Protein AF-A0A6J8B6A9-F1 (afdb_monomer)

Solvent-accessible surface area (backbone atoms only — not comparable to full-atom values): 68370 Å² total; per-residue (Å²): 141,80,87,92,72,67,64,64,60,50,50,50,49,52,51,46,37,67,59,45,39,47,75,68,52,19,54,46,41,24,51,50,38,55,48,47,27,69,68,53,53,49,98,57,29,42,40,43,63,38,56,50,40,31,66,17,39,60,49,96,89,58,36,43,33,35,36,38,31,38,62,52,49,38,49,34,76,51,79,88,72,67,66,96,84,62,98,42,50,49,27,36,47,40,68,75,96,47,59,92,97,52,69,45,43,32,60,51,86,81,62,85,86,61,48,84,64,53,63,72,27,44,44,79,55,96,91,40,48,26,58,35,46,64,48,27,39,63,72,23,54,69,91,78,44,45,78,52,92,69,32,35,21,43,86,83,63,52,38,37,40,32,21,22,35,48,34,86,58,71,55,76,92,52,48,65,60,78,69,56,65,63,84,75,42,73,53,66,74,63,65,51,74,71,43,50,74,75,68,45,49,64,44,75,52,22,40,51,78,76,82,95,74,98,72,91,77,92,76,91,77,66,66,69,58,56,55,52,51,52,60,58,52,71,74,64,77,53,69,70,62,49,55,53,49,51,51,53,51,52,59,51,51,57,62,62,60,74,55,82,89,83,70,96,47,73,66,58,56,53,51,52,52,50,50,56,50,52,39,65,54,43,39,78,77,37,63,58,60,32,48,48,50,47,28,32,49,30,46,77,70,68,41,34,68,63,20,43,54,50,40,53,54,47,52,70,70,63,44,86,92,26,61,41,75,56,75,77,90,58,63,71,63,54,51,62,52,61,68,38,87,60,44,62,55,46,58,73,69,43,79,51,47,72,44,62,58,44,70,41,49,76,79,54,70,62,55,57,76,88,54,50,71,57,47,81,77,40,74,66,85,63,34,38,72,41,54,50,70,58,47,43,29,50,50,41,22,51,34,24,54,78,68,66,36,66,68,58,23,54,47,28,47,49,53,39,49,50,52,60,70,70,50,74,56,92,69,91,50,71,63,62,56,48,51,49,50,47,52,49,45,53,74,68,41,69,55,78,85,61,79,83,76,71,69,87,78,76,71,68,60,93,54,58,47,51,41,61,40,68,72,32,46,52,51,50,46,52,50,46,69,75,55,70,48,31,33,41,33,27,33,57,42,62,60,96,57,76,76,47,64,39,67,35,35,46,43,78,37,45,34,36,39,29,19,55,62,98,76,34,29,59,69,58,60,33,42,64,84,59,44,35,67,34,11,73,45,50,57,33,78,44,42,46,72,69,42,72,36,41,33,44,63,46,58,93,60,84,44,36,34,71,40,63,69,46,39,48,42,52,36,47,23,54,46,53,49,54,48,64,63,28,72,49,93,77,38,66,82,72,43,63,55,52,34,40,27,33,43,29,54,43,80,66,87,46,69,67,58,44,50,37,17,29,65,56,55,50,62,59,75,49,41,28,32,40,37,23,32,56,46,74,41,82,92,74,80,43,75,40,64,42,53,55,76,66,61,42,56,47,57,56,66,79,35,44,53,46,47,52,51,25,50,56,49,56,31,41,39,58,57,67,65,38,56,78,63,43,74,79,72,83,73,86,78,80,31,77,70,58,41,58,66,50,79,52,68,68,85,46,64,37,85,64,69,85,74,43,68,72,50,61,72,39,39,64,58,48,52,42,35,70,77,34,49,59,59,39,55,44,51,52,56,50,47,60,60,45,51,36,50,49,46,42,49,50,53,38,50,50,39,48,74,76,38,43,70,59,55,39,37,35,47,74,51,66,40,54,50,38,70,56,28,53,70,56,38,69,78,57,15,17,74,34,12,32,54,92,56,64,5,50,67,46,46,51,52,51,39,52,53,50,50,52,52,62,56,62,66,59,79,50,61,44,64,40,44,43,64,13,50,82,86,62,89,55,81,56,84,43,76,75,49,58,32,67,68,57,43,22,60,50,19,74,34,80,68,54,88,80,43,61,26,53,49,25,54,44,49,47,43,50,11,31,42,40,21,74,73,28,68,67,46,56,54,50,38,52,50,52,51,51,52,50,52,52,50,56,49,46,57,36,65,74,61,79,37,70,68,53,39,54,51,51,62,68,43,48,65,56,51,52,54,51,50,54,50,48,50,52,48,29,49,53,49,32,64,26,40,39,52,52,53,47,51,24,49,51,42,18,51,48,50,50,50,46,65,74,34,62,86,51,58,73,67,22,51,55,53,42,53,53,51,43,52,48,52,49,51,52,50,52,49,41,52,52,51,50,48,38,44,40,32,53,29,43,34,50,51,51,44,28,53,49,34,29,50,50,15,40,67,76,37,45,79,81,31,46,66,58,51,52,48,54,51,48,51,51,49,48,53,54,46,44,52,48,48,53,45,48,52,50,43,52,49,46,55,48,52,48,52,44,36,50,52,46,57,76,66,52,77,53,82,91,57,84,54,60,48,80,53,97,90,41,78,23,31,39,41,64,58,52,52,51,47,33,62,74,75,59,35,68,68,57,56,51,48,52,43,49,51,51,49,52,51,52,51,50,52,50,48,52,52,50,53,49,56,65,70,41,68,80,59,74,81,52,57,58,68,57,54,50,51,50,50,52,50,62,67,40,47,65,58,52,51,54,62,66,70,56,80,55,61,68,62,52,50,53,54,50,52,53,54,52,45,50,53,52,50,51,53,49,52,52,54,50,52,54,48,56,54,49,60,57,44,55,68,58,48,72,76,54,72,86,68,66,91,77,74,92,81,80,89,79,82,87,86,88,86,91,85,77,80,80,59,65,72,58,51,57,59,55,50,56,57,49,50,54,54,51,54,53,53,65,72,75,106

Foldseek 3Di:
DDDDDPVVVVVVVVVCCVFQNDPLQLVLQLLVQVVVQVVPDDPFWGKHWDFCRNSSGDHVVTATEIETAGPQEEEDQDPVPDDPPDNHFYWYWAPPPDDVPDIWTFGPDDDPPVPPPLVQQWDQDPNTTTGHLVSQQVQADDPQWPDDDQWTAHPVRRYTYFYWYDYQAADPVCVVVLVPPDPCPPPVVCSPDPVCRVPGDTDRSDDHHDDDDDDDDDDDDDPVSVVVSLVSVLVPPDPVVLVVLVVVLVVLVVVLQPDDPDDDDPVNVVSVVVNLVSLVSNCSRAVQQSLLLNLLVCVVVLVLVVSLVSLVVNVVVVDLQAEAEDDDPPVPVVVVCVVPPCNVVVPVVRNHDYHYWHKQAPVNRSDDPLLVVQQVLDPDPRIRTARRNLSSLLSQLVSCVSVVVPVSNVVSLVSLVCCLVVCSYPDPDVSRNVSSVVSSVSSVPLADQDDWDDDPPDPPPPQKAKAWDPVLLVVVLVCCVVQVAQKEKAFEDEPPADAAERLFALRLRIKMKHFDDPSHVPVVLLPDPCLCLLLVNLVVSRYDDHRYIYMYIHHDDHQYRSPNVNPQNVQVNVQVSVVVSQPPPPRCVPGPKMKMKGKTFADDPDPVLLVCLQEFNRLAFRMGIFIWIWDQDPVPRDIDITGDSDTNGHDSCLRNVLLVVLLLVLLCVLLVLLVVVPPCPPDCDVPPPPVLVVVPPPPWWDQAQPDDPVCVVCVVLVVCCVVPVQVSQLVSLCVVLVVLVVLLVVVLVSCLVPPLVSLLSCLSSLGQDESNVCSNPQPSQCSRHPVVQSGPVSLVVLLVVLSNVLSPPDSDQQVLLQLLDDPDPDPCLALQRDDPCVLCVLLVNPPLVVDTGSVNLSSSLSSLQSNVVRVVSVVVRVVSLVVVLVVLVVVLVPPPDPVSVVVSVVCVVVSVVVSVVRVVVSCVCSVRSVNSVLSSNLSSVLVVLCVVLVVPPPVSVVVSVVVSVVNNVSSVSNSSVSSSSSSVSSSSNVSSVVSNVVSCVVCVLVRVLVVLLVVLLVVLLVVLSVCLVVVSRVLLVLLQVLLVVCVVVCVQVPDNQWDQRPNGTIGTPVLSVLLCVPPPPPVVSVVVSVVVSVVLNVQSVVVVVVCVVPVVCSPPDSVVVNVVSVVSSCVVVVVVVVVCPPPPVVVVVSSVVSSVSSVVVSVVVVVVVVVVVVVVVVVVVVPVPPPPPPDDDDDDDDDDPDPPVPVVVVVVVVVVVVVVVVVVVVD

Secondary structure (DSSP, 8-state):
----SHHHHHHHHHHHHHHH--HHHHHHHHHHHHHHHHH---SSEEEEEEHHHHTT---TT--EEEEEEEEEEEEESSGGG--TT-SSEEEEEE-TT--TT--EEEE----GGGHHHHTTTEEEETTEEEE-HHHHHHHHS-TTSEEETTEEE-TTS-EEEEEEEEESS--HHHHHHHT--BTTBS-HHHHSTTSTTTS--EE-------------------HHHHHHHHHHHHTT--HHHHHHHHHHHHHHHHHHHTS---S--HHHHHHHHHHHHHHHHHTTT-TTHHHHHHHHHHHHTT-HHHHHHHHHHHHHH--GGGEEEPP-S-HHHHHHHHSSTTHHHHHHHS-PEEE--EEEESS-TTS-GGGGGGGGG--STTEEEE-HHHHHHHHHHHHHHHTT-HHHHHHHHHHHHHHHHTT-S---SHHHHHHHHHHHHHHH-SSPPPPS---TTT-S-TT-EEEE-HHHHHHHHHHHHHH--SEEEEEEEEESSPEEE-TTBS-TTEEEEE--STT--HHHHTS-TTHHHHTTTGGGTTEEEEEEEEEEEESS--EEETBHHHHHHHHHHHHHHHHHTT-STT-TTTS-SPEEEEEEEPP---HHHHHHHHHS--SS-SEEEEEEEEEEETTTTEEEEEE-SS-EE--THHHHHHHHHHHHHHHHHHHHHHGGG------TTSHHHHHHHHHT-SS-EESS-S--HHHHHHHHHHHHHHH-HHHHHHHHHHHHHHHHHHHHHHHHHHHHHHSHHHHHHHHHTT---GGGGGGG-HHHHHHHS-GGGT-HHHHHHHHHHHHHHHHHS-S-HHHHHHHHS--------SGGG--HHHHHHHTT-TTGGG--HHHHHHHHHHHHHHHHH-HHHHHHHHHHHHHHHHHHHHHHHHT--HHHHHHHHHHHHHHHHHHHHHHHHHHHHHH-HHHHHHHHHHHHHHHHHHHHHGGGHHHHHHHHHHHHHHHHHHHHHHHHHHHHHHHHHHHHHHHHHHHHHHHHHH-HHHHHHHHHHHHHHHHHHHHHHHHHHHHHHHHHHHHHHHHHHHHHTTSSTTS--EEEETTEEEEEHHHHHHHHHHHS-HHHHHHHHHHHHHHHHHHHHHHHHHHHH-GGGTTS-HHHHHHHHHHHHHHHHHHHHHH-TTHHHHHHHHHHHHHHHHHHHHHHHHHHHHHHHHHHHHHTTTTTS-TT--S-----------SSSHHHHHHHHHHHHHHHHHHHHH-

Radius of gyration: 51.84 Å; Cα contacts (8 Å, |Δi|>4): 1405; chains: 1; bounding box: 106×112×168 Å

Organism: Mytilus coruscus (NCBI:txid42192)

Structure (mmCIF, N/CA/C/O backbone):
data_AF-A0A6J8B6A9-F1
#
_entry.id   AF-A0A6J8B6A9-F1
#
loop_
_atom_site.group_PDB
_atom_site.id
_atom_site.type_symbol
_atom_site.label_atom_id
_atom_site.label_alt_id
_atom_site.label_comp_id
_atom_site.label_asym_id
_atom_site.label_entity_id
_atom_site.label_seq_id
_atom_site.pdbx_PDB_ins_code
_atom_site.Cartn_x
_atom_site.Cartn_y
_atom_site.Cartn_z
_atom_site.occupancy
_atom_site.B_iso_or_equiv
_atom_site.auth_seq_id
_atom_site.auth_comp_id
_atom_site.auth_asym_id
_atom_site.auth_atom_id
_atom_site.pdbx_PDB_model_num
ATOM 1 N N . MET A 1 1 ? 22.156 -67.340 71.534 1.00 39.47 1 MET A N 1
ATOM 2 C CA . MET A 1 1 ? 21.251 -66.868 70.465 1.00 39.47 1 MET A CA 1
ATOM 3 C C . MET A 1 1 ? 20.388 -65.758 71.033 1.00 39.47 1 MET A C 1
ATOM 5 O O . MET A 1 1 ? 19.712 -65.969 72.029 1.00 39.47 1 MET A O 1
ATOM 9 N N . SER A 1 2 ? 20.535 -64.564 70.471 1.00 43.25 2 SER A N 1
ATOM 10 C CA . SER A 1 2 ? 20.091 -63.266 70.983 1.00 43.25 2 SER A CA 1
ATOM 11 C C . SER A 1 2 ? 19.161 -62.569 69.980 1.00 43.25 2 SER A C 1
ATOM 13 O O . SER A 1 2 ? 19.425 -62.634 68.787 1.00 43.25 2 SER A O 1
ATOM 15 N N . LYS A 1 3 ? 18.165 -61.841 70.522 1.00 48.69 3 LYS A N 1
ATOM 16 C CA . LYS A 1 3 ? 17.269 -60.815 69.924 1.00 48.69 3 LYS A CA 1
ATOM 17 C C . LYS A 1 3 ? 16.337 -61.253 68.775 1.00 48.69 3 LYS A C 1
ATOM 19 O O . LYS A 1 3 ? 16.799 -61.586 67.692 1.00 48.69 3 LYS A O 1
ATOM 24 N N . PRO A 1 4 ? 15.010 -61.128 68.993 1.00 48.25 4 PRO A N 1
ATOM 25 C CA . PRO A 1 4 ? 14.269 -60.050 68.321 1.00 48.25 4 PRO A CA 1
ATOM 26 C C . PRO A 1 4 ? 13.122 -59.472 69.186 1.00 48.25 4 PRO A C 1
ATOM 28 O O . PRO A 1 4 ? 12.120 -60.132 69.433 1.00 48.25 4 PRO A O 1
ATOM 31 N N . SER A 1 5 ? 13.230 -58.216 69.628 1.00 53.97 5 SER A N 1
ATOM 32 C CA . SER A 1 5 ? 12.072 -57.460 70.159 1.00 53.97 5 SER A CA 1
ATOM 33 C C . SER A 1 5 ? 12.077 -55.963 69.824 1.00 53.97 5 SER A C 1
ATOM 35 O O . SER A 1 5 ? 11.093 -55.282 70.085 1.00 53.97 5 SER A O 1
ATOM 37 N N . ILE A 1 6 ? 13.144 -55.446 69.201 1.00 55.53 6 ILE A N 1
ATOM 38 C CA . ILE A 1 6 ? 13.271 -54.021 68.844 1.00 55.53 6 ILE A CA 1
ATOM 39 C C . ILE A 1 6 ? 12.532 -53.690 67.529 1.00 55.53 6 ILE A C 1
ATOM 41 O O . ILE A 1 6 ? 12.105 -52.556 67.338 1.00 55.53 6 ILE A O 1
ATOM 45 N N . ASP A 1 7 ? 12.291 -54.677 66.658 1.00 60.47 7 ASP A N 1
ATOM 46 C CA . ASP A 1 7 ? 11.752 -54.430 65.310 1.00 60.47 7 ASP A CA 1
ATOM 47 C C . ASP A 1 7 ? 10.270 -54.017 65.288 1.00 60.47 7 ASP A C 1
ATOM 49 O O . ASP A 1 7 ? 9.881 -53.144 64.519 1.00 60.47 7 ASP A O 1
ATOM 53 N N . ARG A 1 8 ? 9.421 -54.573 66.168 1.00 66.56 8 ARG A N 1
ATOM 54 C CA . ARG A 1 8 ? 7.984 -54.223 66.181 1.00 66.56 8 ARG A CA 1
ATOM 55 C C . ARG A 1 8 ? 7.724 -52.820 66.720 1.00 66.56 8 ARG A C 1
ATOM 57 O O . ARG A 1 8 ? 6.891 -52.110 66.172 1.00 66.56 8 ARG A O 1
ATOM 64 N N . SER A 1 9 ? 8.444 -52.404 67.760 1.00 72.38 9 SER A N 1
ATOM 65 C CA . SER A 1 9 ? 8.309 -51.062 68.339 1.00 72.38 9 SER A CA 1
ATOM 66 C C . SER A 1 9 ? 8.748 -49.987 67.346 1.00 72.38 9 SER A C 1
ATOM 68 O O . SER A 1 9 ? 8.098 -48.952 67.239 1.00 72.38 9 SER A O 1
ATOM 70 N N . LEU A 1 10 ? 9.820 -50.254 66.588 1.00 76.88 10 LEU A N 1
ATOM 71 C CA . LEU A 1 10 ? 10.317 -49.343 65.559 1.00 76.88 10 LEU A CA 1
ATOM 72 C C . LEU A 1 10 ? 9.375 -49.279 64.350 1.00 76.88 10 LEU A C 1
ATOM 74 O O . LEU A 1 10 ? 9.123 -48.188 63.851 1.00 76.88 10 LEU A O 1
ATOM 78 N N . GLN A 1 11 ? 8.800 -50.408 63.925 1.00 76.75 11 GLN A N 1
ATOM 79 C CA . GLN A 1 11 ? 7.789 -50.433 62.861 1.00 76.75 11 GLN A CA 1
ATOM 80 C C . GLN A 1 11 ? 6.507 -49.697 63.267 1.00 76.75 11 GLN A C 1
ATOM 82 O O . GLN A 1 11 ? 5.987 -48.919 62.473 1.00 76.75 11 GLN A O 1
ATOM 87 N N . ILE A 1 12 ? 6.026 -49.870 64.506 1.00 80.12 12 ILE A N 1
ATOM 88 C CA . ILE A 1 12 ? 4.882 -49.104 65.031 1.00 80.12 12 ILE A CA 1
ATOM 89 C C . ILE A 1 12 ? 5.229 -47.614 65.097 1.00 80.12 12 ILE A C 1
ATOM 91 O O . ILE A 1 12 ? 4.423 -46.791 64.683 1.00 80.12 12 ILE A O 1
ATOM 95 N N . TYR A 1 13 ? 6.433 -47.256 65.550 1.00 79.44 13 TYR A N 1
ATOM 96 C CA . TYR A 1 13 ? 6.882 -45.864 65.587 1.00 79.44 13 TYR A CA 1
ATOM 97 C C . TYR A 1 13 ? 6.968 -45.237 64.186 1.00 79.44 13 TYR A C 1
ATOM 99 O O . TYR A 1 13 ? 6.513 -44.116 63.990 1.00 79.44 13 TYR A O 1
ATOM 107 N N . GLN A 1 14 ? 7.498 -45.960 63.196 1.00 80.62 14 GLN A N 1
ATOM 108 C CA . GLN A 1 14 ? 7.567 -45.498 61.805 1.00 80.62 14 GLN A CA 1
ATOM 109 C C . GLN A 1 14 ? 6.179 -45.391 61.166 1.00 80.62 14 GLN A C 1
ATOM 111 O O . GLN A 1 14 ? 5.912 -44.429 60.452 1.00 80.62 14 GLN A O 1
ATOM 116 N N . TYR A 1 15 ? 5.285 -46.338 61.451 1.00 80.81 15 TYR A N 1
ATOM 117 C CA . TYR A 1 15 ? 3.908 -46.316 60.963 1.00 80.81 15 TYR A CA 1
ATOM 118 C C . TYR A 1 15 ? 3.094 -45.179 61.596 1.00 80.81 15 TYR A C 1
ATOM 120 O O . TYR A 1 15 ? 2.404 -44.453 60.888 1.00 80.81 15 TYR A O 1
ATOM 128 N N . LEU A 1 16 ? 3.237 -44.947 62.906 1.00 79.62 16 LEU A N 1
ATOM 129 C CA . LEU A 1 16 ? 2.641 -43.793 63.583 1.00 79.62 16 LEU A CA 1
ATOM 130 C C . LEU A 1 16 ? 3.244 -42.476 63.088 1.00 79.62 16 LEU A C 1
ATOM 132 O O . LEU A 1 16 ? 2.501 -41.531 62.863 1.00 79.62 16 LEU A O 1
ATOM 136 N N . GLY A 1 17 ? 4.557 -42.417 62.853 1.00 80.62 17 GLY A N 1
ATOM 137 C CA . GLY A 1 17 ? 5.210 -41.249 62.259 1.00 80.62 17 GLY A CA 1
ATOM 138 C C . GLY A 1 17 ? 4.749 -40.965 60.826 1.00 80.62 17 GLY A C 1
ATOM 139 O O . GLY A 1 17 ? 4.719 -39.807 60.421 1.00 80.62 17 GLY A O 1
ATOM 140 N N . TYR A 1 18 ? 4.351 -41.999 60.079 1.00 78.69 18 TYR A N 1
ATOM 141 C CA . TYR A 1 18 ? 3.742 -41.866 58.754 1.00 78.69 18 TYR A CA 1
ATOM 142 C C . TYR A 1 18 ? 2.291 -41.371 58.823 1.00 78.69 18 TYR A C 1
ATOM 144 O O . TYR A 1 18 ? 1.919 -40.504 58.042 1.00 78.69 18 TYR A O 1
ATOM 152 N N . ILE A 1 19 ? 1.488 -41.886 59.761 1.00 79.12 19 ILE A N 1
ATOM 153 C CA . ILE A 1 19 ? 0.072 -41.509 59.909 1.00 79.12 19 ILE A CA 1
ATOM 154 C C . ILE A 1 19 ? -0.085 -40.119 60.534 1.00 79.12 19 ILE A C 1
ATOM 156 O O . ILE A 1 19 ? -0.847 -39.298 60.044 1.00 79.12 19 ILE A O 1
ATOM 160 N N . ILE A 1 20 ? 0.612 -39.863 61.639 1.00 84.56 20 ILE A N 1
ATOM 161 C CA . ILE A 1 20 ? 0.420 -38.668 62.473 1.00 84.56 20 ILE A CA 1
ATOM 162 C C . ILE A 1 20 ? 1.357 -37.529 62.035 1.00 84.56 20 ILE A C 1
ATOM 164 O O . ILE A 1 20 ? 1.077 -36.3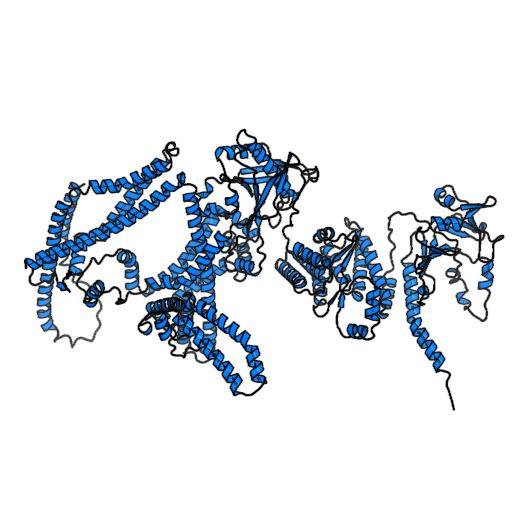52 62.262 1.00 84.56 20 ILE A O 1
ATOM 168 N N . GLY A 1 21 ? 2.473 -37.873 61.390 1.00 81.00 21 GLY A N 1
ATOM 169 C CA . GLY A 1 21 ? 3.589 -36.967 61.152 1.00 81.00 21 GLY A CA 1
ATOM 170 C C . GLY A 1 21 ? 4.602 -36.984 62.300 1.00 81.00 21 GLY A C 1
ATOM 171 O O . GLY A 1 21 ? 4.399 -37.590 63.354 1.00 81.00 21 GLY A O 1
ATOM 172 N N . SER A 1 22 ? 5.740 -36.317 62.095 1.00 83.62 22 SER A N 1
ATOM 173 C CA . SER A 1 22 ? 6.741 -36.154 63.153 1.00 83.62 22 SER A CA 1
ATOM 174 C C . SER A 1 22 ? 6.222 -35.237 64.267 1.00 83.62 22 SER A C 1
ATOM 176 O O . SER A 1 22 ? 5.337 -34.409 64.053 1.00 83.62 22 SER A O 1
ATOM 178 N N . GLU A 1 23 ? 6.823 -35.318 65.456 1.00 82.12 23 GLU A N 1
ATOM 179 C CA . GLU A 1 23 ? 6.504 -34.421 66.578 1.00 82.12 23 GLU A CA 1
ATOM 180 C C . GLU A 1 23 ? 6.573 -32.933 66.179 1.00 82.12 23 GLU A C 1
ATOM 182 O O . GLU A 1 23 ? 5.786 -32.108 66.645 1.00 82.12 23 GLU A O 1
ATOM 187 N N . GLU A 1 24 ? 7.495 -32.580 65.281 1.00 78.69 24 GLU A N 1
ATOM 188 C CA . GLU A 1 24 ? 7.637 -31.225 64.754 1.00 78.69 24 GLU A CA 1
ATOM 189 C C . GLU A 1 24 ? 6.477 -30.823 63.832 1.00 78.69 24 GLU A C 1
ATOM 191 O O . GLU A 1 24 ? 5.982 -29.695 63.936 1.00 78.69 24 GLU A O 1
ATOM 196 N N . VAL A 1 25 ? 5.996 -31.743 62.990 1.00 74.88 25 VAL A N 1
ATOM 197 C CA . VAL A 1 25 ? 4.817 -31.531 62.135 1.00 74.88 25 VAL A CA 1
ATOM 198 C C . VAL A 1 25 ? 3.572 -31.335 62.998 1.00 74.88 25 VAL A C 1
ATOM 200 O O . VAL A 1 25 ? 2.884 -30.326 62.843 1.00 74.88 25 VAL A O 1
ATOM 203 N N . VAL A 1 26 ? 3.342 -32.215 63.979 1.00 84.75 26 VAL A N 1
ATOM 204 C CA . VAL A 1 26 ? 2.218 -32.105 64.929 1.00 84.75 26 VAL A CA 1
ATOM 205 C C . VAL A 1 26 ? 2.278 -30.774 65.678 1.00 84.75 26 VAL A C 1
ATOM 207 O O . VAL A 1 26 ? 1.304 -30.019 65.712 1.00 84.75 26 VAL A O 1
ATOM 210 N N . ARG A 1 27 ? 3.446 -30.414 66.227 1.00 81.81 27 ARG A N 1
ATOM 211 C CA . ARG A 1 27 ? 3.644 -29.133 66.926 1.00 81.81 27 ARG A CA 1
ATOM 212 C C . ARG A 1 27 ? 3.378 -27.935 66.014 1.00 81.81 27 ARG A C 1
ATOM 214 O O . ARG A 1 27 ? 2.871 -26.918 66.489 1.00 81.81 27 ARG A O 1
ATOM 221 N N . THR A 1 28 ? 3.728 -28.023 64.735 1.00 75.12 28 THR A N 1
ATOM 222 C CA . THR A 1 28 ? 3.511 -26.923 63.791 1.00 75.12 28 THR A CA 1
ATOM 223 C C . THR A 1 28 ? 2.045 -26.789 63.407 1.00 75.12 28 THR A C 1
ATOM 225 O O . THR A 1 28 ? 1.524 -25.675 63.460 1.00 75.12 28 THR A O 1
ATOM 228 N N . ARG A 1 29 ? 1.350 -27.900 63.143 1.00 82.50 29 ARG A N 1
ATOM 229 C CA . ARG A 1 29 ? -0.105 -27.914 62.923 1.00 82.50 29 ARG A CA 1
ATOM 230 C C . ARG A 1 29 ? -0.845 -27.269 64.098 1.00 82.50 29 ARG A C 1
ATOM 232 O O . ARG A 1 29 ? -1.602 -26.326 63.887 1.00 82.50 29 ARG A O 1
ATOM 239 N N . ARG A 1 30 ? -0.501 -27.628 65.343 1.00 85.38 30 ARG A N 1
ATOM 240 C CA . ARG A 1 30 ? -1.048 -26.975 66.554 1.00 85.38 30 ARG A CA 1
ATOM 241 C C . ARG A 1 30 ? -0.846 -25.461 66.572 1.00 85.38 30 ARG A C 1
ATOM 243 O O . ARG A 1 30 ? -1.757 -24.709 66.906 1.00 85.38 30 ARG A O 1
ATOM 250 N N . LYS A 1 31 ? 0.356 -24.993 66.221 1.00 80.38 31 LYS A N 1
ATOM 251 C CA . LYS A 1 31 ? 0.659 -23.553 66.167 1.00 80.38 31 LYS A CA 1
ATOM 252 C C . LYS A 1 31 ? -0.150 -22.832 65.089 1.00 80.38 31 LYS A C 1
ATOM 254 O O . LYS A 1 31 ? -0.513 -21.679 65.302 1.00 80.38 31 LYS A O 1
ATOM 259 N N . ILE A 1 32 ? -0.418 -23.490 63.960 1.00 76.56 32 ILE A N 1
ATOM 260 C CA . ILE A 1 32 ? -1.239 -22.940 62.875 1.00 76.56 32 ILE A CA 1
ATOM 261 C C . ILE A 1 32 ? -2.671 -22.739 63.363 1.00 76.56 32 ILE A C 1
ATOM 263 O O . ILE A 1 32 ? -3.173 -21.624 63.268 1.00 76.56 32 ILE A O 1
ATOM 267 N N . PHE A 1 33 ? -3.294 -23.758 63.957 1.00 81.00 33 PHE A N 1
ATOM 268 C CA . PHE A 1 33 ? -4.646 -23.634 64.513 1.00 81.00 33 PHE A CA 1
ATOM 269 C C . PHE A 1 33 ? -4.737 -22.566 65.601 1.00 81.00 33 PHE A C 1
ATOM 271 O O . PHE A 1 33 ? -5.619 -21.716 65.562 1.00 81.00 33 PHE A O 1
ATOM 278 N N . TRP A 1 34 ? -3.751 -22.504 66.497 1.00 80.62 34 TRP A N 1
ATOM 279 C CA . TRP A 1 34 ? -3.700 -21.449 67.509 1.00 80.62 34 TRP A CA 1
ATOM 280 C C . TRP A 1 34 ? -3.591 -20.034 66.910 1.00 80.62 34 TRP A C 1
ATOM 282 O O . TRP A 1 34 ? -4.170 -19.066 67.418 1.00 80.62 34 TRP A O 1
ATOM 292 N N . ALA A 1 35 ? -2.860 -19.891 65.803 1.00 70.88 35 ALA A N 1
ATOM 293 C CA . ALA A 1 35 ? -2.800 -18.636 65.068 1.00 70.88 35 ALA A CA 1
ATOM 294 C C . ALA A 1 35 ? -4.119 -18.318 64.354 1.00 70.88 35 ALA A C 1
ATOM 296 O O . ALA A 1 35 ? -4.539 -17.161 64.361 1.00 70.88 35 ALA A O 1
ATOM 297 N N . LEU A 1 36 ? -4.780 -19.324 63.774 1.00 72.44 36 LEU A N 1
ATOM 298 C CA . LEU A 1 36 ? -6.093 -19.176 63.148 1.00 72.44 36 LEU A CA 1
ATOM 299 C C . LEU A 1 36 ? -7.145 -18.732 64.162 1.00 72.44 36 LEU A C 1
ATOM 301 O O . LEU A 1 36 ? -7.881 -17.796 63.864 1.00 72.44 36 LEU A O 1
ATOM 305 N N . ASP A 1 37 ? -7.149 -19.284 65.373 1.00 80.75 37 ASP A N 1
ATOM 306 C CA . ASP A 1 37 ? -8.023 -18.842 66.471 1.00 80.75 37 ASP A CA 1
ATOM 307 C C . ASP A 1 37 ? -7.763 -17.381 66.857 1.00 80.75 37 ASP A C 1
ATOM 309 O O . ASP A 1 37 ? -8.679 -16.600 67.122 1.00 80.75 37 ASP A O 1
ATOM 313 N N . SER A 1 38 ? -6.489 -16.980 66.844 1.00 73.94 38 SER A N 1
ATOM 314 C CA . SER A 1 38 ? -6.083 -15.602 67.134 1.00 73.94 38 SER A CA 1
ATOM 315 C C . SER A 1 38 ? -6.522 -14.615 66.045 1.00 73.94 38 SER A C 1
ATOM 317 O O . SER A 1 38 ? -6.761 -13.446 66.349 1.00 73.94 38 SER A O 1
ATOM 319 N N . ILE A 1 39 ? -6.618 -15.066 64.789 1.00 68.44 39 ILE A N 1
ATOM 320 C CA . ILE A 1 39 ? -7.056 -14.258 63.637 1.00 68.44 39 ILE A CA 1
ATOM 321 C C . ILE A 1 39 ? -8.586 -14.241 63.530 1.00 68.44 39 ILE A C 1
ATOM 323 O O . ILE A 1 39 ? -9.164 -13.203 63.219 1.00 68.44 39 ILE A O 1
ATOM 327 N N . SER A 1 40 ? -9.242 -15.359 63.838 1.00 69.06 40 SER A N 1
ATOM 328 C CA . SER A 1 40 ? -10.689 -15.571 63.690 1.00 69.06 40 SER A CA 1
ATOM 329 C C . SER A 1 40 ? -11.497 -14.989 64.855 1.00 69.06 40 SER A C 1
ATOM 331 O O . SER A 1 40 ? -12.581 -15.466 65.180 1.00 69.06 40 SER A O 1
ATOM 333 N N . GLN A 1 41 ? -10.980 -13.956 65.526 1.00 72.06 41 GLN A N 1
ATOM 334 C CA . GLN A 1 41 ? -11.698 -13.310 66.618 1.00 72.06 41 GLN A CA 1
ATOM 335 C C . GLN A 1 41 ? -12.776 -12.378 66.076 1.00 72.06 41 GLN A C 1
ATOM 337 O O . GLN A 1 41 ? -12.486 -11.332 65.495 1.00 72.06 41 GLN A O 1
ATOM 342 N N . PHE A 1 42 ? -14.029 -12.722 66.347 1.00 73.75 42 PHE A N 1
ATOM 343 C CA . PHE A 1 42 ? -15.153 -11.839 66.085 1.00 73.75 42 PHE A CA 1
ATOM 344 C C . PHE A 1 42 ? -15.281 -10.791 67.208 1.00 73.75 42 PHE A C 1
ATOM 346 O O . PHE A 1 42 ? -14.811 -11.008 68.335 1.00 73.75 42 PHE A O 1
ATOM 353 N N . PRO A 1 43 ? -15.920 -9.636 66.949 1.00 74.75 43 PRO A N 1
ATOM 354 C CA . PRO A 1 43 ? -16.191 -8.644 67.994 1.00 74.75 43 PRO A CA 1
ATOM 355 C C . PRO A 1 43 ? -16.940 -9.259 69.189 1.00 74.75 43 PRO A C 1
ATOM 357 O O . PRO A 1 43 ? -16.623 -8.974 70.344 1.00 74.75 43 PRO A O 1
ATOM 360 N N . ASP A 1 44 ? -17.814 -10.218 68.883 1.00 79.38 44 ASP A N 1
ATOM 361 C CA . ASP A 1 44 ? -18.870 -10.715 69.766 1.00 79.38 44 ASP A CA 1
ATOM 362 C C . ASP A 1 44 ? -18.592 -12.111 70.333 1.00 79.38 44 ASP A C 1
ATOM 364 O O . ASP A 1 44 ? -19.184 -12.531 71.332 1.00 79.38 44 ASP A O 1
ATOM 368 N N . SER A 1 45 ? -17.644 -12.826 69.731 1.00 83.06 45 SER A N 1
ATOM 369 C CA . SER A 1 45 ? -17.236 -14.165 70.140 1.00 83.06 45 SER A CA 1
ATOM 370 C C . SER A 1 45 ? -15.731 -14.371 69.964 1.00 83.06 45 SER A C 1
ATOM 372 O O . SER A 1 45 ? -15.061 -13.662 69.214 1.00 83.06 45 SER A O 1
ATOM 374 N N . THR A 1 46 ? -15.155 -15.314 70.703 1.00 84.69 46 THR A N 1
ATOM 375 C CA . THR A 1 46 ? -13.823 -15.854 70.400 1.00 84.69 46 THR A CA 1
ATOM 376 C C . THR A 1 46 ? -13.977 -17.255 69.839 1.00 84.69 46 THR A C 1
ATOM 378 O O . THR A 1 46 ? -14.626 -18.079 70.478 1.00 84.69 46 THR A O 1
ATOM 381 N N . VAL A 1 47 ? -13.369 -17.524 68.687 1.00 86.94 47 VAL A N 1
ATOM 382 C CA . VAL A 1 47 ? -13.281 -18.877 68.129 1.00 86.94 47 VAL A CA 1
ATOM 383 C C . VAL A 1 47 ? -12.109 -19.602 68.772 1.00 86.94 47 VAL A C 1
ATOM 385 O O . VAL A 1 47 ? -11.044 -19.015 68.966 1.00 86.94 47 VAL A O 1
ATOM 388 N N . ILE A 1 48 ? -12.332 -20.859 69.128 1.00 88.12 48 ILE A N 1
ATOM 389 C CA . ILE A 1 48 ? -11.321 -21.776 69.635 1.00 88.12 48 ILE A CA 1
ATOM 390 C C . ILE A 1 48 ? -11.450 -23.055 68.821 1.00 88.12 48 ILE A C 1
ATOM 392 O O . ILE A 1 48 ? -12.477 -23.726 68.901 1.00 88.12 48 ILE A O 1
ATOM 396 N N . SER A 1 49 ? -10.424 -23.397 68.056 1.00 89.75 49 SER A N 1
ATOM 397 C CA . SER A 1 49 ? -10.343 -24.680 67.372 1.00 89.75 49 SER A CA 1
ATOM 398 C C . SER A 1 49 ? -9.938 -25.750 68.385 1.00 89.75 49 SER A C 1
ATOM 400 O O . SER A 1 49 ? -8.987 -25.574 69.153 1.00 89.75 49 SER A O 1
ATOM 402 N N . SER A 1 50 ? -10.657 -26.863 68.398 1.00 88.12 50 SER A N 1
ATOM 403 C CA . SER A 1 50 ? -10.388 -28.021 69.252 1.00 88.12 50 SER A CA 1
ATOM 404 C C . SER A 1 50 ? -10.324 -29.300 68.416 1.00 88.12 50 SER A C 1
ATOM 406 O O . SER A 1 50 ? -10.201 -29.241 67.192 1.00 88.12 50 SER A O 1
ATOM 408 N N . GLY A 1 51 ? -10.347 -30.458 69.071 1.00 89.19 51 GLY A N 1
ATOM 409 C CA . GLY A 1 51 ? -10.367 -31.731 68.368 1.00 89.19 51 GLY A CA 1
ATOM 410 C C . GLY A 1 51 ? -9.010 -32.202 67.881 1.00 89.19 51 GLY A C 1
ATOM 411 O O . GLY A 1 51 ? -7.978 -31.543 68.046 1.00 89.19 51 GLY A O 1
ATOM 412 N N . SER A 1 52 ? -9.029 -33.370 67.244 1.00 90.31 52 SER A N 1
ATOM 413 C CA . SER A 1 52 ? -7.821 -34.047 66.766 1.00 90.31 52 SER A CA 1
ATOM 414 C C . SER A 1 52 ? -6.986 -33.154 65.834 1.00 90.31 52 SER A C 1
ATOM 416 O O . SER A 1 52 ? -5.779 -33.000 66.052 1.00 90.31 52 SER A O 1
ATOM 418 N N . LYS A 1 53 ? -7.621 -32.446 64.886 1.00 87.62 53 LYS A N 1
ATOM 419 C CA . LYS A 1 53 ? -6.925 -31.550 63.945 1.00 87.62 53 LYS A CA 1
ATOM 420 C C . LYS A 1 53 ? -6.257 -30.355 64.615 1.00 87.62 53 LYS A C 1
ATOM 422 O O . LYS A 1 53 ? -5.086 -30.087 64.332 1.00 87.62 53 LYS A O 1
ATOM 427 N N . ALA A 1 54 ? -6.939 -29.666 65.532 1.00 88.69 54 ALA A N 1
ATOM 428 C CA . ALA A 1 54 ? -6.340 -28.539 66.253 1.00 88.69 54 ALA A CA 1
ATOM 429 C C . ALA A 1 54 ? -5.205 -28.984 67.189 1.00 88.69 54 ALA A C 1
ATOM 431 O O . ALA A 1 54 ? -4.250 -28.238 67.427 1.00 88.69 54 ALA A O 1
ATOM 432 N N . GLU A 1 55 ? -5.257 -30.232 67.661 1.00 90.50 55 GLU A N 1
ATOM 433 C CA . GLU A 1 55 ? -4.173 -30.890 68.394 1.00 90.50 55 GLU A CA 1
ATOM 434 C C . GLU A 1 55 ? -3.027 -31.382 67.491 1.00 90.50 55 GLU A C 1
ATOM 436 O O . GLU A 1 55 ? -2.002 -31.858 67.988 1.00 90.50 55 GLU A O 1
ATOM 441 N N . GLY A 1 56 ? -3.134 -31.168 66.178 1.00 88.31 56 GLY A N 1
ATOM 442 C CA . GLY A 1 56 ? -2.130 -31.514 65.175 1.00 88.31 56 GLY A CA 1
ATOM 443 C C . GLY A 1 56 ? -2.159 -32.979 64.741 1.00 88.31 56 GLY A C 1
ATOM 444 O O . GLY A 1 56 ? -1.240 -33.408 64.042 1.00 88.31 56 GLY A O 1
ATOM 445 N N . LEU A 1 57 ? -3.187 -33.725 65.151 1.00 90.00 57 LEU A N 1
ATOM 446 C CA . LEU A 1 57 ? -3.427 -35.125 64.820 1.00 90.00 57 LEU A CA 1
ATOM 447 C C . LEU A 1 57 ? -4.453 -35.194 63.686 1.00 90.00 57 LEU A C 1
ATOM 449 O O . LEU A 1 57 ? -5.656 -35.140 63.914 1.00 90.00 57 LEU A O 1
ATOM 453 N N . ASP A 1 58 ? -3.966 -35.296 62.457 1.00 82.81 58 ASP A N 1
ATOM 454 C CA . ASP A 1 58 ? -4.816 -35.371 61.270 1.00 82.81 58 ASP A CA 1
ATOM 455 C C . ASP A 1 58 ? -4.967 -36.832 60.839 1.00 82.81 58 ASP A C 1
ATOM 457 O O . ASP A 1 58 ? -4.147 -37.371 60.095 1.00 82.81 58 ASP A O 1
ATOM 461 N N . LEU A 1 59 ? -5.951 -37.512 61.425 1.00 86.19 59 LEU A N 1
ATOM 462 C CA . LEU A 1 59 ? -6.221 -38.923 61.177 1.00 86.19 59 LEU A CA 1
ATOM 463 C C . LEU A 1 59 ? -7.340 -39.065 60.145 1.00 86.19 59 LEU A C 1
ATOM 465 O O . LEU A 1 59 ? -8.177 -38.186 59.960 1.00 86.19 59 LEU A O 1
ATOM 469 N N . THR A 1 60 ? -7.395 -40.211 59.470 1.00 81.75 60 THR A N 1
ATOM 470 C CA . THR A 1 60 ? -8.514 -40.502 58.569 1.00 81.75 60 THR A CA 1
ATOM 471 C C . THR A 1 60 ? -9.824 -40.522 59.358 1.00 81.75 60 THR A C 1
ATOM 473 O O . THR A 1 60 ? -9.967 -41.313 60.288 1.00 81.75 60 THR A O 1
ATOM 476 N N . GLY A 1 61 ? -10.766 -39.659 58.971 1.00 83.94 61 GLY A N 1
ATOM 477 C CA . GLY A 1 61 ? -12.026 -39.448 59.690 1.00 83.94 61 GLY A CA 1
ATOM 478 C C . GLY A 1 61 ? -11.974 -38.341 60.745 1.00 83.94 61 GLY A C 1
ATOM 479 O O . GLY A 1 61 ? -12.972 -38.129 61.417 1.00 83.94 61 GLY A O 1
ATOM 480 N N . SER A 1 62 ? -10.847 -37.637 60.894 1.00 86.88 62 SER A N 1
ATOM 481 C CA . SER A 1 62 ? -10.781 -36.431 61.716 1.00 86.88 62 SER A CA 1
ATOM 482 C C . SER A 1 62 ? -11.640 -35.313 61.115 1.00 86.88 62 SER A C 1
ATOM 484 O O . SER A 1 62 ? -11.469 -34.916 59.955 1.00 86.88 62 SER A O 1
ATOM 486 N N . ASP A 1 63 ? -12.505 -34.765 61.947 1.00 89.31 63 ASP A N 1
ATOM 487 C CA . ASP A 1 63 ? -13.349 -33.596 61.743 1.00 89.31 63 ASP A CA 1
ATOM 488 C C . ASP A 1 63 ? -12.661 -32.306 62.230 1.00 89.31 63 ASP A C 1
ATOM 490 O O . ASP A 1 63 ? -11.559 -32.304 62.795 1.00 89.31 63 ASP A O 1
ATOM 494 N N . TYR A 1 64 ? -13.273 -31.168 61.906 1.00 87.19 64 TYR A N 1
ATOM 495 C CA . TYR A 1 64 ? -12.871 -29.847 62.378 1.00 87.19 64 TYR A CA 1
ATOM 496 C C . TYR A 1 64 ? -13.790 -29.386 63.504 1.00 87.19 64 TYR A C 1
ATOM 498 O O . TYR A 1 64 ? -14.877 -28.889 63.234 1.00 87.19 64 TYR A O 1
ATOM 506 N N . ASP A 1 65 ? -13.318 -29.453 64.746 1.00 90.44 65 ASP A N 1
ATOM 507 C CA . ASP A 1 65 ? -14.069 -28.937 65.889 1.00 90.44 65 ASP A CA 1
ATOM 508 C C . ASP A 1 65 ? -13.781 -27.449 66.130 1.00 90.44 65 ASP A C 1
ATOM 510 O O . ASP A 1 65 ? -12.636 -27.047 66.368 1.00 90.44 65 ASP A O 1
ATOM 514 N N . GLN A 1 66 ? -14.823 -26.621 66.150 1.00 90.50 66 GLN A N 1
ATOM 515 C CA . GLN A 1 66 ? -14.735 -25.211 66.528 1.00 90.50 66 GLN A CA 1
ATOM 516 C C . GLN A 1 66 ? -15.720 -24.850 67.637 1.00 90.50 66 GLN A C 1
ATOM 518 O O . GLN A 1 66 ? -16.926 -25.065 67.539 1.00 90.50 66 GLN A O 1
ATOM 523 N N . MET A 1 67 ? -15.208 -24.203 68.681 1.00 89.50 67 MET A N 1
ATOM 524 C CA . MET A 1 67 ? -15.994 -23.612 69.755 1.00 89.50 67 MET A CA 1
ATOM 525 C C . MET A 1 67 ? -16.063 -22.096 69.597 1.00 89.50 67 MET A C 1
ATOM 527 O O . MET A 1 67 ? -15.041 -21.410 69.613 1.00 89.50 67 MET A O 1
ATOM 531 N N . PHE A 1 68 ? -17.268 -21.541 69.543 1.00 86.94 68 PHE A N 1
ATOM 532 C CA . PHE A 1 68 ? -17.479 -20.098 69.581 1.00 86.94 68 PHE A CA 1
ATOM 533 C C . PHE A 1 68 ? -17.881 -19.682 70.990 1.00 86.94 68 PHE A C 1
ATOM 535 O O . PHE A 1 68 ? -18.967 -19.999 71.475 1.00 86.94 68 PHE A O 1
ATOM 542 N N . VAL A 1 69 ? -17.004 -18.942 71.658 1.00 88.12 69 VAL A N 1
ATOM 543 C CA . VAL A 1 69 ? -17.226 -18.475 73.024 1.00 88.12 69 VAL A CA 1
ATOM 544 C C . VAL A 1 69 ? -17.797 -17.066 72.996 1.00 88.12 69 VAL A C 1
ATOM 546 O O . VAL A 1 69 ? -17.113 -16.117 72.608 1.00 88.12 69 VAL A O 1
ATOM 549 N N . LEU A 1 70 ? -19.043 -16.911 73.428 1.00 86.94 70 LEU A N 1
ATOM 550 C CA . LEU A 1 70 ? -19.734 -15.624 73.430 1.00 86.94 70 LEU A CA 1
ATOM 551 C C . LEU A 1 70 ? -19.178 -14.669 74.487 1.00 86.94 70 LEU A C 1
ATOM 553 O O . LEU A 1 70 ? -19.099 -15.003 75.670 1.00 86.94 70 LEU A O 1
ATOM 557 N N . LYS A 1 71 ? -18.850 -13.441 74.070 1.00 85.69 71 LYS A N 1
ATOM 558 C CA . LYS A 1 71 ? -18.297 -12.402 74.955 1.00 85.69 71 LYS A CA 1
ATOM 559 C C . LYS A 1 71 ? -19.371 -11.639 75.732 1.00 85.69 71 LYS A C 1
ATOM 561 O O . LYS A 1 71 ? -19.041 -10.983 76.717 1.00 85.69 71 LYS A O 1
ATOM 566 N N . TYR A 1 72 ? -20.634 -11.717 75.315 1.00 85.12 72 TYR A N 1
ATOM 567 C CA . TYR A 1 72 ? -21.738 -10.974 75.929 1.00 85.12 72 TYR A CA 1
ATOM 568 C C . TYR A 1 72 ? -22.203 -11.528 77.272 1.00 85.12 72 TYR A C 1
ATOM 570 O O . TYR A 1 72 ? -22.737 -10.777 78.082 1.00 85.12 72 TYR A O 1
ATOM 578 N N . PHE A 1 73 ? -21.991 -12.817 77.523 1.00 85.88 73 PHE A N 1
ATOM 579 C CA . PHE A 1 73 ? -22.441 -13.484 78.739 1.00 85.88 73 PHE A CA 1
ATOM 580 C C . PHE A 1 73 ? -21.264 -13.742 79.660 1.00 85.88 73 PHE A C 1
ATOM 582 O O . PHE A 1 73 ? -20.167 -14.092 79.216 1.00 85.88 73 PHE A O 1
ATOM 589 N N . ARG A 1 74 ? -21.502 -13.595 80.960 1.00 86.81 74 ARG A N 1
ATOM 590 C CA . ARG A 1 74 ? -20.528 -13.974 81.976 1.00 86.81 74 ARG A CA 1
ATOM 591 C C . ARG A 1 74 ? -21.191 -14.855 83.015 1.00 86.81 74 ARG A C 1
ATOM 593 O O . ARG A 1 74 ? -22.163 -14.444 83.641 1.00 86.81 74 ARG A O 1
ATOM 600 N N . ILE A 1 75 ? -20.649 -16.060 83.162 1.00 88.69 75 ILE A N 1
ATOM 601 C CA . ILE A 1 75 ? -21.172 -17.070 84.077 1.00 88.69 75 ILE A CA 1
ATOM 602 C C . ILE A 1 75 ? -20.516 -16.893 85.451 1.00 88.69 75 ILE A C 1
ATOM 604 O O . ILE A 1 75 ? -19.290 -16.773 85.530 1.00 88.69 75 ILE A O 1
ATOM 608 N N . TYR A 1 76 ? -21.327 -16.913 86.505 1.00 88.00 76 TYR A N 1
ATOM 609 C CA . TYR A 1 76 ? -20.926 -16.833 87.910 1.00 88.00 76 TYR A CA 1
ATOM 610 C C . TYR A 1 76 ? -21.501 -18.019 88.687 1.00 88.00 76 TYR A C 1
ATOM 612 O O . TYR A 1 76 ? -22.626 -18.430 88.416 1.00 88.00 76 TYR A O 1
ATOM 620 N N . GLU A 1 77 ? -20.756 -18.558 89.651 1.00 85.38 77 GLU A N 1
ATOM 621 C CA . GLU A 1 77 ? -21.253 -19.619 90.542 1.00 85.38 77 GLU A CA 1
ATOM 622 C C . GLU A 1 77 ? -22.071 -19.032 91.704 1.00 85.38 77 GLU A C 1
ATOM 624 O O . GLU A 1 77 ? -23.129 -19.560 92.037 1.00 85.38 77 GLU A O 1
ATOM 629 N N . ASN A 1 78 ? -21.647 -17.892 92.268 1.00 84.75 78 ASN A N 1
ATOM 630 C CA . ASN A 1 78 ? -22.371 -17.199 93.332 1.00 84.75 78 ASN A CA 1
ATOM 631 C C . ASN A 1 78 ? -22.892 -15.827 92.873 1.00 84.75 78 ASN A C 1
ATOM 633 O O . ASN A 1 78 ? -22.209 -15.051 92.205 1.00 84.75 78 ASN A O 1
ATOM 637 N N . VAL A 1 79 ? -24.116 -15.499 93.287 1.00 85.81 79 VAL A N 1
ATOM 638 C CA . VAL A 1 79 ? -24.757 -14.198 93.040 1.00 85.81 79 VAL A CA 1
ATOM 639 C C . VAL A 1 79 ? -23.934 -13.040 93.610 1.00 85.81 79 VAL A C 1
ATOM 641 O O . VAL A 1 79 ? -23.898 -11.958 93.023 1.00 85.81 79 VAL A O 1
ATOM 644 N N . ASN A 1 80 ? -23.239 -13.270 94.725 1.00 87.25 80 ASN A N 1
ATOM 645 C CA . ASN A 1 80 ? -22.429 -12.251 95.392 1.00 87.25 80 ASN A CA 1
ATOM 646 C C . ASN A 1 80 ? -21.209 -11.804 94.564 1.00 87.25 80 ASN A C 1
ATOM 648 O O . ASN A 1 80 ? -20.680 -10.721 94.808 1.00 87.25 80 ASN A O 1
ATOM 652 N N . ASP A 1 81 ? -20.801 -12.584 93.557 1.00 83.12 81 ASP A N 1
ATOM 653 C CA . ASP A 1 81 ? -19.640 -12.283 92.707 1.00 83.12 81 ASP A CA 1
ATOM 654 C C . ASP A 1 81 ? -19.987 -11.360 91.525 1.00 83.12 81 ASP A C 1
ATOM 656 O O . ASP A 1 81 ? -19.113 -10.924 90.760 1.00 83.12 81 ASP A O 1
ATOM 660 N N . VAL A 1 82 ? -21.271 -11.029 91.356 1.00 85.94 82 VAL A N 1
ATOM 661 C CA . VAL A 1 82 ? -21.747 -10.145 90.290 1.00 85.94 82 VAL A CA 1
ATOM 662 C C . VAL A 1 82 ? -21.394 -8.692 90.623 1.00 85.94 82 VAL A C 1
ATOM 664 O O . VAL A 1 82 ? -22.135 -7.969 91.286 1.00 85.94 82 VAL A O 1
ATOM 667 N N . SER A 1 83 ? -20.248 -8.228 90.124 1.00 78.56 83 SER A N 1
ATOM 668 C CA . SER A 1 83 ? -19.844 -6.821 90.222 1.00 78.56 83 SER A CA 1
ATOM 669 C C . SER A 1 83 ? -20.697 -5.925 89.310 1.00 78.56 83 SER A C 1
ATOM 671 O O . SER A 1 83 ? -20.843 -6.217 88.120 1.00 78.56 83 SER A O 1
ATOM 673 N N . SER A 1 84 ? -21.168 -4.785 89.819 1.00 66.25 84 SER A N 1
ATOM 674 C CA . SER A 1 84 ? -22.062 -3.829 89.136 1.00 66.25 84 SER A CA 1
ATOM 675 C C . SER A 1 84 ? -21.490 -3.096 87.903 1.00 66.25 84 SER A C 1
ATOM 677 O O . SER A 1 84 ? -22.192 -2.287 87.304 1.00 66.25 84 SER A O 1
ATOM 679 N N . SER A 1 85 ? -20.242 -3.355 87.491 1.00 53.34 85 SER A N 1
ATOM 680 C CA . SER A 1 85 ? -19.516 -2.555 86.486 1.00 53.34 85 SER A CA 1
ATOM 681 C C . SER A 1 85 ? -19.331 -3.204 85.105 1.00 53.34 85 SER A C 1
ATOM 683 O O . SER A 1 85 ? -18.628 -2.647 84.260 1.00 53.34 85 SER A O 1
ATOM 685 N N . THR A 1 86 ? -19.928 -4.366 84.824 1.00 62.44 86 THR A N 1
ATOM 686 C CA . THR A 1 86 ? -19.645 -5.088 83.567 1.00 62.44 86 THR A CA 1
ATOM 687 C C . THR A 1 86 ? -20.693 -4.828 82.480 1.00 62.44 86 THR A C 1
ATOM 689 O O . THR A 1 86 ? -21.888 -4.850 82.738 1.00 62.44 86 THR A O 1
ATOM 692 N N . HIS A 1 87 ? -20.246 -4.599 81.237 1.00 76.31 87 HIS A N 1
ATOM 693 C CA . HIS A 1 87 ? -21.104 -4.503 80.038 1.00 76.31 87 HIS A CA 1
ATOM 694 C C . HIS A 1 87 ? -21.630 -5.881 79.569 1.00 76.31 87 HIS A C 1
ATOM 696 O O . HIS A 1 87 ? -22.168 -6.002 78.473 1.00 76.31 87 HIS A O 1
ATOM 702 N N . GLN A 1 88 ? -21.429 -6.929 80.373 1.00 83.00 88 GLN A N 1
ATOM 703 C CA . GLN A 1 88 ? -21.798 -8.312 80.080 1.00 83.00 88 GLN A CA 1
ATOM 704 C C . GLN A 1 88 ? -23.059 -8.678 80.866 1.00 83.00 88 GLN A C 1
ATOM 706 O O . GLN A 1 88 ? -23.263 -8.189 81.975 1.00 83.00 88 GLN A O 1
ATOM 711 N N . ILE A 1 89 ? -23.889 -9.556 80.309 1.00 86.81 89 ILE A N 1
ATOM 712 C CA . ILE A 1 89 ? -25.090 -10.074 80.966 1.00 86.81 89 ILE A CA 1
ATOM 713 C C . ILE A 1 89 ? -24.649 -11.116 82.006 1.00 86.81 89 ILE A C 1
ATOM 715 O O . ILE A 1 89 ? -24.047 -12.128 81.621 1.00 86.81 89 ILE A O 1
ATOM 719 N N . PRO A 1 90 ? -24.909 -10.893 83.309 1.00 87.62 90 PRO A N 1
ATOM 720 C CA . PRO A 1 90 ? -24.553 -11.854 84.338 1.00 87.62 90 PRO A CA 1
ATOM 721 C C . PRO A 1 90 ? -25.524 -13.039 84.311 1.00 87.62 90 PRO A C 1
ATOM 723 O O . PRO A 1 90 ? -26.748 -12.885 84.331 1.00 87.62 90 PRO A O 1
ATOM 726 N N . VAL A 1 91 ? -24.953 -14.236 84.276 1.00 89.38 91 VAL A N 1
ATOM 727 C CA . VAL A 1 91 ? -25.673 -15.508 84.293 1.00 89.38 91 VAL A CA 1
ATOM 728 C C . VAL A 1 91 ? -25.195 -16.291 85.507 1.00 89.38 91 VAL A C 1
ATOM 730 O O . VAL A 1 91 ? -23.995 -16.484 85.683 1.00 89.38 91 VAL A O 1
ATOM 733 N N . ILE A 1 92 ? -26.121 -16.723 86.352 1.00 90.94 92 ILE A N 1
ATOM 734 C CA . ILE A 1 92 ? -25.828 -17.494 87.558 1.00 90.94 92 ILE A CA 1
ATOM 735 C C . ILE A 1 92 ? -25.964 -18.969 87.231 1.00 90.94 92 ILE A C 1
ATOM 737 O O . ILE A 1 92 ? -26.967 -19.411 86.670 1.00 90.94 92 ILE A O 1
ATOM 741 N N . MET A 1 93 ? -24.940 -19.724 87.581 1.00 89.75 93 MET A N 1
ATOM 742 C CA . MET A 1 93 ? -24.942 -21.163 87.475 1.00 89.75 93 MET A CA 1
ATOM 743 C C . MET A 1 93 ? -25.728 -21.756 88.636 1.00 89.75 93 MET A C 1
ATOM 745 O O . MET A 1 93 ? -25.432 -21.498 89.798 1.00 89.75 93 MET A O 1
ATOM 749 N N . ASP A 1 94 ? -26.726 -22.562 88.311 1.00 88.19 94 ASP A N 1
ATOM 750 C CA . ASP A 1 94 ? -27.509 -23.308 89.275 1.00 88.19 94 ASP A CA 1
ATOM 751 C C . ASP A 1 94 ? -27.144 -24.790 89.156 1.00 88.19 94 ASP A C 1
ATOM 753 O O . ASP A 1 94 ? -27.498 -25.496 88.205 1.00 88.19 94 ASP A O 1
ATOM 757 N N . ILE A 1 95 ? -26.331 -25.225 90.115 1.00 83.75 95 ILE A N 1
ATOM 758 C CA . ILE A 1 95 ? -25.872 -26.607 90.272 1.00 83.75 95 ILE A CA 1
ATOM 759 C C . ILE A 1 95 ? -26.809 -27.422 91.171 1.00 83.75 95 ILE A C 1
ATOM 761 O O . ILE A 1 95 ? -26.545 -28.599 91.423 1.00 83.75 95 ILE A O 1
ATOM 765 N N . SER A 1 96 ? -27.891 -26.818 91.676 1.00 80.50 96 SER A N 1
ATOM 766 C CA . SER A 1 96 ? -28.869 -27.548 92.470 1.00 80.50 96 SER A CA 1
ATOM 767 C C . SER A 1 96 ? -29.690 -28.466 91.560 1.00 80.50 96 SER A C 1
ATOM 769 O O . SER A 1 96 ? -30.234 -28.061 90.529 1.00 80.50 96 SER A O 1
ATOM 771 N N . ASP A 1 97 ? -29.741 -29.746 91.929 1.00 79.75 97 ASP A N 1
ATOM 772 C CA . ASP A 1 97 ? -30.583 -30.748 91.270 1.00 79.75 97 ASP A CA 1
ATOM 773 C C . ASP A 1 97 ? -30.258 -30.989 89.774 1.00 79.75 97 ASP A C 1
ATOM 775 O O . ASP A 1 97 ? -31.141 -31.227 88.944 1.00 79.75 97 ASP A O 1
ATOM 779 N N . THR A 1 98 ? -28.974 -30.907 89.393 1.00 77.50 98 THR A N 1
ATOM 780 C CA . THR A 1 98 ? -28.511 -31.219 88.030 1.00 77.50 98 THR A CA 1
ATOM 781 C C . THR A 1 98 ? -27.777 -32.557 87.954 1.00 77.50 98 THR A C 1
ATOM 783 O O . THR A 1 98 ? -27.092 -32.991 88.880 1.00 77.50 98 THR A O 1
ATOM 786 N N . LYS A 1 99 ? -27.930 -33.257 86.822 1.00 82.50 99 LYS A N 1
ATOM 787 C CA . LYS A 1 99 ? -27.200 -34.507 86.561 1.00 82.50 99 LYS A CA 1
ATOM 788 C C . LYS A 1 99 ? -25.692 -34.225 86.456 1.00 82.50 99 LYS A C 1
ATOM 790 O O . LYS A 1 99 ? -25.325 -33.168 85.939 1.00 82.50 99 LYS A O 1
ATOM 795 N N . PRO A 1 100 ? -24.813 -35.168 86.853 1.00 79.31 100 PRO A N 1
ATOM 796 C CA . PRO A 1 100 ? -23.374 -35.033 86.639 1.00 79.31 100 PRO A CA 1
ATOM 797 C C . PRO A 1 100 ? -23.054 -34.669 85.181 1.00 79.31 100 PRO A C 1
ATOM 799 O O . PRO A 1 100 ? -23.534 -35.330 84.262 1.00 79.31 100 PRO A O 1
ATOM 802 N N . GLY A 1 101 ? -22.271 -33.605 84.981 1.00 78.44 101 GLY A N 1
ATOM 803 C CA . GLY A 1 101 ? -21.934 -33.071 83.654 1.00 78.44 101 GLY A CA 1
ATOM 804 C C . GLY A 1 101 ? -22.892 -32.004 83.105 1.00 78.44 101 GLY A C 1
ATOM 805 O O . GLY A 1 101 ? -22.626 -31.472 82.034 1.00 78.44 101 GLY A O 1
ATOM 806 N N . PHE A 1 102 ? -23.964 -31.651 83.825 1.00 83.75 102 PHE A N 1
ATOM 807 C CA . PHE A 1 102 ? -24.933 -30.629 83.413 1.00 83.75 102 PHE A CA 1
ATOM 808 C C . PHE A 1 102 ? -25.112 -29.552 84.487 1.00 83.75 102 PHE A C 1
ATOM 810 O O . PHE A 1 102 ? -24.996 -29.818 85.684 1.00 83.75 102 PHE A O 1
ATOM 817 N N . THR A 1 103 ? -25.456 -28.336 84.061 1.00 87.50 103 THR A N 1
ATOM 818 C CA . THR A 1 103 ? -25.834 -27.233 84.951 1.00 87.50 103 THR A CA 1
ATOM 819 C C . THR A 1 103 ? -26.973 -26.409 84.349 1.00 87.50 103 THR A C 1
ATOM 821 O O . THR A 1 103 ? -27.119 -26.360 83.124 1.00 87.50 103 THR A O 1
ATOM 824 N N . LYS A 1 104 ? -27.793 -25.780 85.195 1.00 90.00 104 LYS A N 1
ATOM 825 C CA . LYS A 1 104 ? -28.821 -24.823 84.773 1.00 90.00 104 LYS A CA 1
ATOM 826 C C . LYS A 1 104 ? -28.218 -23.417 84.785 1.00 90.00 104 LYS A C 1
ATOM 828 O O . LYS A 1 104 ? -27.417 -23.083 85.651 1.00 90.00 104 LYS A O 1
ATOM 833 N N . LEU A 1 105 ? -28.608 -22.577 83.832 1.00 91.81 105 LEU A N 1
ATOM 834 C CA . LEU A 1 105 ? -28.124 -21.200 83.725 1.00 91.81 105 LEU A CA 1
ATOM 835 C C . LEU A 1 105 ? -29.278 -20.227 83.964 1.00 91.81 105 LEU A C 1
ATOM 837 O O . LEU A 1 105 ? -30.171 -20.104 83.128 1.00 91.81 105 LEU A O 1
ATOM 841 N N . LYS A 1 106 ? -29.269 -19.549 85.112 1.00 91.56 106 LYS A N 1
ATOM 842 C CA . LYS A 1 106 ? -30.290 -18.584 85.533 1.00 91.56 106 LYS A CA 1
ATOM 843 C C . LYS A 1 106 ? -29.857 -17.165 85.173 1.00 91.56 106 LYS A C 1
ATOM 845 O O . LYS A 1 106 ? -28.785 -16.714 85.568 1.00 91.56 106 LYS A O 1
ATOM 850 N N . LEU A 1 107 ? -30.685 -16.437 84.436 1.00 89.56 107 LEU A N 1
ATOM 851 C CA . LEU A 1 107 ? -30.413 -15.048 84.071 1.00 89.56 107 LEU A CA 1
ATOM 852 C C . LEU A 1 107 ? -30.654 -14.127 85.278 1.00 89.56 107 LEU A C 1
ATOM 854 O O . LEU A 1 107 ? -31.703 -14.206 85.920 1.00 89.56 107 LEU A O 1
ATOM 858 N N . TYR A 1 108 ? -29.695 -13.251 85.597 1.00 86.50 108 TYR A N 1
ATOM 859 C CA . TYR A 1 108 ? -29.756 -12.403 86.793 1.00 86.50 108 TYR A CA 1
ATOM 860 C C . TYR A 1 108 ? -29.906 -10.920 86.444 1.00 86.50 108 TYR A C 1
ATOM 862 O O . TYR A 1 108 ? -29.089 -10.353 85.727 1.00 86.50 108 TYR A O 1
ATOM 870 N N . ASN A 1 109 ? -30.950 -10.283 86.986 1.00 75.94 109 ASN A N 1
ATOM 871 C CA . ASN A 1 109 ? -31.191 -8.835 86.930 1.00 75.94 109 ASN A CA 1
ATOM 872 C C . ASN A 1 109 ? -31.135 -8.219 85.510 1.00 75.94 109 ASN A C 1
ATOM 874 O O . ASN A 1 109 ? -30.408 -7.256 85.251 1.00 75.94 109 ASN A O 1
ATOM 878 N N . ILE A 1 110 ? -31.900 -8.779 84.565 1.00 73.38 110 ILE A N 1
ATOM 879 C CA . ILE A 1 110 ? -31.975 -8.253 83.195 1.00 73.38 110 ILE A CA 1
ATOM 880 C C . ILE A 1 110 ? -32.758 -6.934 83.200 1.00 73.38 110 ILE A C 1
ATOM 882 O O . ILE A 1 110 ? -33.983 -6.918 83.292 1.00 73.38 110 ILE A O 1
ATOM 886 N N . SER A 1 111 ? -32.056 -5.808 83.063 1.00 63.88 111 SER A N 1
ATOM 887 C CA . SER A 1 111 ? -32.707 -4.522 82.779 1.00 63.88 111 SER A CA 1
ATOM 888 C C . SER A 1 111 ? -33.464 -4.579 81.441 1.00 63.88 111 SER A C 1
ATOM 890 O O . SER A 1 111 ? -33.009 -5.232 80.498 1.00 63.88 111 SER A O 1
ATOM 892 N N . HIS A 1 112 ? -34.573 -3.837 81.312 1.00 57.66 112 HIS A N 1
ATOM 893 C CA . HIS A 1 112 ? -35.456 -3.844 80.130 1.00 57.66 112 HIS A CA 1
ATOM 894 C C . HIS A 1 112 ? -34.779 -3.536 78.767 1.00 57.66 112 HIS A C 1
ATOM 896 O O . HIS A 1 112 ? -35.411 -3.667 77.721 1.00 57.66 112 HIS A O 1
ATOM 902 N N . ARG A 1 113 ? -33.495 -3.151 78.744 1.00 56.09 113 ARG A N 1
ATOM 903 C CA . ARG A 1 113 ? -32.743 -2.753 77.541 1.00 56.09 113 ARG A CA 1
ATOM 904 C C . ARG A 1 113 ? -32.334 -3.895 76.600 1.00 56.09 113 ARG A C 1
ATOM 906 O O . ARG A 1 113 ? -32.078 -3.614 75.437 1.00 56.09 113 ARG A O 1
ATOM 913 N N . TYR A 1 114 ? -32.283 -5.146 77.063 1.00 60.09 114 TYR A N 1
ATOM 914 C CA . TYR A 1 114 ? -31.804 -6.302 76.271 1.00 60.09 114 TYR A CA 1
ATOM 915 C C . TYR A 1 114 ? -32.918 -7.311 75.903 1.00 60.09 114 TYR A C 1
ATOM 917 O O . TYR A 1 114 ? -32.655 -8.414 75.430 1.00 60.09 114 TYR A O 1
ATOM 925 N N . VAL A 1 115 ? -34.179 -6.933 76.134 1.00 54.53 115 VAL A N 1
ATOM 926 C CA . VAL A 1 115 ? -35.342 -7.833 76.254 1.00 54.53 115 VAL A CA 1
ATOM 927 C C . VAL A 1 115 ? -35.849 -8.512 74.966 1.00 54.53 115 VAL A C 1
ATOM 929 O O . VAL A 1 115 ? -36.327 -9.639 75.086 1.00 54.53 115 VAL A O 1
ATOM 932 N N . PRO A 1 116 ? -35.757 -7.951 73.740 1.00 59.84 116 PRO A N 1
ATOM 933 C CA . PRO A 1 116 ? -36.431 -8.580 72.599 1.00 59.84 116 PRO A CA 1
ATOM 934 C C . PRO A 1 116 ? -35.848 -9.944 72.215 1.00 59.84 116 PRO A C 1
ATOM 936 O O . PRO A 1 116 ? -36.591 -10.855 71.869 1.00 59.84 116 PRO A O 1
ATOM 939 N N . GLN A 1 117 ? -34.523 -10.092 72.295 1.00 62.25 117 GLN A N 1
ATOM 940 C CA . GLN A 1 117 ? -33.847 -11.316 71.867 1.00 62.25 117 GLN A CA 1
ATOM 941 C C . GLN A 1 117 ? -33.789 -12.354 72.984 1.00 62.25 117 GLN A C 1
ATOM 943 O O . GLN A 1 117 ? -34.033 -13.518 72.710 1.00 62.25 117 GLN A O 1
ATOM 948 N N . ILE A 1 118 ? -33.530 -11.956 74.236 1.00 68.81 118 ILE A N 1
ATOM 949 C CA . ILE A 1 118 ? -33.419 -12.876 75.387 1.00 68.81 118 ILE A CA 1
ATOM 950 C C . ILE A 1 118 ? -34.736 -13.626 75.650 1.00 68.81 118 ILE A C 1
ATOM 952 O O . ILE A 1 118 ? -34.721 -14.793 76.037 1.00 68.81 118 ILE A O 1
ATOM 956 N N . ASN A 1 119 ? -35.881 -12.998 75.370 1.00 71.31 119 ASN A N 1
ATOM 957 C CA . ASN A 1 119 ? -37.189 -13.638 75.517 1.00 71.31 119 ASN A CA 1
ATOM 958 C C . ASN A 1 119 ? -37.431 -14.800 74.537 1.00 71.31 119 ASN A C 1
ATOM 960 O O . ASN A 1 119 ? -38.299 -15.622 74.805 1.00 71.31 119 ASN A O 1
ATOM 964 N N . LEU A 1 120 ? -36.684 -14.892 73.428 1.00 72.69 120 LEU A N 1
ATOM 965 C CA . LEU A 1 120 ? -36.853 -15.965 72.435 1.00 72.69 120 LEU A CA 1
ATOM 966 C C . LEU A 1 120 ? -36.247 -17.307 72.884 1.00 72.69 120 LEU A C 1
ATOM 968 O O . LEU A 1 120 ? -36.575 -18.341 72.314 1.00 72.69 120 LEU A O 1
ATOM 972 N N . TRP A 1 121 ? -35.364 -17.302 73.886 1.00 80.94 121 TRP A N 1
ATOM 973 C CA . TRP A 1 121 ? -34.610 -18.488 74.321 1.00 80.94 121 TRP A CA 1
ATOM 974 C C . TRP A 1 121 ? -34.494 -18.624 75.848 1.00 80.94 121 TRP A C 1
ATOM 976 O O . TRP A 1 121 ? -33.827 -19.532 76.349 1.00 80.94 121 TRP A O 1
ATOM 986 N N . GLY A 1 122 ? -35.161 -17.743 76.597 1.00 80.19 122 GLY A N 1
ATOM 987 C CA . GLY A 1 122 ? -35.359 -17.878 78.034 1.00 80.19 122 GLY A CA 1
ATOM 988 C C . GLY A 1 122 ? -36.641 -18.649 78.359 1.00 80.19 122 GLY A C 1
ATOM 989 O O . GLY A 1 122 ? -37.703 -18.331 77.834 1.00 80.19 122 GLY A O 1
ATOM 990 N N . GLU A 1 123 ? -36.561 -19.617 79.266 1.00 85.50 123 GLU A N 1
ATOM 991 C CA . GLU A 1 123 ? -37.706 -20.338 79.831 1.00 85.50 123 GLU A CA 1
ATOM 992 C C . GLU A 1 123 ? -37.923 -19.907 81.287 1.00 85.50 123 GLU A C 1
ATOM 994 O O . GLU A 1 123 ? -36.969 -19.748 82.048 1.00 85.50 123 GLU A O 1
ATOM 999 N N . ILE A 1 124 ? -39.177 -19.702 81.696 1.00 82.69 124 ILE A N 1
ATOM 1000 C CA . ILE A 1 124 ? -39.505 -19.390 83.093 1.00 82.69 124 ILE A CA 1
ATOM 1001 C C . ILE A 1 124 ? -39.758 -20.706 83.827 1.00 82.69 124 ILE A C 1
ATOM 1003 O O . ILE A 1 124 ? -40.733 -21.398 83.542 1.00 82.69 124 ILE A O 1
ATOM 1007 N N . ILE A 1 125 ? -38.899 -21.033 84.790 1.00 84.19 125 ILE A N 1
ATOM 1008 C CA . ILE A 1 125 ? -39.004 -22.228 85.634 1.00 84.19 125 ILE A CA 1
ATOM 1009 C C . ILE A 1 125 ? -39.049 -21.744 87.086 1.00 84.19 125 ILE A C 1
ATOM 1011 O O . ILE A 1 125 ? -38.157 -21.024 87.526 1.00 84.19 125 ILE A O 1
ATOM 1015 N N . GLU A 1 126 ? -40.118 -22.074 87.818 1.00 82.69 126 GLU A N 1
ATOM 1016 C CA . GLU A 1 126 ? -40.285 -21.732 89.248 1.00 82.69 126 GLU A CA 1
ATOM 1017 C C . GLU A 1 126 ? -40.077 -20.235 89.578 1.00 82.69 126 GLU A C 1
ATOM 1019 O O . GLU A 1 126 ? -39.515 -19.861 90.605 1.00 82.69 126 GLU A O 1
ATOM 1024 N N . GLY A 1 127 ? -40.508 -19.344 88.679 1.00 82.62 127 GLY A N 1
ATOM 1025 C CA . GLY A 1 127 ? -40.374 -17.891 88.849 1.00 82.62 127 GLY A CA 1
ATOM 1026 C C . GLY A 1 127 ? -38.972 -17.332 88.571 1.00 82.62 127 GLY A C 1
ATOM 1027 O O . GLY A 1 127 ? -38.776 -16.120 88.651 1.00 82.62 127 GLY A O 1
ATOM 1028 N N . GLY A 1 128 ? -38.000 -18.175 88.207 1.00 83.94 128 GLY A N 1
ATOM 1029 C CA . GLY A 1 128 ? -36.712 -17.763 87.649 1.00 83.94 128 GLY A CA 1
ATOM 1030 C C . GLY A 1 128 ? -36.709 -17.834 86.121 1.00 83.94 128 GLY A C 1
ATOM 1031 O O . GLY A 1 128 ? -37.293 -18.745 85.545 1.00 83.94 128 GLY A O 1
ATOM 1032 N N . GLN A 1 129 ? -36.033 -16.896 85.455 1.00 88.50 129 GLN A N 1
ATOM 1033 C CA . GLN A 1 129 ? -35.784 -16.978 84.014 1.00 88.50 129 GLN A CA 1
ATOM 1034 C C . GLN A 1 129 ? -34.473 -17.735 83.774 1.00 88.50 129 GLN A C 1
ATOM 1036 O O . GLN A 1 129 ? -33.399 -17.281 84.173 1.00 88.50 129 GLN A O 1
ATOM 1041 N N . PHE A 1 130 ? -34.563 -18.898 83.141 1.00 90.50 130 PHE A N 1
ATOM 1042 C CA . PHE A 1 130 ? -33.441 -19.764 82.803 1.00 90.50 130 PHE A CA 1
ATOM 1043 C C . PHE A 1 130 ? -33.178 -19.741 81.303 1.00 90.50 130 PHE A C 1
ATOM 1045 O O . PHE A 1 130 ? -34.071 -19.505 80.499 1.00 90.50 130 PHE A O 1
ATOM 1052 N N . MET A 1 131 ? -31.937 -19.989 80.920 1.00 88.50 131 MET A N 1
ATOM 1053 C CA . MET A 1 131 ? -31.509 -20.058 79.532 1.00 88.50 131 MET A CA 1
ATOM 1054 C C . MET A 1 131 ? -31.708 -21.478 78.989 1.00 88.50 131 MET A C 1
ATOM 1056 O O . MET A 1 131 ? -31.092 -22.422 79.488 1.00 88.50 131 MET A O 1
ATOM 1060 N N . SER A 1 132 ? -32.547 -21.636 77.963 1.00 88.88 132 SER A N 1
ATOM 1061 C CA . SER A 1 132 ? -32.811 -22.937 77.339 1.00 88.88 132 SER A CA 1
ATOM 1062 C C . SER A 1 132 ? -31.759 -23.247 76.280 1.00 88.88 132 SER A C 1
ATOM 1064 O O . SER A 1 132 ? -31.741 -22.640 75.211 1.00 88.88 132 SER A O 1
ATOM 1066 N N . SER A 1 133 ? -30.887 -24.224 76.545 1.00 83.62 133 SER A N 1
ATOM 1067 C CA . SER A 1 133 ? -29.842 -24.655 75.599 1.00 83.62 133 SER A CA 1
ATOM 1068 C C . SER A 1 133 ? -30.405 -25.218 74.290 1.00 83.62 133 SER A C 1
ATOM 1070 O O . SER A 1 133 ? -29.727 -25.189 73.264 1.00 83.62 133 SER A O 1
ATOM 1072 N N . ARG A 1 134 ? -31.657 -25.696 74.296 1.00 83.81 134 ARG A N 1
ATOM 1073 C CA . ARG A 1 134 ? -32.368 -26.147 73.095 1.00 83.81 134 ARG A CA 1
ATOM 1074 C C . ARG A 1 134 ? -32.823 -24.966 72.242 1.00 83.81 134 ARG A C 1
ATOM 1076 O O . ARG A 1 134 ? -32.434 -24.895 71.080 1.00 83.81 134 ARG A O 1
ATOM 1083 N N . LEU A 1 135 ? -33.631 -24.065 72.811 1.00 83.50 135 LEU A N 1
ATOM 1084 C CA . LEU A 1 135 ? -34.187 -22.920 72.076 1.00 83.50 135 LEU A CA 1
ATOM 1085 C C . LEU A 1 135 ? -33.079 -22.005 71.578 1.00 83.50 135 LEU A C 1
ATOM 1087 O O . LEU A 1 135 ? -33.105 -21.528 70.445 1.00 83.50 135 LEU A O 1
ATOM 1091 N N . PHE A 1 136 ? -32.062 -21.823 72.416 1.00 80.25 136 PHE A N 1
ATOM 1092 C CA . PHE A 1 136 ? -30.891 -21.072 72.040 1.00 80.25 136 PHE A CA 1
ATOM 1093 C C . PHE A 1 136 ? -30.239 -21.745 70.816 1.00 80.25 136 PHE A C 1
ATOM 1095 O O . PHE A 1 136 ? -30.039 -21.073 69.809 1.00 80.25 136 PHE A O 1
ATOM 1102 N N . ARG A 1 137 ? -29.974 -23.066 70.822 1.00 78.31 137 ARG A N 1
ATOM 1103 C CA . ARG A 1 137 ? -29.327 -23.774 69.691 1.00 78.31 137 ARG A CA 1
ATOM 1104 C C . ARG A 1 137 ? -30.138 -23.706 68.399 1.00 78.31 137 ARG A C 1
ATOM 1106 O O . ARG A 1 137 ? -29.544 -23.621 67.326 1.00 78.31 137 ARG A O 1
ATOM 1113 N N . GLU A 1 138 ? -31.463 -23.769 68.482 1.00 75.12 138 GLU A N 1
ATOM 1114 C CA . GLU A 1 138 ? -32.366 -23.678 67.325 1.00 75.12 138 GLU A CA 1
ATOM 1115 C C . GLU A 1 138 ? -32.321 -22.282 66.676 1.00 75.12 138 GLU A C 1
ATOM 1117 O O . GLU A 1 138 ? -32.197 -22.195 65.460 1.00 75.12 138 GLU A O 1
ATOM 1122 N N . PHE A 1 139 ? -32.298 -21.207 67.472 1.00 74.62 139 PHE A N 1
ATOM 1123 C CA . PHE A 1 139 ? -32.303 -19.811 66.996 1.00 74.62 139 PHE A CA 1
ATOM 1124 C C . PHE A 1 139 ? -31.018 -19.361 66.271 1.00 74.62 139 PHE A C 1
ATOM 1126 O O . PHE A 1 139 ? -30.987 -18.361 65.559 1.00 74.62 139 PHE A O 1
ATOM 1133 N N . CYS A 1 140 ? -29.925 -20.065 66.511 1.00 67.44 140 CYS A N 1
ATOM 1134 C CA . CYS A 1 140 ? -28.581 -19.511 66.420 1.00 67.44 140 CYS A CA 1
ATOM 1135 C C . CYS A 1 140 ? -27.768 -19.979 65.203 1.00 67.44 140 CYS A C 1
ATOM 1137 O O . CYS A 1 140 ? -26.796 -19.340 64.811 1.00 67.44 140 CYS A O 1
ATOM 1139 N N . LEU A 1 141 ? -28.153 -21.093 64.584 1.00 62.47 141 LEU A N 1
ATOM 1140 C CA . LEU A 1 141 ? -27.367 -21.727 63.527 1.00 62.47 141 LEU A CA 1
ATOM 1141 C C . LEU A 1 141 ? -28.225 -22.017 62.285 1.00 62.47 141 LEU A C 1
ATOM 1143 O O . LEU A 1 141 ? -29.422 -22.275 62.434 1.00 62.47 141 LEU A O 1
ATOM 1147 N N . PRO A 1 142 ? -27.633 -22.017 61.075 1.00 69.81 142 PRO A N 1
ATOM 1148 C CA . PRO A 1 142 ? -28.358 -22.203 59.817 1.00 69.81 142 PRO A CA 1
ATOM 1149 C C . PRO A 1 142 ? -29.113 -23.538 59.735 1.00 69.81 142 PRO A C 1
ATOM 1151 O O . PRO A 1 142 ? -28.605 -24.565 60.191 1.00 69.81 142 PRO A O 1
ATOM 1154 N N . ASP A 1 143 ? -30.276 -23.549 59.078 1.00 74.94 143 ASP A N 1
ATOM 1155 C CA . ASP A 1 143 ? -31.158 -24.730 58.964 1.00 74.94 143 ASP A CA 1
ATOM 1156 C C . ASP A 1 143 ? -30.532 -25.933 58.233 1.00 74.94 143 ASP A C 1
ATOM 1158 O O . ASP A 1 143 ? -31.040 -27.045 58.327 1.00 74.94 143 ASP A O 1
ATOM 1162 N N . HIS A 1 144 ? -29.426 -25.737 57.510 1.00 80.94 144 HIS A N 1
ATOM 1163 C CA . HIS A 1 144 ? -28.787 -26.776 56.695 1.00 80.94 144 HIS A CA 1
ATOM 1164 C C . HIS A 1 144 ? -27.751 -27.634 57.443 1.00 80.94 144 HIS A C 1
ATOM 1166 O O . HIS A 1 144 ? -27.159 -28.521 56.833 1.00 80.94 144 HIS A O 1
ATOM 1172 N N . MET A 1 145 ? -27.498 -27.376 58.729 1.00 81.75 145 MET A N 1
ATOM 1173 C CA . MET A 1 145 ? -26.548 -28.155 59.533 1.00 81.75 145 MET A CA 1
ATOM 1174 C C . MET A 1 145 ? -27.254 -29.225 60.378 1.00 81.75 145 MET A C 1
ATOM 1176 O O . MET A 1 145 ? -28.320 -28.977 60.948 1.00 81.75 145 MET A O 1
ATOM 1180 N N . ILE A 1 146 ? -26.639 -30.403 60.497 1.00 87.00 146 ILE A N 1
ATOM 1181 C CA . ILE A 1 146 ? -27.162 -31.545 61.256 1.00 87.00 146 ILE A CA 1
ATOM 1182 C C . ILE A 1 146 ? -26.886 -31.324 62.745 1.00 87.00 146 ILE A C 1
ATOM 1184 O O . ILE A 1 146 ? -25.764 -31.036 63.140 1.00 87.00 146 ILE A O 1
ATOM 1188 N N . ILE A 1 147 ? -27.907 -31.452 63.593 1.00 84.50 147 ILE A N 1
ATOM 1189 C CA . ILE A 1 147 ? -27.761 -31.295 65.045 1.00 84.50 147 ILE A CA 1
ATOM 1190 C C . ILE A 1 147 ? -27.380 -32.640 65.668 1.00 84.50 147 ILE A C 1
ATOM 1192 O O . ILE A 1 147 ? -28.183 -33.575 65.627 1.00 84.50 147 ILE A O 1
ATOM 1196 N N . HIS A 1 148 ? -26.231 -32.714 66.343 1.00 81.00 148 HIS A N 1
ATOM 1197 C CA . HIS A 1 148 ? -25.886 -33.839 67.217 1.00 81.00 148 HIS A CA 1
ATOM 1198 C C . HIS A 1 148 ? -25.330 -33.325 68.552 1.00 81.00 148 HIS A C 1
ATOM 1200 O O . HIS A 1 148 ? -24.460 -32.463 68.618 1.00 81.00 148 HIS A O 1
ATOM 1206 N N . GLY A 1 149 ? -25.913 -33.778 69.665 1.00 84.81 149 GLY A N 1
ATOM 1207 C CA . GLY A 1 149 ? -25.509 -33.310 70.996 1.00 84.81 149 GLY A CA 1
ATOM 1208 C C . GLY A 1 149 ? -25.489 -31.767 71.123 1.00 84.81 149 GLY A C 1
ATOM 1209 O O . GLY A 1 149 ? -26.487 -31.120 70.789 1.00 84.81 149 GLY A O 1
ATOM 1210 N N . PRO A 1 150 ? -24.411 -31.155 71.652 1.00 82.44 150 PRO A N 1
ATOM 1211 C CA . PRO A 1 150 ? -24.267 -29.698 71.744 1.00 82.44 150 PRO A CA 1
ATOM 1212 C C . PRO A 1 150 ? -23.807 -29.033 70.434 1.00 82.44 150 PRO A C 1
ATOM 1214 O O . PRO A 1 150 ? -23.829 -27.801 70.361 1.00 82.44 150 PRO A O 1
ATOM 1217 N N . CYS A 1 151 ? -23.404 -29.821 69.435 1.00 86.75 151 CYS A N 1
ATOM 1218 C CA . CYS A 1 151 ? -22.810 -29.357 68.191 1.00 86.75 151 CYS A CA 1
ATOM 1219 C C . CYS A 1 151 ? -23.838 -29.274 67.055 1.00 86.75 151 CYS A C 1
ATOM 1221 O O . CYS A 1 151 ? -24.943 -29.833 67.116 1.00 86.75 151 CYS A O 1
ATOM 1223 N N . ARG A 1 152 ? -23.454 -28.571 65.991 1.00 83.00 152 ARG A N 1
ATOM 1224 C CA . ARG A 1 152 ? -23.994 -28.823 64.658 1.00 83.00 152 ARG A CA 1
ATOM 1225 C C . ARG A 1 152 ? -22.874 -29.111 63.676 1.00 83.00 152 ARG A C 1
ATOM 1227 O O . ARG A 1 152 ? -21.867 -28.398 63.690 1.00 83.00 152 ARG A O 1
ATOM 1234 N N . SER A 1 153 ? -23.137 -30.069 62.802 1.00 86.62 153 SER A N 1
ATOM 1235 C CA . SER A 1 153 ? -22.216 -30.518 61.770 1.00 86.62 153 SER A CA 1
ATOM 1236 C C . SER A 1 153 ? -22.678 -30.105 60.395 1.00 86.62 153 SER A C 1
ATOM 1238 O O . SER A 1 153 ? -23.879 -29.997 60.117 1.00 86.62 153 SER A O 1
ATOM 1240 N N . THR A 1 154 ? -21.726 -29.912 59.500 1.00 84.31 154 THR A N 1
ATOM 1241 C CA . THR A 1 154 ? -22.028 -29.909 58.073 1.00 84.31 154 THR A CA 1
ATOM 1242 C C . THR A 1 154 ? -22.599 -31.274 57.646 1.00 84.31 154 THR A C 1
ATOM 1244 O O . THR A 1 154 ? -22.347 -32.282 58.306 1.00 84.31 154 THR A O 1
ATOM 1247 N N . PRO A 1 155 ? -23.407 -31.352 56.570 1.00 84.94 155 PRO A N 1
ATOM 1248 C CA . PRO A 1 155 ? -24.025 -32.613 56.137 1.00 84.94 155 PRO A CA 1
ATOM 1249 C C . PRO A 1 155 ? -23.049 -33.759 55.833 1.00 84.94 155 PRO A C 1
ATOM 1251 O O . PRO A 1 155 ? -23.463 -34.914 55.770 1.00 84.94 155 PRO A O 1
ATOM 1254 N N . ASP A 1 156 ? -21.780 -33.434 55.606 1.00 87.06 156 ASP A N 1
ATOM 1255 C CA . ASP A 1 156 ? -20.672 -34.349 55.342 1.00 87.06 156 ASP A CA 1
ATOM 1256 C C . ASP A 1 156 ? -19.865 -34.728 56.599 1.00 87.06 156 ASP A C 1
ATOM 1258 O O . ASP A 1 156 ? -18.892 -35.465 56.470 1.00 87.06 156 ASP A O 1
ATOM 1262 N N . ASP A 1 157 ? -20.265 -34.261 57.789 1.00 83.00 157 ASP A N 1
ATOM 1263 C CA . ASP A 1 157 ? -19.639 -34.579 59.087 1.00 83.00 157 ASP A CA 1
ATOM 1264 C C . ASP A 1 157 ? -18.159 -34.153 59.181 1.00 83.00 157 ASP A C 1
ATOM 1266 O O . ASP A 1 157 ? -17.367 -34.706 59.938 1.00 83.00 157 ASP A O 1
ATOM 1270 N N . THR A 1 158 ? -17.744 -33.177 58.363 1.00 85.06 158 THR A N 1
ATOM 1271 C CA . THR A 1 158 ? -16.344 -32.722 58.306 1.00 85.06 158 THR A CA 1
ATOM 1272 C C . THR A 1 158 ? -16.045 -31.566 59.250 1.00 85.06 158 THR A C 1
ATOM 1274 O O . THR A 1 158 ? -14.872 -31.279 59.517 1.00 85.06 158 THR A O 1
ATOM 1277 N N . TYR A 1 159 ? -17.079 -30.884 59.736 1.00 88.19 159 TYR A N 1
ATOM 1278 C CA . TYR A 1 159 ? -16.958 -29.663 60.512 1.00 88.19 159 TYR A CA 1
ATOM 1279 C C . TYR A 1 159 ? -18.026 -29.597 61.597 1.00 88.19 159 TYR A C 1
ATOM 1281 O O . TYR A 1 159 ? -19.214 -29.503 61.288 1.00 88.19 159 TYR A O 1
ATOM 1289 N N . ASP A 1 160 ? -17.572 -29.541 62.843 1.00 89.06 160 ASP A N 1
ATOM 1290 C CA . ASP A 1 160 ? -18.377 -29.504 64.051 1.00 89.06 160 ASP A CA 1
ATOM 1291 C C . ASP A 1 160 ? -18.270 -28.138 64.719 1.00 89.06 160 ASP A C 1
ATOM 1293 O O . ASP A 1 160 ? -17.192 -27.635 65.040 1.00 89.06 160 ASP A O 1
ATOM 1297 N N . SER A 1 161 ? -19.421 -27.515 64.954 1.00 88.25 161 SER A N 1
ATOM 1298 C CA . SER A 1 161 ? -19.497 -26.217 65.618 1.00 88.25 161 SER A CA 1
ATOM 1299 C C . SER A 1 161 ? -20.251 -26.304 66.936 1.00 88.25 161 SER A C 1
ATOM 1301 O O . SER A 1 161 ? -21.416 -26.702 66.987 1.00 88.25 161 SER A O 1
ATOM 1303 N N . ALA A 1 162 ? -19.588 -25.883 68.011 1.00 87.44 162 ALA A N 1
ATOM 1304 C CA . ALA A 1 162 ? -20.143 -25.783 69.351 1.00 87.44 162 ALA A CA 1
ATOM 1305 C C . ALA A 1 162 ? -20.156 -24.330 69.825 1.00 87.44 162 ALA A C 1
ATOM 1307 O O . ALA A 1 162 ? -19.305 -23.510 69.481 1.00 87.44 162 ALA A O 1
ATOM 1308 N N . LEU A 1 163 ? -21.141 -24.005 70.651 1.00 83.62 163 LEU A N 1
ATOM 1309 C CA . LEU A 1 163 ? -21.372 -22.651 71.127 1.00 83.62 163 LEU A CA 1
ATOM 1310 C C . LEU A 1 163 ? -21.282 -22.653 72.646 1.00 83.62 163 LEU A C 1
ATOM 1312 O O . LEU A 1 163 ? -21.889 -23.498 73.308 1.00 83.62 163 LEU A O 1
ATOM 1316 N N . CYS A 1 164 ? -20.472 -21.745 73.180 1.00 87.12 164 CYS A N 1
ATOM 1317 C CA . CYS A 1 164 ? -19.958 -21.852 74.536 1.00 87.12 164 CYS A CA 1
ATOM 1318 C C . CYS A 1 164 ? -20.054 -20.525 75.288 1.00 87.12 164 CYS A C 1
ATOM 1320 O O . CYS A 1 164 ? -19.915 -19.436 74.720 1.00 87.12 164 CYS A O 1
ATOM 1322 N N . PHE A 1 165 ? -20.172 -20.622 76.610 1.00 87.06 165 PHE A N 1
ATOM 1323 C CA . PHE A 1 165 ? -19.974 -19.494 77.508 1.00 87.06 165 PHE A CA 1
ATOM 1324 C C . PHE A 1 165 ? -18.694 -19.657 78.305 1.00 87.06 165 PHE A C 1
ATOM 1326 O O . PHE A 1 165 ? -18.310 -20.750 78.731 1.00 87.06 165 PHE A O 1
ATOM 1333 N N . ARG A 1 166 ? -18.040 -18.526 78.556 1.00 83.25 166 ARG A N 1
ATOM 1334 C CA . ARG A 1 166 ? -16.858 -18.502 79.402 1.00 83.25 166 ARG A CA 1
ATOM 1335 C C . ARG A 1 166 ? -17.272 -18.480 80.873 1.00 83.25 166 ARG A C 1
ATOM 1337 O O . ARG A 1 166 ? -17.808 -17.476 81.346 1.00 83.25 166 ARG A O 1
ATOM 1344 N N . CYS A 1 167 ? -16.963 -19.550 81.600 1.00 83.31 167 CYS A N 1
ATOM 1345 C CA . CYS A 1 167 ? -16.897 -19.512 83.057 1.00 83.31 167 CYS A CA 1
ATOM 1346 C C . CYS A 1 167 ? -15.500 -19.041 83.473 1.00 83.31 167 CYS A C 1
ATOM 1348 O O . CYS A 1 167 ? -14.521 -19.376 82.808 1.00 83.31 167 CYS A O 1
ATOM 1350 N N . LYS A 1 168 ? -15.406 -18.203 84.512 1.00 74.38 168 LYS A N 1
ATOM 1351 C CA . LYS A 1 168 ? -14.128 -17.681 85.032 1.00 74.38 168 LYS A CA 1
ATOM 1352 C C . LYS A 1 168 ? -13.559 -18.483 86.195 1.00 74.38 168 LYS A C 1
ATOM 1354 O O . LYS A 1 168 ? -12.451 -18.178 86.632 1.00 74.38 168 LYS A O 1
ATOM 1359 N N . GLU A 1 169 ? -14.281 -19.489 86.663 1.00 77.56 169 GLU A N 1
ATOM 1360 C CA . GLU A 1 169 ? -13.884 -20.310 87.797 1.00 77.56 169 GLU A CA 1
ATOM 1361 C C . GLU A 1 169 ? -14.189 -21.776 87.492 1.00 77.56 169 GLU A C 1
ATOM 1363 O O . GLU A 1 169 ? -14.983 -22.096 86.605 1.00 77.56 169 GLU A O 1
ATOM 1368 N N . TRP A 1 170 ? -13.489 -22.678 88.175 1.00 74.81 170 TRP A N 1
ATOM 1369 C CA . TRP A 1 170 ? -13.817 -24.095 88.113 1.00 74.81 170 TRP A CA 1
ATOM 1370 C C . TRP A 1 170 ? -15.059 -24.344 88.953 1.00 74.81 170 TRP A C 1
ATOM 1372 O O . TRP A 1 170 ? -15.103 -23.928 90.103 1.00 74.81 170 TRP A O 1
ATOM 1382 N N . ILE A 1 171 ? -16.034 -25.060 88.396 1.00 78.75 171 ILE A N 1
ATOM 1383 C CA . ILE A 1 171 ? -17.231 -25.444 89.144 1.00 78.75 171 ILE A CA 1
ATOM 1384 C C . ILE A 1 171 ? -16.843 -26.367 90.297 1.00 78.75 171 ILE A C 1
ATOM 1386 O O . ILE A 1 171 ? -15.996 -27.251 90.117 1.00 78.75 171 ILE A O 1
ATOM 1390 N N . GLN A 1 172 ? -17.475 -26.215 91.461 1.00 79.81 172 GLN A N 1
ATOM 1391 C CA . GLN A 1 172 ? -17.152 -27.014 92.648 1.00 79.81 172 GLN A CA 1
ATOM 1392 C C . GLN A 1 172 ? -17.099 -28.541 92.386 1.00 79.81 172 GLN A C 1
ATOM 1394 O O . GLN A 1 172 ? -16.159 -29.194 92.860 1.00 79.81 172 GLN A O 1
ATOM 1399 N N . PRO A 1 173 ? -17.997 -29.142 91.569 1.00 77.25 173 PRO A N 1
ATOM 1400 C CA . PRO A 1 173 ? -17.911 -30.558 91.211 1.00 77.25 173 PRO A CA 1
ATOM 1401 C C . PRO A 1 173 ? -16.688 -30.938 90.373 1.00 77.25 173 PRO A C 1
ATOM 1403 O O . PRO A 1 173 ? -16.400 -32.120 90.269 1.00 77.25 173 PRO A O 1
ATOM 1406 N N . ALA A 1 174 ? -15.966 -30.000 89.766 1.00 76.06 174 ALA A N 1
ATOM 1407 C CA . ALA A 1 174 ? -14.766 -30.258 88.971 1.00 76.06 174 ALA A CA 1
ATOM 1408 C C . ALA A 1 174 ? -13.467 -29.904 89.720 1.00 76.06 174 ALA A C 1
ATOM 1410 O O . ALA A 1 174 ? -12.406 -30.413 89.364 1.00 76.06 174 ALA A O 1
ATOM 1411 N N . CYS A 1 175 ? -13.535 -29.123 90.806 1.00 75.94 175 CYS A N 1
ATOM 1412 C CA . CYS A 1 175 ? -12.368 -28.781 91.633 1.00 75.94 175 CYS A CA 1
ATOM 1413 C C . CYS A 1 175 ? -11.613 -30.022 92.131 1.00 75.94 175 CYS A C 1
ATOM 1415 O O . CYS A 1 175 ? -10.387 -30.068 92.082 1.00 75.94 175 CYS A O 1
ATOM 1417 N N . HIS A 1 176 ? -12.332 -31.093 92.476 1.00 75.25 176 HIS A N 1
ATOM 1418 C CA . HIS A 1 176 ? -11.706 -32.338 92.919 1.00 75.25 176 HIS A CA 1
ATOM 1419 C C . HIS A 1 176 ? -10.889 -33.056 91.825 1.00 75.25 176 HIS A C 1
ATOM 1421 O O . HIS A 1 176 ? -10.150 -33.980 92.148 1.00 75.25 176 HIS A O 1
ATOM 1427 N N . TRP A 1 177 ? -11.025 -32.695 90.539 1.00 69.06 177 TRP A N 1
ATOM 1428 C CA . TRP A 1 177 ? -10.194 -33.231 89.447 1.00 69.06 177 TRP A CA 1
ATOM 1429 C C . TRP A 1 177 ? -8.835 -32.546 89.396 1.00 69.06 177 TRP A C 1
ATOM 1431 O O . TRP A 1 177 ? -7.833 -33.208 89.138 1.00 69.06 177 TRP A O 1
ATOM 1441 N N . VAL A 1 178 ? -8.804 -31.247 89.693 1.00 65.75 178 VAL A N 1
ATOM 1442 C CA . VAL A 1 178 ? -7.573 -30.457 89.807 1.00 65.75 178 VAL A CA 1
ATOM 1443 C C . VAL A 1 178 ? -6.697 -30.996 90.945 1.00 65.75 178 VAL A C 1
ATOM 1445 O O . VAL A 1 178 ? -5.474 -31.021 90.826 1.00 65.75 178 VAL A O 1
ATOM 1448 N N . ASP A 1 179 ? -7.327 -31.525 91.996 1.00 65.50 179 ASP A N 1
ATOM 1449 C CA . ASP A 1 179 ? -6.645 -32.100 93.159 1.00 65.50 179 ASP A CA 1
ATOM 1450 C C . ASP A 1 179 ? -6.223 -33.576 92.976 1.00 65.50 179 ASP A C 1
ATOM 1452 O O . ASP A 1 179 ? -5.480 -34.120 93.800 1.00 65.50 179 ASP A O 1
ATOM 1456 N N . ARG A 1 180 ? -6.635 -34.255 91.888 1.00 64.81 180 ARG A N 1
ATOM 1457 C CA . ARG A 1 180 ? -6.227 -35.642 91.571 1.00 64.81 180 ARG A CA 1
ATOM 1458 C C . ARG A 1 180 ? -4.799 -35.685 91.010 1.00 64.81 180 ARG A C 1
ATOM 1460 O O . ARG A 1 180 ? -4.586 -36.120 89.882 1.00 64.81 180 ARG A O 1
ATOM 1467 N N . SER A 1 181 ? -3.795 -35.308 91.800 1.00 58.88 181 SER A N 1
ATOM 1468 C CA . SER A 1 181 ? -2.398 -35.595 91.444 1.00 58.88 181 SER A CA 1
ATOM 1469 C C . SER A 1 181 ? -2.118 -37.096 91.617 1.00 58.88 181 SER A C 1
ATOM 1471 O O . SER A 1 181 ? -1.750 -37.590 92.682 1.00 58.88 181 SER A O 1
ATOM 1473 N N . ARG A 1 182 ? -2.341 -37.883 90.562 1.00 57.59 182 ARG A N 1
ATOM 1474 C CA . ARG A 1 182 ? -1.878 -39.274 90.529 1.00 57.59 182 ARG A CA 1
ATOM 1475 C C . ARG A 1 182 ? -0.451 -39.250 89.993 1.00 57.59 182 ARG A C 1
ATOM 1477 O O . ARG A 1 182 ? -0.246 -39.048 88.806 1.00 57.59 182 ARG A O 1
ATOM 1484 N N . LEU A 1 183 ? 0.527 -39.462 90.876 1.00 57.22 183 LEU A N 1
ATOM 1485 C CA . LEU A 1 183 ? 1.924 -39.738 90.506 1.00 57.22 183 LEU A CA 1
ATOM 1486 C C . LEU A 1 183 ? 2.644 -38.570 89.798 1.00 57.22 183 LEU A C 1
ATOM 1488 O O . LEU A 1 183 ? 3.206 -38.747 88.721 1.00 57.22 183 LEU A O 1
ATOM 1492 N N . SER A 1 184 ? 2.671 -37.377 90.409 1.00 68.25 184 SER A N 1
ATOM 1493 C CA . SER A 1 184 ? 3.425 -36.193 89.923 1.00 68.25 184 SER A CA 1
ATOM 1494 C C . SER A 1 184 ? 3.044 -35.670 88.526 1.00 68.25 184 SER A C 1
ATOM 1496 O O . SER A 1 184 ? 3.769 -34.854 87.958 1.00 68.25 184 SER A O 1
ATOM 1498 N N . TRP A 1 185 ? 1.900 -36.105 87.987 1.00 67.50 185 TRP A N 1
ATOM 1499 C CA . TRP A 1 185 ? 1.362 -35.638 86.715 1.00 67.50 185 TRP A CA 1
ATOM 1500 C C . TRP A 1 185 ? -0.059 -35.068 86.885 1.00 67.50 185 TRP A C 1
ATOM 1502 O O . TRP A 1 185 ? -0.894 -35.717 87.523 1.00 67.50 185 TRP A O 1
ATOM 1512 N N . PRO A 1 186 ? -0.357 -33.893 86.300 1.00 67.75 186 PRO A N 1
ATOM 1513 C CA . PRO A 1 186 ? 0.591 -32.971 85.663 1.00 67.75 186 PRO A CA 1
ATOM 1514 C C . PRO A 1 186 ? 1.535 -32.316 86.692 1.00 67.75 186 PRO A C 1
ATOM 1516 O O . PRO A 1 186 ? 1.293 -32.384 87.897 1.00 67.75 186 PRO A O 1
ATOM 1519 N N . ASP A 1 187 ? 2.623 -31.696 86.220 1.00 71.94 187 ASP A N 1
ATOM 1520 C CA . ASP A 1 187 ? 3.532 -30.919 87.077 1.00 71.94 187 ASP A CA 1
ATOM 1521 C C . ASP A 1 187 ? 2.706 -29.906 87.901 1.00 71.94 187 ASP A C 1
ATOM 1523 O O . ASP A 1 187 ? 1.938 -29.144 87.306 1.00 71.94 187 ASP A O 1
ATOM 1527 N N . PRO A 1 188 ? 2.834 -29.857 89.242 1.00 69.75 188 PRO A N 1
ATOM 1528 C CA . PRO A 1 188 ? 2.116 -28.899 90.082 1.00 69.75 188 PRO A CA 1
ATOM 1529 C C . PRO A 1 188 ? 2.250 -27.443 89.613 1.00 69.75 188 PRO A C 1
ATOM 1531 O O . PRO A 1 188 ? 1.318 -26.661 89.799 1.00 69.75 188 PRO A O 1
ATOM 1534 N N . LYS A 1 189 ? 3.355 -27.082 88.940 1.00 70.62 189 LYS A N 1
ATOM 1535 C CA . LYS A 1 189 ? 3.548 -25.756 88.328 1.00 70.62 189 LYS A CA 1
ATOM 1536 C C . LYS A 1 189 ? 2.574 -25.467 87.182 1.00 70.62 189 LYS A C 1
ATOM 1538 O O . LYS A 1 189 ? 2.186 -24.315 87.010 1.00 70.62 189 LYS A O 1
ATOM 1543 N N . LEU A 1 190 ? 2.144 -26.490 86.436 1.00 62.06 190 LEU A N 1
ATOM 1544 C CA . LEU A 1 190 ? 1.083 -26.387 85.419 1.00 62.06 190 LEU A CA 1
ATOM 1545 C C . LEU A 1 190 ? -0.304 -26.202 86.069 1.00 62.06 190 LEU A C 1
ATOM 1547 O O . LEU A 1 190 ? -1.233 -25.705 85.438 1.00 62.06 190 LEU A O 1
ATOM 1551 N N . VAL A 1 191 ? -0.446 -26.557 87.353 1.00 63.72 191 VAL A N 1
ATOM 1552 C CA . VAL A 1 191 ? -1.698 -26.460 88.125 1.00 63.72 191 VAL A CA 1
ATOM 1553 C C . VAL A 1 191 ? -1.801 -25.140 88.915 1.00 63.72 191 VAL A C 1
ATOM 1555 O O . VAL A 1 191 ? -2.904 -24.721 89.279 1.00 63.72 191 VAL A O 1
ATOM 1558 N N . THR A 1 192 ? -0.692 -24.433 89.169 1.00 55.62 192 THR A N 1
ATOM 1559 C CA . THR A 1 192 ? -0.662 -23.188 89.963 1.00 55.62 192 THR A CA 1
ATOM 1560 C C . THR A 1 192 ? -0.857 -21.910 89.122 1.00 55.62 192 THR A C 1
ATOM 1562 O O . THR A 1 192 ? -0.027 -21.544 88.297 1.00 55.62 192 THR A O 1
ATOM 1565 N N . SER A 1 193 ? -1.985 -21.235 89.380 1.00 51.53 193 SER A N 1
ATOM 1566 C CA . SER A 1 193 ? -2.407 -19.851 89.059 1.00 51.53 193 SER A CA 1
ATOM 1567 C C . SER A 1 193 ? -2.377 -19.306 87.619 1.00 51.53 193 SER A C 1
ATOM 1569 O O . SER A 1 193 ? -3.376 -18.704 87.234 1.00 51.53 193 SER A O 1
ATOM 1571 N N . GLU A 1 194 ? -1.341 -19.495 86.798 1.00 46.66 194 GLU A N 1
ATOM 1572 C CA . GLU A 1 194 ? -1.289 -18.842 85.467 1.00 46.66 194 GLU A CA 1
ATOM 1573 C C . GLU A 1 194 ? -1.933 -19.678 84.350 1.00 46.66 194 GLU A C 1
ATOM 1575 O O . GLU A 1 194 ? -2.611 -19.127 83.485 1.00 46.66 194 GLU A O 1
ATOM 1580 N N . GLN A 1 195 ? -1.848 -21.012 84.415 1.00 48.69 195 GLN A N 1
ATOM 1581 C CA . GLN A 1 195 ? -2.567 -21.903 83.490 1.00 48.69 195 GLN A CA 1
ATOM 1582 C C . GLN A 1 195 ? -3.964 -22.312 83.968 1.00 48.69 195 GLN A C 1
ATOM 1584 O O . GLN A 1 195 ? -4.776 -22.769 83.160 1.00 48.69 195 GLN A O 1
ATOM 1589 N N . ARG A 1 196 ? -4.320 -22.045 85.236 1.00 47.44 196 ARG A N 1
ATOM 1590 C CA . ARG A 1 196 ? -5.730 -22.094 85.670 1.00 47.44 196 ARG A CA 1
ATOM 1591 C C . ARG A 1 196 ? -6.601 -21.168 84.819 1.00 47.44 196 ARG A C 1
ATOM 1593 O O . ARG A 1 196 ? -7.759 -21.499 84.619 1.00 47.44 196 ARG A O 1
ATOM 1600 N N . ALA A 1 197 ? -6.023 -20.082 84.281 1.00 44.75 197 ALA A N 1
ATOM 1601 C CA . ALA A 1 197 ? -6.649 -19.121 83.368 1.00 44.75 197 ALA A CA 1
ATOM 1602 C C . ALA A 1 197 ? -6.869 -19.642 81.924 1.00 44.75 197 ALA A C 1
ATOM 1604 O O . ALA A 1 197 ? -7.712 -19.103 81.201 1.00 44.75 197 ALA A O 1
ATOM 1605 N N . SER A 1 198 ? -6.141 -20.686 81.514 1.00 41.81 198 SER A N 1
ATOM 1606 C CA . SER A 1 198 ? -6.210 -21.309 80.181 1.00 41.81 198 SER A CA 1
ATOM 1607 C C . SER A 1 198 ? -6.889 -22.684 80.171 1.00 41.81 198 SER A C 1
ATOM 1609 O O . SER A 1 198 ? -7.393 -23.094 79.134 1.00 41.81 198 SER A O 1
ATOM 1611 N N . LEU A 1 199 ? -6.926 -23.373 81.317 1.00 41.38 199 LEU A N 1
ATOM 1612 C CA . LEU A 1 199 ? -7.599 -24.664 81.525 1.00 41.38 199 LEU A CA 1
ATOM 1613 C C . LEU A 1 199 ? -9.044 -24.515 82.030 1.00 41.38 199 LEU A C 1
ATOM 1615 O O . LEU A 1 199 ? -9.648 -25.495 82.450 1.00 41.38 199 LEU A O 1
ATOM 1619 N N . LEU A 1 200 ? -9.589 -23.298 82.052 1.00 50.34 200 LEU A N 1
ATOM 1620 C CA . LEU A 1 200 ? -10.928 -23.060 82.580 1.00 50.34 200 LEU A CA 1
ATOM 1621 C C . LEU A 1 200 ? -12.004 -23.877 81.872 1.00 50.34 200 LEU A C 1
ATOM 1623 O O . LEU A 1 200 ? -11.965 -23.987 80.645 1.00 50.34 200 LEU A O 1
ATOM 1627 N N . PRO A 1 201 ? -13.014 -24.360 82.617 1.00 48.38 201 PRO A N 1
ATOM 1628 C CA . PRO A 1 201 ? -14.161 -24.992 82.002 1.00 48.38 201 PRO A CA 1
ATOM 1629 C C . PRO A 1 201 ? -14.913 -23.952 81.168 1.00 48.38 201 PRO A C 1
ATOM 1631 O O . PRO A 1 201 ? -15.511 -23.003 81.683 1.00 48.38 201 PRO A O 1
ATOM 1634 N N . TYR A 1 202 ? -14.891 -24.132 79.852 1.00 55.19 202 TYR A N 1
ATOM 1635 C CA . TYR A 1 202 ? -15.928 -23.571 79.004 1.00 55.19 202 TYR A CA 1
ATOM 1636 C C . TYR A 1 202 ? -17.202 -24.343 79.315 1.00 55.19 202 TYR A C 1
ATOM 1638 O O . TYR A 1 202 ? -17.232 -25.569 79.221 1.00 55.19 202 TYR A O 1
ATOM 1646 N N . LEU A 1 203 ? -18.247 -23.634 79.731 1.00 50.47 203 LEU A N 1
ATOM 1647 C CA . LEU A 1 203 ? -19.554 -24.257 79.836 1.00 50.47 203 LEU A CA 1
ATOM 1648 C C . LEU A 1 203 ? -20.132 -24.281 78.435 1.00 50.47 203 LEU A C 1
ATOM 1650 O O . LEU A 1 203 ? -20.490 -23.244 77.871 1.00 50.47 203 LEU A O 1
ATOM 1654 N N . THR A 1 204 ? -20.213 -25.478 77.877 1.00 45.88 204 THR A N 1
ATOM 1655 C CA . THR A 1 204 ? -21.033 -25.769 76.711 1.00 45.88 204 THR A CA 1
ATOM 1656 C C . THR A 1 204 ? -22.501 -25.709 77.129 1.00 45.88 204 THR A C 1
ATOM 1658 O O . THR A 1 204 ? -23.154 -26.720 77.364 1.00 45.88 204 THR A O 1
ATOM 1661 N N . ALA A 1 205 ? -23.050 -24.503 77.246 1.00 40.34 205 ALA A N 1
ATOM 1662 C CA . ALA A 1 205 ? -24.473 -24.330 76.998 1.00 40.34 205 ALA A CA 1
ATOM 1663 C C . ALA A 1 205 ? -24.601 -23.865 75.550 1.00 40.34 205 ALA A C 1
ATOM 1665 O O . ALA A 1 205 ? -24.187 -22.762 75.202 1.00 40.34 205 ALA A O 1
ATOM 1666 N N . SER A 1 206 ? -25.120 -24.750 74.700 1.00 39.03 206 SER A N 1
ATOM 1667 C CA . SER A 1 206 ? -25.308 -24.480 73.279 1.00 39.03 206 SER A CA 1
ATOM 1668 C C . SER A 1 206 ? -26.176 -23.234 73.089 1.00 39.03 206 SER A C 1
ATOM 1670 O O . SER A 1 206 ? -27.363 -23.323 73.403 1.00 39.03 206 SER A O 1
ATOM 1672 N N . ALA A 1 207 ? -25.593 -22.098 72.648 1.00 34.59 207 ALA A N 1
ATOM 1673 C CA . ALA A 1 207 ? -25.896 -21.393 71.374 1.00 34.59 207 ALA A CA 1
ATOM 1674 C C . ALA A 1 207 ? -25.223 -20.010 71.107 1.00 34.59 207 ALA A C 1
ATOM 1676 O O . ALA A 1 207 ? -24.371 -19.571 71.871 1.00 34.59 207 ALA A O 1
ATOM 1677 N N . LEU A 1 208 ? -25.579 -19.358 69.975 1.00 36.94 208 LEU A N 1
ATOM 1678 C CA . LEU A 1 208 ? -24.998 -18.140 69.369 1.00 36.94 208 LEU A CA 1
ATOM 1679 C C . LEU A 1 208 ? -25.840 -17.516 68.240 1.00 36.94 208 LEU A C 1
ATOM 1681 O O . LEU A 1 208 ? -25.969 -18.077 67.170 1.00 36.94 208 LEU A O 1
ATOM 1685 N N . SER A 1 209 ? -26.346 -16.304 68.443 1.00 28.56 209 SER A N 1
ATOM 1686 C CA . SER A 1 209 ? -27.129 -15.511 67.481 1.00 28.56 209 SER A CA 1
ATOM 1687 C C . SER A 1 209 ? -26.426 -15.191 66.146 1.00 28.56 209 SER A C 1
ATOM 1689 O O . SER A 1 209 ? -25.254 -14.813 66.161 1.00 28.56 209 SER A O 1
ATOM 1691 N N . CYS A 1 210 ? -27.189 -15.108 65.045 1.00 27.06 210 CYS A N 1
ATOM 1692 C CA . CYS A 1 210 ? -26.844 -14.313 63.856 1.00 27.06 210 CYS A CA 1
ATOM 1693 C C . CYS A 1 210 ? -27.685 -13.022 63.788 1.00 27.06 210 CYS A C 1
ATOM 1695 O O . CYS A 1 210 ? -28.893 -13.059 63.569 1.00 27.06 210 CYS A O 1
ATOM 1697 N N . LEU A 1 211 ? -27.021 -11.869 63.914 1.00 27.89 211 LEU A N 1
ATOM 1698 C CA . LEU A 1 211 ? -27.467 -10.588 63.361 1.00 27.89 211 LEU A CA 1
ATOM 1699 C C . LEU A 1 211 ? -26.554 -10.280 62.170 1.00 27.89 211 LEU A C 1
ATOM 1701 O O . LEU A 1 211 ? -25.357 -10.054 62.331 1.00 27.89 211 LEU A O 1
ATOM 1705 N N . THR A 1 212 ? -27.116 -10.275 60.968 1.00 33.22 212 THR A N 1
ATOM 1706 C CA . THR A 1 212 ? -26.468 -9.754 59.764 1.00 33.22 212 THR A CA 1
ATOM 1707 C C . THR A 1 212 ? -26.468 -8.225 59.810 1.00 33.22 212 THR A C 1
ATOM 1709 O O . THR A 1 212 ? -27.500 -7.606 59.567 1.00 33.22 212 THR A O 1
ATOM 1712 N N . TYR A 1 213 ? -25.315 -7.610 60.083 1.00 24.72 213 TYR A N 1
ATOM 1713 C CA . TYR A 1 213 ? -25.017 -6.240 59.654 1.00 24.72 213 TYR A CA 1
ATOM 1714 C C . TYR A 1 213 ? -23.565 -6.156 59.153 1.00 24.72 213 TYR A C 1
ATOM 1716 O O . TYR A 1 213 ? -22.648 -6.561 59.870 1.00 24.72 213 TYR A O 1
ATOM 1724 N N . PRO A 1 214 ? -23.325 -5.629 57.939 1.00 31.77 214 PRO A N 1
ATOM 1725 C CA . PRO A 1 214 ? -21.993 -5.492 57.378 1.00 31.77 214 PRO A CA 1
ATOM 1726 C C . PRO A 1 214 ? -21.374 -4.197 57.907 1.00 31.77 214 PRO A C 1
ATOM 1728 O O . PRO A 1 214 ? -21.605 -3.127 57.361 1.00 31.77 214 PRO A O 1
ATOM 1731 N N . ASN A 1 215 ? -20.601 -4.274 58.987 1.00 25.95 215 ASN A N 1
ATOM 1732 C CA . ASN A 1 215 ? -19.662 -3.217 59.362 1.00 25.95 215 ASN A CA 1
ATOM 1733 C C . ASN A 1 215 ? -18.390 -3.871 59.906 1.00 25.95 215 ASN A C 1
ATOM 1735 O O . ASN A 1 215 ? -18.291 -4.219 61.080 1.00 25.95 215 ASN A O 1
ATOM 1739 N N . VAL A 1 216 ? -17.420 -4.072 59.011 1.00 30.75 216 VAL A N 1
ATOM 1740 C CA . VAL A 1 216 ? -16.084 -4.580 59.336 1.00 30.75 216 VAL A CA 1
ATOM 1741 C C . VAL A 1 216 ? -15.315 -3.484 60.072 1.00 30.75 216 VAL A C 1
ATOM 1743 O O . VAL A 1 216 ? -14.984 -2.451 59.491 1.00 30.75 216 VAL A O 1
ATOM 1746 N N . LEU A 1 217 ? -15.019 -3.710 61.352 1.00 31.27 217 LEU A N 1
ATOM 1747 C CA . LEU A 1 217 ? -14.184 -2.833 62.170 1.00 31.27 217 LEU A CA 1
ATOM 1748 C C . LEU A 1 217 ? -12.784 -3.447 62.343 1.00 31.27 217 LEU A C 1
ATOM 1750 O O . LEU A 1 217 ? -12.630 -4.628 62.640 1.00 31.27 217 LEU A O 1
ATOM 1754 N N . LEU A 1 218 ? -11.772 -2.610 62.099 1.00 29.38 218 LEU A N 1
ATOM 1755 C CA . LEU A 1 218 ? -10.338 -2.908 62.032 1.00 29.38 218 LEU A CA 1
ATOM 1756 C C . LEU A 1 218 ? -9.776 -3.560 63.309 1.00 29.38 218 LEU A C 1
ATOM 1758 O O . LEU A 1 218 ? -9.792 -2.942 64.372 1.00 29.38 218 LEU A O 1
ATOM 1762 N N . ILE A 1 219 ? -9.137 -4.729 63.176 1.00 34.88 219 ILE A N 1
ATOM 1763 C CA . ILE A 1 219 ? -8.227 -5.283 64.193 1.00 34.88 219 ILE A CA 1
ATOM 1764 C C . ILE A 1 219 ? -6.773 -5.117 63.703 1.00 34.88 219 ILE A C 1
ATOM 1766 O O . ILE A 1 219 ? -6.445 -5.550 62.596 1.00 34.88 219 ILE A O 1
ATOM 1770 N N . PRO A 1 220 ? -5.864 -4.505 64.486 1.00 31.91 220 PRO A N 1
ATOM 1771 C CA . PRO A 1 220 ? -4.451 -4.428 64.137 1.00 31.91 220 PRO A CA 1
ATOM 1772 C C . PRO A 1 220 ? -3.758 -5.766 64.438 1.00 31.91 220 PRO A C 1
ATOM 1774 O O . PRO A 1 220 ? -3.473 -6.087 65.589 1.00 31.91 220 PRO A O 1
ATOM 1777 N N . LEU A 1 221 ? -3.456 -6.547 63.400 1.00 40.34 221 LEU A N 1
ATOM 1778 C CA . LEU A 1 221 ? -2.681 -7.784 63.536 1.00 40.34 221 LEU A CA 1
ATOM 1779 C C . LEU A 1 221 ? -1.185 -7.492 63.766 1.00 40.34 221 LEU A C 1
ATOM 1781 O O . LEU A 1 221 ? -0.590 -6.622 63.123 1.00 40.34 221 LEU A O 1
ATOM 1785 N N . ASN A 1 222 ? -0.562 -8.244 64.681 1.00 44.66 222 ASN A N 1
ATOM 1786 C CA . ASN A 1 222 ? 0.867 -8.152 64.987 1.00 44.66 222 ASN A CA 1
ATOM 1787 C C . ASN A 1 222 ? 1.704 -8.888 63.922 1.00 44.66 222 ASN A C 1
ATOM 1789 O O . ASN A 1 222 ? 1.728 -10.117 63.848 1.00 44.66 222 ASN A O 1
ATOM 1793 N N . PHE A 1 223 ? 2.420 -8.106 63.114 1.00 39.84 223 PHE A N 1
ATOM 1794 C CA . PHE A 1 223 ? 3.204 -8.540 61.953 1.00 39.84 223 PHE A CA 1
ATOM 1795 C C . PHE A 1 223 ? 4.306 -9.570 62.273 1.00 39.84 223 PHE A C 1
ATOM 1797 O O . PHE A 1 223 ? 4.639 -10.400 61.425 1.00 39.84 223 PHE A O 1
ATOM 1804 N N . ASN A 1 224 ? 4.854 -9.566 63.494 1.00 45.12 224 ASN A N 1
ATOM 1805 C CA . ASN A 1 224 ? 5.935 -10.485 63.872 1.00 45.12 224 ASN A CA 1
ATOM 1806 C C . ASN A 1 224 ? 5.465 -11.943 63.985 1.00 45.12 224 ASN A C 1
ATOM 1808 O O . ASN A 1 224 ? 6.214 -12.849 63.619 1.00 45.12 224 ASN A O 1
ATOM 1812 N N . ASN A 1 225 ? 4.215 -12.165 64.401 1.00 47.97 225 ASN A N 1
ATOM 1813 C CA . ASN A 1 225 ? 3.657 -13.512 64.529 1.00 47.97 225 ASN A CA 1
ATOM 1814 C C . ASN A 1 225 ? 3.387 -14.119 63.146 1.00 47.97 225 ASN A C 1
ATOM 1816 O O . ASN A 1 225 ? 3.769 -15.255 62.886 1.00 47.97 225 ASN A O 1
ATOM 1820 N N . ILE A 1 226 ? 2.831 -13.327 62.223 1.00 48.44 226 ILE A N 1
ATOM 1821 C CA . ILE A 1 226 ? 2.536 -13.751 60.846 1.00 48.44 226 ILE A CA 1
ATOM 1822 C C . ILE A 1 226 ? 3.827 -14.125 60.100 1.00 48.44 226 ILE A C 1
ATOM 1824 O O . ILE A 1 226 ? 3.885 -15.164 59.448 1.00 48.44 226 ILE A O 1
ATOM 1828 N N . LYS A 1 227 ? 4.901 -13.338 60.258 1.00 44.19 227 LYS A N 1
ATOM 1829 C CA . LYS A 1 227 ? 6.206 -13.635 59.644 1.00 44.19 227 LYS A CA 1
ATOM 1830 C C . LYS A 1 227 ? 6.812 -14.949 60.156 1.00 44.19 227 LYS A C 1
ATOM 1832 O O . LYS A 1 227 ? 7.326 -15.724 59.350 1.00 44.19 227 LYS A O 1
ATOM 1837 N N . GLN A 1 228 ? 6.752 -15.216 61.464 1.00 49.94 228 GLN A N 1
ATOM 1838 C CA . GLN A 1 228 ? 7.242 -16.480 62.032 1.00 49.94 228 GLN A CA 1
ATOM 1839 C C . GLN A 1 228 ? 6.433 -17.681 61.539 1.00 49.94 228 GLN A C 1
ATOM 1841 O O . GLN A 1 228 ? 7.031 -18.663 61.109 1.00 49.94 228 GLN A O 1
ATOM 1846 N N . ILE A 1 229 ? 5.102 -17.574 61.525 1.00 51.34 229 ILE A N 1
ATOM 1847 C CA . ILE A 1 229 ? 4.203 -18.632 61.043 1.00 51.34 229 ILE A CA 1
ATOM 1848 C C . ILE A 1 229 ? 4.499 -18.956 59.575 1.00 51.34 229 ILE A C 1
ATOM 1850 O O . ILE A 1 229 ? 4.733 -20.110 59.236 1.00 51.34 229 ILE A O 1
ATOM 1854 N N . ILE A 1 230 ? 4.602 -17.940 58.718 1.00 47.78 230 ILE A N 1
ATOM 1855 C CA . ILE A 1 230 ? 4.885 -18.116 57.286 1.00 47.78 230 ILE A CA 1
ATOM 1856 C C . ILE A 1 230 ? 6.264 -18.755 57.057 1.00 47.78 230 ILE A C 1
ATOM 1858 O O . ILE A 1 230 ? 6.398 -19.634 56.211 1.00 47.78 230 ILE A O 1
ATOM 1862 N N . THR A 1 231 ? 7.279 -18.375 57.840 1.00 49.41 231 THR A N 1
ATOM 1863 C CA . THR A 1 231 ? 8.628 -18.963 57.726 1.00 49.41 231 THR A CA 1
ATOM 1864 C C . THR A 1 231 ? 8.641 -20.438 58.147 1.00 49.41 231 THR A C 1
ATOM 1866 O O . THR A 1 231 ? 9.352 -21.239 57.548 1.00 49.41 231 THR A O 1
ATOM 1869 N N . SER A 1 232 ? 7.836 -20.819 59.144 1.00 50.28 232 SER A N 1
ATOM 1870 C CA . SER A 1 232 ? 7.670 -22.220 59.554 1.00 50.28 232 SER A CA 1
ATOM 1871 C C . SER A 1 232 ? 6.880 -23.046 58.533 1.00 50.28 232 SER A C 1
ATOM 1873 O O . SER A 1 232 ? 7.202 -24.210 58.331 1.00 50.28 232 SER A O 1
ATOM 1875 N N . ILE A 1 233 ? 5.898 -22.446 57.855 1.00 49.09 233 ILE A N 1
ATOM 1876 C CA . ILE A 1 233 ? 5.054 -23.106 56.845 1.00 49.09 233 ILE A CA 1
ATOM 1877 C C . ILE A 1 233 ? 5.826 -23.402 55.550 1.00 49.09 233 ILE A C 1
ATOM 1879 O O . ILE A 1 233 ? 5.711 -24.500 55.009 1.00 49.09 233 ILE A O 1
ATOM 1883 N N . ILE A 1 234 ? 6.663 -22.464 55.089 1.00 47.19 234 ILE A N 1
ATOM 1884 C CA . ILE A 1 234 ? 7.489 -22.623 53.875 1.00 47.19 234 ILE A CA 1
ATOM 1885 C C . ILE A 1 234 ? 8.426 -23.843 53.970 1.00 47.19 234 ILE A C 1
ATOM 1887 O O . ILE A 1 234 ? 8.754 -24.449 52.955 1.00 47.19 234 ILE A O 1
ATOM 1891 N N . ASN A 1 235 ? 8.815 -24.252 55.180 1.00 49.22 235 ASN A N 1
ATOM 1892 C CA . ASN A 1 235 ? 9.699 -25.400 55.383 1.00 49.22 235 ASN A CA 1
ATOM 1893 C C . ASN A 1 235 ? 8.985 -26.767 55.348 1.00 49.22 235 ASN A C 1
ATOM 1895 O O . ASN A 1 235 ? 9.672 -27.784 55.311 1.00 49.22 235 ASN A O 1
ATOM 1899 N N . ILE A 1 236 ? 7.645 -26.818 55.382 1.00 52.59 236 ILE A N 1
ATOM 1900 C CA . ILE A 1 236 ? 6.890 -28.069 55.611 1.00 52.59 236 ILE A CA 1
ATOM 1901 C C . ILE A 1 236 ? 6.298 -28.667 54.320 1.00 52.59 236 ILE A C 1
ATOM 1903 O O . ILE A 1 236 ? 6.007 -29.857 54.291 1.00 52.59 236 ILE A O 1
ATOM 1907 N N . ASN A 1 237 ? 6.231 -27.904 53.221 1.00 46.94 237 ASN A N 1
ATOM 1908 C CA . ASN A 1 237 ? 5.849 -28.393 51.884 1.00 46.94 237 ASN A CA 1
ATOM 1909 C C . ASN A 1 237 ? 4.514 -29.186 51.856 1.00 46.94 237 ASN A C 1
ATOM 1911 O O . ASN A 1 237 ? 4.405 -30.216 51.194 1.00 46.94 237 ASN A O 1
ATOM 1915 N N . ASP A 1 238 ? 3.505 -28.705 52.593 1.00 53.25 238 ASP A N 1
ATOM 1916 C CA . ASP A 1 238 ? 2.181 -29.332 52.723 1.00 53.25 238 ASP A CA 1
ATOM 1917 C C . ASP A 1 238 ? 1.164 -28.687 51.755 1.00 53.25 238 ASP A C 1
ATOM 1919 O O . ASP A 1 238 ? 0.945 -27.469 51.768 1.00 53.25 238 ASP A O 1
ATOM 1923 N N . ALA A 1 239 ? 0.571 -29.503 50.878 1.00 46.59 239 ALA A N 1
ATOM 1924 C CA . ALA A 1 239 ? -0.296 -29.065 49.785 1.00 46.59 239 ALA A CA 1
ATOM 1925 C C . ALA A 1 239 ? -1.674 -28.568 50.259 1.00 46.59 239 ALA A C 1
ATOM 1927 O O . ALA A 1 239 ? -2.191 -27.602 49.694 1.00 46.59 239 ALA A O 1
ATOM 1928 N N . GLU A 1 240 ? -2.253 -29.149 51.315 1.00 50.41 240 GLU A N 1
ATOM 1929 C CA . GLU A 1 240 ? -3.544 -28.689 51.857 1.00 50.41 240 GLU A CA 1
ATOM 1930 C C . GLU A 1 240 ? -3.416 -27.305 52.496 1.00 50.41 240 GLU A C 1
ATOM 1932 O O . GLU A 1 240 ? -4.268 -26.427 52.328 1.00 50.41 240 GLU A O 1
ATOM 1937 N N . LEU A 1 241 ? -2.282 -27.069 53.155 1.00 51.28 241 LEU A N 1
ATOM 1938 C CA . LEU A 1 241 ? -1.973 -25.804 53.805 1.00 51.28 241 LEU A CA 1
ATOM 1939 C C . LEU A 1 241 ? -1.771 -24.660 52.794 1.00 51.28 241 LEU A C 1
ATOM 1941 O O . LEU A 1 241 ? -2.116 -23.505 53.064 1.00 51.28 241 LEU A O 1
ATOM 1945 N N . SER A 1 242 ? -1.258 -24.984 51.605 1.00 49.22 242 SER A N 1
ATOM 1946 C CA . SER A 1 242 ? -1.151 -24.059 50.474 1.00 49.22 242 SER A CA 1
ATOM 1947 C C . SER A 1 242 ? -2.527 -23.637 49.943 1.00 49.22 242 SER A C 1
ATOM 1949 O O . SER A 1 242 ? -2.787 -22.442 49.766 1.00 49.22 242 SER A O 1
ATOM 1951 N N . THR A 1 243 ? -3.440 -24.597 49.773 1.00 51.00 243 THR A N 1
ATOM 1952 C CA . THR A 1 243 ? -4.828 -24.360 49.342 1.00 51.00 243 THR A CA 1
ATOM 1953 C C . THR A 1 243 ? -5.577 -23.469 50.338 1.00 51.00 243 THR A C 1
ATOM 1955 O O . THR A 1 243 ? -6.255 -22.514 49.945 1.00 51.00 243 THR A O 1
ATOM 1958 N N . TYR A 1 244 ? -5.374 -23.695 51.639 1.00 54.41 244 TYR A N 1
ATOM 1959 C CA . TYR A 1 244 ? -5.964 -22.872 52.698 1.00 54.41 244 TYR A CA 1
ATOM 1960 C C . TYR A 1 244 ? -5.427 -21.428 52.694 1.00 54.41 244 TYR A C 1
ATOM 1962 O O . TYR A 1 244 ? -6.190 -20.470 52.843 1.00 54.41 244 TYR A O 1
ATOM 1970 N N . MET A 1 245 ? -4.127 -21.238 52.443 1.00 52.31 245 MET A N 1
ATOM 1971 C CA . MET A 1 245 ? -3.527 -19.903 52.294 1.00 52.31 245 MET A CA 1
ATOM 1972 C C . MET A 1 245 ? -4.053 -19.153 51.065 1.00 52.31 245 MET A C 1
ATOM 1974 O O . MET A 1 245 ? -4.259 -17.941 51.140 1.00 52.31 245 MET A O 1
ATOM 1978 N N . MET A 1 246 ? -4.313 -19.845 49.954 1.00 50.12 246 MET A N 1
ATOM 1979 C CA . MET A 1 246 ? -4.901 -19.228 48.759 1.00 50.12 246 MET A CA 1
ATOM 1980 C C . MET A 1 246 ? -6.353 -18.798 48.988 1.00 50.12 246 MET A C 1
ATOM 1982 O O . MET A 1 246 ? -6.725 -17.699 48.574 1.00 50.12 246 MET A O 1
ATOM 1986 N N . SER A 1 247 ? -7.138 -19.586 49.730 1.00 52.03 247 SER A N 1
ATOM 1987 C CA . SER A 1 247 ? -8.465 -19.174 50.216 1.00 52.03 247 SER A CA 1
ATOM 1988 C C . SER A 1 247 ? -8.375 -17.922 51.100 1.00 52.03 247 SER A C 1
ATOM 1990 O O . SER A 1 247 ? -9.099 -16.947 50.890 1.00 52.03 247 SER A O 1
ATOM 1992 N N . LEU A 1 248 ? -7.407 -17.877 52.022 1.00 52.78 248 LEU A N 1
ATOM 1993 C CA . LEU A 1 248 ? -7.177 -16.722 52.894 1.00 52.78 248 LEU A CA 1
ATOM 1994 C C . LEU A 1 248 ? -6.777 -15.458 52.106 1.00 52.78 248 LEU A C 1
ATOM 1996 O O . LEU A 1 248 ? -7.238 -14.358 52.416 1.00 52.78 248 LEU A O 1
ATOM 2000 N N . ILE A 1 249 ? -5.923 -15.591 51.086 1.00 52.84 249 ILE A N 1
ATOM 2001 C CA . I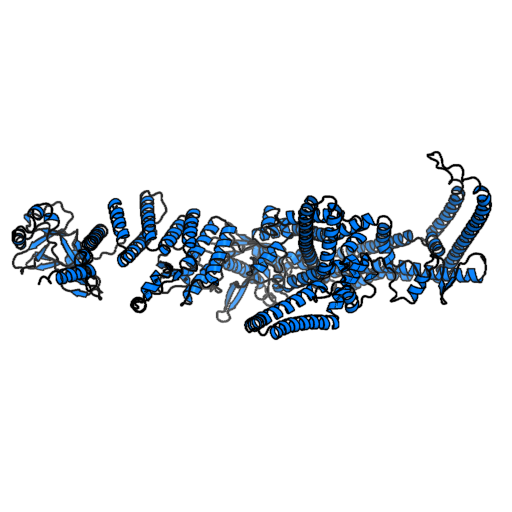LE A 1 249 ? -5.496 -14.483 50.214 1.00 52.84 249 ILE A CA 1
ATOM 2002 C C . ILE A 1 249 ? -6.661 -14.010 49.334 1.00 52.84 249 ILE A C 1
ATOM 2004 O O . ILE A 1 249 ? -6.875 -12.802 49.219 1.00 52.84 249 ILE A O 1
ATOM 2008 N N . SER A 1 250 ? -7.445 -14.940 48.782 1.00 51.00 250 SER A N 1
ATOM 2009 C CA . SER A 1 250 ? -8.654 -14.650 48.004 1.00 51.00 250 SER A CA 1
ATOM 2010 C C . SER A 1 250 ? -9.685 -13.881 48.840 1.00 51.00 250 SER A C 1
ATOM 2012 O O . SER A 1 250 ? -10.104 -12.788 48.454 1.00 51.00 250 SER A O 1
ATOM 2014 N N . ASN A 1 251 ? -9.982 -14.342 50.057 1.00 50.88 251 ASN A N 1
ATOM 2015 C CA . ASN A 1 251 ? -10.920 -13.672 50.963 1.00 50.88 251 ASN A CA 1
ATOM 2016 C C . ASN A 1 251 ? -10.428 -12.278 51.405 1.00 50.88 251 ASN A C 1
ATOM 2018 O O . ASN A 1 251 ? -11.218 -11.341 51.525 1.00 50.88 251 ASN A O 1
ATOM 2022 N N . ASN A 1 252 ? -9.114 -12.087 51.568 1.00 52.53 252 ASN A N 1
ATOM 2023 C CA . ASN A 1 252 ? -8.533 -10.765 51.840 1.00 52.53 252 ASN A CA 1
ATOM 2024 C C . ASN A 1 252 ? -8.518 -9.836 50.609 1.00 52.53 252 ASN A C 1
ATOM 2026 O O . ASN A 1 252 ? -8.490 -8.612 50.763 1.00 52.53 252 ASN A O 1
ATOM 2030 N N . SER A 1 253 ? -8.549 -10.385 49.391 1.00 49.69 253 SER A N 1
ATOM 2031 C CA . SER A 1 253 ? -8.627 -9.602 48.152 1.00 49.69 253 SER A CA 1
ATOM 2032 C C . SER A 1 253 ? -9.993 -8.927 47.975 1.00 49.69 253 SER A C 1
ATOM 2034 O O . SER A 1 253 ? -10.050 -7.765 47.570 1.00 49.69 253 SER A O 1
ATOM 2036 N N . VAL A 1 254 ? -11.068 -9.605 48.393 1.00 48.41 254 VAL A N 1
ATOM 2037 C CA . VAL A 1 254 ? -12.435 -9.061 48.459 1.00 48.41 254 VAL A CA 1
ATOM 2038 C C . VAL A 1 254 ? -12.504 -7.891 49.453 1.00 48.41 254 VAL A C 1
ATOM 2040 O O . VAL A 1 254 ? -13.081 -6.847 49.149 1.00 48.41 254 VAL A O 1
ATOM 2043 N N . LEU A 1 255 ? -11.822 -8.015 50.599 1.00 51.31 255 LEU A N 1
ATOM 2044 C CA . LEU A 1 255 ? -11.767 -6.995 51.658 1.00 51.31 255 LEU A CA 1
ATOM 2045 C C . LEU A 1 255 ? -11.076 -5.685 51.226 1.00 51.31 255 LEU A C 1
ATOM 2047 O O . LEU A 1 255 ? -11.466 -4.593 51.638 1.00 51.31 255 LEU A O 1
ATOM 2051 N N . LEU A 1 256 ? -10.024 -5.779 50.409 1.00 52.28 256 LEU A N 1
ATOM 2052 C CA . LEU A 1 256 ? -9.318 -4.612 49.854 1.00 52.28 256 LEU A CA 1
ATOM 2053 C C . LEU A 1 256 ? -10.170 -3.821 48.877 1.00 52.28 256 LEU A C 1
ATOM 2055 O O . LEU A 1 256 ? -9.985 -2.616 48.712 1.00 52.28 256 LEU A O 1
ATOM 2059 N N . ALA A 1 257 ? -11.039 -4.530 48.179 1.00 47.22 257 ALA A N 1
ATOM 2060 C CA . ALA A 1 257 ? -11.703 -4.012 47.018 1.00 47.22 257 ALA A CA 1
ATOM 2061 C C . ALA A 1 257 ? -13.048 -3.342 47.323 1.00 47.22 257 ALA A C 1
ATOM 2063 O O . ALA A 1 257 ? -13.494 -2.479 46.570 1.00 47.22 257 ALA A O 1
ATOM 2064 N N . SER A 1 258 ? -13.632 -3.650 48.484 1.00 47.31 258 SER A N 1
ATOM 2065 C CA . SER A 1 258 ? -14.766 -2.919 49.053 1.00 47.31 258 SER A CA 1
ATOM 2066 C C . SER A 1 258 ? -14.397 -1.537 49.620 1.00 47.31 258 SER A C 1
ATOM 2068 O O . SER A 1 258 ? -15.280 -0.794 50.046 1.00 47.31 258 SER A O 1
ATOM 2070 N N . LEU A 1 259 ? -13.111 -1.168 49.665 1.00 50.53 259 LEU A N 1
ATOM 2071 C CA . LEU A 1 259 ? -12.668 0.127 50.186 1.00 50.53 259 LEU A CA 1
ATOM 2072 C C . LEU A 1 259 ? -12.723 1.191 49.084 1.00 50.53 259 LEU A C 1
ATOM 2074 O O . LEU A 1 259 ? -12.000 1.122 48.096 1.00 50.53 259 LEU A O 1
ATOM 2078 N N . ASN A 1 260 ? -13.577 2.199 49.260 1.00 44.16 260 ASN A N 1
ATOM 2079 C CA . ASN A 1 260 ? -13.732 3.299 48.310 1.00 44.16 260 ASN A CA 1
ATOM 2080 C C . ASN A 1 260 ? -12.552 4.288 48.457 1.00 44.16 260 ASN A C 1
ATOM 2082 O O . ASN A 1 260 ? -12.425 4.982 49.469 1.00 44.16 260 ASN A O 1
ATOM 2086 N N . PHE A 1 261 ? -11.649 4.326 47.473 1.00 53.62 261 PHE A N 1
ATOM 2087 C CA . PHE A 1 261 ? -10.411 5.119 47.506 1.00 53.62 261 PHE A CA 1
ATOM 2088 C C . PHE A 1 261 ? -10.664 6.577 47.089 1.00 53.62 261 PHE A C 1
ATOM 2090 O O . PHE A 1 261 ? -10.322 6.980 45.979 1.00 53.62 261 PHE A O 1
ATOM 2097 N N . THR A 1 262 ? -11.247 7.389 47.973 1.00 43.22 262 THR A N 1
ATOM 2098 C CA . THR A 1 262 ? -11.445 8.832 47.714 1.00 43.22 262 THR A CA 1
ATOM 2099 C C . THR A 1 262 ? -10.809 9.761 48.759 1.00 43.22 262 THR A C 1
ATOM 2101 O O . THR A 1 262 ? -11.201 10.918 48.854 1.00 43.22 262 THR A O 1
ATOM 2104 N N . GLY A 1 263 ? -9.801 9.321 49.528 1.00 47.22 263 GLY A N 1
ATOM 2105 C CA . GLY A 1 263 ? -9.104 10.213 50.473 1.00 47.22 263 GLY A CA 1
ATOM 2106 C C . GLY A 1 263 ? -7.740 9.729 50.981 1.00 47.22 263 GLY A C 1
ATOM 2107 O O . GLY A 1 263 ? -7.459 8.530 50.986 1.00 47.22 263 GLY A O 1
ATOM 2108 N N . GLU A 1 264 ? -6.908 10.680 51.431 1.00 42.03 264 GLU A N 1
ATOM 2109 C CA . GLU A 1 264 ? -5.548 10.525 51.992 1.00 42.03 264 GLU A CA 1
ATOM 2110 C C . GLU A 1 264 ? -5.521 9.780 53.345 1.00 42.03 264 GLU A C 1
ATOM 2112 O O . GLU A 1 264 ? -5.075 10.291 54.374 1.00 42.03 264 GLU A O 1
ATOM 2117 N N . ASN A 1 265 ? -6.029 8.551 53.388 1.00 58.03 265 ASN A N 1
ATOM 2118 C CA . ASN A 1 265 ? -6.159 7.824 54.642 1.00 58.03 265 ASN A CA 1
ATOM 2119 C C . ASN A 1 265 ? -4.912 6.959 54.914 1.00 58.03 265 ASN A C 1
ATOM 2121 O O . ASN A 1 265 ? -4.672 5.939 54.268 1.00 58.03 265 ASN A O 1
ATOM 2125 N N . LYS A 1 266 ? -4.103 7.348 55.908 1.00 59.56 266 LYS A N 1
ATOM 2126 C CA . LYS A 1 266 ? -2.862 6.653 56.325 1.00 59.56 266 LYS A CA 1
ATOM 2127 C C . LYS A 1 266 ? -3.097 5.178 56.705 1.00 59.56 266 LYS A C 1
ATOM 2129 O O . LYS A 1 266 ? -2.195 4.350 56.566 1.00 59.56 266 LYS A O 1
ATOM 2134 N N . ALA A 1 267 ? -4.314 4.839 57.142 1.00 53.44 267 ALA A N 1
ATOM 2135 C CA . ALA A 1 267 ? -4.747 3.467 57.408 1.00 53.44 267 ALA A CA 1
ATOM 2136 C C . ALA A 1 267 ? -4.866 2.625 56.122 1.00 53.44 267 ALA A C 1
ATOM 2138 O O . ALA A 1 267 ? -4.414 1.480 56.101 1.00 53.44 267 ALA A O 1
ATOM 2139 N N . LEU A 1 268 ? -5.365 3.219 55.032 1.00 58.66 268 LEU A N 1
ATOM 2140 C CA . LEU A 1 268 ? -5.476 2.571 53.721 1.00 58.66 268 LEU A CA 1
ATOM 2141 C C . LEU A 1 268 ? -4.099 2.217 53.150 1.00 58.66 268 LEU A C 1
ATOM 2143 O O . LEU A 1 268 ? -3.907 1.121 52.631 1.00 58.66 268 LEU A O 1
ATOM 2147 N N . TYR A 1 269 ? -3.115 3.111 53.294 1.00 63.69 269 TYR A N 1
ATOM 2148 C CA . TYR A 1 269 ? -1.741 2.836 52.857 1.00 63.69 269 TYR A CA 1
ATOM 2149 C C . TYR A 1 269 ? -1.118 1.664 53.629 1.00 63.69 269 TYR A C 1
ATOM 2151 O O . TYR A 1 269 ? -0.405 0.839 53.058 1.00 63.69 269 TYR A O 1
ATOM 2159 N N . LYS A 1 270 ? -1.419 1.547 54.929 1.00 63.09 270 LYS A N 1
ATOM 2160 C CA . LYS A 1 270 ? -0.962 0.419 55.750 1.00 63.09 270 LYS A CA 1
ATOM 2161 C C . LYS A 1 270 ? -1.618 -0.896 55.317 1.00 63.09 270 LYS A C 1
ATOM 2163 O O . LYS A 1 270 ? -0.929 -1.908 55.241 1.00 63.09 270 LYS A O 1
ATOM 2168 N N . GLN A 1 271 ? -2.906 -0.871 54.980 1.00 60.38 271 GLN A N 1
ATOM 2169 C CA . GLN A 1 271 ? -3.632 -2.037 54.472 1.00 60.38 271 GLN A CA 1
ATOM 2170 C C . GLN A 1 271 ? -3.128 -2.460 53.084 1.00 60.38 271 GLN A C 1
ATOM 2172 O O . GLN A 1 271 ? -2.835 -3.633 52.879 1.00 60.38 271 GLN A O 1
ATOM 2177 N N . TYR A 1 272 ? -2.871 -1.500 52.190 1.00 65.31 272 TYR A N 1
ATOM 2178 C CA . TYR A 1 272 ? -2.184 -1.723 50.913 1.00 65.31 272 TYR A CA 1
ATOM 2179 C C . TYR A 1 272 ? -0.828 -2.423 51.092 1.00 65.31 272 TYR A C 1
ATOM 2181 O O . TYR A 1 272 ? -0.541 -3.405 50.407 1.00 65.31 272 TYR A O 1
ATOM 2189 N N . GLN A 1 273 ? -0.004 -1.955 52.037 1.00 67.94 273 GLN A N 1
ATOM 2190 C CA . GLN A 1 273 ? 1.292 -2.574 52.328 1.00 67.94 273 GLN A CA 1
ATOM 2191 C C . GLN A 1 273 ? 1.139 -4.011 52.837 1.00 67.94 273 GLN A C 1
ATOM 2193 O O . GLN A 1 273 ? 1.891 -4.880 52.408 1.00 67.94 273 GLN A O 1
ATOM 2198 N N . ILE A 1 274 ? 0.159 -4.285 53.703 1.00 62.72 274 ILE A N 1
ATOM 2199 C CA . ILE A 1 274 ? -0.110 -5.644 54.199 1.00 62.72 274 ILE A CA 1
ATOM 2200 C C . ILE A 1 274 ? -0.487 -6.565 53.039 1.00 62.72 274 ILE A C 1
ATOM 2202 O O . ILE A 1 274 ? 0.112 -7.625 52.879 1.00 62.72 274 ILE A O 1
ATOM 2206 N N . SER A 1 275 ? -1.403 -6.138 52.178 1.00 62.34 275 SER A N 1
ATOM 2207 C CA . SER A 1 275 ? -1.869 -6.948 51.055 1.00 62.34 275 SER A CA 1
ATOM 2208 C C . SER A 1 275 ? -0.789 -7.192 50.012 1.00 62.34 275 SER A C 1
ATOM 2210 O O . SER A 1 275 ? -0.644 -8.312 49.530 1.00 62.34 275 SER A O 1
ATOM 2212 N N . LEU A 1 276 ? 0.036 -6.182 49.724 1.00 64.94 276 LEU A N 1
ATOM 2213 C CA . LEU A 1 276 ? 1.220 -6.337 48.884 1.00 64.94 276 LEU A CA 1
ATOM 2214 C C . LEU A 1 276 ? 2.181 -7.393 49.456 1.00 64.94 276 LEU A C 1
ATOM 2216 O O . LEU A 1 276 ? 2.754 -8.170 48.696 1.00 64.94 276 LEU A O 1
ATOM 2220 N N . GLN A 1 277 ? 2.354 -7.447 50.781 1.00 62.84 277 GLN A N 1
ATOM 2221 C CA . GLN A 1 277 ? 3.172 -8.476 51.431 1.00 62.84 277 GLN A CA 1
ATOM 2222 C C . GLN A 1 277 ? 2.496 -9.856 51.410 1.00 62.84 277 GLN A C 1
ATOM 2224 O O . GLN A 1 277 ? 3.180 -10.847 51.178 1.00 62.84 277 GLN A O 1
ATOM 2229 N N . CYS A 1 278 ? 1.172 -9.941 51.566 1.00 59.56 278 CYS A N 1
ATOM 2230 C CA . CYS A 1 278 ? 0.426 -11.197 51.428 1.00 59.56 278 CYS A CA 1
ATOM 2231 C C . CYS A 1 278 ? 0.546 -11.783 50.014 1.00 59.56 278 CYS A C 1
ATOM 2233 O O . CYS A 1 278 ? 0.843 -12.968 49.877 1.00 59.56 278 CYS A O 1
ATOM 2235 N N . TYR A 1 279 ? 0.416 -10.959 48.966 1.00 63.22 279 TYR A N 1
ATOM 2236 C CA . TYR A 1 279 ? 0.655 -11.404 47.589 1.00 63.22 279 TYR A CA 1
ATOM 2237 C C . TYR A 1 279 ? 2.111 -11.844 47.381 1.00 63.22 279 TYR A C 1
ATOM 2239 O O . TYR A 1 279 ? 2.337 -12.909 46.815 1.00 63.22 279 TYR A O 1
ATOM 2247 N N . LYS A 1 280 ? 3.091 -11.109 47.936 1.00 62.31 280 LYS A N 1
ATOM 2248 C CA . LYS A 1 280 ? 4.518 -11.506 47.946 1.00 62.31 280 LYS A CA 1
ATOM 2249 C C . LYS A 1 280 ? 4.789 -12.862 48.589 1.00 62.31 280 LYS A C 1
ATOM 2251 O O . LYS A 1 280 ? 5.755 -13.518 48.213 1.00 62.31 280 LYS A O 1
ATOM 2256 N N . VAL A 1 281 ? 3.956 -13.277 49.538 1.00 57.59 281 VAL A N 1
ATOM 2257 C CA . VAL A 1 281 ? 4.048 -14.592 50.180 1.00 57.59 281 VAL A CA 1
ATOM 2258 C C . VAL A 1 281 ? 3.340 -15.664 49.348 1.00 57.59 281 VAL A C 1
ATOM 2260 O O . VAL A 1 281 ? 3.927 -16.718 49.123 1.00 57.59 281 VAL A O 1
ATOM 2263 N N . GLY A 1 282 ? 2.140 -15.389 48.821 1.00 56.25 282 GLY A N 1
ATOM 2264 C CA . GLY A 1 282 ? 1.425 -16.311 47.921 1.00 56.25 282 GLY A CA 1
ATOM 2265 C C . GLY A 1 282 ? 2.227 -16.683 46.665 1.00 56.25 282 GLY A C 1
ATOM 2266 O O . GLY A 1 282 ? 2.104 -17.790 46.146 1.00 56.25 282 GLY A O 1
ATOM 2267 N N . MET A 1 283 ? 3.135 -15.799 46.242 1.00 62.34 283 MET A N 1
ATOM 2268 C CA . MET A 1 283 ? 4.073 -16.005 45.132 1.00 62.34 283 MET A CA 1
ATOM 2269 C C . MET A 1 283 ? 5.037 -17.192 45.302 1.00 62.34 283 MET A C 1
ATOM 2271 O O . MET A 1 283 ? 5.630 -17.601 44.304 1.00 62.34 283 MET A O 1
ATOM 2275 N N . TYR A 1 284 ? 5.201 -17.749 46.509 1.00 55.28 284 TYR A N 1
ATOM 2276 C CA . TYR A 1 284 ? 5.992 -18.969 46.728 1.00 55.28 284 TYR A CA 1
ATOM 2277 C C . TYR A 1 284 ? 5.224 -20.262 46.413 1.00 55.28 284 TYR A C 1
ATOM 2279 O O . TYR A 1 284 ? 5.860 -21.273 46.128 1.00 55.28 284 TYR A O 1
ATOM 2287 N N . ASN A 1 285 ? 3.888 -20.221 46.421 1.00 54.22 285 ASN A N 1
ATOM 2288 C CA . ASN A 1 285 ? 3.034 -21.408 46.323 1.00 54.22 285 ASN A CA 1
ATOM 2289 C C . ASN A 1 285 ? 2.324 -21.537 44.966 1.00 54.22 285 ASN A C 1
ATOM 2291 O O . ASN A 1 285 ? 2.190 -22.646 44.458 1.00 54.22 285 ASN A O 1
ATOM 2295 N N . ASP A 1 286 ? 1.914 -20.422 44.352 1.00 66.69 286 ASP A N 1
ATOM 2296 C CA . ASP A 1 286 ? 1.393 -20.386 42.979 1.00 66.69 286 ASP A CA 1
ATOM 2297 C C . ASP A 1 286 ? 2.027 -19.212 42.225 1.00 66.69 286 ASP A C 1
ATOM 2299 O O . ASP A 1 286 ? 1.600 -18.054 42.293 1.00 66.69 286 ASP A O 1
ATOM 2303 N N . VAL A 1 287 ? 3.109 -19.530 41.513 1.00 63.91 287 VAL A N 1
ATOM 2304 C CA . VAL A 1 287 ? 3.985 -18.563 40.835 1.00 63.91 287 VAL A CA 1
ATOM 2305 C C . VAL A 1 287 ? 3.278 -17.861 39.668 1.00 63.91 287 VAL A C 1
ATOM 2307 O O . VAL A 1 287 ? 3.785 -16.878 39.139 1.00 63.91 287 VAL A O 1
ATOM 2310 N N . THR A 1 288 ? 2.103 -18.309 39.244 1.00 70.94 288 THR A N 1
ATOM 2311 C CA . THR A 1 288 ? 1.422 -17.727 38.081 1.00 70.94 288 THR A CA 1
ATOM 2312 C C . THR A 1 288 ? 0.169 -16.968 38.463 1.00 70.94 288 THR A C 1
ATOM 2314 O O . THR A 1 288 ? 0.018 -15.821 38.029 1.00 70.94 288 THR A O 1
ATOM 2317 N N . SER A 1 289 ? -0.693 -17.519 39.321 1.00 76.25 289 SER A N 1
ATOM 2318 C CA . SER A 1 289 ? -1.915 -16.813 39.717 1.00 76.25 289 SER A CA 1
ATOM 2319 C C . SER A 1 289 ? -1.614 -15.635 40.650 1.00 76.25 289 SER A C 1
ATOM 2321 O O . SER A 1 289 ? -2.096 -14.527 40.408 1.00 76.25 289 SER A O 1
ATOM 2323 N N . ALA A 1 290 ? -0.727 -15.809 41.636 1.00 76.81 290 ALA A N 1
ATOM 2324 C CA . ALA A 1 290 ? -0.390 -14.753 42.592 1.00 76.81 290 ALA A CA 1
ATOM 2325 C C . ALA A 1 290 ? 0.305 -13.562 41.915 1.00 76.81 290 ALA A C 1
ATOM 2327 O O . ALA A 1 290 ? -0.004 -12.406 42.209 1.00 76.81 290 ALA A O 1
ATOM 2328 N N . TRP A 1 291 ? 1.202 -13.830 40.961 1.00 83.19 291 TRP A N 1
ATOM 2329 C CA . TRP A 1 291 ? 1.858 -12.778 40.185 1.00 83.19 291 TRP A CA 1
ATOM 2330 C C . TRP A 1 291 ? 0.891 -12.081 39.220 1.00 83.19 291 TRP A C 1
ATOM 2332 O O . TRP A 1 291 ? 0.966 -10.862 39.067 1.00 83.19 291 TRP A O 1
ATOM 2342 N N . SER A 1 292 ? -0.064 -12.814 38.637 1.00 88.00 292 SER A N 1
ATOM 2343 C CA . SER A 1 292 ? -1.123 -12.230 37.800 1.00 88.00 292 SER A CA 1
ATOM 2344 C C . SER A 1 292 ? -2.053 -11.317 38.609 1.00 88.00 292 SER A C 1
ATOM 2346 O O . SER A 1 292 ? -2.376 -10.211 38.170 1.00 88.00 292 SER A O 1
ATOM 2348 N N . LEU A 1 293 ? -2.449 -11.729 39.817 1.00 87.00 293 LEU A N 1
ATOM 2349 C CA . LEU A 1 293 ? -3.269 -10.915 40.723 1.00 87.00 293 LEU A CA 1
ATOM 2350 C C . LEU A 1 293 ? -2.505 -9.681 41.222 1.00 87.00 293 LEU A C 1
ATOM 2352 O O . LEU A 1 293 ? -3.062 -8.583 41.257 1.00 87.00 293 LEU A O 1
ATOM 2356 N N . LEU A 1 294 ? -1.210 -9.822 41.523 1.00 86.69 294 LEU A N 1
ATOM 2357 C CA . LEU A 1 294 ? -0.354 -8.692 41.882 1.00 86.69 294 LEU A CA 1
ATOM 2358 C C . LEU A 1 294 ? -0.206 -7.696 40.721 1.00 86.69 294 LEU A C 1
ATOM 2360 O O . LEU A 1 294 ? -0.325 -6.488 40.933 1.00 86.69 294 LEU A O 1
ATOM 2364 N N . ALA A 1 295 ? -0.003 -8.181 39.495 1.00 90.56 295 ALA A N 1
ATOM 2365 C CA . ALA A 1 295 ? 0.006 -7.336 38.304 1.00 90.56 295 ALA A CA 1
ATOM 2366 C C . ALA A 1 295 ? -1.331 -6.587 38.149 1.00 90.56 295 ALA A C 1
ATOM 2368 O O . ALA A 1 295 ? -1.351 -5.375 37.946 1.00 90.56 295 ALA A O 1
ATOM 2369 N N . SER A 1 296 ? -2.455 -7.281 38.345 1.00 91.75 296 SER A N 1
ATOM 2370 C CA . SER A 1 296 ? -3.806 -6.695 38.291 1.00 91.75 296 SER A CA 1
ATOM 2371 C C . SER A 1 296 ? -3.999 -5.582 39.319 1.00 91.75 296 SER A C 1
ATOM 2373 O O . SER A 1 296 ? -4.549 -4.520 39.019 1.00 91.75 296 SER A O 1
ATOM 2375 N N . LEU A 1 297 ? -3.488 -5.795 40.531 1.00 88.06 297 LEU A N 1
ATOM 2376 C CA . LEU A 1 297 ? -3.503 -4.801 41.595 1.00 88.06 297 LEU A CA 1
ATOM 2377 C C . LEU A 1 297 ? -2.678 -3.563 41.204 1.00 88.06 297 LEU A C 1
ATOM 2379 O O . LEU A 1 297 ? -3.162 -2.437 41.314 1.00 88.06 297 LEU A O 1
ATOM 2383 N N . LEU A 1 298 ? -1.452 -3.751 40.701 1.00 88.88 298 LEU A N 1
ATOM 2384 C CA . LEU A 1 298 ? -0.598 -2.648 40.238 1.00 88.88 298 LEU A CA 1
ATOM 2385 C C . LEU A 1 298 ? -1.226 -1.874 39.075 1.00 88.88 298 LEU A C 1
ATOM 2387 O O . LEU A 1 298 ? -1.132 -0.644 39.036 1.00 88.88 298 LEU A O 1
ATOM 2391 N N . TYR A 1 299 ? -1.899 -2.580 38.166 1.00 93.62 299 TYR A N 1
ATOM 2392 C CA . TYR A 1 299 ? -2.659 -1.987 37.073 1.00 93.62 299 TYR A CA 1
ATOM 2393 C C . TYR A 1 299 ? -3.768 -1.061 37.587 1.00 93.62 299 TYR A C 1
ATOM 2395 O O . TYR A 1 299 ? -3.841 0.097 37.174 1.00 93.62 299 TYR A O 1
ATOM 2403 N N . LYS A 1 300 ? -4.583 -1.521 38.547 1.00 87.31 300 LYS A N 1
ATOM 2404 C CA . LYS A 1 300 ? -5.652 -0.713 39.168 1.00 87.31 300 LYS A CA 1
ATOM 2405 C C . LYS A 1 300 ? -5.115 0.544 39.853 1.00 87.31 300 LYS A C 1
ATOM 2407 O O . LYS A 1 300 ? -5.745 1.597 39.784 1.00 87.31 300 LYS A O 1
ATOM 2412 N N . PHE A 1 301 ? -3.922 0.464 40.439 1.00 85.25 301 PHE A N 1
ATOM 2413 C CA . PHE A 1 301 ? -3.224 1.615 41.019 1.00 85.25 301 PHE A CA 1
ATOM 2414 C C . PHE A 1 301 ? -2.473 2.484 39.996 1.00 85.25 301 PHE A C 1
ATOM 2416 O O . PHE A 1 301 ? -1.736 3.385 40.395 1.00 85.25 301 PHE A O 1
ATOM 2423 N N . LYS A 1 302 ? -2.642 2.243 38.689 1.00 89.94 302 LYS A N 1
ATOM 2424 C CA . LYS A 1 302 ? -1.985 2.981 37.595 1.00 89.94 302 LYS A CA 1
ATOM 2425 C C . LYS A 1 302 ? -0.447 2.942 37.646 1.00 89.94 302 LYS A C 1
ATOM 2427 O O . LYS A 1 302 ? 0.222 3.810 37.088 1.00 89.94 302 LYS A O 1
ATOM 2432 N N . ARG A 1 303 ? 0.144 1.920 38.281 1.00 91.00 303 ARG A N 1
ATOM 2433 C CA . ARG A 1 303 ? 1.605 1.696 38.336 1.00 91.00 303 ARG A CA 1
ATOM 2434 C C . ARG A 1 303 ? 2.048 0.824 37.162 1.00 91.00 303 ARG A C 1
ATOM 2436 O O . ARG A 1 303 ? 2.536 -0.290 37.338 1.00 91.00 303 ARG A O 1
ATOM 2443 N N . PHE A 1 304 ? 1.833 1.325 35.945 1.00 94.69 304 PHE A N 1
ATOM 2444 C CA . PHE A 1 304 ? 1.939 0.522 34.722 1.00 94.69 304 PHE A CA 1
ATOM 2445 C C . PHE A 1 304 ? 3.348 -0.026 34.452 1.00 94.69 304 PHE A C 1
ATOM 2447 O O . PHE A 1 304 ? 3.462 -1.163 34.011 1.00 94.69 304 PHE A O 1
ATOM 2454 N N . HIS A 1 305 ? 4.412 0.728 34.754 1.00 93.44 305 HIS A N 1
ATOM 2455 C CA . HIS A 1 305 ? 5.791 0.250 34.577 1.00 93.44 305 HIS A CA 1
ATOM 2456 C C . HIS A 1 305 ? 6.108 -0.960 35.464 1.00 93.44 305 HIS A C 1
ATOM 2458 O O . HIS A 1 305 ? 6.583 -1.975 34.973 1.00 93.44 305 HIS A O 1
ATOM 2464 N N . GLU A 1 306 ? 5.758 -0.893 36.749 1.00 92.25 306 GLU A N 1
ATOM 2465 C CA . GLU A 1 306 ? 5.989 -2.000 37.685 1.00 92.25 306 GLU A CA 1
ATOM 2466 C C . GLU A 1 306 ? 5.101 -3.206 37.380 1.00 92.25 306 GLU A C 1
ATOM 2468 O O . GLU A 1 306 ? 5.520 -4.349 37.546 1.00 92.25 306 GLU A O 1
ATOM 2473 N N . CYS A 1 307 ? 3.879 -2.952 36.900 1.00 94.62 307 CYS A N 1
ATOM 2474 C CA . CYS A 1 307 ? 3.024 -4.002 36.369 1.00 94.62 307 CYS A CA 1
ATOM 2475 C C . CYS A 1 307 ? 3.718 -4.715 35.198 1.00 94.62 307 CYS A C 1
ATOM 2477 O O . CYS A 1 307 ? 3.830 -5.935 35.224 1.00 94.62 307 CYS A O 1
ATOM 2479 N N . ILE A 1 308 ? 4.265 -3.976 34.223 1.00 95.00 308 ILE A N 1
ATOM 2480 C CA . ILE A 1 308 ? 5.005 -4.547 33.084 1.00 95.00 308 ILE A CA 1
ATOM 2481 C C . ILE A 1 308 ? 6.227 -5.348 33.542 1.00 95.00 308 ILE A C 1
ATOM 2483 O O . ILE A 1 308 ? 6.468 -6.427 33.004 1.00 95.00 308 ILE A O 1
ATOM 2487 N N . ASP A 1 309 ? 6.978 -4.877 34.538 1.00 92.38 309 ASP A N 1
ATOM 2488 C CA . ASP A 1 309 ? 8.136 -5.612 35.064 1.00 92.38 309 ASP A CA 1
ATOM 2489 C C . ASP A 1 309 ? 7.721 -6.968 35.651 1.00 92.38 309 ASP A C 1
ATOM 2491 O O . ASP A 1 309 ? 8.334 -7.999 35.355 1.00 92.38 309 ASP A O 1
ATOM 2495 N N . ILE A 1 310 ? 6.628 -6.985 36.420 1.00 89.62 310 ILE A N 1
ATOM 2496 C CA . ILE A 1 310 ? 6.038 -8.218 36.949 1.00 89.62 310 ILE A CA 1
ATOM 2497 C C . ILE A 1 310 ? 5.518 -9.114 35.825 1.00 89.62 310 ILE A C 1
ATOM 2499 O O . ILE A 1 310 ? 5.762 -10.322 35.841 1.00 89.62 310 ILE A O 1
ATOM 2503 N N . LEU A 1 311 ? 4.825 -8.547 34.843 1.00 92.69 311 LEU A N 1
ATOM 2504 C CA . LEU A 1 311 ? 4.280 -9.289 33.711 1.00 92.69 311 LEU A CA 1
ATOM 2505 C C . LEU A 1 311 ? 5.389 -9.944 32.892 1.00 92.69 311 LEU A C 1
ATOM 2507 O O . LEU A 1 311 ? 5.312 -11.138 32.625 1.00 92.69 311 LEU A O 1
ATOM 2511 N N . ASN A 1 312 ? 6.455 -9.211 32.569 1.00 90.81 312 ASN A N 1
ATOM 2512 C CA . ASN A 1 312 ? 7.614 -9.734 31.847 1.00 90.81 312 ASN A CA 1
ATOM 2513 C C . ASN A 1 312 ? 8.326 -10.828 32.646 1.00 90.81 312 ASN A C 1
ATOM 2515 O O . ASN A 1 312 ? 8.695 -11.861 32.084 1.00 90.81 312 ASN A O 1
ATOM 2519 N N . TYR A 1 313 ? 8.485 -10.638 33.960 1.00 87.69 313 TYR A N 1
ATOM 2520 C CA . TYR A 1 313 ? 9.032 -11.672 34.833 1.00 87.69 313 TYR A CA 1
ATOM 2521 C C . TYR A 1 313 ? 8.164 -12.938 34.798 1.00 87.69 313 TYR A C 1
ATOM 2523 O O . TYR A 1 313 ? 8.683 -14.025 34.549 1.00 87.69 313 TYR A O 1
ATOM 2531 N N . THR A 1 314 ? 6.848 -12.797 34.960 1.00 86.94 314 THR A N 1
ATOM 2532 C CA . THR A 1 314 ? 5.893 -13.917 34.998 1.00 86.94 314 THR A CA 1
ATOM 2533 C C . THR A 1 314 ? 5.828 -14.644 33.654 1.00 86.94 314 THR A C 1
ATOM 2535 O O . THR A 1 314 ? 5.966 -15.867 33.601 1.00 86.94 314 THR A O 1
ATOM 2538 N N . LEU A 1 315 ? 5.723 -13.902 32.547 1.00 86.25 315 LEU A N 1
ATOM 2539 C CA . LEU A 1 315 ? 5.733 -14.441 31.184 1.00 86.25 315 LEU A CA 1
ATOM 2540 C C . LEU A 1 315 ? 7.057 -15.152 30.864 1.00 86.25 315 LEU A C 1
ATOM 2542 O O . LEU A 1 315 ? 7.036 -16.212 30.247 1.00 86.25 315 LEU A O 1
ATOM 2546 N N . SER A 1 316 ? 8.202 -14.660 31.359 1.00 83.88 316 SER A N 1
ATOM 2547 C CA . SER A 1 316 ? 9.498 -15.342 31.181 1.00 83.88 316 SER A CA 1
ATOM 2548 C C . SER A 1 316 ? 9.576 -16.713 31.871 1.00 83.88 316 SER A C 1
ATOM 2550 O O . SER A 1 316 ? 10.399 -17.552 31.496 1.00 83.88 316 SER A O 1
ATOM 2552 N N . LYS A 1 317 ? 8.731 -16.955 32.884 1.00 78.81 317 LYS A N 1
ATOM 2553 C CA . LYS A 1 317 ? 8.600 -18.256 33.560 1.00 78.81 317 LYS A CA 1
ATOM 2554 C C . LYS A 1 317 ? 7.579 -19.170 32.881 1.00 78.81 317 LYS A C 1
ATOM 2556 O O . LYS A 1 317 ? 7.700 -20.388 32.994 1.00 78.81 317 LYS A O 1
ATOM 2561 N N . CYS A 1 318 ? 6.647 -18.598 32.124 1.00 74.62 318 CYS A N 1
ATOM 2562 C CA . CYS A 1 318 ? 5.639 -19.297 31.333 1.00 74.62 318 CYS A CA 1
ATOM 2563 C C . CYS A 1 318 ? 6.197 -19.691 29.948 1.00 74.62 318 CYS A C 1
ATOM 2565 O O . CYS A 1 318 ? 5.787 -19.145 28.928 1.00 74.62 318 CYS A O 1
ATOM 2567 N N . THR A 1 319 ? 7.162 -20.618 29.879 1.00 63.41 319 THR A N 1
ATOM 2568 C CA . THR A 1 319 ? 7.683 -21.109 28.582 1.00 63.41 319 THR A CA 1
ATOM 2569 C C . THR A 1 319 ? 6.805 -22.228 27.996 1.00 63.41 319 THR A C 1
ATOM 2571 O O . THR A 1 319 ? 6.408 -23.102 28.768 1.00 63.41 319 THR A O 1
ATOM 2574 N N . PRO A 1 320 ? 6.583 -22.297 26.664 1.00 57.94 320 PRO A N 1
ATOM 2575 C CA . PRO A 1 320 ? 5.661 -23.248 26.017 1.00 57.94 320 PRO A CA 1
ATOM 2576 C C . PRO A 1 320 ? 5.911 -24.727 26.334 1.00 57.94 320 PRO A C 1
ATOM 2578 O O . PRO A 1 320 ? 4.979 -25.511 26.437 1.00 57.94 320 PRO A O 1
ATOM 2581 N N . GLU A 1 321 ? 7.168 -25.111 26.553 1.00 54.97 321 GLU A N 1
ATOM 2582 C CA . GLU A 1 321 ? 7.548 -26.487 26.898 1.00 54.97 321 GLU A CA 1
ATOM 2583 C C . GLU A 1 321 ? 7.187 -26.877 28.342 1.00 54.97 321 GLU A C 1
ATOM 2585 O O . GLU A 1 321 ? 7.496 -27.981 28.774 1.00 54.97 321 GLU A O 1
ATOM 2590 N N . LYS A 1 322 ? 6.594 -25.977 29.138 1.00 54.28 322 LYS A N 1
ATOM 2591 C CA . LYS A 1 322 ? 6.460 -26.127 30.594 1.00 54.28 322 LYS A CA 1
ATOM 2592 C C . LYS A 1 322 ? 5.062 -25.844 31.137 1.00 54.28 322 LYS A C 1
ATOM 2594 O O . LYS A 1 322 ? 4.971 -25.594 32.326 1.00 54.28 322 LYS A O 1
ATOM 2599 N N . ILE A 1 323 ? 3.992 -25.850 30.345 1.00 58.31 323 ILE A N 1
ATOM 2600 C CA . ILE A 1 323 ? 2.657 -25.501 30.866 1.00 58.31 323 ILE A CA 1
ATOM 2601 C C . ILE A 1 323 ? 1.666 -26.638 30.620 1.00 58.31 323 ILE A C 1
ATOM 2603 O O . ILE A 1 323 ? 1.432 -27.016 29.476 1.00 58.31 323 ILE A O 1
ATOM 2607 N N . MET A 1 324 ? 1.058 -27.145 31.694 1.00 54.84 324 MET A N 1
ATOM 2608 C CA . MET A 1 324 ? -0.197 -27.903 31.645 1.00 54.84 324 MET A CA 1
ATOM 2609 C C . MET A 1 324 ? -1.263 -27.058 32.348 1.00 54.84 324 MET A C 1
ATOM 2611 O O . MET A 1 324 ? -1.014 -26.527 33.424 1.00 54.84 324 MET A O 1
ATOM 2615 N N . LEU A 1 325 ? -2.436 -26.864 31.749 1.00 56.97 325 LEU A N 1
ATOM 2616 C CA . LEU A 1 325 ? -3.532 -26.190 32.452 1.00 56.97 325 LEU A CA 1
ATOM 2617 C C . LEU A 1 325 ? -4.233 -27.202 33.359 1.00 56.97 325 LEU A C 1
ATOM 2619 O O . LEU A 1 325 ? -4.473 -28.330 32.933 1.00 56.97 325 LEU A O 1
ATOM 2623 N N . ASN A 1 326 ? -4.522 -26.811 34.600 1.00 54.62 326 ASN A N 1
ATOM 2624 C CA . ASN A 1 326 ? -5.284 -27.658 35.514 1.00 54.62 326 ASN A CA 1
ATOM 2625 C C . ASN A 1 326 ? -6.758 -27.679 35.098 1.00 54.62 326 ASN A C 1
ATOM 2627 O O . ASN A 1 326 ? -7.324 -26.629 34.783 1.00 54.62 326 ASN A O 1
ATOM 2631 N N . PHE A 1 327 ? -7.352 -28.868 35.103 1.00 57.53 327 PHE A N 1
ATOM 2632 C CA . PHE A 1 327 ? -8.743 -29.110 34.728 1.00 57.53 327 PHE A CA 1
ATOM 2633 C C . PHE A 1 327 ? -9.653 -29.085 35.966 1.00 57.53 327 PHE A C 1
ATOM 2635 O O . PHE A 1 327 ? -9.167 -29.160 37.092 1.00 57.53 327 PHE A O 1
ATOM 2642 N N . ASP A 1 328 ? -10.959 -28.943 35.735 1.00 47.62 328 ASP A N 1
ATOM 2643 C CA . ASP A 1 328 ? -12.011 -28.798 36.746 1.00 47.62 328 ASP A CA 1
ATOM 2644 C C . ASP A 1 328 ? -11.913 -29.748 37.950 1.00 47.62 328 ASP A C 1
ATOM 2646 O O . ASP A 1 328 ? -11.471 -30.893 37.848 1.00 47.62 328 ASP A O 1
ATOM 2650 N N . ASN A 1 329 ? -12.441 -29.257 39.077 1.00 46.16 329 ASN A N 1
ATOM 2651 C CA . ASN A 1 329 ? -12.472 -29.830 40.431 1.00 46.16 329 ASN A CA 1
ATOM 2652 C C . ASN A 1 329 ? -13.168 -31.203 40.584 1.00 46.16 329 ASN A C 1
ATOM 2654 O O . ASN A 1 329 ? -13.564 -31.562 41.696 1.00 46.16 329 ASN A O 1
ATOM 2658 N N . SER A 1 330 ? -13.332 -32.006 39.528 1.00 43.38 330 SER A N 1
ATOM 2659 C CA . SER A 1 330 ? -13.760 -33.395 39.704 1.00 43.38 330 SER A CA 1
ATOM 2660 C C . SER A 1 330 ? -12.600 -34.207 40.304 1.00 43.38 330 SER A C 1
ATOM 2662 O O . SER A 1 330 ? -11.759 -34.794 39.622 1.00 43.38 330 SER A O 1
ATOM 2664 N N . LEU A 1 331 ? -12.546 -34.222 41.639 1.00 43.28 331 LEU A N 1
ATOM 2665 C CA . LEU A 1 331 ? -11.600 -35.009 42.442 1.00 43.28 331 LEU A CA 1
ATOM 2666 C C . LEU A 1 331 ? -11.556 -36.499 42.018 1.00 43.28 331 LEU A C 1
ATOM 2668 O O . LEU A 1 331 ? -10.578 -37.201 42.287 1.00 43.28 331 LEU A O 1
ATOM 2672 N N . SER A 1 332 ? -12.599 -37.001 41.346 1.00 43.03 332 SER A N 1
ATOM 2673 C CA . SER A 1 332 ? -12.697 -38.389 40.888 1.00 43.03 332 SER A CA 1
ATOM 2674 C C . SER A 1 332 ? -11.733 -38.744 39.751 1.00 43.03 332 SER A C 1
ATOM 2676 O O . SER A 1 332 ? -11.177 -39.835 39.781 1.00 43.03 332 SER A O 1
ATOM 2678 N N . GLU A 1 333 ? -11.460 -37.856 38.788 1.00 42.31 333 GLU A N 1
ATOM 2679 C CA . GLU A 1 333 ? -10.505 -38.169 37.703 1.00 42.31 333 GLU A CA 1
ATOM 2680 C C . GLU A 1 333 ? -9.045 -37.917 38.121 1.00 42.31 333 GLU A C 1
ATOM 2682 O O . GLU A 1 333 ? -8.134 -38.640 37.708 1.00 42.31 333 GLU A O 1
ATOM 2687 N N . GLN A 1 334 ? -8.811 -36.960 39.027 1.00 42.91 334 GLN A N 1
ATOM 2688 C CA . GLN A 1 334 ? -7.488 -36.726 39.618 1.00 42.91 334 GLN A CA 1
ATOM 2689 C C . GLN A 1 334 ? -7.006 -37.905 40.467 1.00 42.91 334 GLN A C 1
ATOM 2691 O O . GLN A 1 334 ? -5.823 -38.248 40.420 1.00 42.91 334 GLN A O 1
ATOM 2696 N N . THR A 1 335 ? -7.902 -38.551 41.218 1.00 46.22 335 THR A N 1
ATOM 2697 C CA . THR A 1 335 ? -7.521 -39.701 42.049 1.00 46.22 335 THR A CA 1
ATOM 2698 C C . THR A 1 335 ? -7.138 -40.918 41.213 1.00 46.22 335 THR A C 1
ATOM 2700 O O . THR A 1 335 ? -6.229 -41.644 41.608 1.00 46.22 335 THR A O 1
ATOM 2703 N N . ASP A 1 336 ? -7.724 -41.122 40.034 1.00 42.16 336 ASP A N 1
ATOM 2704 C CA . ASP A 1 336 ? -7.352 -42.245 39.165 1.00 42.16 336 ASP A CA 1
ATOM 2705 C C . ASP A 1 336 ? -6.070 -41.980 38.357 1.00 42.16 336 ASP A C 1
ATOM 2707 O O . ASP A 1 336 ? -5.292 -42.910 38.130 1.00 42.16 336 ASP A O 1
ATOM 2711 N N . PHE A 1 337 ? -5.755 -40.716 38.045 1.00 39.62 337 PHE A N 1
ATOM 2712 C CA . PHE A 1 337 ? -4.447 -40.343 37.492 1.00 39.62 337 PHE A CA 1
ATOM 2713 C C . PHE A 1 337 ? -3.328 -40.398 38.554 1.00 39.62 337 PHE A C 1
ATOM 2715 O O . PHE A 1 337 ? -2.218 -40.828 38.254 1.00 39.62 337 PHE A O 1
ATOM 2722 N N . GLN A 1 338 ? -3.607 -40.034 39.814 1.00 41.59 338 GLN A N 1
ATOM 2723 C CA . GLN A 1 338 ? -2.633 -40.078 40.921 1.00 41.59 338 GLN A CA 1
ATOM 2724 C C . GLN A 1 338 ? -2.413 -41.480 41.520 1.00 41.59 338 GLN A C 1
ATOM 2726 O O . GLN A 1 338 ? -1.333 -41.747 42.049 1.00 41.59 338 GLN A O 1
ATOM 2731 N N . LYS A 1 339 ? -3.382 -42.402 41.425 1.00 41.84 339 LYS A N 1
ATOM 2732 C CA . LYS A 1 339 ? -3.227 -43.801 41.888 1.00 41.84 339 LYS A CA 1
ATOM 2733 C C . LYS A 1 339 ? -2.265 -44.627 41.025 1.00 41.84 339 LYS A C 1
ATOM 2735 O O . LYS A 1 339 ? -1.779 -45.667 41.477 1.00 41.84 339 LYS A O 1
ATOM 2740 N N . GLY A 1 340 ? -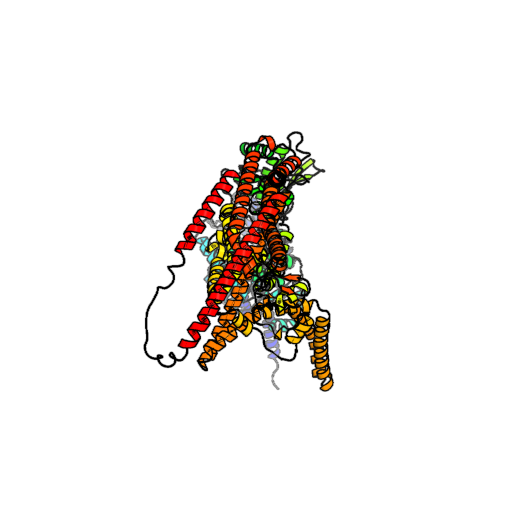1.964 -44.191 39.801 1.00 40.81 340 GLY A N 1
ATOM 2741 C CA . GLY A 1 340 ? -0.945 -44.815 38.963 1.00 40.81 340 GLY A CA 1
ATOM 2742 C C . GLY A 1 340 ? 0.456 -44.542 39.515 1.00 40.81 340 GLY A C 1
ATOM 2743 O O . GLY A 1 340 ? 0.925 -43.407 39.469 1.00 40.81 340 GLY A O 1
ATOM 2744 N N . LYS A 1 341 ? 1.158 -45.584 39.987 1.00 38.88 341 LYS A N 1
ATOM 2745 C CA . LYS A 1 341 ? 2.542 -45.507 40.514 1.00 38.88 341 LYS A CA 1
ATOM 2746 C C . LYS A 1 341 ? 3.554 -44.814 39.578 1.00 38.88 341 LYS A C 1
ATOM 2748 O O . LYS A 1 341 ? 4.591 -44.370 40.061 1.00 38.88 341 LYS A O 1
ATOM 2753 N N . ASP A 1 342 ? 3.234 -44.654 38.292 1.00 39.38 342 ASP A N 1
ATOM 2754 C CA . ASP A 1 342 ? 4.088 -44.007 37.288 1.00 39.38 342 ASP A CA 1
ATOM 2755 C C . ASP A 1 342 ? 3.756 -42.520 37.031 1.00 39.38 342 ASP A C 1
ATOM 2757 O O . ASP A 1 342 ? 4.584 -41.792 36.484 1.00 39.38 342 ASP A O 1
ATOM 2761 N N . ALA A 1 343 ? 2.591 -42.018 37.460 1.00 40.03 343 ALA A N 1
ATOM 2762 C CA . ALA A 1 343 ? 2.158 -40.643 37.177 1.00 40.03 343 ALA A CA 1
ATOM 2763 C C . ALA A 1 343 ? 2.871 -39.599 38.052 1.00 40.03 343 ALA A C 1
ATOM 2765 O O . ALA A 1 343 ? 3.250 -38.533 37.567 1.00 40.03 343 ALA A O 1
ATOM 2766 N N . VAL A 1 344 ? 3.143 -39.931 39.319 1.00 43.97 344 VAL A N 1
ATOM 2767 C CA . VAL A 1 344 ? 3.963 -39.094 40.217 1.00 43.97 344 VAL A CA 1
ATOM 2768 C C . VAL A 1 344 ? 5.420 -39.059 39.738 1.00 43.97 344 VAL A C 1
ATOM 2770 O O . VAL A 1 344 ? 6.073 -38.018 39.800 1.00 43.97 344 VAL A O 1
ATOM 2773 N N . GLY A 1 345 ? 5.909 -40.169 39.170 1.00 41.56 345 GLY A N 1
ATOM 2774 C CA . GLY A 1 345 ? 7.216 -40.241 38.514 1.00 41.56 345 GLY A CA 1
ATOM 2775 C C . GLY A 1 345 ? 7.301 -39.354 37.269 1.00 41.56 345 GLY A C 1
ATOM 2776 O O . GLY A 1 345 ? 8.299 -38.649 37.103 1.00 41.56 345 GLY A O 1
ATOM 2777 N N . LEU A 1 346 ? 6.247 -39.324 36.441 1.00 37.41 346 LEU A N 1
ATOM 2778 C CA . LEU A 1 346 ? 6.162 -38.480 35.243 1.00 37.41 346 LEU A CA 1
ATOM 2779 C C . LEU A 1 346 ? 6.048 -36.982 35.578 1.00 37.41 346 LEU A C 1
ATOM 2781 O O . LEU A 1 346 ? 6.707 -36.169 34.939 1.00 37.41 346 LEU A O 1
ATOM 2785 N N . LEU A 1 347 ? 5.283 -36.607 36.610 1.00 41.47 347 LEU A N 1
ATOM 2786 C CA . LEU A 1 347 ? 5.153 -35.213 37.071 1.00 41.47 347 LEU A CA 1
ATOM 2787 C C . LEU A 1 347 ? 6.452 -34.662 37.684 1.00 41.47 347 LEU A C 1
ATOM 2789 O O . LEU A 1 347 ? 6.735 -33.473 37.564 1.00 41.47 347 LEU A O 1
ATOM 2793 N N . LEU A 1 348 ? 7.268 -35.521 38.304 1.00 43.38 348 LEU A N 1
ATOM 2794 C CA . LEU A 1 348 ? 8.593 -35.151 38.817 1.00 43.38 348 LEU A CA 1
ATOM 2795 C C . LEU A 1 348 ? 9.679 -35.119 37.725 1.00 43.38 348 LEU A C 1
ATOM 2797 O O . LEU A 1 348 ? 10.677 -34.413 37.886 1.00 43.38 348 LEU A O 1
ATOM 2801 N N . THR A 1 349 ? 9.514 -35.850 36.614 1.00 40.91 349 THR A N 1
ATOM 2802 C CA . THR A 1 349 ? 10.476 -35.846 35.489 1.00 40.91 349 THR A CA 1
ATOM 2803 C C . THR A 1 349 ? 10.148 -34.818 34.409 1.00 40.91 349 THR A C 1
ATOM 2805 O O . THR A 1 349 ? 11.063 -34.244 33.809 1.00 40.91 349 THR A O 1
ATOM 2808 N N . CYS A 1 350 ? 8.873 -34.519 34.187 1.00 39.34 350 CYS A N 1
ATOM 2809 C CA . CYS A 1 350 ? 8.436 -33.473 33.281 1.00 39.34 350 CYS A CA 1
ATOM 2810 C C . CYS A 1 350 ? 8.376 -32.137 34.030 1.00 39.34 350 CYS A C 1
ATOM 2812 O O . CYS A 1 350 ? 7.537 -31.934 34.897 1.00 39.34 350 CYS A O 1
ATOM 2814 N N . LYS A 1 351 ? 9.262 -31.194 33.683 1.00 49.34 351 LYS A N 1
ATOM 2815 C CA . LYS A 1 351 ? 9.303 -29.815 34.217 1.00 49.34 351 LYS A CA 1
ATOM 2816 C C . LYS A 1 351 ? 8.086 -28.968 33.780 1.00 49.34 351 LYS A C 1
ATOM 2818 O O . LYS A 1 351 ? 8.275 -27.848 33.302 1.00 49.34 351 LYS A O 1
ATOM 2823 N N . HIS A 1 352 ? 6.867 -29.488 33.873 1.00 53.25 352 HIS A N 1
ATOM 2824 C CA . HIS A 1 352 ? 5.644 -28.769 33.535 1.00 53.25 352 HIS A CA 1
ATOM 2825 C C . HIS A 1 352 ? 5.038 -28.142 34.798 1.00 53.25 352 HIS A C 1
ATOM 2827 O O . HIS A 1 352 ? 4.866 -28.790 35.824 1.00 53.25 352 HIS A O 1
ATOM 2833 N N . ILE A 1 353 ? 4.750 -26.851 34.715 1.00 59.38 353 ILE A N 1
ATOM 2834 C CA . ILE A 1 353 ? 4.017 -26.049 35.684 1.00 59.38 353 ILE A CA 1
ATOM 2835 C C . ILE A 1 353 ? 2.535 -26.259 35.382 1.00 59.38 353 ILE A C 1
ATOM 2837 O O . ILE A 1 353 ? 2.087 -26.011 34.258 1.00 59.38 353 ILE A O 1
ATOM 2841 N N . VAL A 1 354 ? 1.791 -26.726 36.381 1.00 60.56 354 VAL A N 1
ATOM 2842 C CA . VAL A 1 354 ? 0.333 -26.790 36.317 1.00 60.56 354 VAL A CA 1
ATOM 2843 C C . VAL A 1 354 ? -0.217 -25.415 36.682 1.00 60.56 354 VAL A C 1
ATOM 2845 O O . VAL A 1 354 ? 0.079 -24.907 37.760 1.00 60.56 354 VAL A O 1
ATOM 2848 N N . ILE A 1 355 ? -0.967 -24.790 35.774 1.00 69.38 355 ILE A N 1
ATOM 2849 C CA . ILE A 1 355 ? -1.502 -23.438 35.961 1.00 69.38 355 ILE A CA 1
ATOM 2850 C C . ILE A 1 355 ? -3.035 -23.507 36.017 1.00 69.38 355 ILE A C 1
ATOM 2852 O O . ILE A 1 355 ? -3.669 -23.957 35.062 1.00 69.38 355 ILE A O 1
ATOM 2856 N N . ASN A 1 356 ? -3.629 -23.032 37.114 1.00 74.88 356 ASN A N 1
ATOM 2857 C CA . ASN A 1 356 ? -5.083 -22.888 37.259 1.00 74.88 356 ASN A CA 1
ATOM 2858 C C . ASN A 1 356 ? -5.592 -21.668 36.478 1.00 74.88 356 ASN A C 1
ATOM 2860 O O . ASN A 1 356 ? -4.906 -20.647 36.422 1.00 74.88 356 ASN A O 1
ATOM 2864 N N . ASN A 1 357 ? -6.808 -21.731 35.928 1.00 80.94 357 ASN A N 1
ATOM 2865 C CA . ASN A 1 357 ? -7.466 -20.544 35.372 1.00 80.94 357 ASN A CA 1
ATOM 2866 C C . ASN A 1 357 ? -7.646 -19.461 36.451 1.00 80.94 357 ASN A C 1
ATOM 2868 O O . ASN A 1 357 ? -7.897 -19.768 37.616 1.00 80.94 357 ASN A O 1
ATOM 2872 N N . LEU A 1 358 ? -7.533 -18.186 36.065 1.00 84.94 358 LEU A N 1
ATOM 2873 C CA . LEU A 1 358 ? -7.858 -17.078 36.964 1.00 84.94 358 LEU A CA 1
ATOM 2874 C C . LEU A 1 358 ? -9.374 -16.934 37.022 1.00 84.94 358 LEU A C 1
ATOM 2876 O O . LEU A 1 358 ? -9.978 -16.497 36.046 1.00 84.94 358 LEU A O 1
ATOM 2880 N N . SER A 1 359 ? -9.974 -17.289 38.153 1.00 83.06 359 SER A N 1
ATOM 2881 C CA . SER A 1 359 ? -11.389 -17.059 38.430 1.00 83.06 359 SER A CA 1
ATOM 2882 C C . SER A 1 359 ? -11.579 -15.706 39.114 1.00 83.06 359 SER A C 1
ATOM 2884 O O . SER A 1 359 ? -11.059 -15.478 40.210 1.00 83.06 359 SER A O 1
ATOM 2886 N N . PHE A 1 360 ? -12.346 -14.816 38.495 1.00 83.81 360 PHE A N 1
ATOM 2887 C CA . PHE A 1 360 ? -12.792 -13.567 39.103 1.00 83.81 360 PHE A CA 1
ATOM 2888 C C . PHE A 1 360 ? -14.264 -13.719 39.484 1.00 83.81 360 PHE A C 1
ATOM 2890 O O . PHE A 1 360 ? -15.091 -13.902 38.598 1.00 83.81 360 PHE A O 1
ATOM 2897 N N . SER A 1 361 ? -14.595 -13.656 40.773 1.00 79.50 361 SER A N 1
ATOM 2898 C CA . SER A 1 361 ? -15.978 -13.683 41.264 1.00 79.50 361 SER A CA 1
ATOM 2899 C C . SER A 1 361 ? -16.526 -12.271 41.457 1.00 79.50 361 SER A C 1
ATOM 2901 O O . SER A 1 361 ? -15.768 -11.330 41.710 1.00 79.50 361 SER A O 1
ATOM 2903 N N . GLU A 1 362 ? -17.843 -12.115 41.364 1.00 69.50 362 GLU A N 1
ATOM 2904 C CA . GLU A 1 362 ? -18.494 -10.831 41.604 1.00 69.50 362 GLU A CA 1
ATOM 2905 C C . GLU A 1 362 ? -18.379 -10.407 43.093 1.00 69.50 362 GLU A C 1
ATOM 2907 O O . GLU A 1 362 ? -18.637 -11.225 43.980 1.00 69.50 362 GLU A O 1
ATOM 2912 N N . PRO A 1 363 ? -17.978 -9.154 43.400 1.00 64.81 363 PRO A N 1
ATOM 2913 C CA . PRO A 1 363 ? -17.675 -8.070 42.465 1.00 64.81 363 PRO A CA 1
ATOM 2914 C C . PRO A 1 363 ? -16.253 -8.188 41.886 1.00 64.81 363 PRO A C 1
ATOM 2916 O O . PRO A 1 363 ? -15.280 -8.355 42.618 1.00 64.81 363 PRO A O 1
ATOM 2919 N N . TYR A 1 364 ? -16.124 -8.054 40.559 1.00 79.00 364 TYR A N 1
ATOM 2920 C CA . TYR A 1 364 ? -14.903 -8.307 39.767 1.00 79.00 364 TYR A CA 1
ATOM 2921 C C . TYR A 1 364 ? -13.798 -7.246 39.939 1.00 79.00 364 TYR A C 1
ATOM 2923 O O . TYR A 1 364 ? -13.270 -6.684 38.977 1.00 79.00 364 TYR A O 1
ATOM 2931 N N . TYR A 1 365 ? -13.442 -6.910 41.171 1.00 76.94 365 TYR A N 1
ATOM 2932 C CA . TYR A 1 365 ? -12.689 -5.700 41.467 1.00 76.94 365 TYR A CA 1
ATOM 2933 C C . TYR A 1 365 ? -11.261 -5.661 40.909 1.00 76.94 365 TYR A C 1
ATOM 2935 O O . TYR A 1 365 ? -10.782 -4.590 40.519 1.00 76.94 365 TYR A O 1
ATOM 2943 N N . LEU A 1 366 ? -10.584 -6.811 40.860 1.00 83.00 366 LEU A N 1
ATOM 2944 C CA . LEU A 1 366 ? -9.225 -6.922 40.325 1.00 83.00 366 LEU A CA 1
ATOM 2945 C C . LEU A 1 366 ? -9.196 -7.004 38.795 1.00 83.00 366 LEU A C 1
ATOM 2947 O O . LEU A 1 366 ? -8.142 -6.766 38.212 1.00 83.00 366 LEU A O 1
ATOM 2951 N N . LEU A 1 367 ? -10.333 -7.256 38.138 1.00 88.56 367 LEU A N 1
ATOM 2952 C CA . LEU A 1 367 ? -10.404 -7.312 36.683 1.00 88.56 367 LEU A CA 1
ATOM 2953 C C . LEU A 1 367 ? -10.283 -5.88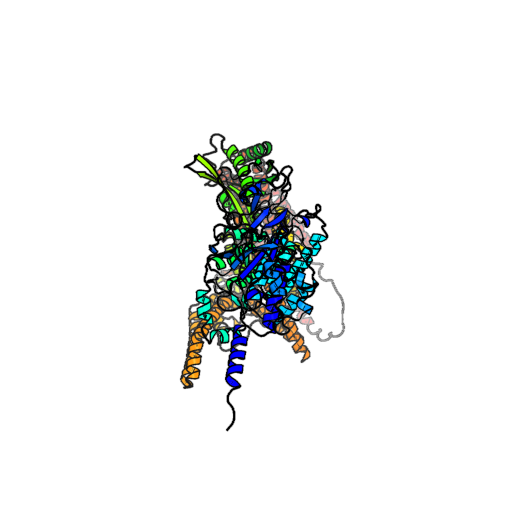7 36.095 1.00 88.56 367 LEU A C 1
ATOM 2955 O O . LEU A 1 367 ? -11.036 -4.995 36.507 1.00 88.56 367 LEU A O 1
ATOM 2959 N N . PRO A 1 368 ? -9.348 -5.622 35.161 1.00 90.44 368 PRO A N 1
ATOM 2960 C CA . PRO A 1 368 ? -9.291 -4.374 34.403 1.00 90.44 368 PRO A CA 1
ATOM 2961 C C . PRO A 1 368 ? -10.658 -4.006 33.828 1.00 90.44 368 PRO A C 1
ATOM 2963 O O . PRO A 1 368 ? -11.390 -4.878 33.361 1.00 90.44 368 PRO A O 1
ATOM 2966 N N . VAL A 1 369 ? -11.009 -2.719 33.854 1.00 84.19 369 VAL A N 1
ATOM 2967 C CA . VAL A 1 369 ? -12.342 -2.269 33.410 1.00 84.19 369 VAL A CA 1
ATOM 2968 C C . VAL A 1 369 ? -12.549 -2.518 31.911 1.00 84.19 369 VAL A C 1
ATOM 2970 O O . VAL A 1 369 ? -13.648 -2.810 31.454 1.00 84.19 369 VAL A O 1
ATOM 2973 N N . GLU A 1 370 ? -11.463 -2.498 31.145 1.00 86.75 370 GLU A N 1
ATOM 2974 C CA . GLU A 1 370 ? -11.423 -2.815 29.720 1.00 86.75 370 GLU A CA 1
ATOM 2975 C C . GLU A 1 370 ? -11.772 -4.284 29.432 1.00 86.75 370 GLU A C 1
ATOM 2977 O O . GLU A 1 370 ? -12.152 -4.618 28.312 1.00 86.75 370 GLU A O 1
ATOM 2982 N N . LEU A 1 371 ? -11.669 -5.164 30.435 1.00 86.25 371 LEU A N 1
ATOM 2983 C CA . LEU A 1 371 ? -12.024 -6.582 30.345 1.00 86.25 371 LEU A CA 1
ATOM 2984 C C . LEU A 1 371 ? -13.412 -6.891 30.912 1.00 86.25 371 LEU A C 1
ATOM 2986 O O . LEU A 1 371 ? -13.888 -8.011 30.757 1.00 86.25 371 LEU A O 1
ATOM 2990 N N . THR A 1 372 ? -14.104 -5.909 31.496 1.00 82.38 372 THR A N 1
ATOM 2991 C CA . THR A 1 372 ? -15.482 -6.069 31.982 1.00 82.38 372 THR A CA 1
ATOM 2992 C C . THR A 1 372 ? -16.459 -6.587 30.912 1.00 82.38 372 THR A C 1
ATOM 2994 O O . THR A 1 372 ? -17.313 -7.399 31.265 1.00 82.38 372 THR A O 1
ATOM 2997 N N . PRO A 1 373 ? -16.340 -6.249 29.607 1.00 77.88 373 PRO A N 1
ATOM 2998 C CA . PRO A 1 373 ? -17.194 -6.841 28.576 1.00 77.88 373 PRO A CA 1
ATOM 2999 C C . PRO A 1 373 ? -17.105 -8.370 28.480 1.00 77.88 373 PRO A C 1
ATOM 3001 O O . PRO A 1 373 ? -18.066 -8.981 28.025 1.00 77.88 373 PRO A O 1
ATOM 3004 N N . LEU A 1 374 ? -15.999 -8.997 28.912 1.00 74.75 374 LEU A N 1
ATOM 3005 C CA . LEU A 1 374 ? -15.865 -10.461 28.929 1.00 74.75 374 LEU A CA 1
ATOM 3006 C C . LEU A 1 374 ? -16.870 -11.123 29.872 1.00 74.75 374 LEU A C 1
ATOM 3008 O O . LEU A 1 374 ? -17.343 -12.212 29.568 1.00 74.75 374 LEU A O 1
ATOM 3012 N N . ILE A 1 375 ? -17.249 -10.438 30.955 1.00 76.44 375 ILE A N 1
ATOM 3013 C CA . ILE A 1 375 ? -18.202 -10.943 31.952 1.00 76.44 375 ILE A CA 1
ATOM 3014 C C . ILE A 1 375 ? -19.569 -11.209 31.313 1.00 76.44 375 ILE A C 1
ATOM 3016 O O . ILE A 1 375 ? -20.235 -12.168 31.671 1.00 76.44 375 ILE A O 1
ATOM 3020 N N . GLN A 1 376 ? -19.980 -10.415 30.317 1.00 65.69 376 GLN A N 1
ATOM 3021 C CA . GLN A 1 376 ? -21.274 -10.606 29.648 1.00 65.69 376 GLN A CA 1
ATOM 3022 C C . GLN A 1 376 ? -21.356 -11.900 28.826 1.00 65.69 376 GLN A C 1
ATOM 3024 O O . GLN A 1 376 ? -22.455 -12.293 28.440 1.00 65.69 376 GLN A O 1
ATOM 3029 N N . TYR A 1 377 ? -20.218 -12.526 28.511 1.00 61.69 377 TYR A N 1
ATOM 3030 C CA . TYR A 1 377 ? -20.158 -13.718 27.664 1.00 61.69 377 TYR A CA 1
ATOM 3031 C C . TYR A 1 377 ? -20.032 -15.027 28.457 1.00 61.69 377 TYR A C 1
ATOM 3033 O O . TYR A 1 377 ? -20.210 -16.079 27.854 1.00 61.69 377 TYR A O 1
ATOM 3041 N N . ASP A 1 378 ? -19.749 -14.969 29.763 1.00 59.16 378 ASP A N 1
ATOM 3042 C CA . ASP A 1 378 ? -19.388 -16.128 30.595 1.00 59.16 378 ASP A CA 1
ATOM 3043 C C . ASP A 1 378 ? -20.169 -16.117 31.927 1.00 59.16 378 ASP A C 1
ATOM 3045 O O . ASP A 1 378 ? -19.600 -16.106 33.011 1.00 59.16 378 ASP A O 1
ATOM 3049 N N . VAL A 1 379 ? -21.506 -16.024 31.854 1.00 55.19 379 VAL A N 1
ATOM 3050 C CA . VAL A 1 379 ? -22.396 -15.945 33.038 1.00 55.19 379 VAL A CA 1
ATOM 3051 C C . VAL A 1 379 ? -22.946 -17.324 33.413 1.00 55.19 379 VAL A C 1
ATOM 3053 O O . VAL A 1 379 ? -24.148 -17.509 33.612 1.00 55.19 379 VAL A O 1
ATOM 3056 N N . HIS A 1 380 ? -22.071 -18.319 33.507 1.00 57.16 380 HIS A N 1
ATOM 3057 C CA . HIS A 1 380 ? -22.373 -19.492 34.319 1.00 57.16 380 HIS A CA 1
ATOM 3058 C C . HIS A 1 380 ? -21.656 -19.299 35.665 1.00 57.16 380 HIS A C 1
ATOM 3060 O O . HIS A 1 380 ? -20.451 -19.089 35.723 1.00 57.16 380 HIS A O 1
ATOM 3066 N N . ASP A 1 381 ? -22.439 -19.238 36.745 1.00 64.88 381 ASP A N 1
ATOM 3067 C CA . ASP A 1 381 ? -21.991 -19.163 38.147 1.00 64.88 381 ASP A CA 1
ATOM 3068 C C . ASP A 1 381 ? -21.362 -17.851 38.661 1.00 64.88 381 ASP A C 1
ATOM 3070 O O . ASP A 1 381 ? -20.657 -17.867 39.667 1.00 64.88 381 ASP A O 1
ATOM 3074 N N . ASN A 1 382 ? -21.640 -16.687 38.054 1.00 74.31 382 ASN A N 1
ATOM 3075 C CA . ASN A 1 382 ? -21.121 -15.378 38.516 1.00 74.31 382 ASN A CA 1
ATOM 3076 C C . ASN A 1 382 ? -19.579 -15.326 38.658 1.00 74.31 382 ASN A C 1
ATOM 3078 O O . ASN A 1 382 ? -19.038 -14.538 39.446 1.00 74.31 382 ASN A O 1
ATOM 3082 N N . THR A 1 383 ? -18.862 -16.168 37.906 1.00 75.75 383 THR A N 1
ATOM 3083 C CA . THR A 1 383 ? -17.398 -16.190 37.870 1.00 75.75 383 THR A CA 1
ATOM 3084 C C . THR A 1 383 ? -16.904 -16.072 36.434 1.00 75.75 383 THR A C 1
ATOM 3086 O O . THR A 1 383 ? -17.369 -16.772 35.549 1.00 75.75 383 THR A O 1
ATOM 3089 N N . CYS A 1 384 ? -15.959 -15.163 36.191 1.00 80.81 384 CYS A N 1
ATOM 3090 C CA . CYS A 1 384 ? -15.295 -15.005 34.899 1.00 80.81 384 CYS A CA 1
ATOM 3091 C C . CYS A 1 384 ? -13.951 -15.725 34.969 1.00 80.81 384 CYS A C 1
ATOM 3093 O O . CYS A 1 384 ? -13.100 -15.351 35.788 1.00 80.81 384 CYS A O 1
ATOM 3095 N N . THR A 1 385 ? -13.756 -16.755 34.143 1.00 85.06 385 THR A N 1
ATOM 3096 C CA . THR A 1 385 ? -12.506 -17.526 34.134 1.00 85.06 385 THR A CA 1
ATOM 3097 C C . THR A 1 385 ? -11.630 -17.134 32.948 1.00 85.06 385 THR A C 1
ATOM 3099 O O . THR A 1 385 ? -12.047 -17.176 31.797 1.00 85.06 385 THR A O 1
ATOM 3102 N N . ILE A 1 386 ? -10.388 -16.710 33.203 1.00 86.19 386 ILE A N 1
ATOM 3103 C CA . ILE A 1 386 ? -9.458 -16.301 32.139 1.00 86.19 386 ILE A CA 1
ATOM 3104 C C . ILE A 1 386 ? -8.171 -17.129 32.239 1.00 86.19 386 ILE A C 1
ATOM 3106 O O . ILE A 1 386 ? -7.540 -17.147 33.301 1.00 86.19 386 ILE A O 1
ATOM 3110 N N . PRO A 1 387 ? -7.716 -17.776 31.146 1.00 86.81 387 PRO A N 1
ATOM 3111 C CA . PRO A 1 387 ? -6.431 -18.466 31.135 1.00 86.81 387 PRO A CA 1
ATOM 3112 C C . PRO A 1 387 ? -5.287 -17.501 31.497 1.00 86.81 387 PRO A C 1
ATOM 3114 O O . PRO A 1 387 ? -5.198 -16.423 30.895 1.00 86.81 387 PRO A O 1
ATOM 3117 N N . PRO A 1 388 ? -4.369 -17.835 32.423 1.00 86.25 388 PRO A N 1
ATOM 3118 C CA . PRO A 1 388 ? -3.514 -16.805 33.021 1.00 86.25 388 PRO A CA 1
ATOM 3119 C C . PRO A 1 388 ? -2.522 -16.197 32.039 1.00 86.25 388 PRO A C 1
ATOM 3121 O O . PRO A 1 388 ? -2.278 -15.002 32.079 1.00 86.25 388 PRO A O 1
ATOM 3124 N N . VAL A 1 389 ? -1.995 -16.970 31.089 1.00 87.19 389 VAL A N 1
ATOM 3125 C CA . VAL A 1 389 ? -1.075 -16.444 30.065 1.00 87.19 389 VAL A CA 1
ATOM 3126 C C . VAL A 1 389 ? -1.794 -15.502 29.089 1.00 87.19 389 VAL A C 1
ATOM 3128 O O . VAL A 1 389 ? -1.232 -14.488 28.676 1.00 87.19 389 VAL A O 1
ATOM 3131 N N . VAL A 1 390 ? -3.055 -15.796 28.749 1.00 89.75 390 VAL A N 1
ATOM 3132 C CA . VAL A 1 390 ? -3.907 -14.893 27.953 1.00 89.75 390 VAL A CA 1
ATOM 3133 C C . VAL A 1 390 ? -4.140 -13.601 28.735 1.00 89.75 390 VAL A C 1
ATOM 3135 O O . VAL A 1 390 ? -3.953 -12.512 28.192 1.00 89.75 390 VAL A O 1
ATOM 3138 N N . TYR A 1 391 ? -4.467 -13.721 30.022 1.00 92.75 391 TYR A N 1
ATOM 3139 C CA . TYR A 1 391 ? -4.662 -12.587 30.916 1.00 92.75 391 TYR A CA 1
ATOM 3140 C C . TYR A 1 391 ? -3.396 -11.728 31.076 1.00 92.75 391 TYR A C 1
ATOM 3142 O O . TYR A 1 391 ? -3.468 -10.510 30.956 1.00 92.75 391 TYR A O 1
ATOM 3150 N N . LEU A 1 392 ? -2.224 -12.342 31.270 1.00 92.69 392 LEU A N 1
ATOM 3151 C CA . LEU A 1 392 ? -0.932 -11.661 31.414 1.00 92.69 392 LEU A CA 1
ATOM 3152 C C . LEU A 1 392 ? -0.554 -10.873 30.151 1.00 92.69 392 LEU A C 1
ATOM 3154 O O . LEU A 1 392 ? -0.177 -9.703 30.244 1.00 92.69 392 LEU A O 1
ATOM 3158 N N . ASN A 1 393 ? -0.687 -11.481 28.966 1.00 92.50 393 ASN A N 1
ATOM 3159 C CA . ASN A 1 393 ? -0.430 -10.793 27.696 1.00 92.50 393 ASN A CA 1
ATOM 3160 C C . ASN A 1 393 ? -1.423 -9.645 27.462 1.00 92.50 393 ASN A C 1
ATOM 3162 O O . ASN A 1 393 ? -1.032 -8.567 27.011 1.00 92.50 393 ASN A O 1
ATOM 3166 N N . MET A 1 394 ? -2.694 -9.844 27.822 1.00 93.81 394 MET A N 1
ATOM 3167 C CA . MET A 1 394 ? -3.716 -8.804 27.730 1.00 93.81 394 MET A CA 1
ATOM 3168 C C . MET A 1 394 ? -3.448 -7.645 28.700 1.00 93.81 394 MET A C 1
ATOM 3170 O O . MET A 1 394 ? -3.525 -6.480 28.315 1.00 93.81 394 MET A O 1
ATOM 3174 N N . LEU A 1 395 ? -3.058 -7.937 29.941 1.00 94.75 395 LEU A N 1
ATOM 3175 C CA . LEU A 1 395 ? -2.702 -6.919 30.926 1.00 94.75 395 LEU A CA 1
ATOM 3176 C C . LEU A 1 395 ? -1.443 -6.146 30.501 1.00 94.75 395 LEU A C 1
ATOM 3178 O O . LEU A 1 395 ? -1.388 -4.930 30.671 1.00 94.75 395 LEU A O 1
ATOM 3182 N N . SER A 1 396 ? -0.478 -6.822 29.867 1.00 95.06 396 SER A N 1
ATOM 3183 C CA . SER A 1 396 ? 0.719 -6.194 29.286 1.00 95.06 396 SER A CA 1
ATOM 3184 C C . SER A 1 396 ? 0.341 -5.226 28.167 1.00 95.06 396 SER A C 1
ATOM 3186 O O . SER A 1 396 ? 0.764 -4.066 28.172 1.00 95.06 396 SER A O 1
ATOM 3188 N N . PHE A 1 397 ? -0.544 -5.658 27.262 1.00 93.62 397 PHE A N 1
ATOM 3189 C CA . PHE A 1 397 ? -1.112 -4.802 26.224 1.00 93.62 397 PHE A CA 1
ATOM 3190 C C . PHE A 1 397 ? -1.797 -3.563 26.819 1.00 93.62 397 PHE A C 1
ATOM 3192 O O . PHE A 1 397 ? -1.527 -2.449 26.369 1.00 93.62 397 PHE A O 1
ATOM 3199 N N . LEU A 1 398 ? -2.632 -3.732 27.851 1.00 93.31 398 LEU A N 1
ATOM 3200 C CA . LEU A 1 398 ? -3.337 -2.627 28.506 1.00 93.31 398 LEU A CA 1
ATOM 3201 C C . LEU A 1 398 ? -2.375 -1.655 29.211 1.00 93.31 398 LEU A C 1
ATOM 3203 O O . LEU A 1 398 ? -2.543 -0.442 29.093 1.00 93.31 398 LEU A O 1
ATOM 3207 N N . CYS A 1 399 ? -1.343 -2.144 29.905 1.00 94.12 399 CYS A N 1
ATOM 3208 C CA . CYS A 1 399 ? -0.313 -1.282 30.496 1.00 94.12 399 CYS A CA 1
ATOM 3209 C C . CYS A 1 399 ? 0.411 -0.448 29.433 1.00 94.12 399 CYS A C 1
ATOM 3211 O O . CYS A 1 399 ? 0.567 0.762 29.593 1.00 94.12 399 CYS A O 1
ATOM 3213 N N . LEU A 1 400 ? 0.831 -1.084 28.336 1.00 90.81 400 LEU A N 1
ATOM 3214 C CA . LEU A 1 400 ? 1.538 -0.418 27.237 1.00 90.81 400 LEU A CA 1
ATOM 3215 C C . LEU A 1 400 ? 0.622 0.551 26.478 1.00 90.81 400 LEU A C 1
ATOM 3217 O O . LEU A 1 400 ? 1.090 1.573 25.977 1.00 90.81 400 LEU A O 1
ATOM 3221 N N . HIS A 1 401 ? -0.685 0.271 26.441 1.00 86.00 401 HIS A N 1
ATOM 3222 C CA . HIS A 1 401 ? -1.696 1.194 25.935 1.00 86.00 401 HIS A CA 1
ATOM 3223 C C . HIS A 1 401 ? -1.769 2.474 26.774 1.00 86.00 401 HIS A C 1
ATOM 3225 O O . HIS A 1 401 ? -1.696 3.563 26.208 1.00 86.00 401 HIS A O 1
ATOM 3231 N N . HIS A 1 402 ? -1.871 2.352 28.103 1.00 86.38 402 HIS A N 1
ATOM 3232 C CA . HIS A 1 402 ? -1.942 3.501 29.020 1.00 86.38 402 HIS A CA 1
ATOM 3233 C C . HIS A 1 402 ? -0.639 4.307 29.091 1.00 86.38 402 HIS A C 1
ATOM 3235 O O . HIS A 1 402 ? -0.673 5.501 29.371 1.00 86.38 402 HIS A O 1
ATOM 3241 N N . LEU A 1 403 ? 0.504 3.684 28.795 1.00 88.44 403 LEU A N 1
ATOM 3242 C CA . LEU A 1 403 ? 1.801 4.362 28.662 1.00 88.44 403 LEU A CA 1
ATOM 3243 C C . LEU A 1 403 ? 2.030 5.004 27.281 1.00 88.44 403 LEU A C 1
ATOM 3245 O O . LEU A 1 403 ? 3.094 5.569 27.043 1.00 88.44 403 LEU A O 1
ATOM 3249 N N . GLU A 1 404 ? 1.072 4.884 26.357 1.00 80.19 404 GLU A N 1
ATOM 3250 C CA . GLU A 1 404 ? 1.182 5.331 24.961 1.00 80.19 404 GLU A CA 1
ATOM 3251 C C . GLU A 1 404 ? 2.363 4.714 24.171 1.00 80.19 404 GLU A C 1
ATOM 3253 O O . GLU A 1 404 ? 2.724 5.196 23.089 1.00 80.19 404 GLU A O 1
ATOM 3258 N N . ASP A 1 405 ? 2.935 3.597 24.640 1.00 79.69 405 ASP A N 1
ATOM 3259 C CA . ASP A 1 405 ? 3.995 2.875 23.931 1.00 79.69 405 ASP A CA 1
ATOM 3260 C C . ASP A 1 405 ? 3.402 2.013 22.811 1.00 79.69 405 ASP A C 1
ATOM 3262 O O . ASP A 1 405 ? 3.088 0.831 22.967 1.00 79.69 405 ASP A O 1
ATOM 3266 N N . GLN A 1 406 ? 3.283 2.607 21.624 1.00 65.50 406 GLN A N 1
ATOM 3267 C CA . GLN A 1 406 ? 2.746 1.933 20.439 1.00 65.50 406 GLN A CA 1
ATOM 3268 C C . GLN A 1 406 ? 3.544 0.686 20.039 1.00 65.50 406 GLN A C 1
ATOM 3270 O O . GLN A 1 406 ? 2.961 -0.276 19.534 1.00 65.50 406 GLN A O 1
ATOM 3275 N N . ARG A 1 407 ? 4.871 0.693 20.224 1.00 68.12 407 ARG A N 1
ATOM 3276 C CA . ARG A 1 407 ? 5.716 -0.438 19.821 1.00 68.12 407 ARG A CA 1
ATOM 3277 C C . ARG A 1 407 ? 5.552 -1.587 20.805 1.00 68.12 407 ARG A C 1
ATOM 3279 O O . ARG A 1 407 ? 5.370 -2.720 20.361 1.00 68.12 407 ARG A O 1
ATOM 3286 N N . GLY A 1 408 ? 5.591 -1.289 22.102 1.00 80.00 408 GLY A N 1
ATOM 3287 C CA . GLY A 1 408 ? 5.308 -2.258 23.154 1.00 80.00 408 GLY A CA 1
ATOM 3288 C C . GLY A 1 408 ? 3.912 -2.857 22.999 1.00 80.00 408 GLY A C 1
ATOM 3289 O O . GLY A 1 408 ? 3.780 -4.077 22.942 1.00 80.00 408 GLY A O 1
ATOM 3290 N N . LYS A 1 409 ? 2.892 -2.014 22.801 1.00 83.44 409 LYS A N 1
ATOM 3291 C CA . LYS A 1 409 ? 1.501 -2.437 22.577 1.00 83.44 409 LYS A CA 1
ATOM 3292 C C . LYS A 1 409 ? 1.373 -3.432 21.417 1.00 83.44 409 LYS A C 1
ATOM 3294 O O . LYS A 1 409 ? 0.741 -4.473 21.561 1.00 83.44 409 LYS A O 1
ATOM 3299 N N . LEU A 1 410 ? 1.994 -3.140 20.269 1.00 69.94 410 LEU A N 1
ATOM 3300 C CA . LEU A 1 410 ? 1.978 -4.033 19.101 1.00 69.94 410 LEU A CA 1
ATOM 3301 C C . LEU A 1 410 ? 2.714 -5.357 19.345 1.00 69.94 410 LEU A C 1
ATOM 3303 O O . LEU A 1 410 ? 2.319 -6.378 18.787 1.00 69.94 410 LEU A O 1
ATOM 3307 N N . ASN A 1 411 ? 3.785 -5.346 20.141 1.00 78.19 411 ASN A N 1
ATOM 3308 C CA . ASN A 1 411 ? 4.489 -6.571 20.513 1.00 78.19 411 ASN A CA 1
ATOM 3309 C C . ASN A 1 411 ? 3.635 -7.425 21.455 1.00 78.19 411 ASN A C 1
ATOM 3311 O O . ASN A 1 411 ? 3.394 -8.577 21.125 1.00 78.19 411 ASN A O 1
ATOM 3315 N N . ALA A 1 412 ? 3.076 -6.844 22.521 1.00 85.75 412 ALA A N 1
ATOM 3316 C CA . ALA A 1 412 ? 2.180 -7.554 23.436 1.00 85.75 412 ALA A CA 1
ATOM 3317 C C . ALA A 1 412 ? 0.940 -8.120 22.720 1.00 85.75 412 ALA A C 1
ATOM 3319 O O . ALA A 1 412 ? 0.507 -9.231 23.012 1.00 85.75 412 ALA A O 1
ATOM 3320 N N . LEU A 1 413 ? 0.401 -7.400 21.725 1.00 84.50 413 LEU A N 1
ATOM 3321 C CA . LEU A 1 413 ? -0.680 -7.909 20.877 1.00 84.50 413 LEU A CA 1
ATOM 3322 C C . LEU A 1 413 ? -0.237 -9.113 20.035 1.00 84.50 413 LEU A C 1
ATOM 3324 O O . LEU A 1 413 ? -0.975 -10.087 19.934 1.00 84.50 413 LEU A O 1
ATOM 3328 N N . ARG A 1 414 ? 0.961 -9.065 19.438 1.00 79.81 414 ARG A N 1
ATOM 3329 C CA . ARG A 1 414 ? 1.515 -10.197 18.681 1.00 79.81 414 ARG A CA 1
ATOM 3330 C C . ARG A 1 414 ? 1.762 -11.398 19.591 1.00 79.81 414 ARG A C 1
ATOM 3332 O O . ARG A 1 414 ? 1.494 -12.520 19.180 1.00 79.81 414 ARG A O 1
ATOM 3339 N N . ASP A 1 415 ? 2.234 -11.165 20.809 1.00 85.31 415 ASP A N 1
ATOM 3340 C CA . ASP A 1 415 ? 2.474 -12.217 21.795 1.00 85.31 415 ASP A CA 1
ATOM 3341 C C . ASP A 1 415 ? 1.148 -12.847 22.250 1.00 85.31 415 ASP A C 1
ATOM 3343 O O . ASP A 1 415 ? 1.048 -14.072 22.343 1.00 85.31 415 ASP A O 1
ATOM 3347 N N . LEU A 1 416 ? 0.089 -12.043 22.412 1.00 87.31 416 LEU A N 1
ATOM 3348 C CA . LEU A 1 416 ? -1.278 -12.523 22.639 1.00 87.31 416 LEU A CA 1
ATOM 3349 C C . LEU A 1 416 ? -1.810 -13.342 21.446 1.00 87.31 416 LEU A C 1
ATOM 3351 O O . LEU A 1 416 ? -2.337 -14.436 21.644 1.00 87.31 416 LEU A O 1
ATOM 3355 N N . GLU A 1 417 ? -1.646 -12.861 20.208 1.00 82.00 417 GLU A N 1
ATOM 3356 C CA . GLU A 1 417 ? -2.033 -13.593 18.988 1.00 82.00 417 GLU A CA 1
ATOM 3357 C C . GLU A 1 417 ? -1.314 -14.934 18.879 1.00 82.00 417 GLU A C 1
ATOM 3359 O O . GLU A 1 417 ? -1.939 -15.956 18.597 1.00 82.00 417 GLU A O 1
ATOM 3364 N N . HIS A 1 418 ? -0.003 -14.927 19.102 1.00 81.38 418 HIS A N 1
ATOM 3365 C CA . HIS A 1 418 ? 0.836 -16.116 19.068 1.00 81.38 418 HIS A CA 1
ATOM 3366 C C . HIS A 1 418 ? 0.401 -17.115 20.138 1.00 81.38 418 HIS A C 1
ATOM 3368 O O . HIS A 1 418 ? 0.319 -18.314 19.871 1.00 81.38 418 HIS A O 1
ATOM 3374 N N . THR A 1 419 ? 0.070 -16.604 21.326 1.00 82.19 419 THR A N 1
ATOM 3375 C CA . THR A 1 419 ? -0.398 -17.396 22.462 1.00 82.19 419 THR A CA 1
ATOM 3376 C C . THR A 1 419 ? -1.681 -18.163 22.139 1.00 82.19 419 THR A C 1
ATOM 3378 O O . THR A 1 419 ? -1.829 -19.325 22.513 1.00 82.19 419 THR A O 1
ATOM 3381 N N . ILE A 1 420 ? -2.592 -17.534 21.396 1.00 80.69 420 ILE A N 1
ATOM 3382 C CA . ILE A 1 420 ? -3.883 -18.117 21.009 1.00 80.69 420 ILE A CA 1
ATOM 3383 C C . ILE A 1 420 ? -3.744 -19.024 19.779 1.00 80.69 420 ILE A C 1
ATOM 3385 O O . ILE A 1 420 ? -4.323 -20.110 19.737 1.00 80.69 420 ILE A O 1
ATOM 3389 N N . ARG A 1 421 ? -2.971 -18.597 18.771 1.00 77.50 421 ARG A N 1
ATOM 3390 C CA . ARG A 1 421 ? -2.862 -19.270 17.467 1.00 77.50 421 ARG A CA 1
ATOM 3391 C C . ARG A 1 421 ? -2.120 -20.596 17.534 1.00 77.50 421 ARG A C 1
ATOM 3393 O O . ARG A 1 421 ? -2.566 -21.556 16.912 1.00 77.50 421 ARG A O 1
ATOM 3400 N N . GLU A 1 422 ? -1.019 -20.657 18.277 1.00 75.44 422 GLU A N 1
ATOM 3401 C CA . GLU A 1 422 ? -0.218 -21.882 18.393 1.00 75.44 422 GLU A CA 1
ATOM 3402 C C . GLU A 1 422 ? -0.884 -22.954 19.262 1.00 75.44 422 GLU A C 1
ATOM 3404 O O . GLU A 1 422 ? -0.295 -24.006 19.488 1.00 75.44 422 GLU A O 1
ATOM 3409 N N . LYS A 1 423 ? -2.115 -22.707 19.747 1.00 60.62 423 LYS A N 1
ATOM 3410 C CA . LYS A 1 423 ? -2.835 -23.599 20.662 1.00 60.62 423 LYS A CA 1
ATOM 3411 C C . LYS A 1 423 ? -1.916 -24.079 21.784 1.00 60.62 423 LYS A C 1
ATOM 3413 O O . LYS A 1 423 ? -1.893 -25.262 22.109 1.00 60.62 423 LYS A O 1
ATOM 3418 N N . TYR A 1 424 ? -1.177 -23.152 22.402 1.00 64.25 424 TYR A N 1
ATOM 3419 C CA . TYR A 1 424 ? -0.320 -23.475 23.550 1.00 64.25 424 TYR A CA 1
ATOM 3420 C C . TYR A 1 424 ? -1.089 -24.062 24.738 1.00 64.25 424 TYR A C 1
ATOM 3422 O O . TYR A 1 424 ? -0.489 -24.489 25.718 1.00 64.25 424 TYR A O 1
ATOM 3430 N N . PHE A 1 425 ? -2.413 -24.112 24.633 1.00 62.91 425 PHE A N 1
ATOM 3431 C CA . PHE A 1 425 ? -3.308 -24.738 25.571 1.00 62.91 425 PHE A CA 1
ATOM 3432 C C . PHE A 1 425 ? -4.090 -25.831 24.848 1.00 62.91 425 PHE A C 1
ATOM 3434 O O . PHE A 1 425 ? -4.711 -25.603 23.804 1.00 62.91 425 PHE A O 1
ATOM 3441 N N . ILE A 1 426 ? -4.084 -27.024 25.435 1.00 54.28 426 ILE A N 1
ATOM 3442 C CA . ILE A 1 426 ? -5.069 -28.053 25.128 1.00 54.28 426 ILE A CA 1
ATOM 3443 C C . ILE A 1 426 ? -6.379 -27.535 25.729 1.00 54.28 426 ILE A C 1
ATOM 3445 O O . ILE A 1 426 ? -6.582 -27.627 26.934 1.00 54.28 426 ILE A O 1
ATOM 3449 N N . PHE A 1 427 ? -7.218 -26.895 24.914 1.00 55.34 427 PHE A N 1
ATOM 3450 C CA . PHE A 1 427 ? -8.551 -26.456 25.322 1.00 55.34 427 PHE A CA 1
ATOM 3451 C C . PHE A 1 427 ? -9.544 -27.602 25.070 1.00 55.34 427 PHE A C 1
ATOM 3453 O O . PHE A 1 427 ? -9.865 -27.851 23.908 1.00 55.34 427 PHE A O 1
ATOM 3460 N N . PRO A 1 428 ? -10.041 -28.308 26.100 1.00 47.12 428 PRO A N 1
ATOM 3461 C CA . PRO A 1 428 ? -11.140 -29.255 25.924 1.00 47.12 428 PRO A CA 1
ATOM 3462 C C . PRO A 1 428 ? -12.500 -28.550 25.803 1.00 47.12 428 PRO A C 1
ATOM 3464 O O . PRO A 1 428 ? -13.440 -29.153 25.303 1.00 47.12 428 PRO A O 1
ATOM 3467 N N . ASN A 1 429 ? -12.605 -27.282 26.230 1.00 62.97 429 ASN A N 1
ATOM 3468 C CA . ASN A 1 429 ? -13.858 -26.529 26.257 1.00 62.97 429 ASN A CA 1
ATOM 3469 C C . ASN A 1 429 ? -13.821 -25.328 25.291 1.00 62.97 429 ASN A C 1
ATOM 3471 O O . ASN A 1 429 ? -12.898 -24.506 25.348 1.00 62.97 429 ASN A O 1
ATOM 3475 N N . GLU A 1 430 ? -14.821 -25.225 24.409 1.00 72.50 430 GLU A N 1
ATOM 3476 C CA . GLU A 1 430 ? -14.957 -24.147 23.416 1.00 72.50 430 GLU A CA 1
ATOM 3477 C C . GLU A 1 430 ? -15.048 -22.758 24.070 1.00 72.50 430 GLU A C 1
ATOM 3479 O O . GLU A 1 430 ? -14.559 -21.778 23.499 1.00 72.50 430 GLU A O 1
ATOM 3484 N N . THR A 1 431 ? -15.569 -22.675 25.300 1.00 70.50 431 THR A N 1
ATOM 3485 C CA . THR A 1 431 ? -15.713 -21.430 26.073 1.00 70.50 431 THR A CA 1
ATOM 3486 C C . THR A 1 431 ? -14.376 -20.736 26.336 1.00 70.50 431 THR A C 1
ATOM 3488 O O . THR A 1 431 ? -14.234 -19.551 26.052 1.00 70.50 431 THR A O 1
ATOM 3491 N N . ASN A 1 432 ? -13.338 -21.459 26.767 1.00 67.38 432 ASN A N 1
ATOM 3492 C CA . ASN A 1 432 ? -12.019 -20.868 27.044 1.00 67.38 432 ASN A CA 1
ATOM 3493 C C . ASN A 1 432 ? -11.331 -20.339 25.777 1.00 67.38 432 ASN A C 1
ATOM 3495 O O . ASN A 1 432 ? -10.686 -19.286 25.796 1.00 67.38 432 ASN A O 1
ATOM 3499 N N . PHE A 1 433 ? -11.495 -21.042 24.653 1.00 74.00 433 PHE A N 1
ATOM 3500 C CA . PHE A 1 433 ? -11.014 -20.565 23.358 1.00 74.00 433 PHE A CA 1
ATOM 3501 C C . PHE A 1 433 ? -11.791 -19.320 22.906 1.00 74.00 433 PHE A C 1
ATOM 3503 O O . PHE A 1 433 ? -11.211 -18.385 22.347 1.00 74.00 433 PHE A O 1
ATOM 3510 N N . GLN A 1 434 ? -13.092 -19.266 23.194 1.00 77.75 434 GLN A N 1
ATOM 3511 C CA . GLN A 1 434 ? -13.935 -18.106 22.931 1.00 77.75 434 GLN A CA 1
ATOM 3512 C C . GLN A 1 434 ? -13.551 -16.902 23.803 1.00 77.75 434 GLN A C 1
ATOM 3514 O O . GLN A 1 434 ? -13.426 -15.804 23.265 1.00 77.75 434 GLN A O 1
ATOM 3519 N N . ILE A 1 435 ? -13.259 -17.092 25.094 1.00 77.38 435 ILE A N 1
ATOM 3520 C CA . ILE A 1 435 ? -12.763 -16.042 26.002 1.00 77.38 435 ILE A CA 1
ATOM 3521 C C . ILE A 1 435 ? -11.411 -15.516 25.524 1.00 77.38 435 ILE A C 1
ATOM 3523 O O . ILE A 1 435 ? -11.227 -14.304 25.423 1.00 77.38 435 ILE A O 1
ATOM 3527 N N . ALA A 1 436 ? -10.483 -16.395 25.141 1.00 76.12 436 ALA A N 1
ATOM 3528 C CA . ALA A 1 436 ? -9.190 -15.976 24.611 1.00 76.12 436 ALA A CA 1
ATOM 3529 C C . ALA A 1 436 ? -9.331 -15.191 23.295 1.00 76.12 436 ALA A C 1
ATOM 3531 O O . ALA A 1 436 ? -8.727 -14.126 23.133 1.00 76.12 436 ALA A O 1
ATOM 3532 N N . ASN A 1 437 ? -10.197 -15.650 22.387 1.00 76.06 437 ASN A N 1
ATOM 3533 C CA . ASN A 1 437 ? -10.542 -14.903 21.179 1.00 76.06 437 ASN A CA 1
ATOM 3534 C C . ASN A 1 437 ? -11.245 -13.580 21.492 1.00 76.06 437 ASN A C 1
ATOM 3536 O O . ASN A 1 437 ? -11.030 -12.609 20.773 1.00 76.06 437 ASN A O 1
ATOM 3540 N N . ASN A 1 438 ? -12.046 -13.503 22.552 1.00 76.31 438 ASN A N 1
ATOM 3541 C CA . ASN A 1 438 ? -12.686 -12.267 22.984 1.00 76.31 438 ASN A CA 1
ATOM 3542 C C . ASN A 1 438 ? -11.668 -11.291 23.591 1.00 76.31 438 ASN A C 1
ATOM 3544 O O . ASN A 1 438 ? -11.712 -10.117 23.240 1.00 76.31 438 ASN A O 1
ATOM 3548 N N . CYS A 1 439 ? -10.696 -11.749 24.387 1.00 73.94 439 CYS A N 1
ATOM 3549 C CA . CYS A 1 439 ? -9.553 -10.938 24.826 1.00 73.94 439 CYS A CA 1
ATOM 3550 C C . CYS A 1 439 ? -8.777 -10.396 23.625 1.00 73.94 439 CYS A C 1
ATOM 3552 O O . CYS A 1 439 ? -8.467 -9.208 23.569 1.00 73.94 439 CYS A O 1
ATOM 3554 N N . LEU A 1 440 ? -8.509 -11.247 22.629 1.00 75.25 440 LEU A N 1
ATOM 3555 C CA . LEU A 1 440 ? -7.835 -10.829 21.405 1.00 75.25 440 LEU A CA 1
ATOM 3556 C C . LEU A 1 440 ? -8.673 -9.839 20.602 1.00 75.25 440 LEU A C 1
ATOM 3558 O O . LEU A 1 440 ? -8.130 -8.869 20.084 1.00 75.25 440 LEU A O 1
ATOM 3562 N N . LYS A 1 441 ? -9.989 -10.052 20.521 1.00 71.56 441 LYS A N 1
ATOM 3563 C CA . LYS A 1 441 ? -10.918 -9.094 19.925 1.00 71.56 441 LYS A CA 1
ATOM 3564 C C . LYS A 1 441 ? -10.860 -7.776 20.680 1.00 71.56 441 LYS A C 1
ATOM 3566 O O . LYS A 1 441 ? -10.687 -6.778 20.016 1.00 71.56 441 LYS A O 1
ATOM 3571 N N . ILE A 1 442 ? -10.914 -7.741 22.011 1.00 69.75 442 ILE A N 1
ATOM 3572 C CA . ILE A 1 442 ? -10.804 -6.502 22.806 1.00 69.75 442 ILE A CA 1
ATOM 3573 C C . ILE A 1 442 ? -9.446 -5.817 22.575 1.00 69.75 442 ILE A C 1
ATOM 3575 O O . ILE A 1 442 ? -9.394 -4.609 22.384 1.00 69.75 442 ILE A O 1
ATOM 3579 N N . ALA A 1 443 ? -8.347 -6.575 22.514 1.00 64.94 443 ALA A N 1
ATOM 3580 C CA . ALA A 1 443 ? -7.013 -6.032 22.245 1.00 64.94 443 ALA A CA 1
ATOM 3581 C C . ALA A 1 443 ? -6.871 -5.471 20.817 1.00 64.94 443 ALA A C 1
ATOM 3583 O O . ALA A 1 443 ? -6.179 -4.479 20.589 1.00 64.94 443 ALA A O 1
ATOM 3584 N N . LYS A 1 444 ? -7.520 -6.109 19.835 1.00 63.12 444 LYS A N 1
ATOM 3585 C CA . LYS A 1 444 ? -7.562 -5.657 18.435 1.00 63.12 444 LYS A CA 1
ATOM 3586 C C . LYS A 1 444 ? -8.573 -4.532 18.208 1.00 63.12 444 LYS A C 1
ATOM 3588 O O . LYS A 1 444 ? -8.354 -3.691 17.338 1.00 63.12 444 LYS A O 1
ATOM 3593 N N . LYS A 1 445 ? -9.659 -4.516 18.978 1.00 60.41 445 LYS A N 1
ATOM 3594 C CA . LYS A 1 445 ? -10.749 -3.542 18.924 1.00 60.41 445 LYS A CA 1
ATOM 3595 C C . LYS A 1 445 ? -10.303 -2.244 19.578 1.00 60.41 445 LYS A C 1
ATOM 3597 O O . LYS A 1 445 ? -10.542 -1.992 20.750 1.00 60.41 445 LYS A O 1
ATOM 3602 N N . GLU A 1 446 ? -9.691 -1.371 18.786 1.00 55.03 446 GLU A N 1
ATOM 3603 C CA . GLU A 1 446 ? -9.730 0.068 19.083 1.00 55.03 446 GLU A CA 1
ATOM 3604 C C . GLU A 1 446 ? -11.050 0.723 18.596 1.00 55.03 446 GLU A C 1
ATOM 3606 O O . GLU A 1 446 ? -11.257 1.913 18.844 1.00 55.03 446 GLU A O 1
ATOM 3611 N N . CYS A 1 447 ? -11.957 -0.049 17.970 1.00 55.56 447 CYS A N 1
ATOM 3612 C CA . CYS A 1 447 ? -13.362 0.296 17.700 1.00 55.56 447 CYS A CA 1
ATOM 3613 C C . CYS A 1 447 ? -14.253 -0.833 18.225 1.00 55.56 447 CYS A C 1
ATOM 3615 O O . CYS A 1 447 ? -14.004 -1.995 17.910 1.00 55.56 447 CYS A O 1
ATOM 3617 N N . ASP A 1 448 ? -15.272 -0.510 19.016 1.00 49.00 448 ASP A N 1
ATOM 3618 C CA . ASP A 1 448 ? -16.221 -1.497 19.535 1.00 49.00 448 ASP A CA 1
ATOM 3619 C C . ASP A 1 448 ? -16.974 -2.213 18.394 1.00 49.00 448 ASP A C 1
ATOM 3621 O O . ASP A 1 448 ? -17.342 -1.574 17.410 1.00 49.00 448 ASP A O 1
ATOM 3625 N N . ASP A 1 449 ? -17.256 -3.520 18.538 1.00 44.19 449 ASP A N 1
ATOM 3626 C CA . ASP A 1 449 ? -18.269 -4.177 17.688 1.00 44.19 449 ASP A CA 1
ATOM 3627 C C . ASP A 1 449 ? -19.642 -3.686 18.134 1.00 44.19 449 ASP A C 1
ATOM 3629 O O . ASP A 1 449 ? -19.986 -3.722 19.321 1.00 44.19 449 ASP A O 1
ATOM 3633 N N . TRP A 1 450 ? -20.444 -3.265 17.168 1.00 46.75 450 TRP A N 1
ATOM 3634 C CA . TRP A 1 450 ? -21.808 -2.827 17.395 1.00 46.75 450 TRP A CA 1
ATOM 3635 C C . TRP A 1 450 ? -22.712 -4.058 17.528 1.00 46.75 450 TRP A C 1
ATOM 3637 O O . TRP A 1 450 ? -22.693 -4.939 16.673 1.00 46.75 450 TRP A O 1
ATOM 3647 N N . LYS A 1 451 ? -23.525 -4.137 18.589 1.00 43.62 451 LYS A N 1
ATOM 3648 C CA . LYS A 1 451 ? -24.680 -5.051 18.603 1.00 43.62 451 LYS A CA 1
ATOM 3649 C C . LYS A 1 451 ? -25.791 -4.435 17.739 1.00 43.62 451 LYS A C 1
ATOM 3651 O O . LYS A 1 451 ? -26.044 -3.235 17.840 1.00 43.62 451 LYS A O 1
ATOM 3656 N N . TYR A 1 452 ? -26.404 -5.264 16.891 1.00 45.16 452 TYR A N 1
ATOM 3657 C CA . TYR A 1 452 ? -27.148 -4.865 15.687 1.00 45.16 452 TYR A CA 1
ATOM 3658 C C . TYR A 1 452 ? -28.535 -4.242 15.904 1.00 45.16 452 TYR A C 1
ATOM 3660 O O . TYR A 1 452 ? -29.131 -3.785 14.934 1.00 45.16 452 TYR A O 1
ATOM 3668 N N . GLU A 1 453 ? -29.074 -4.181 17.123 1.00 45.84 453 GLU A N 1
ATOM 3669 C CA . GLU A 1 453 ? -30.461 -3.739 17.312 1.00 45.84 453 GLU A CA 1
ATOM 3670 C C . GLU A 1 453 ? -30.635 -2.903 18.584 1.00 45.84 453 GLU A C 1
ATOM 3672 O O . GLU A 1 453 ? -30.246 -3.318 19.676 1.00 45.84 453 GLU A O 1
ATOM 3677 N N . TYR A 1 454 ? -31.236 -1.719 18.428 1.00 43.94 454 TYR A N 1
ATOM 3678 C CA . TYR A 1 454 ? -31.792 -0.921 19.518 1.00 43.94 454 TYR A CA 1
ATOM 3679 C C . TYR A 1 454 ? -33.280 -0.710 19.216 1.00 43.94 454 TYR A C 1
ATOM 3681 O O . TYR A 1 454 ? -33.607 -0.047 18.227 1.00 43.94 454 TYR A O 1
ATOM 3689 N N . PRO A 1 455 ? -34.197 -1.290 20.004 1.00 45.44 455 PRO A N 1
ATOM 3690 C CA . PRO A 1 455 ? -35.614 -1.022 19.829 1.00 45.44 455 PRO A CA 1
ATOM 3691 C C . PRO A 1 455 ? -35.907 0.439 20.196 1.00 45.44 455 PRO A C 1
ATOM 3693 O O . PRO A 1 455 ? -35.406 0.956 21.196 1.00 45.44 455 PRO A O 1
ATOM 3696 N N . GLU A 1 456 ? -36.750 1.105 19.402 1.00 45.31 456 GLU A N 1
ATOM 3697 C CA . GLU A 1 456 ? -37.227 2.471 19.681 1.00 45.31 456 GLU A CA 1
ATOM 3698 C C . GLU A 1 456 ? -38.029 2.575 20.992 1.00 45.31 456 GLU A C 1
ATOM 3700 O O . GLU A 1 456 ? -38.311 3.674 21.468 1.00 45.31 456 GLU A O 1
ATOM 3705 N N . GLU A 1 457 ? -38.382 1.450 21.612 1.00 45.91 457 GLU A N 1
ATOM 3706 C CA . GLU A 1 457 ? -39.149 1.421 22.850 1.00 45.91 457 GLU A CA 1
ATOM 3707 C C . GLU A 1 457 ? -38.223 1.400 24.079 1.00 45.91 457 GLU A C 1
ATOM 3709 O O . GLU A 1 457 ? -37.821 0.357 24.586 1.00 45.91 457 GLU A O 1
ATOM 3714 N N . ASN A 1 458 ? -37.916 2.603 24.577 1.00 42.62 458 ASN A N 1
ATOM 3715 C CA . ASN A 1 458 ? -37.503 2.902 25.960 1.00 42.62 458 ASN A CA 1
ATOM 3716 C C . ASN A 1 458 ? -36.124 2.412 26.457 1.00 42.62 458 ASN A C 1
ATOM 3718 O O . ASN A 1 458 ? -35.875 2.432 27.662 1.00 42.62 458 ASN A O 1
ATOM 3722 N N . GLY A 1 459 ? -35.193 2.053 25.569 1.00 42.44 459 GLY A N 1
ATOM 3723 C CA . GLY A 1 459 ? -33.789 1.786 25.938 1.00 42.44 459 GLY A CA 1
ATOM 3724 C C . GLY A 1 459 ? -32.870 3.018 25.935 1.00 42.44 459 GLY A C 1
ATOM 3725 O O . GLY A 1 459 ? -31.789 2.993 26.524 1.00 42.44 459 GLY A O 1
ATOM 3726 N N . VAL A 1 460 ? -33.282 4.110 25.283 1.00 47.19 460 VAL A N 1
ATOM 3727 C CA . VAL A 1 460 ? -32.639 5.418 25.447 1.00 47.19 460 VAL A CA 1
ATOM 3728 C C . VAL A 1 460 ? -33.087 5.911 26.810 1.00 47.19 460 VAL A C 1
ATOM 3730 O O . VAL A 1 460 ? -34.250 6.271 26.983 1.00 47.19 460 VAL A O 1
ATOM 3733 N N . THR A 1 461 ? -32.205 5.893 27.807 1.00 51.34 461 THR A N 1
ATOM 3734 C CA . THR A 1 461 ? -32.501 6.586 29.061 1.00 51.34 461 THR A CA 1
ATOM 3735 C C . THR A 1 461 ? -32.961 7.999 28.693 1.00 51.34 461 THR A C 1
ATOM 3737 O O . THR A 1 461 ? -32.269 8.694 27.946 1.00 51.34 461 THR A O 1
ATOM 3740 N N . ASN A 1 462 ? -34.123 8.446 29.191 1.00 59.28 462 ASN A N 1
ATOM 3741 C CA . ASN A 1 462 ? -34.685 9.791 28.938 1.00 59.28 462 ASN A CA 1
ATOM 3742 C C . ASN A 1 462 ? -33.709 10.951 29.263 1.00 59.28 462 ASN A C 1
ATOM 3744 O O . ASN A 1 462 ? -34.038 12.120 29.098 1.00 59.28 462 ASN A O 1
ATOM 3748 N N . MET A 1 463 ? -32.509 10.634 29.748 1.00 66.69 463 MET A N 1
ATOM 3749 C CA . MET A 1 463 ? -31.443 11.531 30.148 1.00 66.69 463 MET A CA 1
ATOM 3750 C C . MET A 1 463 ? -30.575 12.055 28.996 1.00 66.69 463 MET A C 1
ATOM 3752 O O . MET A 1 463 ? -29.732 12.900 29.272 1.00 66.69 463 MET A O 1
ATOM 3756 N N . CYS A 1 464 ? -30.704 11.578 27.749 1.00 79.38 464 CYS A N 1
ATOM 3757 C CA . CYS A 1 464 ? -29.900 12.104 26.635 1.00 79.38 464 CYS A CA 1
ATOM 3758 C C . CYS A 1 464 ? -30.625 12.050 25.287 1.00 79.38 464 CYS A C 1
ATOM 3760 O O . CYS A 1 464 ? -30.679 11.007 24.632 1.00 79.38 464 CYS A O 1
ATOM 3762 N N . ASN A 1 465 ? -31.142 13.196 24.849 1.00 89.56 465 ASN A N 1
ATOM 3763 C CA . ASN A 1 465 ? -31.824 13.345 23.567 1.00 89.56 465 ASN A CA 1
ATOM 3764 C C . ASN A 1 465 ? -31.051 14.310 22.658 1.00 89.56 465 ASN A C 1
ATOM 3766 O O . ASN A 1 465 ? -30.607 15.367 23.101 1.00 89.56 465 ASN A O 1
ATOM 3770 N N . MET A 1 466 ? -30.899 13.963 21.381 1.00 94.25 466 MET A N 1
ATOM 3771 C CA . MET A 1 466 ? -30.234 14.807 20.386 1.00 94.25 466 MET A CA 1
ATOM 3772 C C . MET A 1 466 ? -31.252 15.272 19.354 1.00 94.25 466 MET A C 1
ATOM 3774 O O . MET A 1 466 ? -31.977 14.470 18.770 1.00 94.25 466 MET A O 1
ATOM 3778 N N . THR A 1 467 ? -31.310 16.578 19.131 1.00 94.69 467 THR A N 1
ATOM 3779 C CA . THR A 1 467 ? -32.253 17.205 18.198 1.00 94.69 467 THR A CA 1
ATOM 3780 C C . THR A 1 467 ? -31.517 18.192 17.304 1.00 94.69 467 THR A C 1
ATOM 3782 O O . THR A 1 467 ? -30.559 18.832 17.732 1.00 94.69 467 THR A O 1
ATOM 3785 N N . VAL A 1 468 ? -31.921 18.289 16.038 1.00 96.38 468 VAL A N 1
ATOM 3786 C CA . VAL A 1 468 ? -31.383 19.300 15.119 1.00 96.38 468 VAL A CA 1
ATOM 3787 C C . VAL A 1 468 ? -32.119 20.614 15.362 1.00 96.38 468 VAL A C 1
ATOM 3789 O O . VAL A 1 468 ? -33.340 20.625 15.479 1.00 96.38 468 VAL A O 1
ATOM 3792 N N . LYS A 1 469 ? -31.382 21.724 15.435 1.00 95.56 469 LYS A N 1
ATOM 3793 C CA . LYS A 1 469 ? -31.956 23.063 15.619 1.00 95.56 469 LYS A CA 1
ATOM 3794 C C . LYS A 1 469 ? -32.742 23.494 14.377 1.00 95.56 469 LYS A C 1
ATOM 3796 O O . LYS A 1 469 ? -32.235 23.351 13.264 1.00 95.56 469 LYS A O 1
ATOM 3801 N N . ASP A 1 470 ? -33.904 24.123 14.563 1.00 90.44 470 ASP A N 1
ATOM 3802 C CA . ASP A 1 470 ? -34.820 24.503 13.470 1.00 90.44 470 ASP A CA 1
ATOM 3803 C C . ASP A 1 470 ? -34.141 25.295 12.334 1.00 90.44 470 ASP A C 1
ATOM 3805 O O . ASP A 1 470 ? -34.408 25.076 11.154 1.00 90.44 470 ASP A O 1
ATOM 3809 N N . GLY A 1 471 ? -33.194 26.182 12.666 1.00 91.06 471 GLY A N 1
ATOM 3810 C CA . GLY A 1 471 ? -32.438 26.941 11.662 1.00 91.06 471 GLY A CA 1
ATOM 3811 C C . GLY A 1 471 ? -31.567 26.066 10.748 1.00 91.06 471 GLY A C 1
ATOM 3812 O O . GLY A 1 471 ? -31.447 26.347 9.558 1.00 91.06 471 GLY A O 1
ATOM 3813 N N . SER A 1 472 ? -30.984 24.985 11.274 1.00 93.00 472 SER A N 1
ATOM 3814 C CA . SER A 1 472 ? -30.205 24.027 10.478 1.00 93.00 472 SER A CA 1
ATOM 3815 C C . SER A 1 472 ? -31.100 23.136 9.620 1.00 93.00 472 SER A C 1
ATOM 3817 O O . SER A 1 472 ? -30.724 22.813 8.495 1.00 93.00 472 SER A O 1
ATOM 3819 N N . GLU A 1 473 ? -32.293 22.796 10.108 1.00 90.31 473 GLU A N 1
ATOM 3820 C CA . GLU A 1 473 ? -33.294 22.066 9.328 1.00 90.31 473 GLU A CA 1
ATOM 3821 C C . GLU A 1 473 ? -33.765 22.888 8.119 1.00 90.31 473 GLU A C 1
ATOM 3823 O O . GLU A 1 473 ? -33.758 22.390 6.992 1.00 90.31 473 GLU A O 1
ATOM 3828 N N . PHE A 1 474 ? -34.088 24.171 8.324 1.00 89.31 474 PHE A N 1
ATOM 3829 C CA . PHE A 1 474 ? -34.448 25.076 7.230 1.00 89.31 474 PHE A CA 1
ATOM 3830 C C . PHE A 1 474 ? -33.322 25.202 6.195 1.00 89.31 474 PHE A C 1
ATOM 3832 O O . PHE A 1 474 ? -33.574 25.148 4.993 1.00 89.31 474 PHE A O 1
ATOM 3839 N N . MET A 1 475 ? -32.067 25.312 6.642 1.00 88.50 475 MET A N 1
ATOM 3840 C CA . MET A 1 475 ? -30.916 25.350 5.735 1.00 88.50 475 MET A CA 1
ATOM 3841 C C . MET A 1 475 ? -30.755 24.046 4.950 1.00 88.50 475 MET A C 1
ATOM 3843 O O . MET A 1 475 ? -30.486 24.093 3.750 1.00 88.50 475 MET A O 1
ATOM 3847 N N . PHE A 1 476 ? -30.946 22.887 5.585 1.00 89.12 476 PHE A N 1
ATOM 3848 C CA . PHE A 1 476 ? -30.928 21.597 4.894 1.00 89.12 476 PHE A CA 1
ATOM 3849 C C . PHE A 1 476 ? -32.029 21.517 3.827 1.00 89.12 476 PHE A C 1
ATOM 3851 O O . PHE A 1 476 ? -31.748 21.156 2.685 1.00 89.12 476 PHE A O 1
ATOM 3858 N N . LEU A 1 477 ? -33.254 21.920 4.171 1.00 86.50 477 LEU A N 1
ATOM 3859 C CA . LEU A 1 477 ? -34.403 21.993 3.266 1.00 86.50 477 LEU A CA 1
ATOM 3860 C C . LEU A 1 477 ? -34.156 22.909 2.067 1.00 86.50 477 LEU A C 1
ATOM 3862 O O . LEU A 1 477 ? -34.380 22.504 0.926 1.00 86.50 477 LEU A O 1
ATOM 3866 N N . LEU A 1 478 ? -33.665 24.122 2.329 1.00 85.44 478 LEU A N 1
ATOM 3867 C CA . LEU A 1 478 ? -33.347 25.111 1.304 1.00 85.44 478 LEU A CA 1
ATOM 3868 C C . LEU A 1 478 ? -32.293 24.567 0.335 1.00 85.44 478 LEU A C 1
ATOM 3870 O O . LEU A 1 478 ? -32.450 24.668 -0.876 1.00 85.44 478 LEU A O 1
ATOM 3874 N N . ARG A 1 479 ? -31.243 23.919 0.851 1.00 82.31 479 ARG A N 1
ATOM 3875 C CA . ARG A 1 479 ? -30.199 23.320 0.006 1.00 82.31 479 ARG A CA 1
ATOM 3876 C C . ARG A 1 479 ? -30.686 22.082 -0.745 1.00 82.31 479 ARG A C 1
ATOM 3878 O O . ARG A 1 479 ? -30.322 21.890 -1.904 1.00 82.31 479 ARG A O 1
ATOM 3885 N N . LYS A 1 480 ? -31.526 21.254 -0.121 1.00 81.25 480 LYS A N 1
ATOM 3886 C CA . LYS A 1 480 ? -32.147 20.087 -0.764 1.00 81.25 480 LYS A CA 1
ATOM 3887 C C . LYS A 1 480 ? -32.990 20.522 -1.969 1.00 81.25 480 LYS A C 1
ATOM 3889 O O . LYS A 1 480 ? -32.855 19.922 -3.037 1.00 81.25 480 LYS A O 1
ATOM 3894 N N . SER A 1 481 ? -33.808 21.567 -1.815 1.00 80.19 481 SER A N 1
ATOM 3895 C CA . SER A 1 481 ? -34.674 22.083 -2.884 1.00 80.19 481 SER A CA 1
ATOM 3896 C C . SER A 1 481 ? -33.897 22.817 -3.980 1.00 80.19 481 SER A C 1
ATOM 3898 O O . SER A 1 481 ? -34.185 22.614 -5.159 1.00 80.19 481 SER A O 1
ATOM 3900 N N . GLU A 1 482 ? -32.879 23.600 -3.613 1.00 76.56 482 GLU A N 1
ATOM 3901 C CA . GLU A 1 482 ? -32.064 24.387 -4.546 1.00 76.56 482 GLU A CA 1
ATOM 3902 C C . GLU A 1 482 ? -31.236 23.498 -5.494 1.00 76.56 482 GLU A C 1
ATOM 3904 O O . GLU A 1 482 ? -31.151 23.780 -6.688 1.00 76.56 482 GLU A O 1
ATOM 3909 N N . PHE A 1 483 ? -30.664 22.390 -5.001 1.00 67.06 483 PHE A N 1
ATOM 3910 C CA . PHE A 1 483 ? -29.645 21.645 -5.759 1.00 67.06 483 PHE A CA 1
ATOM 3911 C C . PHE A 1 483 ? -30.078 20.285 -6.307 1.00 67.06 483 PHE A C 1
ATOM 3913 O O . PHE A 1 483 ? -29.294 19.659 -7.027 1.00 67.06 483 PHE A O 1
ATOM 3920 N N . LYS A 1 484 ? -31.283 19.786 -5.974 1.00 70.62 484 LYS A N 1
ATOM 3921 C CA . LYS A 1 484 ? -31.684 18.387 -6.261 1.00 70.62 484 LYS A CA 1
ATOM 3922 C C . LYS A 1 484 ? -30.555 17.405 -5.890 1.00 70.62 484 LYS A C 1
ATOM 3924 O O . LYS A 1 484 ? -30.220 16.487 -6.648 1.00 70.62 484 LYS A O 1
ATOM 3929 N N . GLY A 1 485 ? -29.879 17.699 -4.776 1.00 63.84 485 GLY A N 1
ATOM 3930 C CA . GLY A 1 485 ? -28.606 17.093 -4.406 1.00 63.84 485 GLY A CA 1
ATOM 3931 C C . GLY A 1 485 ? -28.775 15.603 -4.140 1.00 63.84 485 GLY A C 1
ATOM 3932 O O . GLY A 1 485 ? -29.632 15.205 -3.356 1.00 63.84 485 GLY A O 1
ATOM 3933 N N . ARG A 1 486 ? -27.953 14.775 -4.792 1.00 77.38 486 ARG A N 1
ATOM 3934 C CA . ARG A 1 486 ? -27.974 13.317 -4.582 1.00 77.38 486 ARG A CA 1
ATOM 3935 C C . ARG A 1 486 ? -27.157 12.916 -3.347 1.00 77.38 486 ARG A C 1
ATOM 3937 O O . ARG A 1 486 ? -27.474 11.935 -2.679 1.00 77.38 486 ARG A O 1
ATOM 3944 N N . LEU A 1 487 ? -26.126 13.704 -3.036 1.00 86.44 487 LEU A N 1
ATOM 3945 C CA . LEU A 1 487 ? -25.236 13.532 -1.893 1.00 86.44 487 LEU A CA 1
ATOM 3946 C C . LEU A 1 487 ? -25.039 14.890 -1.205 1.00 86.44 487 LEU A C 1
ATOM 3948 O O . LEU A 1 487 ? -24.517 15.826 -1.818 1.00 86.44 487 LEU A O 1
ATOM 3952 N N . ILE A 1 488 ? -25.445 15.006 0.055 1.00 89.19 488 ILE A N 1
ATOM 3953 C CA . ILE A 1 488 ? -25.306 16.242 0.835 1.00 89.19 488 ILE A CA 1
ATOM 3954 C C . ILE A 1 488 ? -24.282 15.989 1.930 1.00 89.19 488 ILE A C 1
ATOM 3956 O O . ILE A 1 488 ? -24.477 15.110 2.764 1.00 89.19 488 ILE A O 1
ATOM 3960 N N . ARG A 1 489 ? -23.190 16.753 1.939 1.00 90.38 489 ARG A N 1
ATOM 3961 C CA . ARG A 1 489 ? -22.227 16.728 3.042 1.00 90.38 489 ARG A CA 1
ATOM 3962 C C . ARG A 1 489 ? -22.648 17.761 4.078 1.00 90.38 489 ARG A C 1
ATOM 3964 O O . ARG A 1 489 ? -23.099 18.850 3.721 1.00 90.38 489 ARG A O 1
ATOM 3971 N N . PHE A 1 490 ? -22.478 17.456 5.353 1.00 90.25 490 PHE A N 1
ATOM 3972 C CA . PHE A 1 490 ? -22.693 18.421 6.420 1.00 90.25 490 PHE A CA 1
ATOM 3973 C C . PHE A 1 490 ? -21.670 18.302 7.542 1.00 90.25 490 PHE A C 1
ATOM 3975 O O . PHE A 1 490 ? -21.187 17.219 7.865 1.00 90.25 490 PHE A O 1
ATOM 3982 N N . ASN A 1 491 ? -21.356 19.455 8.132 1.00 94.25 491 ASN A N 1
ATOM 3983 C CA . ASN A 1 491 ? -20.588 19.571 9.357 1.00 94.25 491 ASN A CA 1
ATOM 3984 C C . ASN A 1 491 ? -21.550 19.547 10.544 1.00 94.25 491 ASN A C 1
ATOM 3986 O O . ASN A 1 491 ? -22.326 20.479 10.743 1.00 94.25 491 ASN A O 1
ATOM 3990 N N . VAL A 1 492 ? -21.473 18.514 11.366 1.00 95.25 492 VAL A N 1
ATOM 3991 C CA . VAL A 1 492 ? -22.225 18.418 12.610 1.00 95.25 492 VAL A CA 1
ATOM 3992 C C . VAL A 1 492 ? -21.507 19.218 13.699 1.00 95.25 492 VAL A C 1
ATOM 3994 O O . VAL A 1 492 ? -20.341 18.965 14.023 1.00 95.25 492 VAL A O 1
ATOM 3997 N N . ILE A 1 493 ? -22.207 20.204 14.257 1.00 96.00 493 ILE A N 1
ATOM 3998 C CA . ILE A 1 493 ? -21.733 21.086 15.327 1.00 96.00 493 ILE A CA 1
ATOM 3999 C C . ILE A 1 493 ? -22.628 20.875 16.548 1.00 96.00 493 ILE A C 1
ATOM 4001 O O . ILE A 1 493 ? -23.836 21.073 16.472 1.00 96.00 493 ILE A O 1
ATOM 4005 N N . PHE A 1 494 ? -22.043 20.500 17.681 1.00 94.62 494 PHE A N 1
ATOM 4006 C CA . PHE A 1 494 ? -22.776 20.291 18.930 1.00 94.62 494 PHE A CA 1
ATOM 4007 C C . PHE A 1 494 ? -22.755 21.584 19.756 1.00 94.62 494 PHE A C 1
ATOM 4009 O O . PHE A 1 494 ? -21.685 22.152 19.985 1.00 94.62 494 PHE A O 1
ATOM 4016 N N . GLU A 1 495 ? -23.925 22.090 20.160 1.00 93.38 495 GLU A N 1
ATOM 4017 C CA . GLU A 1 495 ? -24.023 23.316 20.970 1.00 93.38 495 GLU A CA 1
ATOM 4018 C C . GLU A 1 495 ? -23.793 22.997 22.459 1.00 93.38 495 GLU A C 1
ATOM 4020 O O . GLU A 1 495 ? -24.489 22.167 23.037 1.00 93.38 495 GLU A O 1
ATOM 4025 N N . GLY A 1 496 ? -22.824 23.674 23.086 1.00 86.31 496 GLY A N 1
ATOM 4026 C CA . GLY A 1 496 ? -22.627 23.653 24.542 1.00 86.31 496 GLY A CA 1
ATOM 4027 C C . GLY A 1 496 ? -21.983 22.393 25.131 1.00 86.31 496 GLY A C 1
ATOM 4028 O O . GLY A 1 496 ? -21.913 22.297 26.352 1.00 86.31 496 GLY A O 1
ATOM 4029 N N . ILE A 1 497 ? -21.506 21.450 24.307 1.00 91.31 497 ILE A N 1
ATOM 4030 C CA . ILE A 1 497 ? -20.895 20.193 24.772 1.00 91.31 497 ILE A CA 1
ATOM 4031 C C . ILE A 1 497 ? -19.586 19.904 24.031 1.00 91.31 497 ILE A C 1
ATOM 4033 O O . ILE A 1 497 ? -19.489 20.069 22.812 1.00 91.31 497 ILE A O 1
ATOM 4037 N N . GLU A 1 498 ? -18.578 19.440 24.770 1.00 89.50 498 GLU A N 1
ATOM 4038 C CA . GLU A 1 498 ? -17.342 18.924 24.188 1.00 89.50 498 GLU A CA 1
ATOM 4039 C C . GLU A 1 498 ? -17.575 17.578 23.494 1.00 89.50 498 GLU A C 1
ATOM 4041 O O . GLU A 1 498 ? -18.132 16.635 24.055 1.00 89.50 498 GLU A O 1
ATOM 4046 N N . THR A 1 499 ? -17.119 17.486 22.248 1.00 88.88 499 THR A N 1
ATOM 4047 C CA . THR A 1 499 ? -17.200 16.262 21.452 1.00 88.88 499 THR A CA 1
ATOM 4048 C C . THR A 1 499 ? -15.901 15.480 21.541 1.00 88.88 499 THR A C 1
ATOM 4050 O O . THR A 1 499 ? -14.839 16.004 21.191 1.00 88.88 499 THR A O 1
ATOM 4053 N N . PHE A 1 500 ? -15.999 14.204 21.880 1.00 88.00 500 PHE A N 1
ATOM 4054 C CA . PHE A 1 500 ? -14.910 13.241 21.794 1.00 88.00 500 PHE A CA 1
ATOM 4055 C C . PHE A 1 500 ? -15.121 12.334 20.577 1.00 88.00 500 PHE A C 1
ATOM 4057 O O . PHE A 1 500 ? -16.225 12.224 20.041 1.00 88.00 500 PHE A O 1
ATOM 4064 N N . LYS A 1 501 ? -14.056 11.685 20.106 1.00 86.00 501 LYS A N 1
ATOM 4065 C CA . LYS A 1 501 ? -14.123 10.725 19.000 1.00 86.00 501 LYS A CA 1
ATOM 4066 C C . LYS A 1 501 ? -13.374 9.453 19.365 1.00 86.00 501 LYS A C 1
ATOM 4068 O O . LYS A 1 501 ? -12.334 9.535 20.020 1.00 86.00 501 LYS A O 1
ATOM 4073 N N . THR A 1 502 ? -13.861 8.299 18.922 1.00 82.81 502 THR A N 1
ATOM 4074 C CA . THR A 1 502 ? -13.065 7.070 18.984 1.00 82.81 502 THR A CA 1
ATOM 4075 C C . THR A 1 502 ? -11.913 7.146 17.977 1.00 82.81 502 THR A C 1
ATOM 4077 O O . THR A 1 502 ? -11.928 7.948 17.038 1.00 82.81 502 THR A O 1
ATOM 4080 N N . LYS A 1 503 ? -10.884 6.311 18.158 1.00 73.62 503 LYS A N 1
ATOM 4081 C CA . LYS A 1 503 ? -9.700 6.288 17.277 1.00 73.62 503 LYS A CA 1
ATOM 4082 C C . LYS A 1 503 ? -10.033 5.943 15.822 1.00 73.62 503 LYS A C 1
ATOM 4084 O O . LYS A 1 503 ? -9.271 6.295 14.925 1.00 73.62 503 LYS A O 1
ATOM 4089 N N . CYS A 1 504 ? -11.165 5.284 15.602 1.00 79.69 504 CYS A N 1
ATOM 4090 C CA . CYS A 1 504 ? -11.595 4.798 14.297 1.00 79.69 504 CYS A CA 1
ATOM 4091 C C . CYS A 1 504 ? -12.340 5.855 13.489 1.00 79.69 504 CYS A C 1
ATOM 4093 O O . CYS A 1 504 ? -12.392 5.775 12.264 1.00 79.69 504 CYS A O 1
ATOM 4095 N N . VAL A 1 505 ? -12.847 6.894 14.154 1.00 87.38 505 VAL A N 1
ATOM 4096 C CA . VAL A 1 505 ? -13.503 8.016 13.492 1.00 87.38 505 VAL A CA 1
ATOM 4097 C C . VAL A 1 505 ? -12.457 8.989 12.961 1.00 87.38 505 VAL A C 1
ATOM 4099 O O . VAL A 1 505 ? -11.725 9.657 13.708 1.00 87.38 505 VAL A O 1
ATOM 4102 N N . VAL A 1 506 ? -12.421 9.119 11.640 1.00 87.12 506 VAL A N 1
ATOM 4103 C CA . VAL A 1 506 ? -11.485 10.020 10.965 1.00 87.12 506 VAL A CA 1
ATOM 4104 C C . VAL A 1 506 ? -11.968 11.460 11.099 1.00 87.12 506 VAL A C 1
ATOM 4106 O O . VAL A 1 506 ? -11.307 12.280 11.745 1.00 87.12 506 VAL A O 1
ATOM 4109 N N . GLU A 1 507 ? -13.158 11.742 10.568 1.00 89.69 507 GLU A N 1
ATOM 4110 C CA . GLU A 1 507 ? -13.764 13.073 10.532 1.00 89.69 507 GLU A CA 1
ATOM 4111 C C . GLU A 1 507 ? -15.063 13.098 11.348 1.00 89.69 507 GLU A C 1
ATOM 4113 O O . GLU A 1 507 ? -16.148 12.990 10.786 1.00 89.69 507 GLU A O 1
ATOM 4118 N N . PRO A 1 508 ? -14.999 13.282 12.678 1.00 87.25 508 PRO A N 1
ATOM 4119 C CA . PRO A 1 508 ? -16.181 13.168 13.541 1.00 87.25 508 PRO A CA 1
ATOM 4120 C C . PRO A 1 508 ? -17.282 14.181 13.209 1.00 87.25 508 PRO A C 1
ATOM 4122 O O . PRO A 1 508 ? -18.460 13.940 13.455 1.00 87.25 508 PRO A O 1
ATOM 4125 N N . LYS A 1 509 ? -16.890 15.332 12.657 1.00 91.56 509 LYS A N 1
ATOM 4126 C CA . LYS A 1 509 ? -17.808 16.415 12.313 1.00 91.56 509 LYS A CA 1
ATOM 4127 C C . LYS A 1 509 ? -18.374 16.270 10.907 1.00 91.56 509 LYS A C 1
ATOM 4129 O O . LYS A 1 509 ? -19.407 16.865 10.658 1.00 91.56 509 LYS A O 1
ATOM 4134 N N . GLN A 1 510 ? -17.743 15.529 9.997 1.00 92.88 510 GLN A N 1
ATOM 4135 C CA . GLN A 1 510 ? -18.249 15.419 8.630 1.00 92.88 510 GLN A CA 1
ATOM 4136 C C . GLN A 1 510 ? -19.145 14.200 8.493 1.00 92.88 510 GLN A C 1
ATOM 4138 O O . GLN A 1 510 ? -18.712 13.064 8.672 1.00 92.88 510 GLN A O 1
ATOM 4143 N N . TRP A 1 511 ? -20.392 14.468 8.143 1.00 94.25 511 TRP A N 1
ATOM 4144 C CA . TRP A 1 511 ? -21.387 13.460 7.846 1.00 94.25 511 TRP A CA 1
ATOM 4145 C C . TRP A 1 511 ? -21.941 13.686 6.444 1.00 94.25 511 TRP A C 1
ATOM 4147 O O . TRP A 1 511 ? -21.829 14.769 5.863 1.00 94.25 511 TRP A O 1
ATOM 4157 N N . VAL A 1 512 ? -22.513 12.637 5.876 1.00 93.38 512 VAL A N 1
ATOM 4158 C CA . VAL A 1 512 ? -23.012 12.616 4.510 1.00 93.38 512 VAL A CA 1
ATOM 4159 C C . VAL A 1 512 ? -24.405 12.022 4.512 1.00 93.38 512 VAL A C 1
ATOM 4161 O O . VAL A 1 512 ? -24.607 10.940 5.047 1.00 93.38 512 VAL A O 1
ATOM 4164 N N . TRP A 1 513 ? -25.357 12.706 3.891 1.00 92.94 513 TRP A N 1
ATOM 4165 C CA . TRP A 1 513 ? -26.678 12.163 3.615 1.00 92.94 513 TRP A CA 1
ATOM 4166 C C . TRP A 1 513 ? -26.826 11.776 2.148 1.00 92.94 513 TRP A C 1
ATOM 4168 O O . TRP A 1 513 ? -26.415 12.516 1.246 1.00 92.94 513 TRP A O 1
ATOM 4178 N N . THR A 1 514 ? -27.439 10.621 1.913 1.00 91.25 514 THR A N 1
ATOM 4179 C CA . THR A 1 514 ? -27.828 10.138 0.587 1.00 91.25 514 THR A CA 1
ATOM 4180 C C . THR A 1 514 ? -29.046 9.220 0.682 1.00 91.25 514 THR A C 1
ATOM 4182 O O . THR A 1 514 ? -29.596 9.032 1.759 1.00 91.25 514 THR A O 1
ATOM 4185 N N . PHE A 1 515 ? -29.496 8.655 -0.433 1.00 86.94 515 PHE A N 1
ATOM 4186 C CA . PHE A 1 515 ? -30.655 7.771 -0.492 1.00 86.94 515 PHE A CA 1
ATOM 4187 C C . PHE A 1 515 ? -30.518 6.730 -1.621 1.00 86.94 515 PHE A C 1
ATOM 4189 O O . PHE A 1 515 ? -29.731 6.955 -2.551 1.00 86.94 515 PHE A O 1
ATOM 4196 N N . PRO A 1 516 ? -31.219 5.580 -1.548 1.00 79.00 516 PRO A N 1
ATOM 4197 C CA . PRO A 1 516 ? -31.157 4.515 -2.546 1.00 79.00 516 PRO A CA 1
ATOM 4198 C C . PRO A 1 516 ? -32.052 4.810 -3.766 1.00 79.00 516 PRO A C 1
ATOM 4200 O O . PRO A 1 516 ? -33.035 5.536 -3.664 1.00 79.00 516 PRO A O 1
ATOM 4203 N N . GLY A 1 517 ? -31.729 4.218 -4.925 1.00 70.00 517 GLY A N 1
ATOM 4204 C CA . GLY A 1 517 ? -32.532 4.283 -6.162 1.00 70.00 517 GLY A CA 1
ATOM 4205 C C . GLY A 1 517 ? -31.770 4.823 -7.381 1.00 70.00 517 GLY A C 1
ATOM 4206 O O . GLY A 1 517 ? -30.642 5.291 -7.251 1.00 70.00 517 GLY A O 1
ATOM 4207 N N . GLU A 1 518 ? -32.390 4.804 -8.571 1.00 60.44 518 GLU A N 1
ATOM 4208 C CA . GLU A 1 518 ? -31.783 5.304 -9.829 1.00 60.44 518 GLU A CA 1
ATOM 4209 C C . GLU A 1 518 ? -31.397 6.793 -9.767 1.00 60.44 518 GLU A C 1
ATOM 4211 O O . GLU A 1 518 ? -30.480 7.252 -10.453 1.00 60.44 518 GLU A O 1
ATOM 4216 N N . LYS A 1 519 ? -32.094 7.563 -8.922 1.00 60.59 519 LYS A N 1
ATOM 4217 C CA . LYS A 1 519 ? -31.781 8.970 -8.629 1.00 60.59 519 LYS A CA 1
ATOM 4218 C C . LYS A 1 519 ? -30.884 9.151 -7.397 1.00 60.59 519 LYS A C 1
ATOM 4220 O O . LYS A 1 519 ? -30.426 10.272 -7.168 1.00 60.59 519 LYS A O 1
ATOM 4225 N N . GLY A 1 520 ? -30.643 8.082 -6.640 1.00 61.19 520 GLY A N 1
ATOM 4226 C CA . GLY A 1 520 ? -29.848 8.046 -5.417 1.00 61.19 520 GLY A CA 1
ATOM 4227 C C . GLY A 1 520 ? -28.339 8.111 -5.655 1.00 61.19 520 GLY A C 1
ATOM 4228 O O . GLY A 1 520 ? -27.859 8.029 -6.787 1.00 61.19 520 GLY A O 1
ATOM 4229 N N . ALA A 1 521 ? -27.570 8.277 -4.576 1.00 74.56 521 ALA A N 1
ATOM 4230 C CA . ALA A 1 521 ? -26.106 8.369 -4.620 1.00 74.56 521 ALA A CA 1
ATOM 4231 C C . ALA A 1 521 ? -25.396 7.433 -3.635 1.00 74.56 521 ALA A C 1
ATOM 4233 O O . ALA A 1 521 ? -24.227 7.641 -3.318 1.00 74.56 521 ALA A O 1
ATOM 4234 N N . THR A 1 522 ? -26.034 6.334 -3.230 1.00 83.75 522 THR A N 1
ATOM 4235 C CA . THR A 1 522 ? -25.353 5.272 -2.467 1.00 83.75 522 THR A CA 1
ATOM 4236 C C . THR A 1 522 ? -24.116 4.734 -3.198 1.00 83.75 522 THR A C 1
ATOM 4238 O O . THR A 1 522 ? -23.135 4.365 -2.561 1.00 83.75 522 THR A O 1
ATOM 4241 N N . HIS A 1 523 ? -24.092 4.778 -4.535 1.00 83.88 523 HIS A N 1
ATOM 4242 C CA . HIS A 1 523 ? -22.901 4.461 -5.330 1.00 83.88 523 HIS A CA 1
ATOM 4243 C C . HIS A 1 523 ? -21.718 5.410 -5.087 1.00 83.88 523 HIS A C 1
ATOM 4245 O O . HIS A 1 523 ? -20.579 4.960 -5.149 1.00 83.88 523 HIS A O 1
ATOM 4251 N N . PHE A 1 524 ? -21.958 6.686 -4.765 1.00 85.25 524 PHE A N 1
ATOM 4252 C CA . PHE A 1 524 ? -20.888 7.637 -4.442 1.00 85.25 524 PHE A CA 1
ATOM 4253 C C . PHE A 1 524 ? -20.230 7.321 -3.095 1.00 85.25 524 PHE A C 1
ATOM 4255 O O . PHE A 1 524 ? -19.072 7.673 -2.909 1.00 85.25 524 PHE A O 1
ATOM 4262 N N . LEU A 1 525 ? -20.919 6.618 -2.184 1.00 88.38 525 LEU A N 1
ATOM 4263 C CA . LEU A 1 525 ? -20.303 6.109 -0.950 1.00 88.38 525 LEU A CA 1
ATOM 4264 C C . LEU A 1 525 ? -19.289 4.992 -1.235 1.00 88.38 525 LEU A C 1
ATOM 4266 O O . LEU A 1 525 ? -18.389 4.763 -0.440 1.00 88.38 525 LEU A O 1
ATOM 4270 N N . LYS A 1 526 ? -19.405 4.313 -2.384 1.00 89.12 526 LYS A N 1
ATOM 4271 C CA . LYS A 1 526 ? -18.425 3.317 -2.846 1.00 89.12 526 LYS A CA 1
ATOM 4272 C C . LYS A 1 526 ? -17.272 3.940 -3.630 1.00 89.12 526 LYS A C 1
ATOM 4274 O O . LYS A 1 526 ? -16.387 3.208 -4.078 1.00 89.12 526 LYS A O 1
ATOM 4279 N N . TRP A 1 527 ? -17.269 5.263 -3.815 1.00 88.19 527 TRP A N 1
ATOM 4280 C CA . TRP A 1 527 ? -16.198 5.977 -4.502 1.00 88.19 527 TRP A CA 1
ATOM 4281 C C . TRP A 1 527 ? -15.255 6.668 -3.515 1.00 88.19 527 TRP A C 1
ATOM 4283 O O . TRP A 1 527 ? -15.736 7.306 -2.584 1.00 88.19 527 TRP A O 1
ATOM 4293 N N . PRO A 1 528 ? -13.939 6.638 -3.771 1.00 86.50 528 PRO A N 1
ATOM 4294 C CA . PRO A 1 528 ? -12.936 7.340 -2.967 1.00 86.50 528 PRO A CA 1
ATOM 4295 C C . PRO A 1 528 ? -13.273 8.824 -2.846 1.00 86.50 528 PRO A C 1
ATOM 4297 O O . PRO A 1 528 ? -13.554 9.467 -3.858 1.00 86.50 528 PRO A O 1
ATOM 4300 N N . GLN A 1 529 ? -13.221 9.395 -1.643 1.00 82.06 529 GLN A N 1
ATOM 4301 C CA . GLN A 1 529 ? -13.677 10.765 -1.355 1.00 82.06 529 GLN A CA 1
ATOM 4302 C C . GLN A 1 529 ? -13.015 11.839 -2.231 1.00 82.06 529 GLN A C 1
ATOM 4304 O O . GLN A 1 529 ? -13.625 12.879 -2.525 1.00 82.06 529 GLN A O 1
ATOM 4309 N N . GLU A 1 530 ? -11.789 11.579 -2.677 1.00 86.12 530 GLU A N 1
ATOM 4310 C CA . GLU A 1 530 ? -11.012 12.446 -3.553 1.00 86.12 530 GLU A CA 1
ATOM 4311 C C . GLU A 1 530 ? -11.521 12.444 -5.001 1.00 86.12 530 GLU A C 1
ATOM 4313 O O . GLU A 1 530 ? -10.985 13.188 -5.823 1.00 86.12 530 GLU A O 1
ATOM 4318 N N . TYR A 1 531 ? -12.582 11.693 -5.336 1.00 87.00 531 TYR A N 1
ATOM 4319 C CA . TYR A 1 531 ? -13.229 11.745 -6.652 1.00 87.00 531 TYR A CA 1
ATOM 4320 C C . TYR A 1 531 ? -13.573 13.187 -7.056 1.00 87.00 531 TYR A C 1
ATOM 4322 O O . TYR A 1 531 ? -13.564 13.509 -8.243 1.00 87.00 531 TYR A O 1
ATOM 4330 N N . ARG A 1 532 ? -13.843 14.080 -6.091 1.00 86.12 532 ARG A N 1
ATOM 4331 C CA . ARG A 1 532 ? -14.069 15.518 -6.332 1.00 86.12 532 ARG A CA 1
ATOM 4332 C C . ARG A 1 532 ? -12.840 16.174 -6.950 1.00 86.12 532 ARG A C 1
ATOM 4334 O O . ARG A 1 532 ? -12.934 16.826 -7.983 1.00 86.12 532 ARG A O 1
ATOM 4341 N N . VAL A 1 533 ? -11.682 15.936 -6.348 1.00 85.31 533 VAL A N 1
ATOM 4342 C CA . VAL A 1 533 ? -10.397 16.459 -6.807 1.00 85.31 533 VAL A CA 1
ATOM 4343 C C . VAL A 1 533 ? -9.963 15.777 -8.103 1.00 85.31 533 VAL A C 1
ATOM 4345 O O . VAL A 1 533 ? -9.558 16.447 -9.051 1.00 85.31 533 VAL A O 1
ATOM 4348 N N . TRP A 1 534 ? -10.102 14.454 -8.195 1.00 88.38 534 TRP A N 1
ATOM 4349 C CA . TRP A 1 534 ? -9.691 13.688 -9.375 1.00 88.38 534 TRP A CA 1
ATOM 4350 C C . TRP A 1 534 ? -10.586 13.913 -10.591 1.00 88.38 534 TRP A C 1
ATOM 4352 O O . TRP A 1 534 ? -10.107 13.824 -11.715 1.00 88.38 534 TRP A O 1
ATOM 4362 N N . SER A 1 535 ? -11.858 14.252 -10.387 1.00 87.06 535 SER A N 1
ATOM 4363 C CA . SER A 1 535 ? -12.751 14.689 -11.465 1.00 87.06 535 SER A CA 1
ATOM 4364 C C . SER A 1 535 ? -12.611 16.167 -11.814 1.00 87.06 535 SER A C 1
ATOM 4366 O O . SER A 1 535 ? -13.417 16.667 -12.592 1.00 87.06 535 SER A O 1
ATOM 4368 N N . LEU A 1 536 ? -11.637 16.883 -11.237 1.00 83.00 536 LEU A N 1
ATOM 4369 C CA . LEU A 1 536 ? -11.452 18.326 -11.432 1.00 83.00 536 LEU A CA 1
ATOM 4370 C C . LEU A 1 536 ? -12.722 19.133 -11.094 1.00 83.00 536 LEU A C 1
ATOM 4372 O O . LEU A 1 536 ? -13.038 20.123 -11.750 1.00 83.00 536 LEU A O 1
ATOM 4376 N N . GLY A 1 537 ? -13.483 18.679 -10.094 1.00 80.81 537 GLY A N 1
ATOM 4377 C CA . GLY A 1 537 ? -14.746 19.283 -9.668 1.00 80.81 537 GLY A CA 1
ATOM 4378 C C . GLY A 1 537 ? -15.965 18.908 -10.518 1.00 80.81 537 GLY A C 1
ATOM 4379 O O . GLY A 1 537 ? -17.080 19.295 -10.177 1.00 80.81 537 GLY A O 1
ATOM 4380 N N . LEU A 1 538 ? -15.817 18.121 -11.591 1.00 81.50 538 LEU A N 1
ATOM 4381 C CA . LEU A 1 538 ? -16.945 17.763 -12.464 1.00 81.50 538 LEU A CA 1
ATOM 4382 C C . LEU A 1 538 ? -18.000 16.925 -11.737 1.00 81.50 538 LEU A C 1
ATOM 4384 O O . LEU A 1 538 ? -19.199 17.200 -11.834 1.00 81.50 538 LEU A O 1
ATOM 4388 N N . LEU A 1 539 ? -17.549 15.931 -10.965 1.00 82.56 539 LEU A N 1
ATOM 4389 C CA . LEU A 1 539 ? -18.436 15.101 -10.151 1.00 82.56 539 LEU A CA 1
ATOM 4390 C C . LEU A 1 539 ? -18.936 15.820 -8.892 1.00 82.56 539 LEU A C 1
ATOM 4392 O O . LEU A 1 539 ? -19.820 15.299 -8.215 1.00 82.56 539 LEU A O 1
ATOM 4396 N N . ASP A 1 540 ? -18.404 17.011 -8.606 1.00 79.75 540 ASP A N 1
ATOM 4397 C CA . ASP A 1 540 ? -18.793 17.832 -7.462 1.00 79.75 540 ASP A CA 1
ATOM 4398 C C . ASP A 1 540 ? -20.044 18.682 -7.723 1.00 79.75 540 ASP A C 1
ATOM 4400 O O . ASP A 1 540 ? -20.694 19.140 -6.792 1.00 79.75 540 ASP A O 1
ATOM 4404 N N . SER A 1 541 ? -20.440 18.849 -8.989 1.00 68.44 541 SER A N 1
ATOM 4405 C CA . SER A 1 541 ? -21.561 19.716 -9.394 1.00 68.44 541 SER A CA 1
ATOM 4406 C C . SER A 1 541 ? -22.907 19.396 -8.724 1.00 68.44 541 SER A C 1
ATOM 4408 O O . SER A 1 541 ? -23.782 20.258 -8.668 1.00 68.44 541 SER A O 1
ATOM 4410 N N . ARG A 1 542 ? -23.084 18.174 -8.201 1.00 68.94 542 ARG A N 1
ATOM 4411 C CA . ARG A 1 542 ? -24.266 17.760 -7.420 1.00 68.94 542 ARG A CA 1
ATOM 4412 C C . ARG A 1 542 ? -23.941 17.247 -6.020 1.00 68.94 542 ARG A C 1
ATOM 4414 O O . ARG A 1 542 ? -24.839 16.719 -5.357 1.00 68.94 542 ARG A O 1
ATOM 4421 N N . THR A 1 543 ? -22.689 17.374 -5.578 1.00 70.81 543 THR A N 1
ATOM 4422 C CA . THR A 1 543 ? -22.322 17.113 -4.188 1.00 70.81 543 THR A CA 1
ATOM 4423 C C . THR A 1 543 ? -22.149 18.437 -3.477 1.00 70.81 543 THR A C 1
ATOM 4425 O O . THR A 1 543 ? -21.262 19.223 -3.783 1.00 70.81 543 THR A O 1
ATOM 4428 N N . PHE A 1 544 ? -23.074 18.729 -2.569 1.00 75.06 544 PHE A N 1
ATOM 4429 C CA . PHE A 1 544 ? -23.099 20.040 -1.943 1.00 75.06 544 PHE A CA 1
ATOM 4430 C C . PHE A 1 544 ? -21.961 20.158 -0.919 1.00 75.06 544 PHE A C 1
ATOM 4432 O O . PHE A 1 544 ? -21.632 19.189 -0.223 1.00 75.06 544 PHE A O 1
ATOM 4439 N N . GLY A 1 545 ? -21.357 21.351 -0.847 1.00 75.44 545 GLY A N 1
ATOM 4440 C CA . GLY A 1 545 ? -20.371 21.685 0.179 1.00 75.44 545 GLY A CA 1
ATOM 4441 C C . GLY A 1 545 ? -20.940 21.470 1.586 1.00 75.44 545 GLY A C 1
ATOM 4442 O O . GLY A 1 545 ? -22.155 21.403 1.754 1.00 75.44 545 GLY A O 1
ATOM 4443 N N . PRO A 1 546 ? -20.093 21.328 2.612 1.00 81.44 546 PRO A N 1
ATOM 4444 C CA . PRO A 1 546 ? -20.577 20.975 3.936 1.00 81.44 546 PRO A CA 1
ATOM 4445 C C . PRO A 1 546 ? -21.556 22.033 4.478 1.00 81.44 546 PRO A C 1
ATOM 4447 O O . PRO A 1 546 ? -21.192 23.198 4.624 1.00 81.44 546 PRO A O 1
ATOM 4450 N N . VAL A 1 547 ? -22.798 21.629 4.763 1.00 89.81 547 VAL A N 1
ATOM 4451 C CA . VAL A 1 547 ? -23.787 22.448 5.489 1.00 89.81 547 VAL A CA 1
ATOM 4452 C C . VAL A 1 547 ? -23.534 22.324 6.985 1.00 89.81 547 VAL A C 1
ATOM 4454 O O . VAL A 1 547 ? -23.416 21.216 7.494 1.00 89.81 547 VAL A O 1
ATOM 4457 N N . ASP A 1 548 ? -23.484 23.430 7.714 1.00 94.62 548 ASP A N 1
ATOM 4458 C CA . ASP A 1 548 ? -23.349 23.373 9.169 1.00 94.62 548 ASP A CA 1
ATOM 4459 C C . ASP A 1 548 ? -24.697 23.001 9.818 1.00 94.62 548 ASP A C 1
ATOM 4461 O O . ASP A 1 548 ? -25.655 23.783 9.825 1.00 94.62 548 ASP A O 1
ATOM 4465 N N . ILE A 1 549 ? -24.770 21.793 10.377 1.00 95.94 549 ILE A N 1
ATOM 4466 C CA . ILE A 1 549 ? -25.937 21.263 11.082 1.00 95.94 549 ILE A CA 1
ATOM 4467 C C . ILE A 1 549 ? -25.672 21.315 12.580 1.00 95.94 549 ILE A C 1
ATOM 4469 O O . ILE A 1 549 ? -24.780 20.642 13.098 1.00 95.94 549 ILE A O 1
ATOM 4473 N N . ARG A 1 550 ? -26.452 22.134 13.285 1.00 96.81 550 ARG A N 1
ATOM 4474 C CA . ARG A 1 550 ? -26.338 22.306 14.729 1.00 96.81 550 ARG A CA 1
ATOM 4475 C C . ARG A 1 550 ? -27.234 21.313 15.451 1.00 96.81 550 ARG A C 1
ATOM 4477 O O . ARG A 1 550 ? -28.446 21.306 15.231 1.00 96.81 550 ARG A O 1
ATOM 4484 N N . ILE A 1 551 ? -26.632 20.506 16.318 1.00 96.81 551 ILE A N 1
ATOM 4485 C CA . ILE A 1 551 ? -27.325 19.540 17.168 1.00 96.81 551 ILE A CA 1
ATOM 4486 C C . ILE A 1 551 ? -27.339 20.065 18.603 1.00 96.81 551 ILE A C 1
ATOM 4488 O O . ILE A 1 551 ? -26.291 20.346 19.192 1.00 96.81 551 ILE A O 1
ATOM 4492 N N . THR A 1 552 ? -28.540 20.185 19.160 1.00 96.31 552 THR A N 1
ATOM 4493 C CA . THR A 1 552 ? -28.780 20.449 20.576 1.00 96.31 552 THR A CA 1
ATOM 4494 C C . THR A 1 552 ? -28.879 19.127 21.321 1.00 96.31 552 THR A C 1
ATOM 4496 O O . THR A 1 552 ? -29.685 18.260 20.974 1.00 96.31 552 THR A O 1
ATOM 4499 N N . VAL A 1 553 ? -28.048 18.974 22.347 1.00 94.50 553 VAL A N 1
ATOM 4500 C CA . VAL A 1 553 ? -28.026 17.794 23.211 1.00 94.50 553 VAL A CA 1
ATOM 4501 C C . VAL A 1 553 ? -28.749 18.149 24.508 1.00 94.50 553 VAL A C 1
ATOM 4503 O O . VAL A 1 553 ? -28.344 19.058 25.227 1.00 94.50 553 VAL A O 1
ATOM 4506 N N . GLN A 1 554 ? -29.856 17.467 24.779 1.00 92.88 554 GLN A N 1
ATOM 4507 C CA . GLN A 1 554 ? -30.637 17.619 26.000 1.00 92.88 554 GLN A CA 1
ATOM 4508 C C . GLN A 1 554 ? -30.214 16.546 27.000 1.00 92.88 554 GLN A C 1
ATOM 4510 O O . GLN A 1 554 ? -30.373 15.357 26.726 1.00 92.88 554 GLN A O 1
ATOM 4515 N N . GLY A 1 555 ? -29.714 16.985 28.157 1.00 86.62 555 GLY A N 1
ATOM 4516 C CA . GLY A 1 555 ? -29.251 16.129 29.248 1.00 86.62 555 GLY A CA 1
ATOM 4517 C C . GLY A 1 555 ? -27.726 15.998 29.332 1.00 86.62 555 GLY A C 1
ATOM 4518 O O . GLY A 1 555 ? -26.996 16.485 28.472 1.00 86.62 555 GLY A O 1
ATOM 4519 N N . ASN A 1 556 ? -27.232 15.405 30.423 1.00 84.19 556 ASN A N 1
ATOM 4520 C CA . ASN A 1 556 ? -25.801 15.369 30.738 1.00 84.19 556 ASN A CA 1
ATOM 4521 C C . ASN A 1 556 ? -25.155 14.082 30.209 1.00 84.19 556 ASN A C 1
ATOM 4523 O O . ASN A 1 556 ? -24.893 13.147 30.965 1.00 84.19 556 ASN A O 1
ATOM 4527 N N . CYS A 1 557 ? -24.950 14.017 28.895 1.00 85.88 557 CYS A N 1
ATOM 4528 C CA . CYS A 1 557 ? -24.332 12.872 28.236 1.00 85.88 557 CYS A CA 1
ATOM 4529 C C . CYS A 1 557 ? -23.098 13.284 27.424 1.00 85.88 557 CYS A C 1
ATOM 4531 O O . CYS A 1 557 ? -23.148 14.262 26.673 1.00 85.88 557 CYS A O 1
ATOM 4533 N N . PRO A 1 558 ? -21.987 12.537 27.536 1.00 88.06 558 PRO A N 1
ATOM 4534 C CA . PRO A 1 558 ? -20.809 12.789 26.723 1.00 88.06 558 PRO A CA 1
ATOM 4535 C C . PRO A 1 558 ? -21.090 12.425 25.261 1.00 88.06 558 PRO A C 1
ATOM 4537 O O . PRO A 1 558 ? -21.611 11.352 24.958 1.00 88.06 558 PRO A O 1
ATOM 4540 N N . VAL A 1 559 ? -20.715 13.309 24.335 1.00 90.50 559 VAL A N 1
ATOM 4541 C CA . VAL A 1 559 ? -20.829 13.049 22.894 1.00 90.50 559 VAL A CA 1
ATOM 4542 C C . VAL A 1 559 ? -19.538 12.391 22.423 1.00 90.50 559 VAL A C 1
ATOM 4544 O O . VAL A 1 559 ? -18.565 13.078 22.115 1.00 90.50 559 VAL A O 1
ATOM 4547 N N . ILE A 1 560 ? -19.514 11.057 22.380 1.00 89.38 560 ILE A N 1
ATOM 4548 C CA . ILE A 1 560 ? -18.360 10.275 21.912 1.00 89.38 560 ILE A CA 1
ATOM 4549 C C . ILE A 1 560 ? -18.685 9.649 20.553 1.00 89.38 560 ILE A C 1
ATOM 4551 O O . ILE A 1 560 ? -19.323 8.601 20.455 1.00 89.38 560 ILE A O 1
ATOM 4555 N N . ILE A 1 561 ? -18.260 10.306 19.479 1.00 88.06 561 ILE A N 1
ATOM 4556 C CA . ILE A 1 561 ? -18.566 9.892 18.105 1.00 88.06 561 ILE A CA 1
ATOM 4557 C C . ILE A 1 561 ? -17.807 8.598 17.791 1.00 88.06 561 ILE A C 1
ATOM 4559 O O . ILE A 1 561 ? -16.607 8.509 18.061 1.00 88.06 561 ILE A O 1
ATOM 4563 N N . GLY A 1 562 ? -18.505 7.609 17.226 1.00 82.75 562 GLY A N 1
ATOM 4564 C CA . GLY A 1 562 ? -17.992 6.259 16.976 1.00 82.75 562 GLY A CA 1
ATOM 4565 C C . GLY A 1 562 ? -18.381 5.231 18.041 1.00 82.75 562 GLY A C 1
ATOM 4566 O O . GLY A 1 562 ? -18.259 4.038 17.785 1.00 82.75 562 GLY A O 1
ATOM 4567 N N . GLN A 1 563 ? -18.902 5.662 19.198 1.00 84.94 563 GLN A N 1
ATOM 4568 C CA . GLN A 1 563 ? -19.640 4.760 20.086 1.00 84.94 563 GLN A CA 1
ATOM 4569 C C . GLN A 1 563 ? -21.033 4.502 19.517 1.00 84.94 563 GLN A C 1
ATOM 4571 O O . GLN A 1 563 ? -21.675 5.436 19.028 1.00 84.94 563 GLN A O 1
ATOM 4576 N N . ASN A 1 564 ? -21.509 3.260 19.620 1.00 81.81 564 ASN A N 1
ATOM 4577 C CA . ASN A 1 564 ? -22.783 2.825 19.043 1.00 81.81 564 ASN A CA 1
ATOM 4578 C C . ASN A 1 564 ? -23.947 3.749 19.460 1.00 81.81 564 ASN A C 1
ATOM 4580 O O . ASN A 1 564 ? -24.590 4.362 18.613 1.00 81.81 564 ASN A O 1
ATOM 4584 N N . GLU A 1 565 ? -24.129 3.966 20.766 1.00 84.31 565 GLU A N 1
ATOM 4585 C CA . GLU A 1 565 ? -25.229 4.771 21.315 1.00 84.31 565 GLU A CA 1
ATOM 4586 C C . GLU A 1 565 ? -25.204 6.234 20.835 1.00 84.31 565 GLU A C 1
ATOM 4588 O O . GLU A 1 565 ? -26.198 6.748 20.320 1.00 84.31 565 GLU A O 1
ATOM 4593 N N . THR A 1 566 ? -24.059 6.915 20.953 1.00 88.69 566 THR A N 1
ATOM 4594 C CA . THR A 1 566 ? -23.907 8.303 20.482 1.00 88.69 566 THR A CA 1
ATOM 4595 C C . THR A 1 566 ? -24.178 8.402 18.983 1.00 88.69 566 THR A C 1
ATOM 4597 O O . THR A 1 566 ? -24.852 9.322 18.524 1.00 88.69 566 THR A O 1
ATOM 4600 N N . THR A 1 567 ? -23.669 7.449 18.208 1.00 89.56 567 THR A N 1
ATOM 4601 C CA . THR A 1 567 ? -23.750 7.484 16.749 1.00 89.56 567 THR A CA 1
ATOM 4602 C C . THR A 1 567 ? -25.167 7.204 16.255 1.00 89.56 567 THR A C 1
ATOM 4604 O O . THR A 1 567 ? -25.638 7.901 15.358 1.00 89.56 567 THR A O 1
ATOM 4607 N N . GLN A 1 568 ? -25.884 6.278 16.897 1.00 87.75 568 GLN A N 1
ATOM 4608 C CA . GLN A 1 568 ? -27.312 6.062 16.669 1.00 87.75 568 GLN A CA 1
ATOM 4609 C C . GLN A 1 568 ? -28.137 7.306 17.012 1.00 87.75 568 GLN A C 1
ATOM 4611 O O . GLN A 1 568 ? -29.002 7.687 16.229 1.00 87.75 568 GLN A O 1
ATOM 4616 N N . ARG A 1 569 ? -27.851 7.994 18.129 1.00 90.62 569 ARG A N 1
ATOM 4617 C CA . ARG A 1 569 ? -28.553 9.237 18.514 1.00 90.62 569 ARG A CA 1
ATOM 4618 C C . ARG A 1 569 ? -28.328 10.369 17.512 1.00 90.62 569 ARG A C 1
ATOM 4620 O O . ARG A 1 569 ? -29.280 11.056 17.143 1.00 90.62 569 ARG A O 1
ATOM 4627 N N . ILE A 1 570 ? -27.093 10.537 17.036 1.00 93.69 570 ILE A N 1
ATOM 4628 C CA . ILE A 1 570 ? -26.768 11.499 15.974 1.00 93.69 570 ILE A CA 1
ATOM 4629 C C . ILE A 1 570 ? -27.485 11.108 14.674 1.00 93.69 570 ILE A C 1
ATOM 4631 O O . ILE A 1 570 ? -28.150 11.947 14.066 1.00 93.69 570 ILE A O 1
ATOM 4635 N N . GLY A 1 571 ? -27.403 9.834 14.279 1.00 92.50 571 GLY A N 1
ATOM 4636 C CA . GLY A 1 571 ? -28.083 9.292 13.103 1.00 92.50 571 GLY A CA 1
ATOM 4637 C C . GLY A 1 571 ? -29.593 9.523 13.156 1.00 92.50 571 GLY A C 1
ATOM 4638 O O . GLY A 1 571 ? -30.163 10.033 12.198 1.00 92.50 571 GLY A O 1
ATOM 4639 N N . LEU A 1 572 ? -30.230 9.257 14.298 1.00 91.88 572 LEU A N 1
ATOM 4640 C CA . LEU A 1 572 ? -31.653 9.496 14.534 1.00 91.88 572 LEU A CA 1
ATOM 4641 C C . LEU A 1 572 ? -32.019 10.977 14.401 1.00 91.88 572 LEU A C 1
ATOM 4643 O O . LEU A 1 572 ? -33.002 11.297 13.735 1.00 91.88 572 LEU A O 1
ATOM 4647 N N . ALA A 1 573 ? -31.235 11.885 14.988 1.00 94.00 573 ALA A N 1
ATOM 4648 C CA . ALA A 1 573 ? -31.472 13.324 14.872 1.00 94.00 573 ALA A CA 1
ATOM 4649 C C . ALA A 1 573 ? -31.404 13.796 13.406 1.00 94.00 573 ALA A C 1
ATOM 4651 O O . ALA A 1 573 ? -32.273 14.538 12.940 1.00 94.00 573 ALA A O 1
ATOM 4652 N N . LEU A 1 574 ? -30.401 13.325 12.662 1.00 94.62 574 LEU A N 1
ATOM 4653 C CA . LEU A 1 574 ? -30.177 13.691 11.262 1.00 94.62 574 LEU A CA 1
ATOM 4654 C C . LEU A 1 574 ? -31.201 13.051 10.315 1.00 94.62 574 LEU A C 1
ATOM 4656 O O . LEU A 1 574 ? -31.648 13.698 9.369 1.00 94.62 574 LEU A O 1
ATOM 4660 N N . ILE A 1 575 ? -31.616 11.810 10.576 1.00 92.00 575 ILE A N 1
ATOM 4661 C CA . ILE A 1 575 ? -32.664 11.148 9.794 1.00 92.00 575 ILE A CA 1
ATOM 4662 C C . ILE A 1 575 ? -34.024 11.796 10.065 1.00 92.00 575 ILE A C 1
ATOM 4664 O O . ILE A 1 575 ? -34.761 12.038 9.115 1.00 92.00 575 ILE A O 1
ATOM 4668 N N . LYS A 1 576 ? -34.345 12.174 11.311 1.00 91.75 576 LYS A N 1
ATOM 4669 C CA . LYS A 1 576 ? -35.569 12.941 11.614 1.00 91.75 576 LYS A CA 1
ATOM 4670 C C . LYS A 1 576 ? -35.621 14.256 10.832 1.00 91.75 576 LYS A C 1
ATOM 4672 O O . LYS A 1 576 ? -36.652 14.560 10.236 1.00 91.75 576 LYS A O 1
ATOM 4677 N N . MET A 1 577 ? -34.503 14.982 10.760 1.00 92.31 577 MET A N 1
ATOM 4678 C CA . MET A 1 577 ? -34.370 16.176 9.914 1.00 92.31 577 MET A CA 1
ATOM 4679 C C . MET A 1 577 ? -34.611 15.849 8.427 1.00 92.31 577 MET A C 1
ATOM 4681 O O . MET A 1 577 ? -35.360 16.550 7.746 1.00 92.31 577 MET A O 1
ATOM 4685 N N . ALA A 1 578 ? -34.017 14.767 7.914 1.00 89.38 578 ALA A N 1
ATOM 4686 C CA . ALA A 1 578 ? -34.176 14.359 6.518 1.00 89.38 578 ALA A CA 1
ATOM 4687 C C . ALA A 1 578 ? -35.599 13.873 6.167 1.00 89.38 578 ALA A C 1
ATOM 4689 O O . ALA A 1 578 ? -36.077 14.123 5.055 1.00 89.38 578 ALA A O 1
ATOM 4690 N N . ASN A 1 579 ? -36.280 13.211 7.104 1.00 86.62 579 ASN A N 1
ATOM 4691 C CA . ASN A 1 579 ? -37.641 12.695 6.943 1.00 86.62 579 ASN A CA 1
ATOM 4692 C C . ASN A 1 579 ? -38.674 13.821 6.978 1.00 86.62 579 ASN A C 1
ATOM 4694 O O . ASN A 1 579 ? -39.520 13.881 6.093 1.00 86.62 579 ASN A O 1
ATOM 4698 N N . LYS A 1 580 ? -38.531 14.788 7.893 1.00 85.88 580 LYS A N 1
ATOM 4699 C CA . LYS A 1 580 ? -39.377 15.993 7.913 1.00 85.88 580 LYS A CA 1
ATOM 4700 C C . LYS A 1 580 ? -39.253 16.796 6.614 1.00 85.88 580 LYS A C 1
ATOM 4702 O O . LYS A 1 580 ? -40.216 17.378 6.127 1.00 85.88 580 LYS A O 1
ATOM 4707 N N . ALA A 1 581 ? -38.081 16.732 5.980 1.00 77.19 581 ALA A N 1
ATOM 4708 C CA . ALA A 1 581 ? -37.859 17.269 4.644 1.00 77.19 581 ALA A CA 1
ATOM 4709 C C . ALA A 1 581 ? -38.447 16.445 3.487 1.00 77.19 581 ALA A C 1
ATOM 4711 O O . ALA A 1 581 ? -38.353 16.868 2.331 1.00 77.19 581 ALA A O 1
ATOM 4712 N N . SER A 1 582 ? -38.977 15.257 3.753 1.00 72.44 582 SER A N 1
ATOM 4713 C CA . SER A 1 582 ? -39.580 14.349 2.767 1.00 72.44 582 SER A CA 1
ATOM 4714 C C . SER A 1 582 ? -41.110 14.314 2.865 1.00 72.44 582 SER A C 1
ATOM 4716 O O . SER A 1 582 ? -41.765 14.021 1.871 1.00 72.44 582 SER A O 1
ATOM 4718 N N . ASP A 1 583 ? -41.682 14.771 3.983 1.00 73.81 583 ASP A N 1
ATOM 4719 C CA . ASP A 1 583 ? -43.133 14.934 4.177 1.00 73.81 583 ASP A CA 1
ATOM 4720 C C . ASP A 1 583 ? -43.771 16.051 3.323 1.00 73.81 583 ASP A C 1
ATOM 4722 O O . ASP A 1 583 ? -44.986 16.250 3.344 1.00 73.81 583 ASP A O 1
ATOM 4726 N N . LEU A 1 584 ? -42.978 16.768 2.519 1.00 73.00 584 LEU A N 1
ATOM 4727 C CA . LEU A 1 584 ? -43.507 17.662 1.491 1.00 73.00 584 LEU A CA 1
ATOM 4728 C C . LEU A 1 584 ? -44.255 16.839 0.416 1.00 73.00 584 LEU A C 1
ATOM 4730 O O . LEU A 1 584 ? -43.713 15.847 -0.085 1.00 73.00 584 LEU A O 1
ATOM 4734 N N . PRO A 1 585 ? -45.484 17.232 0.026 1.00 68.56 585 PRO A N 1
ATOM 4735 C CA . PRO A 1 585 ? -46.325 16.442 -0.872 1.00 68.56 585 PRO A CA 1
ATOM 4736 C C . PRO A 1 585 ? -45.605 16.130 -2.196 1.00 68.56 585 PRO A C 1
ATOM 4738 O O . PRO A 1 585 ? -45.229 17.034 -2.938 1.00 68.56 585 PRO A O 1
ATOM 4741 N N . GLY A 1 586 ? -45.401 14.834 -2.474 1.00 64.81 586 GLY A N 1
ATOM 4742 C CA . GLY A 1 586 ? -44.726 14.313 -3.673 1.00 64.81 586 GLY A CA 1
ATOM 4743 C C . GLY A 1 586 ? -43.285 13.813 -3.477 1.00 64.81 586 GLY A C 1
ATOM 4744 O O . GLY A 1 586 ? -42.789 13.087 -4.337 1.00 64.81 586 GLY A O 1
ATOM 4745 N N . ALA A 1 587 ? -42.617 14.121 -2.358 1.00 62.41 587 ALA A N 1
ATOM 4746 C CA . ALA A 1 587 ? -41.217 13.730 -2.140 1.00 62.41 587 ALA A CA 1
ATOM 4747 C C . ALA A 1 587 ? -41.041 12.279 -1.637 1.00 62.41 587 ALA A C 1
ATOM 4749 O O . ALA A 1 587 ? -40.057 11.626 -1.989 1.00 62.41 587 ALA A O 1
ATOM 4750 N N . ASN A 1 588 ? -42.010 11.723 -0.902 1.00 62.03 588 ASN A N 1
ATOM 4751 C CA . ASN A 1 588 ? -41.916 10.361 -0.348 1.00 62.03 588 ASN A CA 1
ATOM 4752 C C . ASN A 1 588 ? -41.810 9.239 -1.405 1.00 62.03 588 ASN A C 1
ATOM 4754 O O . ASN A 1 588 ? -41.286 8.171 -1.107 1.00 62.03 588 ASN A O 1
ATOM 4758 N N . VAL A 1 589 ? -42.241 9.476 -2.650 1.00 61.94 589 VAL A N 1
ATOM 4759 C CA . VAL A 1 589 ? -42.114 8.497 -3.750 1.00 61.94 589 VAL A CA 1
ATOM 4760 C C . VAL A 1 589 ? -40.718 8.533 -4.391 1.00 61.94 589 VAL A C 1
ATOM 4762 O O . VAL A 1 589 ? -40.267 7.537 -4.947 1.00 61.94 589 VAL A O 1
ATOM 4765 N N . GLU A 1 590 ? -40.015 9.668 -4.320 1.00 64.62 590 GLU A N 1
ATOM 4766 C CA . GLU A 1 590 ? -38.768 9.882 -5.066 1.00 64.62 590 GLU A CA 1
ATOM 4767 C C . GLU A 1 590 ? -37.505 9.498 -4.277 1.00 64.62 590 GLU A C 1
ATOM 4769 O O . GLU A 1 590 ? -36.525 9.064 -4.886 1.00 64.62 590 GLU A O 1
ATOM 4774 N N . TYR A 1 591 ? -37.514 9.645 -2.946 1.00 66.81 591 TYR A N 1
ATOM 4775 C CA . TYR A 1 591 ? -36.281 9.626 -2.146 1.00 66.81 591 TYR A CA 1
ATOM 4776 C C . TYR A 1 591 ? -36.071 8.390 -1.262 1.00 66.81 591 TYR A C 1
ATOM 4778 O O . TYR A 1 591 ? -34.991 8.265 -0.707 1.00 66.81 591 TYR A O 1
ATOM 4786 N N . GLY A 1 592 ? -37.017 7.451 -1.146 1.00 69.62 592 GLY A N 1
ATOM 4787 C CA . GLY A 1 592 ? -36.832 6.238 -0.328 1.00 69.62 592 GLY A CA 1
ATOM 4788 C C . GLY A 1 592 ? -36.325 6.510 1.105 1.00 69.62 592 GLY A C 1
ATOM 4789 O O . GLY A 1 592 ? -36.509 7.596 1.650 1.00 69.62 592 GLY A O 1
ATOM 4790 N N . TYR A 1 593 ? -35.671 5.523 1.729 1.00 80.56 593 TYR A N 1
ATOM 4791 C CA . TYR A 1 593 ? -35.071 5.681 3.062 1.00 80.56 593 TYR A CA 1
ATOM 4792 C C . TYR A 1 593 ? -33.721 6.407 2.979 1.00 80.56 593 TYR A C 1
ATOM 4794 O O . TYR A 1 593 ? -32.803 5.949 2.300 1.00 80.56 593 TYR A O 1
ATOM 4802 N N . GLY A 1 594 ? -33.574 7.527 3.688 1.00 86.75 594 GLY A N 1
ATOM 4803 C CA . GLY A 1 594 ? -32.308 8.258 3.758 1.00 86.75 594 GLY A CA 1
ATOM 4804 C C . GLY A 1 594 ? -31.225 7.493 4.531 1.00 86.75 594 GLY A C 1
ATOM 4805 O O . GLY A 1 594 ? -31.493 6.915 5.582 1.00 86.75 594 GLY A O 1
ATOM 4806 N N . TYR A 1 595 ? -29.995 7.542 4.027 1.00 91.56 595 TYR A N 1
ATOM 4807 C CA . TYR A 1 595 ? -28.771 7.095 4.686 1.00 91.56 595 TYR A CA 1
ATOM 4808 C C . TYR A 1 595 ? -28.010 8.309 5.203 1.00 91.56 595 TYR A C 1
ATOM 4810 O O . TYR A 1 595 ? -27.821 9.274 4.464 1.00 91.56 595 TYR A O 1
ATOM 4818 N N . VAL A 1 596 ? -27.537 8.247 6.442 1.00 94.12 596 VAL A N 1
ATOM 4819 C CA . VAL A 1 596 ? -26.660 9.249 7.051 1.00 94.12 596 VAL A CA 1
ATOM 4820 C C . VAL A 1 596 ? -25.384 8.553 7.502 1.00 94.12 596 VAL A C 1
ATOM 4822 O O . VAL A 1 596 ? -25.437 7.645 8.325 1.00 94.12 596 VAL A O 1
ATOM 4825 N N . CYS A 1 597 ? -24.247 8.948 6.944 1.00 94.69 597 CYS A N 1
ATOM 4826 C CA . CYS A 1 597 ? -22.982 8.241 7.091 1.00 94.69 597 CYS A CA 1
ATOM 4827 C C . CYS A 1 597 ? -21.855 9.155 7.564 1.00 94.69 597 CYS A C 1
ATOM 4829 O O . CYS A 1 597 ? -21.873 10.350 7.281 1.00 94.69 597 CYS A O 1
ATOM 4831 N N . TYR A 1 598 ? -20.835 8.593 8.205 1.00 93.38 598 TYR A N 1
ATOM 4832 C CA . TYR A 1 598 ? -19.582 9.285 8.525 1.00 93.38 598 TYR A CA 1
ATOM 4833 C C . TYR A 1 598 ? -18.377 8.397 8.192 1.00 93.38 598 TYR A C 1
ATOM 4835 O O . TYR A 1 598 ? -18.517 7.188 7.989 1.00 93.38 598 TYR A O 1
ATOM 4843 N N . HIS A 1 599 ? -17.190 9.003 8.120 1.00 91.56 599 HIS A N 1
ATOM 4844 C CA . HIS A 1 599 ? -15.963 8.288 7.772 1.00 91.56 599 HIS A CA 1
ATOM 4845 C C . HIS A 1 599 ? -15.403 7.490 8.946 1.00 91.56 599 HIS A C 1
ATOM 4847 O O . HIS A 1 599 ? -15.068 8.045 10.003 1.00 91.56 599 HIS A O 1
ATOM 4853 N N . GLU A 1 600 ? -15.192 6.205 8.698 1.00 89.31 600 GLU A N 1
ATOM 4854 C CA . GLU A 1 600 ? -14.520 5.295 9.609 1.00 89.31 600 GLU A CA 1
ATOM 4855 C C . GLU A 1 600 ? -13.277 4.691 8.948 1.00 89.31 600 GLU A C 1
ATOM 4857 O O . GLU A 1 600 ? -13.234 4.422 7.745 1.00 89.31 600 GLU A O 1
ATOM 4862 N N . ARG A 1 601 ? -12.232 4.500 9.751 1.00 87.44 601 ARG A N 1
ATOM 4863 C CA . ARG A 1 601 ? -11.030 3.780 9.351 1.00 87.44 601 ARG A CA 1
ATOM 4864 C C . ARG A 1 601 ? -11.338 2.288 9.247 1.00 87.44 601 ARG A C 1
ATOM 4866 O O . ARG A 1 601 ? -11.730 1.665 10.227 1.00 87.44 601 ARG A O 1
ATOM 4873 N N . VAL A 1 602 ? -11.044 1.708 8.090 1.00 84.62 602 VAL A N 1
ATOM 4874 C CA . VAL A 1 602 ? -11.094 0.257 7.885 1.00 84.62 602 VAL A CA 1
ATOM 4875 C C . VAL A 1 602 ? -9.740 -0.337 8.256 1.00 84.62 602 VAL A C 1
ATOM 4877 O O . VAL A 1 602 ? -8.694 0.107 7.768 1.00 84.62 602 VAL A O 1
ATOM 4880 N N . TYR A 1 603 ? -9.745 -1.335 9.138 1.00 77.12 603 TYR A N 1
ATOM 4881 C CA . TYR A 1 603 ? -8.530 -2.059 9.489 1.00 77.12 603 TYR A CA 1
ATOM 4882 C C . TYR A 1 603 ? -8.152 -3.037 8.384 1.00 77.12 603 TYR A C 1
ATOM 4884 O O . TYR A 1 603 ? -8.984 -3.712 7.790 1.00 77.12 603 TYR A O 1
ATOM 4892 N N . ILE A 1 604 ? -6.854 -3.094 8.106 1.00 79.19 604 ILE A N 1
ATOM 4893 C CA . ILE A 1 604 ? -6.292 -4.073 7.189 1.00 79.19 604 ILE A CA 1
ATOM 4894 C C . ILE A 1 604 ? -5.884 -5.269 8.040 1.00 79.19 604 ILE A C 1
ATOM 4896 O O . ILE A 1 604 ? -4.809 -5.257 8.642 1.00 79.19 604 ILE A O 1
ATOM 4900 N N . ASP A 1 605 ? -6.743 -6.285 8.086 1.00 73.69 605 ASP A N 1
ATOM 4901 C CA . ASP A 1 605 ? -6.555 -7.460 8.949 1.00 73.69 605 ASP A CA 1
ATOM 4902 C C . ASP A 1 605 ? -5.272 -8.237 8.635 1.00 73.69 605 ASP A C 1
ATOM 4904 O O . ASP A 1 605 ? -4.680 -8.866 9.511 1.00 73.69 605 ASP A O 1
ATOM 4908 N N . SER A 1 606 ? -4.809 -8.184 7.382 1.00 81.31 606 SER A N 1
ATOM 4909 C CA . SER A 1 606 ? -3.591 -8.865 6.948 1.00 81.31 606 SER A CA 1
ATOM 4910 C C . SER A 1 606 ? -2.332 -8.053 7.294 1.00 81.31 606 SER A C 1
ATOM 4912 O O . SER A 1 606 ? -2.107 -6.986 6.709 1.00 81.31 606 SER A O 1
ATOM 4914 N N . PRO A 1 607 ? -1.419 -8.581 8.141 1.00 78.12 607 PRO A N 1
ATOM 4915 C CA . PRO A 1 607 ? -0.157 -7.911 8.467 1.00 78.12 607 PRO A CA 1
ATOM 4916 C C . PRO A 1 607 ? 0.723 -7.681 7.235 1.00 78.12 607 PRO A C 1
ATOM 4918 O O . PRO A 1 607 ? 1.446 -6.686 7.153 1.00 78.12 607 PRO A O 1
ATOM 4921 N N . PHE A 1 608 ? 0.652 -8.595 6.261 1.00 84.19 608 PHE A N 1
ATOM 4922 C CA . PHE A 1 608 ? 1.356 -8.463 4.991 1.00 84.19 608 PHE A CA 1
ATOM 4923 C C . PHE A 1 608 ? 0.823 -7.271 4.194 1.00 84.19 608 PHE A C 1
ATOM 4925 O O . PHE A 1 608 ? 1.613 -6.434 3.760 1.00 84.19 608 PHE A O 1
ATOM 4932 N N . MET A 1 609 ? -0.502 -7.156 4.060 1.00 83.75 609 MET A N 1
ATOM 4933 C CA . MET A 1 609 ? -1.127 -6.042 3.346 1.00 83.75 609 MET A CA 1
ATOM 4934 C C . MET A 1 609 ? -0.852 -4.709 4.037 1.00 83.75 609 MET A C 1
ATOM 4936 O O . MET A 1 609 ? -0.488 -3.744 3.371 1.00 83.75 609 MET A O 1
ATOM 4940 N N . TYR A 1 610 ? -0.926 -4.662 5.369 1.00 84.19 610 TYR A N 1
ATOM 4941 C CA . TYR A 1 610 ? -0.585 -3.459 6.124 1.00 84.19 610 TYR A CA 1
ATOM 4942 C C . TYR A 1 610 ? 0.888 -3.058 5.935 1.00 84.19 610 TYR A C 1
ATOM 4944 O O . TYR A 1 610 ? 1.191 -1.895 5.672 1.00 84.19 610 TYR A O 1
ATOM 4952 N N . SER A 1 611 ? 1.815 -4.022 5.979 1.00 83.00 611 SER A N 1
ATOM 4953 C CA . SER A 1 611 ? 3.236 -3.786 5.685 1.00 83.00 611 SER A CA 1
ATOM 4954 C C . SER A 1 611 ? 3.450 -3.286 4.251 1.00 83.00 611 SER A C 1
ATOM 4956 O O . SER A 1 611 ? 4.243 -2.370 4.022 1.00 83.00 611 SER A O 1
ATOM 4958 N N . LEU A 1 612 ? 2.712 -3.840 3.285 1.00 86.44 612 LEU A N 1
ATOM 4959 C CA . LEU A 1 612 ? 2.739 -3.404 1.891 1.00 86.44 612 LEU A CA 1
ATOM 4960 C C . LEU A 1 612 ? 2.225 -1.961 1.747 1.00 86.44 612 LEU A C 1
ATOM 4962 O O . LEU A 1 612 ? 2.873 -1.162 1.075 1.00 86.44 612 LEU A O 1
ATOM 4966 N N . CYS A 1 613 ? 1.156 -1.591 2.457 1.00 87.94 613 CYS A N 1
ATOM 4967 C CA . CYS A 1 613 ? 0.656 -0.215 2.530 1.00 87.94 613 CYS A CA 1
ATOM 4968 C C . CYS A 1 613 ? 1.668 0.756 3.157 1.00 87.94 613 CYS A C 1
ATOM 4970 O O . CYS A 1 613 ? 1.812 1.885 2.690 1.00 87.94 613 CYS A O 1
ATOM 4972 N N . LEU A 1 614 ? 2.396 0.319 4.190 1.00 88.00 614 LEU A N 1
ATOM 4973 C CA . LEU A 1 614 ? 3.400 1.142 4.867 1.00 88.00 614 LEU A CA 1
ATOM 4974 C C . LEU A 1 614 ? 4.672 1.358 4.042 1.00 88.00 614 LEU A C 1
ATOM 4976 O O . LEU A 1 614 ? 5.367 2.345 4.272 1.00 88.00 614 LEU A O 1
ATOM 4980 N N . HIS A 1 615 ? 5.028 0.443 3.140 1.00 89.50 615 HIS A N 1
ATOM 4981 C CA . HIS A 1 615 ? 6.329 0.472 2.463 1.00 89.50 615 HIS A CA 1
ATOM 4982 C C . HIS A 1 615 ? 6.252 0.675 0.948 1.00 89.50 615 HIS A C 1
ATOM 4984 O O . HIS A 1 615 ? 7.173 1.261 0.379 1.00 89.50 615 HIS A O 1
ATOM 4990 N N . ILE A 1 616 ? 5.193 0.207 0.295 1.00 87.62 616 ILE A N 1
ATOM 4991 C CA . ILE A 1 616 ? 5.033 0.259 -1.159 1.00 87.62 616 ILE A CA 1
ATOM 4992 C C . ILE A 1 616 ? 3.915 1.246 -1.478 1.00 87.62 616 ILE A C 1
ATOM 4994 O O . ILE A 1 616 ? 4.178 2.431 -1.585 1.00 87.62 616 ILE A O 1
ATOM 4998 N N . ILE A 1 617 ? 2.678 0.787 -1.613 1.00 86.19 617 ILE A N 1
ATOM 4999 C CA . ILE A 1 617 ? 1.474 1.585 -1.869 1.00 86.19 617 ILE A CA 1
ATOM 5000 C C . ILE A 1 617 ? 0.334 0.760 -1.296 1.00 86.19 617 ILE A C 1
ATOM 5002 O O . ILE A 1 617 ? 0.370 -0.466 -1.401 1.00 86.19 617 ILE A O 1
ATOM 5006 N N . CYS A 1 618 ? -0.663 1.401 -0.692 1.00 82.25 618 CYS A N 1
ATOM 5007 C CA . CYS A 1 618 ? -1.823 0.666 -0.218 1.00 82.25 618 CYS A CA 1
ATOM 5008 C C . CYS A 1 618 ? -2.733 0.308 -1.402 1.00 82.25 618 CYS A C 1
ATOM 5010 O O . CYS A 1 618 ? -3.233 1.222 -2.056 1.00 82.25 618 CYS A O 1
ATOM 5012 N N . PRO A 1 619 ? -2.936 -0.986 -1.717 1.00 70.31 619 PRO A N 1
ATOM 5013 C CA . PRO A 1 619 ? -3.788 -1.406 -2.825 1.00 70.31 619 PRO A CA 1
ATOM 5014 C C . PRO A 1 619 ? -5.266 -1.436 -2.423 1.00 70.31 619 PRO A C 1
ATOM 5016 O O . PRO A 1 619 ? -6.105 -1.821 -3.225 1.00 70.31 619 PRO A O 1
ATOM 5019 N N . PHE A 1 620 ? -5.563 -1.049 -1.184 1.00 76.12 620 PHE A N 1
ATOM 5020 C CA . PHE A 1 620 ? -6.893 -0.933 -0.625 1.00 76.12 620 PHE A CA 1
ATOM 5021 C C . PHE A 1 620 ? -7.015 0.411 0.065 1.00 76.12 620 PHE A C 1
ATOM 5023 O O . PHE A 1 620 ? -6.044 0.968 0.585 1.00 76.12 620 PHE A O 1
ATOM 5030 N N . GLU A 1 621 ? -8.231 0.913 0.096 1.00 77.00 621 GLU A N 1
ATOM 5031 C CA . GLU A 1 621 ? -8.542 2.108 0.842 1.00 77.00 621 GLU A CA 1
ATOM 5032 C C . GLU A 1 621 ? -8.837 1.714 2.288 1.00 77.00 621 GLU A C 1
ATOM 5034 O O . GLU A 1 621 ? -9.780 0.981 2.566 1.00 77.00 621 GLU A O 1
ATOM 5039 N N . ALA A 1 622 ? -8.009 2.171 3.228 1.00 83.69 622 ALA A N 1
ATOM 5040 C CA . ALA A 1 622 ? -8.183 1.899 4.660 1.00 83.69 622 ALA A CA 1
ATOM 5041 C C . ALA A 1 622 ? -9.251 2.814 5.296 1.00 83.69 622 ALA A C 1
ATOM 5043 O O . ALA A 1 622 ? -9.104 3.294 6.423 1.00 83.69 622 ALA A O 1
ATOM 5044 N N . LEU A 1 623 ? -10.308 3.097 4.537 1.00 88.31 623 LEU A N 1
ATOM 5045 C CA . LEU A 1 623 ? -11.406 3.995 4.861 1.00 88.31 623 LEU A CA 1
ATOM 5046 C C . LEU A 1 623 ? -12.705 3.412 4.315 1.00 88.31 623 LEU A C 1
ATOM 5048 O O . LEU A 1 623 ? -12.703 2.707 3.308 1.00 88.31 623 LEU A O 1
ATOM 5052 N N . GLY A 1 624 ? -13.808 3.756 4.958 1.00 90.88 624 GLY A N 1
ATOM 5053 C CA . GLY A 1 624 ? -15.142 3.481 4.456 1.00 90.88 624 GLY A CA 1
ATOM 5054 C C . GLY A 1 624 ? -16.179 4.331 5.172 1.00 90.88 624 GLY A C 1
ATOM 5055 O O . GLY A 1 624 ? -15.847 5.189 6.000 1.00 90.88 624 GLY A O 1
ATOM 5056 N N . TYR A 1 625 ? -17.442 4.098 4.834 1.00 92.25 625 TYR A N 1
ATOM 5057 C CA . TYR A 1 625 ? -18.566 4.788 5.453 1.00 92.25 625 TYR A CA 1
ATOM 5058 C C . TYR A 1 625 ? -19.287 3.871 6.424 1.00 92.25 625 TYR A C 1
ATOM 5060 O O . TYR A 1 625 ? -19.760 2.808 6.026 1.00 92.25 625 TYR A O 1
ATOM 5068 N N . ARG A 1 626 ? -19.454 4.319 7.669 1.00 91.12 626 ARG A N 1
ATOM 5069 C CA . ARG A 1 626 ? -20.472 3.735 8.543 1.00 91.12 626 ARG A CA 1
ATOM 5070 C C . ARG A 1 626 ? -21.756 4.531 8.389 1.00 91.12 626 ARG A C 1
ATOM 5072 O O . ARG A 1 626 ? -21.719 5.760 8.468 1.00 91.12 626 ARG A O 1
ATOM 5079 N N . CYS A 1 627 ? -22.865 3.840 8.146 1.00 93.25 627 CYS A N 1
ATOM 5080 C CA . CYS A 1 627 ? -24.133 4.453 7.773 1.00 93.25 627 CYS A CA 1
ATOM 5081 C C . CYS A 1 627 ? -25.276 4.049 8.704 1.00 93.25 627 CYS A C 1
ATOM 5083 O O . CYS A 1 627 ? -25.405 2.895 9.097 1.00 93.25 627 CYS A O 1
ATOM 5085 N N . CYS A 1 628 ? -26.150 5.010 8.976 1.00 92.81 628 CYS A N 1
ATOM 5086 C CA . CYS A 1 628 ? -27.442 4.818 9.613 1.00 92.81 628 CYS A CA 1
ATOM 5087 C C . CYS A 1 628 ? -28.558 5.030 8.596 1.00 92.81 628 CYS A C 1
ATOM 5089 O O . CYS A 1 628 ? -28.529 6.012 7.853 1.00 92.81 628 CYS A O 1
ATOM 5091 N N . ASN A 1 629 ? -29.538 4.135 8.565 1.00 91.06 629 ASN A N 1
ATOM 5092 C CA . ASN A 1 629 ? -30.745 4.258 7.759 1.00 91.06 629 ASN A CA 1
ATOM 5093 C C . ASN A 1 629 ? -31.997 4.034 8.615 1.00 91.06 629 ASN A C 1
ATOM 5095 O O . ASN A 1 629 ? -31.921 3.700 9.795 1.00 91.06 629 ASN A O 1
ATOM 5099 N N . THR A 1 630 ? -33.165 4.265 8.024 1.00 84.31 630 THR A N 1
ATOM 5100 C CA . THR A 1 630 ? -34.445 3.879 8.627 1.00 84.31 630 THR A CA 1
ATOM 5101 C C . THR A 1 630 ? -34.956 2.607 7.982 1.00 84.31 630 THR A C 1
ATOM 5103 O O . THR A 1 630 ? -34.906 2.462 6.762 1.00 84.31 630 THR A O 1
ATOM 5106 N N . ILE A 1 631 ? -35.465 1.698 8.806 1.00 83.44 631 ILE A N 1
ATOM 5107 C CA . ILE A 1 631 ? -36.182 0.506 8.372 1.00 83.44 631 ILE A CA 1
ATOM 5108 C C . ILE A 1 631 ? -37.610 0.629 8.894 1.00 83.44 631 ILE A C 1
ATOM 5110 O O . ILE A 1 631 ? -37.835 0.845 10.086 1.00 83.44 631 ILE A O 1
ATOM 5114 N N . TYR A 1 632 ? -38.578 0.524 7.990 1.00 80.25 632 TYR A N 1
ATOM 5115 C CA . TYR A 1 632 ? -39.988 0.491 8.352 1.00 80.25 632 TYR A CA 1
ATOM 5116 C C . TYR A 1 632 ? -40.390 -0.940 8.716 1.00 80.25 632 TYR A C 1
ATOM 5118 O O . TYR A 1 632 ? -40.342 -1.841 7.874 1.00 80.25 632 TYR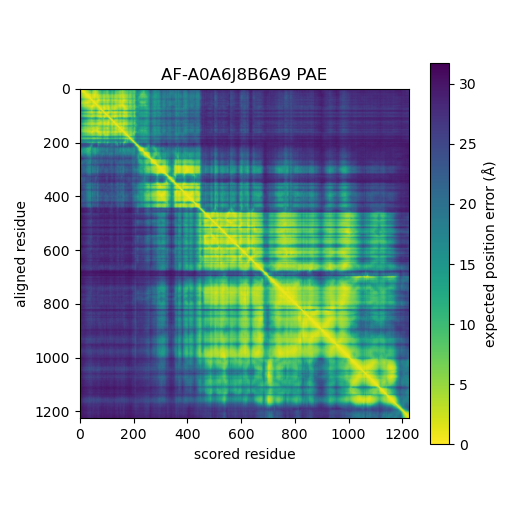 A O 1
ATOM 5126 N N . GLU A 1 633 ? -40.784 -1.157 9.968 1.00 81.25 633 GLU A N 1
ATOM 5127 C CA . GLU A 1 633 ? -41.327 -2.439 10.409 1.00 81.25 633 GLU A CA 1
ATOM 5128 C C . GLU A 1 633 ? -42.832 -2.485 10.137 1.00 81.25 633 GLU A C 1
ATOM 5130 O O . GLU A 1 633 ? -43.635 -1.871 10.845 1.00 81.25 633 GLU A O 1
ATOM 5135 N N . ILE A 1 634 ? -43.217 -3.264 9.121 1.00 83.94 634 ILE A N 1
ATOM 5136 C CA . ILE A 1 634 ? -44.614 -3.424 8.682 1.00 83.94 634 ILE A CA 1
ATOM 5137 C C . ILE A 1 634 ? -45.522 -3.883 9.837 1.00 83.94 634 ILE A C 1
ATOM 5139 O O . ILE A 1 634 ? -46.665 -3.448 9.921 1.00 83.94 634 ILE A O 1
ATOM 5143 N N . GLY A 1 635 ? -45.015 -4.723 10.748 1.00 84.19 635 GLY A N 1
ATOM 5144 C CA . GLY A 1 635 ? -45.799 -5.277 11.858 1.00 84.19 635 GLY A CA 1
ATOM 5145 C C . GLY A 1 635 ? -46.203 -4.259 12.930 1.00 84.19 635 GLY A C 1
ATOM 5146 O O . GLY A 1 635 ? -47.258 -4.414 13.535 1.00 84.19 635 GLY A O 1
ATOM 5147 N N . ASN A 1 636 ? -45.403 -3.207 13.133 1.00 79.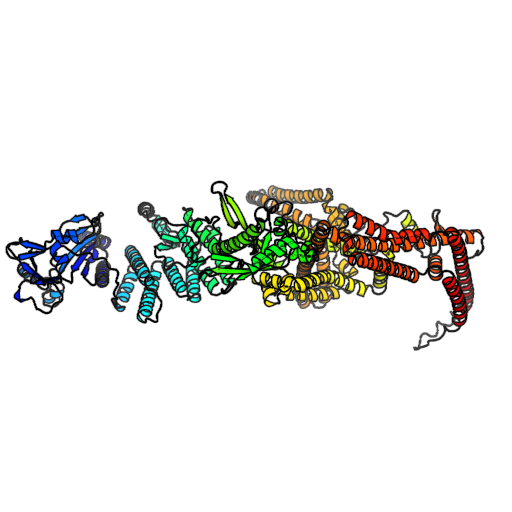88 636 ASN A N 1
ATOM 5148 C CA . ASN A 1 636 ? -45.578 -2.261 14.241 1.00 79.88 636 ASN A CA 1
ATOM 5149 C C . ASN A 1 636 ? -45.961 -0.848 13.789 1.00 79.88 636 ASN A C 1
ATOM 5151 O O . ASN A 1 636 ? -46.240 0.002 14.633 1.00 79.88 636 ASN A O 1
ATOM 5155 N N . ASN A 1 637 ? -45.973 -0.582 12.476 1.00 80.25 637 ASN A N 1
ATOM 5156 C CA . ASN A 1 637 ? -46.175 0.756 11.911 1.00 80.25 637 ASN A CA 1
ATOM 5157 C C . ASN A 1 637 ? -45.182 1.789 12.498 1.00 80.25 637 ASN A C 1
ATOM 5159 O O . ASN A 1 637 ? -45.531 2.945 12.740 1.00 80.25 637 ASN A O 1
ATOM 5163 N N . LYS A 1 638 ? -43.945 1.342 12.771 1.00 79.19 638 LYS A N 1
ATOM 5164 C CA . LYS A 1 638 ? -42.862 2.126 13.385 1.00 79.19 638 LYS A CA 1
ATOM 5165 C C . LYS A 1 638 ? -41.617 2.121 12.503 1.00 79.19 638 LYS A C 1
ATOM 5167 O O . LYS A 1 638 ? -41.307 1.134 11.834 1.00 79.19 638 LYS A O 1
ATOM 5172 N N . THR A 1 639 ? -40.911 3.247 12.492 1.00 73.38 639 THR A N 1
ATOM 5173 C CA . THR A 1 639 ? -39.680 3.455 11.723 1.00 73.38 639 THR A CA 1
ATOM 5174 C C . THR A 1 639 ? -38.478 3.360 12.645 1.00 73.38 639 THR A C 1
ATOM 5176 O O . THR A 1 639 ? -38.119 4.357 13.255 1.00 73.38 639 THR A O 1
ATOM 5179 N N . ARG A 1 640 ? -37.800 2.214 12.704 1.00 82.56 640 ARG A N 1
ATOM 5180 C CA . ARG A 1 640 ? -36.577 2.100 13.508 1.00 82.56 640 ARG A CA 1
ATOM 5181 C C . ARG A 1 640 ? -35.365 2.629 12.747 1.00 82.56 640 ARG A C 1
ATOM 5183 O O . ARG A 1 640 ? -35.227 2.379 11.548 1.00 82.56 640 ARG A O 1
ATOM 5190 N N . VAL A 1 641 ? -34.465 3.331 13.431 1.00 82.94 641 VAL A N 1
ATOM 5191 C CA . VAL A 1 641 ? -33.146 3.660 12.871 1.00 82.94 641 VAL A CA 1
ATOM 5192 C C . VAL A 1 641 ? -32.218 2.477 13.086 1.00 82.94 641 VAL A C 1
ATOM 5194 O O . VAL A 1 641 ? -31.960 2.089 14.222 1.00 82.94 641 VAL A O 1
ATOM 5197 N N . VAL A 1 642 ? -31.704 1.923 11.994 1.00 85.19 642 VAL A N 1
ATOM 5198 C CA . VAL A 1 642 ? -30.679 0.885 12.026 1.00 85.19 642 VAL A CA 1
ATOM 5199 C C . VAL A 1 642 ? -29.392 1.491 11.508 1.00 85.19 642 VAL A C 1
ATOM 5201 O O . VAL A 1 642 ? -29.311 2.002 10.395 1.00 85.19 642 VAL A O 1
ATOM 5204 N N . CYS A 1 643 ? -28.372 1.466 12.346 1.00 85.50 643 CYS A N 1
ATOM 5205 C CA . CYS A 1 643 ? -27.024 1.756 11.911 1.00 85.50 643 CYS A CA 1
ATOM 5206 C C . CYS A 1 643 ? -26.345 0.429 11.652 1.00 85.50 643 CYS A C 1
ATOM 5208 O O . CYS A 1 643 ? -26.050 -0.305 12.595 1.00 85.50 643 CYS A O 1
ATOM 5210 N N . ASP A 1 644 ? -26.189 0.115 10.370 1.00 72.12 644 ASP A N 1
ATOM 5211 C CA . ASP A 1 644 ? -25.583 -1.136 9.957 1.00 72.12 644 ASP A CA 1
ATOM 5212 C C . ASP A 1 644 ? -24.168 -1.223 10.546 1.00 72.12 644 ASP A C 1
ATOM 5214 O O . ASP A 1 644 ? -23.408 -0.244 10.557 1.00 72.12 644 ASP A O 1
ATOM 5218 N N . GLY A 1 645 ? -23.852 -2.384 11.115 1.00 66.94 645 GLY A N 1
ATOM 5219 C CA . GLY A 1 645 ? -22.538 -2.658 11.684 1.00 66.94 645 GLY A CA 1
ATOM 5220 C C . GLY A 1 645 ? -21.452 -2.690 10.610 1.00 66.94 645 GLY A C 1
ATOM 5221 O O . GLY A 1 645 ? -20.286 -2.419 10.922 1.00 66.94 645 GLY A O 1
ATOM 5222 N N . ASP A 1 646 ? -21.850 -2.970 9.368 1.00 81.06 646 ASP A N 1
ATOM 5223 C CA . ASP A 1 646 ? -20.953 -3.184 8.245 1.00 81.06 646 ASP A CA 1
ATOM 5224 C C . ASP A 1 646 ? -20.530 -1.853 7.614 1.00 81.06 646 ASP A C 1
ATOM 5226 O O . ASP A 1 646 ? -21.336 -1.009 7.211 1.00 81.06 646 ASP A O 1
ATOM 5230 N N . VAL A 1 647 ? -19.216 -1.657 7.520 1.00 85.06 647 VAL A N 1
ATOM 5231 C CA . VAL A 1 647 ? -18.642 -0.488 6.858 1.00 85.06 647 VAL A CA 1
ATOM 5232 C C . VAL A 1 647 ? -18.827 -0.649 5.352 1.00 85.06 647 VAL A C 1
ATOM 5234 O O . VAL A 1 647 ? -18.400 -1.639 4.759 1.00 85.06 647 VAL A O 1
ATOM 5237 N N . ILE A 1 648 ? -19.425 0.347 4.699 1.00 89.06 648 ILE A N 1
ATOM 5238 C CA . ILE A 1 648 ? -19.490 0.385 3.240 1.00 89.06 648 ILE A CA 1
ATOM 5239 C C . ILE A 1 648 ? -18.073 0.630 2.725 1.00 89.06 648 ILE A C 1
ATOM 5241 O O . ILE A 1 648 ? -17.552 1.748 2.789 1.00 89.06 648 ILE A O 1
ATOM 5245 N N . HIS A 1 649 ? -17.455 -0.441 2.231 1.00 87.50 649 HIS A N 1
ATOM 5246 C CA . HIS A 1 649 ? -16.149 -0.393 1.596 1.00 87.50 649 HIS A CA 1
ATOM 5247 C C . HIS A 1 649 ? -16.229 0.266 0.221 1.00 87.50 649 HIS A C 1
ATOM 5249 O O . HIS A 1 649 ? -17.204 0.116 -0.528 1.00 87.50 649 HIS A O 1
ATOM 5255 N N . TYR A 1 650 ? -15.153 0.961 -0.128 1.00 85.19 650 TYR A N 1
ATOM 5256 C CA . TYR A 1 650 ? -14.922 1.378 -1.498 1.00 85.19 650 TYR A CA 1
ATOM 5257 C C . TYR A 1 650 ? -14.720 0.162 -2.394 1.00 85.19 650 TYR A C 1
ATOM 5259 O O . TYR A 1 650 ? -14.192 -0.866 -1.972 1.00 85.19 650 TYR A O 1
ATOM 5267 N N . ASP A 1 651 ? -15.140 0.283 -3.648 1.00 83.94 651 ASP A N 1
ATOM 5268 C CA . ASP A 1 651 ? -15.005 -0.812 -4.598 1.00 83.94 651 ASP A CA 1
ATOM 5269 C C . ASP A 1 651 ? -13.516 -1.050 -4.932 1.00 83.94 651 ASP A C 1
ATOM 5271 O O . ASP A 1 651 ? -12.809 -0.190 -5.471 1.00 83.94 651 ASP A O 1
ATOM 5275 N N . GLU A 1 652 ? -13.027 -2.234 -4.559 1.00 83.25 652 GLU A N 1
ATOM 5276 C CA . GLU A 1 652 ? -11.617 -2.623 -4.647 1.00 83.25 652 GLU A CA 1
ATOM 5277 C C . GLU A 1 652 ? -11.100 -2.623 -6.091 1.00 83.25 652 GLU A C 1
ATOM 5279 O O . GLU A 1 652 ? -9.903 -2.412 -6.330 1.00 83.25 652 GLU A O 1
ATOM 5284 N N . ALA A 1 653 ? -11.990 -2.798 -7.076 1.00 80.75 653 ALA A N 1
ATOM 5285 C CA . ALA A 1 653 ? -11.621 -2.806 -8.487 1.00 80.75 653 ALA A CA 1
ATOM 5286 C C . ALA A 1 653 ? -10.937 -1.492 -8.912 1.00 80.75 653 ALA A C 1
ATOM 5288 O O . ALA A 1 653 ? -9.987 -1.518 -9.703 1.00 80.75 653 ALA A O 1
ATOM 5289 N N . TRP A 1 654 ? -11.345 -0.354 -8.332 1.00 78.62 654 TRP A N 1
ATOM 5290 C CA . TRP A 1 654 ? -10.770 0.971 -8.618 1.00 78.62 654 TRP A CA 1
ATOM 5291 C C . TRP A 1 654 ? -9.341 1.152 -8.095 1.00 78.62 654 TRP A C 1
ATOM 5293 O O . TRP A 1 654 ? -8.645 2.094 -8.491 1.00 78.62 654 TRP A O 1
ATOM 5303 N N . TRP A 1 655 ? -8.892 0.270 -7.206 1.00 78.75 655 TRP A N 1
ATOM 5304 C CA . TRP A 1 655 ? -7.547 0.283 -6.641 1.00 78.75 655 TRP A CA 1
ATOM 5305 C C . TRP A 1 655 ? -6.666 -0.793 -7.275 1.00 78.75 655 TRP A C 1
ATOM 5307 O O . TRP A 1 655 ? -5.579 -0.494 -7.780 1.00 78.75 655 TRP A O 1
ATOM 5317 N N . ILE A 1 656 ? -7.155 -2.033 -7.319 1.00 84.06 656 ILE A N 1
ATOM 5318 C CA . ILE A 1 656 ? -6.372 -3.191 -7.762 1.00 84.06 656 ILE A CA 1
ATOM 5319 C C . ILE A 1 656 ? -6.028 -3.092 -9.251 1.00 84.06 656 ILE A C 1
ATOM 5321 O O . ILE A 1 656 ? -4.882 -3.343 -9.634 1.00 84.06 656 ILE A O 1
ATOM 5325 N N . VAL A 1 657 ? -6.980 -2.698 -10.105 1.00 85.50 657 VAL A N 1
ATOM 5326 C CA . VAL A 1 657 ? -6.765 -2.698 -11.562 1.00 85.50 657 VAL A CA 1
ATOM 5327 C C . VAL A 1 657 ? -5.688 -1.685 -11.980 1.00 85.50 657 VAL A C 1
ATOM 5329 O O . VAL A 1 657 ? -4.720 -2.102 -12.626 1.00 85.50 657 VAL A O 1
ATOM 5332 N N . PRO A 1 658 ? -5.748 -0.390 -11.596 1.00 84.75 658 PRO A N 1
ATOM 5333 C CA . PRO A 1 658 ? -4.690 0.559 -11.942 1.00 84.75 658 PRO A CA 1
ATOM 5334 C C . PRO A 1 658 ? -3.342 0.213 -11.303 1.00 84.75 658 PRO A C 1
ATOM 5336 O O . PRO A 1 658 ? -2.305 0.450 -11.919 1.00 84.75 658 PRO A O 1
ATOM 5339 N N . PHE A 1 659 ? -3.335 -0.377 -10.104 1.00 86.75 659 PHE A N 1
ATOM 5340 C CA . PHE A 1 659 ? -2.109 -0.832 -9.448 1.00 86.75 659 PHE A CA 1
ATOM 5341 C C . PHE A 1 659 ? -1.422 -1.961 -10.234 1.00 86.75 659 PHE A C 1
ATOM 5343 O O . PHE A 1 659 ? -0.237 -1.851 -10.556 1.00 86.75 659 PHE A O 1
ATOM 5350 N N . ILE A 1 660 ? -2.165 -3.009 -10.618 1.00 87.56 660 ILE A N 1
ATOM 5351 C CA . ILE A 1 660 ? -1.637 -4.122 -11.425 1.00 87.56 660 ILE A CA 1
ATOM 5352 C C . ILE A 1 660 ? -1.163 -3.614 -12.788 1.00 87.56 660 ILE A C 1
ATOM 5354 O O . ILE A 1 660 ? -0.045 -3.926 -13.201 1.00 87.56 660 ILE A O 1
ATOM 5358 N N . ILE A 1 661 ? -1.968 -2.796 -13.477 1.00 87.81 661 ILE A N 1
ATOM 5359 C CA . ILE A 1 661 ? -1.574 -2.206 -14.764 1.00 87.81 661 ILE A CA 1
ATOM 5360 C C . ILE A 1 661 ? -0.322 -1.340 -14.590 1.00 87.81 661 ILE A C 1
ATOM 5362 O O . ILE A 1 661 ? 0.589 -1.434 -15.408 1.00 87.81 661 ILE A O 1
ATOM 5366 N N . GLY A 1 662 ? -0.228 -0.559 -13.513 1.00 88.00 662 GLY A N 1
ATOM 5367 C CA . GLY A 1 662 ? 0.943 0.254 -13.193 1.00 88.00 662 GLY A CA 1
ATOM 5368 C C . GLY A 1 662 ? 2.208 -0.582 -13.018 1.00 88.00 662 GLY A C 1
ATOM 5369 O O . GLY A 1 662 ? 3.237 -0.255 -13.608 1.00 88.00 662 GLY A O 1
ATOM 5370 N N . ILE A 1 663 ? 2.133 -1.701 -12.291 1.00 88.06 663 ILE A N 1
ATOM 5371 C CA . ILE A 1 663 ? 3.253 -2.645 -12.143 1.00 88.06 663 ILE A CA 1
ATOM 5372 C C . ILE A 1 663 ? 3.634 -3.261 -13.493 1.00 88.06 663 ILE A C 1
ATOM 5374 O O . ILE A 1 663 ? 4.817 -3.309 -13.838 1.00 88.06 663 ILE A O 1
ATOM 5378 N N . LEU A 1 664 ? 2.651 -3.705 -14.280 1.00 87.25 664 LEU A N 1
ATOM 5379 C CA . LEU A 1 664 ? 2.895 -4.286 -15.602 1.00 87.25 664 LEU A CA 1
ATOM 5380 C C . LEU A 1 664 ? 3.519 -3.262 -16.557 1.00 87.25 664 LEU A C 1
ATOM 5382 O O . LEU A 1 664 ? 4.469 -3.587 -17.274 1.00 87.25 664 LEU A O 1
ATOM 5386 N N . MET A 1 665 ? 3.037 -2.018 -16.551 1.00 87.31 665 MET A N 1
ATOM 5387 C CA . MET A 1 665 ? 3.619 -0.932 -17.332 1.00 87.31 665 MET A CA 1
ATOM 5388 C C . MET A 1 665 ? 5.041 -0.643 -16.869 1.00 87.31 665 MET A C 1
ATOM 5390 O O . MET A 1 665 ? 5.931 -0.603 -17.717 1.00 87.31 665 MET A O 1
ATOM 5394 N N . PHE A 1 666 ? 5.280 -0.536 -15.558 1.00 88.69 666 PHE A N 1
ATOM 5395 C CA . PHE A 1 666 ? 6.609 -0.322 -14.983 1.00 88.69 666 PHE A CA 1
ATOM 5396 C C . PHE A 1 666 ? 7.605 -1.404 -15.405 1.00 88.69 666 PHE A C 1
ATOM 5398 O O . PHE A 1 666 ? 8.698 -1.104 -15.886 1.00 88.69 666 PHE A O 1
ATOM 5405 N N . ALA A 1 667 ? 7.206 -2.671 -15.316 1.00 87.12 667 ALA A N 1
ATOM 5406 C CA . ALA A 1 667 ? 8.049 -3.793 -15.709 1.00 87.12 667 ALA A CA 1
ATOM 5407 C C . ALA A 1 667 ? 8.431 -3.765 -17.205 1.00 87.12 667 ALA A C 1
ATOM 5409 O O . ALA A 1 667 ? 9.471 -4.306 -17.596 1.00 87.12 667 ALA A O 1
ATOM 5410 N N . ASN A 1 668 ? 7.622 -3.090 -18.031 1.00 85.81 668 ASN A N 1
ATOM 5411 C CA . ASN A 1 668 ? 7.842 -2.876 -19.460 1.00 85.81 668 ASN A CA 1
ATOM 5412 C C . ASN A 1 668 ? 8.435 -1.497 -19.806 1.00 85.81 668 ASN A C 1
ATOM 5414 O O . ASN A 1 668 ? 8.792 -1.268 -20.966 1.00 85.81 668 ASN A O 1
ATOM 5418 N N . VAL A 1 669 ? 8.605 -0.591 -18.834 1.00 86.06 669 VAL A N 1
ATOM 5419 C CA . VAL A 1 669 ? 9.193 0.744 -19.045 1.00 86.06 669 VAL A CA 1
ATOM 5420 C C . VAL A 1 669 ? 10.531 0.662 -19.790 1.00 86.06 669 VAL A C 1
ATOM 5422 O O . VAL A 1 669 ? 10.679 1.391 -20.770 1.00 86.06 669 VAL A O 1
ATOM 5425 N N . PRO A 1 670 ? 11.477 -0.247 -19.473 1.00 84.69 670 PRO A N 1
ATOM 5426 C CA . PRO A 1 670 ? 12.741 -0.332 -20.211 1.00 84.69 670 PRO A CA 1
ATOM 5427 C C . PRO A 1 670 ? 12.580 -0.543 -21.725 1.00 84.69 670 PRO A C 1
ATOM 5429 O O . PRO A 1 670 ? 13.329 0.042 -22.507 1.00 84.69 670 PRO A O 1
ATOM 5432 N N . LEU A 1 671 ? 11.576 -1.305 -22.177 1.00 82.81 671 LEU A N 1
ATOM 5433 C CA . LEU A 1 671 ? 11.290 -1.452 -23.612 1.00 82.81 671 LEU A CA 1
ATOM 5434 C C . LEU A 1 671 ? 10.838 -0.130 -24.236 1.00 82.81 671 LEU A C 1
ATOM 5436 O O . LEU A 1 671 ? 11.296 0.227 -25.325 1.00 82.81 671 LEU A O 1
ATOM 5440 N N . LEU A 1 672 ? 9.952 0.593 -23.547 1.00 78.06 672 LEU A N 1
ATOM 5441 C CA . LEU A 1 672 ? 9.446 1.891 -23.992 1.00 78.06 672 LEU A CA 1
ATOM 5442 C C . LEU A 1 672 ? 10.556 2.944 -24.021 1.00 78.06 672 LEU A C 1
ATOM 5444 O O . LEU A 1 672 ? 10.596 3.751 -24.949 1.00 78.06 672 LEU A O 1
ATOM 5448 N N . LEU A 1 673 ? 11.476 2.896 -23.056 1.00 76.00 673 LEU A N 1
ATOM 5449 C CA . LEU A 1 673 ? 12.585 3.837 -22.934 1.00 76.00 673 LEU A CA 1
ATOM 5450 C C . LEU A 1 673 ? 13.695 3.597 -23.945 1.00 76.00 673 LEU A C 1
ATOM 5452 O O . LEU A 1 673 ? 14.279 4.563 -24.417 1.00 76.00 673 LEU A O 1
ATOM 5456 N N . VAL A 1 674 ? 14.006 2.343 -24.284 1.00 77.38 674 VAL A N 1
ATOM 5457 C CA . VAL A 1 674 ? 15.122 2.030 -25.193 1.00 77.38 674 VAL A CA 1
ATOM 5458 C C . VAL A 1 674 ? 14.708 2.151 -26.668 1.00 77.38 674 VAL A C 1
ATOM 5460 O O . VAL A 1 674 ? 15.531 2.485 -27.521 1.00 77.38 674 VAL A O 1
ATOM 5463 N N . LYS A 1 675 ? 13.420 1.963 -26.990 1.00 76.56 675 LYS A N 1
ATOM 5464 C CA . LYS A 1 675 ? 12.884 2.050 -28.364 1.00 76.56 675 LYS A CA 1
ATOM 5465 C C . LYS A 1 675 ? 13.230 3.354 -29.120 1.00 76.56 675 LYS A C 1
ATOM 5467 O O . LYS A 1 675 ? 13.575 3.257 -30.297 1.00 76.56 675 LYS A O 1
ATOM 5472 N N . PRO A 1 676 ? 13.161 4.564 -28.527 1.00 66.31 676 PRO A N 1
ATOM 5473 C CA . PRO A 1 676 ? 13.508 5.818 -29.199 1.00 66.31 676 PRO A CA 1
ATOM 5474 C C . PRO A 1 676 ? 15.002 5.939 -29.518 1.00 66.31 676 PRO A C 1
ATOM 5476 O O . PRO A 1 676 ? 15.352 6.563 -30.516 1.00 66.31 676 PRO A O 1
ATOM 5479 N N . PHE A 1 677 ? 15.866 5.316 -28.707 1.00 66.75 677 PHE A N 1
ATOM 5480 C CA . PHE A 1 677 ? 17.324 5.309 -28.885 1.00 66.75 677 PHE A CA 1
ATOM 5481 C C . PHE A 1 677 ? 17.810 4.276 -29.890 1.00 66.75 677 PHE A C 1
ATOM 5483 O O . PHE A 1 677 ? 19.004 4.204 -30.184 1.00 66.75 677 PHE A O 1
ATOM 5490 N N . GLN A 1 678 ? 16.899 3.493 -30.465 1.00 64.81 678 GLN A N 1
ATOM 5491 C CA . GLN A 1 678 ? 17.220 2.739 -31.656 1.00 64.81 678 GLN A CA 1
ATOM 5492 C C . GLN A 1 678 ? 17.517 3.726 -32.780 1.00 64.81 678 GLN A C 1
ATOM 5494 O O . GLN A 1 678 ? 16.627 4.154 -33.520 1.00 64.81 678 GLN A O 1
ATOM 5499 N N . LYS A 1 679 ? 18.802 4.049 -32.950 1.00 59.25 679 LYS A N 1
ATOM 5500 C CA . LYS A 1 679 ? 19.330 4.511 -34.229 1.00 59.25 679 LYS A CA 1
ATOM 5501 C C . LYS A 1 679 ? 18.834 3.468 -35.224 1.00 59.25 679 LYS A C 1
ATOM 5503 O O . LYS A 1 679 ? 19.244 2.319 -35.123 1.00 59.25 679 LYS A O 1
ATOM 5508 N N . LYS A 1 680 ? 17.860 3.773 -36.086 1.00 50.09 680 LYS A N 1
ATOM 5509 C CA . LYS A 1 680 ? 17.401 2.811 -37.099 1.00 50.09 680 LYS A CA 1
ATOM 5510 C C . LYS A 1 680 ? 18.593 2.551 -38.027 1.00 50.09 680 LYS A C 1
ATOM 5512 O O . LYS A 1 680 ? 18.738 3.217 -39.047 1.00 50.09 680 LYS A O 1
ATOM 5517 N N . ARG A 1 681 ? 19.457 1.587 -37.695 1.00 48.19 681 ARG A N 1
ATOM 5518 C CA . ARG A 1 681 ? 20.178 0.849 -38.727 1.00 48.19 681 ARG A CA 1
ATOM 5519 C C . ARG A 1 681 ? 19.083 0.104 -39.470 1.00 48.19 681 ARG A C 1
ATOM 5521 O O . ARG A 1 681 ? 18.344 -0.672 -38.875 1.00 48.19 681 ARG A O 1
ATOM 5528 N N . ARG A 1 682 ? 18.887 0.505 -40.720 1.00 43.41 682 ARG A N 1
ATOM 5529 C CA . ARG A 1 682 ? 17.849 0.045 -41.640 1.00 43.41 682 ARG A CA 1
ATOM 5530 C C . ARG A 1 682 ? 17.714 -1.482 -41.592 1.00 43.41 682 ARG A C 1
ATOM 5532 O O . ARG A 1 682 ? 18.530 -2.200 -42.157 1.00 43.41 682 ARG A O 1
ATOM 5539 N N . CYS A 1 683 ? 16.718 -1.979 -40.860 1.00 37.78 683 CYS A N 1
ATOM 5540 C CA . CYS A 1 683 ? 16.404 -3.403 -40.807 1.00 37.78 683 CYS A CA 1
ATOM 5541 C C . CYS A 1 683 ? 15.580 -3.770 -42.037 1.00 37.78 683 CYS A C 1
ATOM 5543 O O . CYS A 1 683 ? 14.411 -3.388 -42.079 1.00 37.78 683 CYS A O 1
ATOM 5545 N N . LYS A 1 684 ? 16.204 -4.543 -42.944 1.00 43.28 684 LYS A N 1
ATOM 5546 C CA . LYS A 1 684 ? 15.830 -5.106 -44.270 1.00 43.28 684 LYS A CA 1
ATOM 5547 C C . LYS A 1 684 ? 14.410 -5.708 -44.484 1.00 43.28 684 LYS A C 1
ATOM 5549 O O . LYS A 1 684 ? 14.213 -6.423 -45.454 1.00 43.28 684 LYS A O 1
ATOM 5554 N N . GLY A 1 685 ? 13.394 -5.415 -43.662 1.00 40.69 685 GLY A N 1
ATOM 5555 C CA . GLY A 1 685 ? 12.116 -6.156 -43.657 1.00 40.69 685 GLY A CA 1
ATOM 5556 C C . GLY A 1 685 ? 10.851 -5.530 -44.278 1.00 40.69 685 GLY A C 1
ATOM 5557 O O . GLY A 1 685 ? 9.942 -6.280 -44.598 1.00 40.69 685 GLY A O 1
ATOM 5558 N N . TYR A 1 686 ? 10.749 -4.209 -44.481 1.00 37.97 686 TYR A N 1
ATOM 5559 C CA . TYR A 1 686 ? 9.596 -3.560 -45.167 1.00 37.97 686 TYR A CA 1
ATOM 5560 C C . TYR A 1 686 ? 10.023 -2.808 -46.427 1.00 37.97 686 TYR A C 1
ATOM 5562 O O . TYR A 1 686 ? 9.687 -1.658 -46.693 1.00 37.97 686 TYR A O 1
ATOM 5570 N N . HIS A 1 687 ? 10.909 -3.459 -47.156 1.00 41.47 687 HIS A N 1
ATOM 5571 C CA . HIS A 1 687 ? 12.093 -2.766 -47.600 1.00 41.47 687 HIS A CA 1
ATOM 5572 C C . HIS A 1 687 ? 12.210 -2.717 -49.115 1.00 41.47 687 HIS A C 1
ATOM 5574 O O . HIS A 1 687 ? 13.236 -2.290 -49.586 1.00 41.47 687 HIS A O 1
ATOM 5580 N N . ALA A 1 688 ? 11.193 -3.049 -49.910 1.00 45.31 688 ALA A N 1
ATOM 5581 C CA . ALA A 1 688 ? 11.334 -2.894 -51.361 1.00 45.31 688 ALA A CA 1
ATOM 5582 C C . ALA A 1 688 ? 11.464 -1.412 -51.779 1.00 45.31 688 ALA A C 1
ATOM 5584 O O . ALA A 1 688 ? 12.322 -1.082 -52.585 1.00 45.31 688 ALA A O 1
ATOM 5585 N N . ILE A 1 689 ? 10.698 -0.495 -51.176 1.00 50.00 689 ILE A N 1
ATOM 5586 C CA . ILE A 1 689 ? 10.749 0.939 -51.528 1.00 50.00 689 ILE A CA 1
ATOM 5587 C C . ILE A 1 689 ? 11.808 1.683 -50.692 1.00 50.00 689 ILE A C 1
ATOM 5589 O O . ILE A 1 689 ? 12.577 2.476 -51.228 1.00 50.00 689 ILE A O 1
ATOM 5593 N N . ASP A 1 690 ? 11.951 1.337 -49.408 1.00 43.88 690 ASP A N 1
ATOM 5594 C CA . ASP A 1 690 ? 12.976 1.917 -48.530 1.00 43.88 690 ASP A CA 1
ATOM 5595 C C . ASP A 1 690 ? 14.385 1.275 -48.696 1.00 43.88 690 ASP A C 1
ATOM 5597 O O . ASP A 1 690 ? 15.352 1.906 -48.276 1.00 43.88 690 ASP A O 1
ATOM 5601 N N . LEU A 1 691 ? 14.571 0.064 -49.287 1.00 42.09 691 LEU A N 1
ATOM 5602 C CA . LEU A 1 691 ? 15.923 -0.484 -49.639 1.00 42.09 691 LEU A CA 1
ATOM 5603 C C . LEU A 1 691 ? 16.437 0.244 -50.864 1.00 42.09 691 LEU A C 1
ATOM 5605 O O . LEU A 1 691 ? 17.608 0.607 -50.876 1.00 42.09 691 LEU A O 1
ATOM 5609 N N . LEU A 1 692 ? 15.569 0.499 -51.847 1.00 48.19 692 LEU A N 1
ATOM 5610 C CA . LEU A 1 692 ? 15.933 1.321 -52.995 1.00 48.19 692 LEU A CA 1
ATOM 5611 C C . LEU A 1 692 ? 16.391 2.693 -52.520 1.00 48.19 692 LEU A C 1
ATOM 5613 O O . LEU A 1 692 ? 17.452 3.155 -52.902 1.00 48.19 692 LEU A O 1
ATOM 5617 N N . GLN A 1 693 ? 15.694 3.285 -51.557 1.00 46.59 693 GLN A N 1
ATOM 5618 C CA . GLN A 1 693 ? 16.096 4.565 -50.982 1.00 46.59 693 GLN A CA 1
ATOM 5619 C C . GLN A 1 693 ? 17.341 4.499 -50.079 1.00 46.59 693 GLN A C 1
ATOM 5621 O O . GLN A 1 693 ? 17.813 5.528 -49.615 1.00 46.59 693 GLN A O 1
ATOM 5626 N N . SER A 1 694 ? 17.870 3.308 -49.797 1.00 43.47 694 SER A N 1
ATOM 5627 C CA . SER A 1 694 ? 18.885 3.046 -48.776 1.00 43.47 694 SER A CA 1
ATOM 5628 C C . SER A 1 694 ? 20.216 2.557 -49.339 1.00 43.47 694 SER A C 1
ATOM 5630 O O . SER A 1 694 ? 21.260 2.912 -48.798 1.00 43.47 694 SER A O 1
ATOM 5632 N N . GLU A 1 695 ? 20.203 1.733 -50.383 1.00 44.00 695 GLU A N 1
ATOM 5633 C CA . GLU A 1 695 ? 21.428 1.349 -51.099 1.00 44.00 695 GLU A CA 1
ATOM 5634 C C . GLU A 1 695 ? 21.959 2.500 -51.975 1.00 44.00 695 GLU A C 1
ATOM 5636 O O . GLU A 1 695 ? 23.141 2.524 -52.288 1.00 44.00 695 GLU A O 1
ATOM 5641 N N . ILE A 1 696 ? 21.145 3.533 -52.244 1.00 48.66 696 ILE A N 1
ATOM 5642 C CA . ILE A 1 696 ? 21.563 4.809 -52.863 1.00 48.66 696 ILE A CA 1
ATOM 5643 C C . ILE A 1 696 ? 21.996 5.846 -51.805 1.00 48.66 696 ILE A C 1
ATOM 5645 O O . ILE A 1 696 ? 21.824 7.044 -51.988 1.00 48.66 696 ILE A O 1
ATOM 5649 N N . TYR A 1 697 ? 22.525 5.435 -50.652 1.00 44.16 697 TYR A N 1
ATOM 5650 C CA . TYR A 1 697 ? 23.108 6.390 -49.695 1.00 44.16 697 TYR A CA 1
ATOM 5651 C C . TYR A 1 697 ? 24.590 6.645 -49.993 1.00 44.16 697 TYR A C 1
ATOM 5653 O O . TYR A 1 697 ? 25.452 6.437 -49.149 1.00 44.16 697 TYR A O 1
ATOM 5661 N N . ASN A 1 698 ? 24.839 7.129 -51.209 1.00 47.44 698 ASN A N 1
ATOM 5662 C CA . ASN A 1 698 ? 25.721 8.273 -51.418 1.00 47.44 698 ASN A CA 1
ATOM 5663 C C . ASN A 1 698 ? 24.785 9.439 -51.794 1.00 47.44 698 ASN A C 1
ATOM 5665 O O . ASN A 1 698 ? 23.926 9.302 -52.663 1.00 47.44 698 ASN A O 1
ATOM 5669 N N . GLU A 1 699 ? 24.871 10.533 -51.046 1.00 58.06 699 GLU A N 1
ATOM 5670 C CA . GLU A 1 699 ? 23.762 11.157 -50.307 1.00 58.06 699 GLU A CA 1
ATOM 5671 C C . GLU A 1 699 ? 22.754 12.055 -51.054 1.00 58.06 699 GLU A C 1
ATOM 5673 O O . GLU A 1 699 ? 21.909 12.683 -50.411 1.00 58.06 699 GLU A O 1
ATOM 5678 N N . ASP A 1 700 ? 22.734 12.106 -52.380 1.00 71.44 700 ASP A N 1
ATOM 5679 C CA . ASP A 1 700 ? 22.181 13.305 -53.019 1.00 71.44 700 ASP A CA 1
ATOM 5680 C C . ASP A 1 700 ? 20.773 13.202 -53.590 1.00 71.44 700 ASP A C 1
ATOM 5682 O O . ASP A 1 700 ? 20.321 14.212 -54.101 1.00 71.44 700 ASP A O 1
ATOM 5686 N N . TRP A 1 701 ? 20.046 12.077 -53.524 1.00 78.50 701 TRP A N 1
ATOM 5687 C CA . TRP A 1 701 ? 18.816 11.896 -54.325 1.00 78.50 701 TRP A CA 1
ATOM 5688 C C . TRP A 1 701 ? 17.587 11.398 -53.532 1.00 78.50 701 TRP A C 1
ATOM 5690 O O . TRP A 1 701 ? 17.635 10.405 -52.811 1.00 78.50 701 TRP A O 1
ATOM 5700 N N . LEU A 1 702 ? 16.449 12.087 -53.676 1.00 80.25 702 LEU A N 1
ATOM 5701 C CA . LEU A 1 702 ? 15.178 11.857 -52.985 1.00 80.25 702 LEU A CA 1
ATOM 5702 C C . LEU A 1 702 ? 14.154 11.138 -53.884 1.00 80.25 702 LEU A C 1
ATOM 5704 O O . LEU A 1 702 ? 13.817 11.621 -54.966 1.00 80.25 702 LEU A O 1
ATOM 5708 N N . ILE A 1 703 ? 13.593 10.026 -53.385 1.00 78.81 703 ILE A N 1
ATOM 5709 C CA . ILE A 1 703 ? 12.464 9.290 -54.001 1.00 78.81 703 ILE A CA 1
ATOM 5710 C C . ILE A 1 703 ? 11.107 9.799 -53.480 1.00 78.81 703 ILE A C 1
ATOM 5712 O O . ILE A 1 703 ? 10.132 9.856 -54.230 1.00 78.81 703 ILE A O 1
ATOM 5716 N N . ALA A 1 704 ? 11.042 10.195 -52.206 1.00 80.31 704 ALA A N 1
ATOM 5717 C CA . ALA A 1 704 ? 9.825 10.631 -51.519 1.00 80.31 704 ALA A CA 1
ATOM 5718 C C . ALA A 1 704 ? 10.089 11.846 -50.616 1.00 80.31 704 ALA A C 1
ATOM 5720 O O . ALA A 1 704 ? 11.236 12.103 -50.239 1.00 80.31 704 ALA A O 1
ATOM 5721 N N . ASN A 1 705 ? 9.020 12.562 -50.237 1.00 74.94 705 ASN A N 1
ATOM 5722 C CA . ASN A 1 705 ? 9.095 13.737 -49.365 1.00 74.94 705 ASN A CA 1
ATOM 5723 C C . ASN A 1 705 ? 9.845 13.401 -48.050 1.00 74.94 705 ASN A C 1
ATOM 5725 O O . ASN A 1 705 ? 9.370 12.568 -47.271 1.00 74.94 705 ASN A O 1
ATOM 5729 N N . PRO A 1 706 ? 10.994 14.047 -47.765 1.00 68.12 706 PRO A N 1
ATOM 5730 C CA . PRO A 1 706 ? 11.818 13.735 -46.597 1.00 68.12 706 PRO A CA 1
ATOM 5731 C C . PRO A 1 706 ? 11.219 14.213 -45.261 1.00 68.12 706 PRO A C 1
ATOM 5733 O O . PRO A 1 706 ? 11.667 13.761 -44.195 1.00 68.12 706 PRO A O 1
ATOM 5736 N N . LEU A 1 707 ? 10.224 15.107 -45.303 1.00 67.00 707 LEU A N 1
ATOM 5737 C CA . LEU A 1 707 ? 9.583 15.728 -44.145 1.00 67.00 707 LEU A CA 1
ATOM 5738 C C . LEU A 1 707 ? 8.446 14.841 -43.616 1.00 67.00 707 LEU A C 1
ATOM 5740 O O . LEU A 1 707 ? 7.275 15.036 -43.934 1.00 67.00 707 LEU A O 1
ATOM 5744 N N . SER A 1 708 ? 8.784 13.851 -42.782 1.00 65.31 708 SER A N 1
ATOM 5745 C CA . SER A 1 708 ? 7.773 13.169 -41.962 1.00 65.31 708 SER A CA 1
ATOM 5746 C C . SER A 1 708 ? 7.567 13.912 -40.643 1.00 65.31 708 SER A C 1
ATOM 5748 O O . SER A 1 708 ? 8.523 14.369 -40.020 1.00 65.31 708 SER A O 1
ATOM 5750 N N . PHE A 1 709 ? 6.318 14.012 -40.187 1.00 61.41 709 PHE A N 1
ATOM 5751 C CA . PHE A 1 709 ? 5.966 14.679 -38.930 1.00 61.41 709 PHE A CA 1
ATOM 5752 C C . PHE A 1 709 ? 6.721 14.101 -37.725 1.00 61.41 709 PHE A C 1
ATOM 5754 O O . PHE A 1 709 ? 7.288 14.842 -36.925 1.00 61.41 709 PHE A O 1
ATOM 5761 N N . CYS A 1 710 ? 6.836 12.770 -37.652 1.00 55.19 710 CYS A N 1
ATOM 5762 C CA . CYS A 1 710 ? 7.658 12.122 -36.635 1.00 55.19 710 CYS A CA 1
ATOM 5763 C C . CYS A 1 710 ? 9.132 12.534 -36.734 1.00 55.19 710 CYS A C 1
ATOM 5765 O O . CYS A 1 710 ? 9.793 12.585 -35.704 1.00 55.19 710 CYS A O 1
ATOM 5767 N N . ARG A 1 711 ? 9.658 12.840 -37.932 1.00 63.06 711 ARG A N 1
ATOM 5768 C CA . ARG A 1 711 ? 11.001 13.419 -38.088 1.00 63.06 711 ARG A CA 1
ATOM 5769 C C . ARG A 1 711 ? 11.057 14.841 -37.569 1.00 63.06 711 ARG A C 1
ATOM 5771 O O . ARG A 1 711 ? 12.022 15.129 -36.893 1.00 63.06 711 ARG A O 1
ATOM 5778 N N . ILE A 1 712 ? 10.067 15.691 -37.846 1.00 61.19 712 ILE A N 1
ATOM 5779 C CA . ILE A 1 712 ? 10.056 17.093 -37.392 1.00 61.19 712 ILE A CA 1
ATOM 5780 C C . ILE A 1 712 ? 9.995 17.158 -35.864 1.00 61.19 712 ILE A C 1
ATOM 5782 O O . ILE A 1 712 ? 10.828 17.825 -35.265 1.00 61.19 712 ILE A O 1
ATOM 5786 N N . ILE A 1 713 ? 9.105 16.392 -35.223 1.00 58.31 713 ILE A N 1
ATOM 5787 C CA . ILE A 1 713 ? 9.043 16.316 -33.752 1.00 58.31 713 ILE A CA 1
ATOM 5788 C C . ILE A 1 713 ? 10.303 15.688 -33.165 1.00 58.31 713 ILE A C 1
ATOM 5790 O O . ILE A 1 713 ? 10.785 16.127 -32.126 1.00 58.31 713 ILE A O 1
ATOM 5794 N N . ARG A 1 714 ? 10.860 14.660 -33.815 1.00 59.84 714 ARG A N 1
ATOM 5795 C CA . ARG A 1 714 ? 12.125 14.071 -33.364 1.00 59.84 714 ARG A CA 1
ATOM 5796 C C . ARG A 1 714 ? 13.324 14.948 -33.696 1.00 59.84 714 ARG A C 1
ATOM 5798 O O . ARG A 1 714 ? 14.353 14.747 -33.076 1.00 59.84 714 ARG A O 1
ATOM 5805 N N . SER A 1 715 ? 13.230 15.895 -34.627 1.00 61.97 715 SER A N 1
ATOM 5806 C CA . SER A 1 715 ? 14.379 16.631 -35.159 1.00 61.97 715 SER A CA 1
ATOM 5807 C C . SER A 1 715 ? 15.096 17.451 -34.094 1.00 61.97 715 SER A C 1
ATOM 5809 O O . SER A 1 715 ? 16.316 17.397 -34.101 1.00 61.97 715 SER A O 1
ATOM 5811 N N . PRO A 1 716 ? 14.424 18.154 -33.159 1.00 63.88 716 PRO A N 1
ATOM 5812 C CA . PRO A 1 716 ? 15.103 18.805 -32.043 1.00 63.88 716 PRO A CA 1
ATOM 5813 C C . PRO A 1 716 ? 15.861 17.803 -31.172 1.00 63.88 716 PRO A C 1
ATOM 5815 O O . PRO A 1 716 ? 17.009 18.047 -30.826 1.00 63.88 716 PRO A O 1
ATOM 5818 N N . PHE A 1 717 ? 15.261 16.646 -30.875 1.00 61.47 717 PHE A N 1
ATOM 5819 C CA . PHE A 1 717 ? 15.886 15.601 -30.058 1.00 61.47 717 PHE A CA 1
ATOM 5820 C C . PHE A 1 717 ? 17.031 14.887 -30.782 1.00 61.47 717 PHE A C 1
ATOM 5822 O O . PHE A 1 717 ? 18.039 14.566 -30.162 1.00 61.47 717 PHE A O 1
ATOM 5829 N N . ILE A 1 718 ? 16.897 14.661 -32.091 1.00 62.78 718 ILE A N 1
ATOM 5830 C CA . ILE A 1 718 ? 17.933 14.088 -32.953 1.00 62.78 718 ILE A CA 1
ATOM 5831 C C . ILE A 1 718 ? 19.069 15.093 -33.106 1.00 62.78 718 ILE A C 1
ATOM 5833 O O . ILE A 1 718 ? 20.203 14.730 -32.856 1.00 62.78 718 ILE A O 1
ATOM 5837 N N . TYR A 1 719 ? 18.780 16.357 -33.418 1.00 68.38 719 TYR A N 1
ATOM 5838 C CA . TYR A 1 719 ? 19.777 17.421 -33.538 1.00 68.38 719 TYR A CA 1
ATOM 5839 C C . TYR A 1 719 ? 20.527 17.640 -32.221 1.00 68.38 719 TYR A C 1
ATOM 5841 O O . TYR A 1 719 ? 21.750 17.737 -32.208 1.00 68.38 719 TYR A O 1
ATOM 5849 N N . PHE A 1 720 ? 19.813 17.659 -31.094 1.00 66.50 720 PHE A N 1
ATOM 5850 C CA . PHE A 1 720 ? 20.432 17.752 -29.776 1.00 66.50 720 PHE A CA 1
ATOM 5851 C C . PHE A 1 720 ? 21.243 16.489 -29.441 1.00 66.50 720 PHE A C 1
ATOM 5853 O O . PHE A 1 720 ? 22.338 16.590 -28.894 1.00 66.50 720 PHE A O 1
ATOM 5860 N N . GLY A 1 721 ? 20.753 15.306 -29.824 1.00 65.19 721 GLY A N 1
ATOM 5861 C CA . GLY A 1 721 ? 21.463 14.033 -29.692 1.00 65.19 721 GLY A CA 1
ATOM 5862 C C . GLY A 1 721 ? 22.685 13.895 -30.604 1.00 65.19 721 GLY A C 1
ATOM 5863 O O . GLY A 1 721 ? 23.653 13.254 -30.218 1.00 65.19 721 GLY A O 1
ATOM 5864 N N . GLU A 1 722 ? 22.680 14.512 -31.782 1.00 68.19 722 GLU A N 1
ATOM 5865 C CA . GLU A 1 722 ? 23.802 14.518 -32.726 1.00 68.19 722 GLU A CA 1
ATOM 5866 C C . GLU A 1 722 ? 24.853 15.558 -32.328 1.00 68.19 722 GLU A C 1
ATOM 5868 O O . GLU A 1 722 ? 26.046 15.262 -32.356 1.00 68.19 722 GLU A O 1
ATOM 5873 N N . LYS A 1 723 ? 24.426 16.751 -31.892 1.00 76.44 723 LYS A N 1
ATOM 5874 C CA . LYS A 1 723 ? 25.323 17.844 -31.487 1.00 76.44 723 LYS A CA 1
ATOM 5875 C C . LYS A 1 723 ? 25.903 17.652 -30.084 1.00 76.44 723 LYS A C 1
ATOM 5877 O O . LYS A 1 723 ? 27.049 18.015 -29.836 1.00 76.44 723 LYS A O 1
ATOM 5882 N N . PHE A 1 724 ? 25.128 17.066 -29.171 1.00 73.19 724 PHE A N 1
ATOM 5883 C CA . PHE A 1 724 ? 25.523 16.826 -27.783 1.00 73.19 724 PHE A CA 1
ATOM 5884 C C . PHE A 1 724 ? 25.135 15.413 -27.312 1.00 73.19 724 PHE A C 1
ATOM 5886 O O . PHE A 1 724 ? 24.390 15.272 -26.337 1.00 73.19 724 PHE A O 1
ATOM 5893 N N . PRO A 1 725 ? 25.667 14.342 -27.933 1.00 65.38 725 PRO A N 1
ATOM 5894 C CA . PRO A 1 725 ? 25.279 12.957 -27.633 1.00 65.38 725 PRO A CA 1
ATOM 5895 C C . PRO A 1 725 ? 25.427 12.598 -26.151 1.00 65.38 725 PRO A C 1
ATOM 5897 O O . PRO A 1 725 ? 24.584 11.903 -25.582 1.00 65.38 725 PRO A O 1
ATOM 5900 N N . ARG A 1 726 ? 26.459 13.145 -25.495 1.00 68.94 726 ARG A N 1
ATOM 5901 C CA . ARG A 1 726 ? 26.719 12.951 -24.061 1.00 68.94 726 ARG A CA 1
ATOM 5902 C C . ARG A 1 726 ? 25.654 13.608 -23.177 1.00 68.94 726 ARG A C 1
ATOM 5904 O O . ARG A 1 726 ? 25.107 12.957 -22.291 1.00 68.94 726 ARG A O 1
ATOM 5911 N N . MET A 1 727 ? 25.329 14.878 -23.432 1.00 72.69 727 MET A N 1
ATOM 5912 C CA . MET A 1 727 ? 24.332 15.615 -22.642 1.00 72.69 727 MET A CA 1
ATOM 5913 C C . MET A 1 727 ? 22.918 15.111 -22.904 1.00 72.69 727 MET A C 1
ATOM 5915 O O . MET A 1 727 ? 22.135 15.002 -21.968 1.00 72.69 727 MET A O 1
ATOM 5919 N N . ALA A 1 728 ? 22.594 14.744 -24.146 1.00 66.50 728 ALA A N 1
ATOM 5920 C CA . ALA A 1 728 ? 21.282 14.216 -24.503 1.00 66.50 728 ALA A CA 1
ATOM 5921 C C . ALA A 1 728 ? 20.942 12.943 -23.708 1.00 66.50 728 ALA A C 1
ATOM 5923 O O . ALA A 1 728 ? 19.846 12.831 -23.161 1.00 66.50 728 ALA A O 1
ATOM 5924 N N . GLY A 1 729 ? 21.898 12.015 -23.572 1.00 68.88 729 GLY A N 1
ATOM 5925 C CA . GLY A 1 729 ? 21.714 10.800 -22.774 1.00 68.88 729 GLY A CA 1
ATOM 5926 C C . GLY A 1 729 ? 21.512 11.082 -21.280 1.00 68.88 729 GLY A C 1
ATOM 5927 O O . GLY A 1 729 ? 20.643 10.482 -20.651 1.00 68.88 729 GLY A O 1
ATOM 5928 N N . VAL A 1 730 ? 22.271 12.020 -20.703 1.00 76.50 730 VAL A N 1
ATOM 5929 C CA . VAL A 1 730 ? 22.099 12.453 -19.302 1.00 76.50 730 VAL A CA 1
ATOM 5930 C C . VAL A 1 730 ? 20.737 13.117 -19.095 1.00 76.50 730 VAL A C 1
ATOM 5932 O O . VAL A 1 730 ? 20.005 12.721 -18.190 1.00 76.50 730 VAL A O 1
ATOM 5935 N N . ILE A 1 731 ? 20.369 14.066 -19.958 1.00 73.81 731 ILE A N 1
ATOM 5936 C CA . ILE A 1 731 ? 19.113 14.814 -19.858 1.00 73.81 731 ILE A CA 1
ATOM 5937 C C . ILE A 1 731 ? 17.917 13.881 -19.974 1.00 73.81 731 ILE A C 1
ATOM 5939 O O . ILE A 1 731 ? 17.000 14.007 -19.177 1.00 73.81 731 ILE A O 1
ATOM 5943 N N . ILE A 1 732 ? 17.918 12.917 -20.898 1.00 70.69 732 ILE A N 1
ATOM 5944 C CA . ILE A 1 732 ? 16.778 12.003 -21.032 1.00 70.69 732 ILE A CA 1
ATOM 5945 C C . ILE A 1 732 ? 16.660 11.085 -19.808 1.00 70.69 732 ILE A C 1
ATOM 5947 O O . ILE A 1 732 ? 15.550 10.867 -19.328 1.00 70.69 732 ILE A O 1
ATOM 5951 N N . ARG A 1 733 ? 17.780 10.600 -19.249 1.00 74.88 733 ARG A N 1
ATOM 5952 C CA . ARG A 1 733 ? 17.771 9.804 -18.006 1.00 74.88 733 ARG A CA 1
ATOM 5953 C C . ARG A 1 733 ? 17.166 10.574 -16.837 1.00 74.88 733 ARG A C 1
ATOM 5955 O O . ARG A 1 733 ? 16.314 10.032 -16.142 1.00 74.88 733 ARG A O 1
ATOM 5962 N N . ILE A 1 734 ? 17.587 11.826 -16.662 1.00 79.00 734 ILE A N 1
ATOM 5963 C CA . ILE A 1 734 ? 17.046 12.718 -15.633 1.00 79.00 734 ILE A CA 1
ATOM 5964 C C . ILE A 1 734 ? 15.582 13.033 -15.937 1.00 79.00 734 ILE A C 1
ATOM 5966 O O . ILE A 1 734 ? 14.749 12.978 -15.050 1.00 79.00 734 ILE A O 1
ATOM 5970 N N . PHE A 1 735 ? 15.230 13.311 -17.189 1.00 79.56 735 PHE A N 1
ATOM 5971 C CA . PHE A 1 735 ? 13.863 13.651 -17.568 1.00 79.56 735 PHE A CA 1
ATOM 5972 C C . PHE A 1 735 ? 12.885 12.522 -17.235 1.00 79.56 735 PHE A C 1
ATOM 5974 O O . PHE A 1 735 ? 11.850 12.781 -16.638 1.00 79.56 735 PHE A O 1
ATOM 5981 N N . ILE A 1 736 ? 13.233 11.268 -17.537 1.00 74.69 736 ILE A N 1
ATOM 5982 C CA . ILE A 1 736 ? 12.375 10.109 -17.250 1.00 74.69 736 ILE A CA 1
ATOM 5983 C C . ILE A 1 736 ? 12.122 9.959 -15.747 1.00 74.69 736 ILE A C 1
ATOM 5985 O O . ILE A 1 736 ? 10.977 9.772 -15.339 1.00 74.69 736 ILE A O 1
ATOM 5989 N N . THR A 1 737 ? 13.171 10.048 -14.925 1.00 79.31 737 THR A N 1
ATOM 5990 C CA . THR A 1 737 ? 13.023 9.943 -13.467 1.00 79.31 737 THR A CA 1
ATOM 5991 C C . THR A 1 737 ? 12.304 11.157 -12.885 1.00 79.31 737 THR A C 1
ATOM 5993 O O . THR A 1 737 ? 11.515 11.014 -11.954 1.00 79.31 737 THR A O 1
ATOM 5996 N N . MET A 1 738 ? 12.505 12.340 -13.468 1.00 86.06 738 MET A N 1
ATOM 5997 C CA . MET A 1 738 ? 11.839 13.574 -13.059 1.00 86.06 738 MET A CA 1
ATOM 5998 C C . MET A 1 738 ? 10.375 13.631 -13.500 1.00 86.06 738 MET A C 1
ATOM 6000 O O . MET A 1 738 ? 9.590 14.265 -12.809 1.00 86.06 738 MET A O 1
ATOM 6004 N N . CYS A 1 739 ? 9.962 12.955 -14.579 1.00 86.94 739 CYS A N 1
ATOM 6005 C CA . CYS A 1 739 ? 8.561 12.926 -15.009 1.00 86.94 739 CYS A CA 1
ATOM 6006 C C . CYS A 1 739 ? 7.643 12.332 -13.937 1.00 86.94 739 CYS A C 1
ATOM 6008 O O . CYS A 1 739 ? 6.622 12.936 -13.614 1.00 86.94 739 CYS A O 1
ATOM 6010 N N . SER A 1 740 ? 8.001 11.181 -13.356 1.00 89.19 740 SER A N 1
ATOM 6011 C CA . SER A 1 740 ? 7.198 10.580 -12.284 1.00 89.19 740 SER A CA 1
ATOM 6012 C C . SER A 1 740 ? 7.226 11.438 -11.018 1.00 89.19 740 SER A C 1
ATOM 6014 O O . SER A 1 740 ? 6.199 11.645 -10.388 1.00 89.19 740 SER A O 1
ATOM 6016 N N . ILE A 1 741 ? 8.374 12.033 -10.683 1.00 92.88 741 ILE A N 1
ATOM 6017 C CA . ILE A 1 741 ? 8.472 12.954 -9.540 1.00 92.88 741 ILE A CA 1
ATOM 6018 C C . ILE A 1 741 ? 7.624 14.211 -9.766 1.00 92.88 741 ILE A C 1
ATOM 6020 O O . ILE A 1 741 ? 6.996 14.698 -8.836 1.00 92.88 741 ILE A O 1
ATOM 6024 N N . PHE A 1 742 ? 7.561 14.727 -10.992 1.00 94.62 742 PHE A N 1
ATOM 6025 C CA . PHE A 1 742 ? 6.743 15.885 -11.334 1.00 94.62 742 PHE A CA 1
ATOM 6026 C C . PHE A 1 742 ? 5.252 15.590 -11.153 1.00 94.62 742 PHE A C 1
ATOM 6028 O O . PHE A 1 742 ? 4.535 16.399 -10.570 1.00 94.62 742 PHE A O 1
ATOM 6035 N N . ILE A 1 743 ? 4.798 14.406 -11.574 1.00 94.62 743 ILE A N 1
ATOM 6036 C CA . ILE A 1 743 ? 3.423 13.947 -11.335 1.00 94.62 743 ILE A CA 1
ATOM 6037 C C . ILE A 1 743 ? 3.154 13.820 -9.833 1.00 94.62 743 ILE A C 1
ATOM 6039 O O . ILE A 1 743 ? 2.120 14.288 -9.361 1.00 94.62 743 ILE A O 1
ATOM 6043 N N . LEU A 1 744 ? 4.100 13.263 -9.074 1.00 95.00 744 LEU A N 1
ATOM 6044 C CA . LEU A 1 744 ? 3.999 13.174 -7.620 1.00 95.00 744 LEU A CA 1
ATOM 6045 C C . LEU A 1 744 ? 3.924 14.562 -6.956 1.00 95.00 744 LEU A C 1
ATOM 6047 O O . LEU A 1 744 ? 3.130 14.773 -6.044 1.00 95.00 744 LEU A O 1
ATOM 6051 N N . ILE A 1 745 ? 4.710 15.534 -7.425 1.00 95.81 745 ILE A N 1
ATOM 6052 C CA . ILE A 1 745 ? 4.647 16.921 -6.944 1.00 95.81 745 ILE A CA 1
ATOM 6053 C C . ILE A 1 745 ? 3.274 17.523 -7.251 1.00 95.81 745 ILE A C 1
ATOM 6055 O O . ILE A 1 745 ? 2.693 18.151 -6.371 1.00 95.81 745 ILE A O 1
ATOM 6059 N N . ILE A 1 746 ? 2.727 17.302 -8.452 1.00 95.00 746 ILE A N 1
ATOM 6060 C CA . ILE A 1 746 ? 1.363 17.733 -8.792 1.00 95.00 746 ILE A CA 1
ATOM 6061 C C . ILE A 1 746 ? 0.350 17.094 -7.841 1.00 95.00 746 ILE A C 1
ATOM 6063 O O . ILE A 1 746 ? -0.489 17.806 -7.303 1.00 95.00 746 ILE A O 1
ATOM 6067 N N . GLN A 1 747 ? 0.441 15.789 -7.581 1.00 94.69 747 GLN A N 1
ATOM 6068 C CA . GLN A 1 747 ? -0.439 15.086 -6.642 1.00 94.69 747 GLN A CA 1
ATOM 6069 C C . GLN A 1 747 ? -0.375 15.693 -5.232 1.00 94.69 747 GLN A C 1
ATOM 6071 O O . GLN A 1 747 ? -1.415 15.937 -4.618 1.00 94.69 747 GLN A O 1
ATOM 6076 N N . ILE A 1 748 ? 0.830 15.974 -4.726 1.00 95.62 748 ILE A N 1
ATOM 6077 C CA . ILE A 1 748 ? 1.033 16.611 -3.416 1.00 95.62 748 ILE A CA 1
ATOM 6078 C C . ILE A 1 748 ? 0.463 18.033 -3.410 1.00 95.62 748 ILE A C 1
ATOM 6080 O O . ILE A 1 748 ? -0.239 18.390 -2.468 1.00 95.62 748 ILE A O 1
ATOM 6084 N N . LEU A 1 749 ? 0.726 18.834 -4.448 1.00 95.50 749 LEU A N 1
ATOM 6085 C CA . LEU A 1 749 ? 0.219 20.204 -4.567 1.00 95.50 749 LEU A CA 1
ATOM 6086 C C . LEU A 1 749 ? -1.307 20.232 -4.613 1.00 95.50 749 LEU A C 1
ATOM 6088 O O . LEU A 1 749 ? -1.918 20.997 -3.879 1.00 95.50 749 LEU A O 1
ATOM 6092 N N . VAL A 1 750 ? -1.913 19.364 -5.419 1.00 91.94 750 VAL A N 1
ATOM 6093 C CA . VAL A 1 750 ? -3.365 19.249 -5.561 1.00 91.94 750 VAL A CA 1
ATOM 6094 C C . VAL A 1 750 ? -4.018 18.873 -4.224 1.00 91.94 750 VAL A C 1
ATOM 6096 O O . VAL A 1 750 ? -4.977 19.518 -3.804 1.00 91.94 750 VAL A O 1
ATOM 6099 N N . HIS A 1 751 ? -3.486 17.890 -3.492 1.00 92.00 751 HIS A N 1
ATOM 6100 C CA . HIS A 1 751 ? -4.034 17.550 -2.173 1.00 92.00 751 HIS A CA 1
ATOM 6101 C C . HIS A 1 751 ? -3.729 18.603 -1.104 1.00 92.00 751 HIS A C 1
ATOM 6103 O O . HIS A 1 751 ? -4.549 18.811 -0.213 1.00 92.00 751 HIS A O 1
ATOM 6109 N N . TYR A 1 752 ? -2.605 19.313 -1.202 1.00 95.00 752 TYR A N 1
ATOM 6110 C CA . TYR A 1 752 ? -2.313 20.449 -0.333 1.00 95.00 752 TYR A CA 1
ATOM 6111 C C . TYR A 1 752 ? -3.303 21.602 -0.556 1.00 95.00 752 TYR A C 1
ATOM 6113 O O . TYR A 1 752 ? -3.772 22.195 0.412 1.00 95.00 752 TYR A O 1
ATOM 6121 N N . THR A 1 753 ? -3.660 21.912 -1.806 1.00 92.94 753 THR A N 1
ATOM 6122 C CA . THR A 1 753 ? -4.571 23.026 -2.107 1.00 92.94 753 THR A CA 1
ATOM 6123 C C . THR A 1 753 ? -6.027 22.704 -1.797 1.00 92.94 753 THR A C 1
ATOM 6125 O O . THR A 1 753 ? -6.739 23.585 -1.322 1.00 92.94 753 THR A O 1
ATOM 6128 N N . TYR A 1 754 ? -6.477 21.474 -2.061 1.00 89.06 754 TYR A N 1
ATOM 6129 C CA . TYR A 1 754 ? -7.901 21.129 -1.975 1.00 89.06 754 TYR A CA 1
ATOM 6130 C C . TYR A 1 754 ? -8.288 20.338 -0.716 1.00 89.06 754 TYR A C 1
ATOM 6132 O O . TYR A 1 754 ? -9.370 20.566 -0.187 1.00 89.06 754 TYR A O 1
ATOM 6140 N N . ASP A 1 755 ? -7.406 19.480 -0.184 1.00 89.81 755 ASP A N 1
ATOM 6141 C CA . ASP A 1 755 ? -7.746 18.490 0.855 1.00 89.81 755 ASP A CA 1
ATOM 6142 C C . ASP A 1 755 ? -6.730 18.443 2.020 1.00 89.81 755 ASP A C 1
ATOM 6144 O O . ASP A 1 755 ? -6.536 17.399 2.652 1.00 89.81 755 ASP A O 1
ATOM 6148 N N . TYR A 1 756 ? -6.063 19.558 2.347 1.00 93.81 756 TYR A N 1
ATOM 6149 C CA . TYR A 1 756 ? -5.027 19.583 3.397 1.00 93.81 756 TYR A CA 1
ATOM 6150 C C . TYR A 1 756 ? -5.540 19.069 4.750 1.00 93.81 756 TYR A C 1
ATOM 6152 O O . TYR A 1 756 ? -4.946 18.171 5.351 1.00 93.81 756 TYR A O 1
ATOM 6160 N N . LYS A 1 757 ? -6.661 19.628 5.228 1.00 92.25 757 LYS A N 1
ATOM 6161 C CA . LYS A 1 757 ? -7.240 19.283 6.536 1.00 92.25 757 LYS A CA 1
ATOM 6162 C C . LYS A 1 757 ? -7.666 17.816 6.585 1.00 92.25 757 LYS A C 1
ATOM 6164 O O . LYS A 1 757 ? -7.349 17.125 7.546 1.00 92.25 757 LYS A O 1
ATOM 6169 N N . TYR A 1 758 ? -8.303 17.351 5.515 1.00 90.25 758 TYR A N 1
ATOM 6170 C CA . TYR A 1 758 ? -8.726 15.964 5.361 1.00 90.25 758 TYR A CA 1
ATOM 6171 C C . TYR A 1 758 ? -7.533 14.999 5.421 1.00 90.25 758 TYR A C 1
ATOM 6173 O O . TYR A 1 758 ? -7.498 14.078 6.236 1.00 90.25 758 TYR A O 1
ATOM 6181 N N . THR A 1 759 ? -6.490 15.278 4.634 1.00 92.50 759 THR A N 1
ATOM 6182 C CA . THR A 1 759 ? -5.249 14.489 4.612 1.00 92.50 759 THR A CA 1
ATOM 6183 C C . THR A 1 759 ? -4.577 14.458 5.990 1.00 92.50 759 THR A C 1
ATOM 6185 O O . THR A 1 759 ? -4.072 13.419 6.418 1.00 92.50 759 THR A O 1
ATOM 6188 N N . LEU A 1 760 ? -4.586 15.579 6.720 1.00 94.00 760 LEU A N 1
ATOM 6189 C CA . LEU A 1 760 ? -4.042 15.661 8.076 1.00 94.00 760 LEU A CA 1
ATOM 6190 C C . LEU A 1 760 ? -4.807 14.779 9.069 1.00 94.00 760 LEU A C 1
ATOM 6192 O O . LEU A 1 760 ? -4.176 14.067 9.855 1.00 94.00 760 LEU A O 1
ATOM 6196 N N . ASP A 1 761 ? -6.137 14.812 9.032 1.00 90.44 761 ASP A N 1
ATOM 6197 C CA . ASP A 1 761 ? -6.983 14.023 9.929 1.00 90.44 761 ASP A CA 1
ATOM 6198 C C . ASP A 1 761 ? -6.849 12.517 9.649 1.00 90.44 761 ASP A C 1
ATOM 6200 O O . ASP A 1 761 ? -6.740 11.723 10.588 1.00 90.44 761 ASP A O 1
ATOM 6204 N N . LEU A 1 762 ? -6.708 12.132 8.377 1.00 90.75 762 LEU A N 1
ATOM 6205 C CA . LEU A 1 762 ? -6.406 10.762 7.956 1.00 90.75 762 LEU A CA 1
ATOM 6206 C C . LEU A 1 762 ? -5.065 10.243 8.479 1.00 90.75 762 LEU A C 1
ATOM 6208 O O . LEU A 1 762 ? -4.990 9.153 9.054 1.00 90.75 762 LEU A O 1
ATOM 6212 N N . VAL A 1 763 ? -3.991 11.020 8.313 1.00 91.50 763 VAL A N 1
ATOM 6213 C CA . VAL A 1 763 ? -2.663 10.606 8.789 1.00 91.50 763 VAL A CA 1
ATOM 6214 C C . VAL A 1 763 ? -2.634 10.524 10.315 1.00 91.50 763 VAL A C 1
ATOM 6216 O O . VAL A 1 763 ? -2.043 9.587 10.856 1.00 91.50 763 VAL A O 1
ATOM 6219 N N . LYS A 1 764 ? -3.302 11.450 11.018 1.00 86.19 764 LYS A N 1
ATOM 6220 C CA . LYS A 1 764 ? -3.461 11.392 12.482 1.00 86.19 764 LYS A CA 1
ATOM 6221 C C . LYS A 1 764 ? -4.243 10.158 12.931 1.00 86.19 764 LYS A C 1
ATOM 6223 O O . LYS A 1 764 ? -3.902 9.584 13.960 1.00 86.19 764 LYS A O 1
ATOM 6228 N N . ALA A 1 765 ? -5.233 9.727 12.150 1.00 83.31 765 ALA A N 1
ATOM 6229 C CA . ALA A 1 765 ? -5.969 8.484 12.376 1.00 83.31 765 ALA A CA 1
ATOM 6230 C C . ALA A 1 765 ? -5.159 7.216 12.024 1.00 83.31 765 ALA A C 1
ATOM 6232 O O . ALA A 1 765 ? -5.626 6.101 12.255 1.00 83.31 765 ALA A O 1
ATOM 6233 N N . GLY A 1 766 ? -3.938 7.355 11.491 1.00 84.56 766 GLY A N 1
ATOM 6234 C CA . GLY A 1 766 ? -3.057 6.236 11.146 1.00 84.56 766 GLY A CA 1
ATOM 6235 C C . GLY A 1 766 ? -3.374 5.571 9.805 1.00 84.56 766 GLY A C 1
ATOM 6236 O O . GLY A 1 766 ? -2.945 4.441 9.577 1.00 84.56 766 GLY A O 1
ATOM 6237 N N . VAL A 1 767 ? -4.116 6.243 8.921 1.00 89.00 767 VAL A N 1
ATOM 6238 C CA . VAL A 1 767 ? -4.456 5.742 7.580 1.00 89.00 767 VAL A CA 1
ATOM 6239 C C . VAL A 1 767 ? -3.239 5.893 6.660 1.00 89.00 767 VAL A C 1
ATOM 6241 O O . VAL A 1 767 ? -2.777 7.020 6.491 1.00 89.00 767 VAL A O 1
ATOM 6244 N N . PRO A 1 768 ? -2.679 4.819 6.071 1.00 90.38 768 PRO A N 1
ATOM 6245 C CA . PRO A 1 768 ? -1.486 4.908 5.228 1.00 90.38 768 PRO A CA 1
ATOM 6246 C C . PRO A 1 768 ? -1.796 5.608 3.895 1.00 90.38 768 PRO A C 1
ATOM 6248 O O . PRO A 1 768 ? -2.534 5.081 3.066 1.00 90.38 768 PRO A O 1
ATOM 6251 N N . LEU A 1 769 ? -1.206 6.786 3.662 1.00 91.62 769 LEU A N 1
ATOM 6252 C CA . LEU A 1 769 ? -1.465 7.620 2.476 1.00 91.62 769 LEU A CA 1
ATOM 6253 C C . LEU A 1 769 ? -0.288 7.707 1.490 1.00 91.62 769 LEU A C 1
ATOM 6255 O O . LEU A 1 769 ? -0.278 8.581 0.622 1.00 91.62 769 LEU A O 1
ATOM 6259 N N . ALA A 1 770 ? 0.703 6.821 1.599 1.00 94.06 770 ALA A N 1
ATOM 6260 C CA . ALA A 1 770 ? 1.898 6.830 0.749 1.00 94.06 770 ALA A CA 1
ATOM 6261 C C . ALA A 1 770 ? 2.582 8.217 0.717 1.00 94.06 770 ALA A C 1
ATOM 6263 O O . ALA A 1 770 ? 2.723 8.868 1.760 1.00 94.06 770 ALA A O 1
ATOM 6264 N N . PHE A 1 771 ? 2.991 8.703 -0.460 1.00 95.81 771 PHE A N 1
ATOM 6265 C CA . PHE A 1 771 ? 3.610 10.023 -0.607 1.00 95.81 771 PHE A CA 1
ATOM 6266 C C . PHE A 1 771 ? 2.650 11.190 -0.340 1.00 95.81 771 PHE A C 1
ATOM 6268 O O . PHE A 1 771 ? 3.110 12.273 0.019 1.00 95.81 771 PHE A O 1
ATOM 6275 N N . ARG A 1 772 ? 1.325 10.985 -0.395 1.00 94.75 772 ARG A N 1
ATOM 6276 C CA . ARG A 1 772 ? 0.350 12.030 -0.019 1.00 94.75 772 ARG A CA 1
ATOM 6277 C C . ARG A 1 772 ? 0.476 12.432 1.448 1.00 94.75 772 ARG A C 1
ATOM 6279 O O . ARG A 1 772 ? 0.216 13.581 1.794 1.00 94.75 772 ARG A O 1
ATOM 6286 N N . SER A 1 773 ? 0.962 11.530 2.305 1.00 95.81 773 SER A N 1
ATOM 6287 C CA . SER A 1 773 ? 1.231 11.843 3.713 1.00 95.81 773 SER A CA 1
ATOM 6288 C C . SER A 1 773 ? 2.231 12.993 3.894 1.00 95.81 773 SER A C 1
ATOM 6290 O O . SER A 1 773 ? 2.193 13.654 4.932 1.00 95.81 773 SER A O 1
ATOM 6292 N N . MET A 1 774 ? 3.070 13.300 2.892 1.00 97.25 774 MET A N 1
ATOM 6293 C CA . MET A 1 774 ? 3.989 14.446 2.922 1.00 97.25 774 MET A CA 1
ATOM 6294 C C . MET A 1 774 ? 3.258 15.774 3.152 1.00 97.25 774 MET A C 1
ATOM 6296 O O . MET A 1 774 ? 3.791 16.646 3.822 1.00 97.25 774 MET A O 1
ATOM 6300 N N . VAL A 1 775 ? 2.005 15.917 2.715 1.00 96.69 775 VAL A N 1
ATOM 6301 C CA . VAL A 1 775 ? 1.193 17.124 2.970 1.00 96.69 775 VAL A CA 1
ATOM 6302 C C . VAL A 1 775 ? 1.112 17.461 4.472 1.00 96.69 775 VAL A C 1
ATOM 6304 O O . VAL A 1 775 ? 1.022 18.625 4.842 1.00 96.69 775 VAL A O 1
ATOM 6307 N N . THR A 1 776 ? 1.224 16.459 5.350 1.00 96.12 776 THR A N 1
ATOM 6308 C CA . THR A 1 776 ? 1.090 16.597 6.814 1.00 96.12 776 THR A CA 1
ATOM 6309 C C . THR A 1 776 ? 2.391 16.944 7.548 1.00 96.12 776 THR A C 1
ATOM 6311 O O . THR A 1 776 ? 2.404 17.074 8.775 1.00 96.12 776 THR A O 1
ATOM 6314 N N . GLY A 1 777 ? 3.499 17.088 6.816 1.00 96.50 777 GLY A N 1
ATOM 6315 C CA . GLY A 1 777 ? 4.823 17.365 7.368 1.00 96.50 777 GLY A CA 1
ATOM 6316 C C . GLY A 1 777 ? 5.609 16.114 7.781 1.00 96.50 777 GLY A C 1
ATOM 6317 O O . GLY A 1 777 ? 5.124 14.979 7.767 1.00 96.50 777 GLY A O 1
ATOM 6318 N N . TYR A 1 778 ? 6.881 16.311 8.139 1.00 96.56 778 TYR A N 1
ATOM 6319 C CA . TYR A 1 778 ? 7.847 15.223 8.343 1.00 96.56 778 TYR A CA 1
ATOM 6320 C C . TYR A 1 778 ? 7.485 14.266 9.493 1.00 96.56 778 TYR A C 1
ATOM 6322 O O . TYR A 1 778 ? 7.539 13.050 9.321 1.00 96.56 778 TYR A O 1
ATOM 6330 N N . HIS A 1 779 ? 7.083 14.786 10.658 1.00 94.50 779 HIS A N 1
ATOM 6331 C CA . HIS A 1 779 ? 6.832 13.955 11.844 1.00 94.50 779 HIS A CA 1
ATOM 6332 C C . HIS A 1 779 ? 5.681 12.959 11.650 1.00 94.50 779 HIS A C 1
ATOM 6334 O O . HIS A 1 779 ? 5.817 11.787 12.010 1.00 94.50 779 HIS A O 1
ATOM 6340 N N . TYR A 1 780 ? 4.571 13.414 11.068 1.00 93.19 780 TYR A N 1
ATOM 6341 C CA . TYR A 1 780 ? 3.394 12.585 10.818 1.00 93.19 780 TYR A CA 1
ATOM 6342 C C . TYR A 1 780 ? 3.619 11.634 9.635 1.00 93.19 780 TYR A C 1
ATOM 6344 O O . TYR A 1 780 ? 3.414 10.426 9.772 1.00 93.19 780 TYR A O 1
ATOM 6352 N N . SER A 1 781 ? 4.154 12.138 8.517 1.00 95.19 781 SER A N 1
ATOM 6353 C CA . SER A 1 781 ? 4.450 11.315 7.335 1.00 95.19 781 SER A CA 1
ATOM 6354 C C . SER A 1 781 ? 5.460 10.195 7.606 1.00 95.19 781 SER A C 1
ATOM 6356 O O . SER A 1 781 ? 5.273 9.080 7.122 1.00 95.19 781 SER A O 1
ATOM 6358 N N . LYS A 1 782 ? 6.485 10.430 8.443 1.00 94.62 782 LYS A N 1
ATOM 6359 C CA . LYS A 1 782 ? 7.467 9.404 8.834 1.00 94.62 782 LYS A CA 1
ATOM 6360 C C . LYS A 1 782 ? 6.827 8.204 9.528 1.00 94.62 782 LYS A C 1
ATOM 6362 O O . LYS A 1 782 ? 7.283 7.082 9.337 1.00 94.62 782 LYS A O 1
ATOM 6367 N N . ARG A 1 783 ? 5.808 8.422 10.363 1.00 89.00 783 ARG A N 1
ATOM 6368 C CA . ARG A 1 783 ? 5.090 7.324 11.037 1.00 89.00 783 ARG A CA 1
ATOM 6369 C C . ARG A 1 783 ? 4.139 6.601 10.084 1.00 89.00 783 ARG A C 1
ATOM 6371 O O . ARG A 1 783 ? 3.882 5.419 10.273 1.00 89.00 783 ARG A O 1
ATOM 6378 N N . ASN A 1 784 ? 3.638 7.318 9.083 1.00 91.75 784 ASN A N 1
ATOM 6379 C CA . ASN A 1 784 ? 2.605 6.855 8.170 1.00 91.75 784 ASN A CA 1
ATOM 6380 C C . ASN A 1 784 ? 3.139 6.018 7.002 1.00 91.75 784 ASN A C 1
ATOM 6382 O O . ASN A 1 784 ? 2.495 5.056 6.599 1.00 91.75 784 ASN A O 1
ATOM 6386 N N . PHE A 1 785 ? 4.303 6.376 6.458 1.00 94.81 785 PHE A N 1
ATOM 6387 C CA . PHE A 1 785 ? 4.840 5.743 5.259 1.00 94.81 785 PHE A CA 1
ATOM 6388 C C . PHE A 1 785 ? 6.367 5.664 5.295 1.00 94.81 785 PHE A C 1
ATOM 6390 O O . PHE A 1 785 ? 7.045 6.593 5.720 1.00 94.81 785 PHE A O 1
ATOM 6397 N N . MET A 1 786 ? 6.921 4.532 4.866 1.00 94.31 786 MET A N 1
ATOM 6398 C CA . MET A 1 786 ? 8.349 4.201 4.892 1.00 94.31 786 MET A CA 1
ATOM 6399 C C . MET A 1 786 ? 9.063 4.524 6.227 1.00 94.31 786 MET A C 1
ATOM 6401 O O . MET A 1 786 ? 10.159 5.096 6.214 1.00 94.31 786 MET A O 1
ATOM 6405 N N . PRO A 1 787 ? 8.527 4.117 7.397 1.00 92.12 787 PRO A N 1
ATOM 6406 C CA . PRO A 1 787 ? 9.094 4.498 8.697 1.00 92.12 787 PRO A CA 1
ATOM 6407 C C . PRO A 1 787 ? 10.551 4.053 8.877 1.00 92.12 787 PRO A C 1
ATOM 6409 O O . PRO A 1 787 ? 11.356 4.767 9.477 1.00 92.12 787 PRO A O 1
ATOM 6412 N N . ARG A 1 788 ? 10.918 2.902 8.296 1.00 92.06 788 ARG A N 1
ATOM 6413 C CA . ARG A 1 788 ? 12.285 2.349 8.328 1.00 92.06 788 ARG A CA 1
ATOM 6414 C C . ARG A 1 788 ? 13.296 3.144 7.496 1.00 92.06 788 ARG A C 1
ATOM 6416 O O . ARG A 1 788 ? 14.482 3.070 7.783 1.00 92.06 788 ARG A O 1
ATOM 6423 N N . LEU A 1 789 ? 12.839 3.897 6.495 1.00 92.69 789 LEU A N 1
ATOM 6424 C CA . LEU A 1 789 ? 13.689 4.737 5.641 1.00 92.69 789 LEU A CA 1
ATOM 6425 C C . LEU A 1 789 ? 13.706 6.203 6.099 1.00 92.69 789 LEU A C 1
ATOM 6427 O O . LEU A 1 789 ? 14.189 7.067 5.378 1.00 92.69 789 LEU A O 1
ATOM 6431 N N . GLY A 1 790 ? 13.161 6.499 7.284 1.00 93.75 790 GLY A N 1
ATOM 6432 C CA . GLY A 1 790 ? 13.040 7.869 7.782 1.00 93.75 790 GLY A CA 1
ATOM 6433 C C . GLY A 1 790 ? 11.844 8.638 7.215 1.00 93.75 790 GLY A C 1
ATOM 6434 O O . GLY A 1 790 ? 11.747 9.835 7.461 1.00 93.75 790 GLY A O 1
ATOM 6435 N N . GLY A 1 791 ? 10.915 7.979 6.518 1.00 95.62 791 GLY A N 1
ATOM 6436 C CA . GLY A 1 791 ? 9.725 8.601 5.936 1.00 95.62 791 GLY A CA 1
ATOM 6437 C C . GLY A 1 791 ? 9.831 8.899 4.434 1.00 95.62 791 GLY A C 1
ATOM 6438 O O . GLY A 1 791 ? 10.914 8.773 3.853 1.00 95.62 791 GLY A O 1
ATOM 6439 N N . PRO A 1 792 ? 8.730 9.341 3.793 1.00 96.56 792 PRO A N 1
ATOM 6440 C CA . PRO A 1 792 ? 8.700 9.638 2.356 1.00 96.56 792 PRO A CA 1
ATOM 6441 C C . PRO A 1 792 ? 9.695 10.723 1.939 1.00 96.56 792 PRO A C 1
ATOM 6443 O O . PRO A 1 792 ? 10.298 10.619 0.876 1.00 96.56 792 PRO A O 1
ATOM 6446 N N . TYR A 1 793 ? 9.903 11.743 2.779 1.00 96.56 793 TYR A N 1
ATOM 6447 C CA . TYR A 1 793 ? 10.847 12.832 2.508 1.00 96.56 793 TYR A CA 1
ATOM 6448 C C . TYR A 1 793 ? 12.281 12.334 2.342 1.00 96.56 793 TYR A C 1
ATOM 6450 O O . TYR A 1 793 ? 12.941 12.654 1.355 1.00 96.56 793 TYR A O 1
ATOM 6458 N N . VAL A 1 794 ? 12.757 11.536 3.301 1.00 96.25 794 VAL A N 1
ATOM 6459 C CA . VAL A 1 794 ? 14.123 10.999 3.291 1.00 96.25 794 VAL A CA 1
ATOM 6460 C C . VAL A 1 794 ? 14.274 9.983 2.163 1.00 96.25 794 VAL A C 1
ATOM 6462 O O . VAL A 1 794 ? 15.264 10.033 1.436 1.00 96.25 794 VAL A O 1
ATOM 6465 N N . GLY A 1 795 ? 13.266 9.127 1.955 1.00 94.69 795 GLY A N 1
ATOM 6466 C CA . GLY A 1 795 ? 13.237 8.184 0.836 1.00 94.69 795 GLY A CA 1
ATOM 6467 C C . GLY A 1 795 ? 13.347 8.876 -0.527 1.00 94.69 795 GLY A C 1
ATOM 6468 O O . GLY A 1 795 ? 14.183 8.485 -1.342 1.00 94.69 795 GLY A O 1
ATOM 6469 N N . LEU A 1 796 ? 12.567 9.940 -0.755 1.00 95.56 796 LEU A N 1
ATOM 6470 C CA . LEU A 1 796 ? 12.578 10.706 -2.005 1.00 95.56 796 LEU A CA 1
ATOM 6471 C C . LEU A 1 796 ? 13.881 11.498 -2.193 1.00 95.56 796 LEU A C 1
ATOM 6473 O O . LEU A 1 796 ? 14.439 11.501 -3.289 1.00 95.56 796 LEU A O 1
ATOM 6477 N N . ALA A 1 797 ? 14.400 12.130 -1.136 1.00 95.50 797 ALA A N 1
ATOM 6478 C CA . ALA A 1 797 ? 15.671 12.853 -1.190 1.00 95.50 797 ALA A CA 1
ATOM 6479 C C . ALA A 1 797 ? 16.843 11.910 -1.503 1.00 95.50 797 ALA A C 1
ATOM 6481 O O . ALA A 1 797 ? 17.656 12.192 -2.386 1.00 95.50 797 ALA A O 1
ATOM 6482 N N . PHE A 1 798 ? 16.903 10.756 -0.831 1.00 94.00 798 PHE A N 1
ATOM 6483 C CA . PHE A 1 798 ? 17.928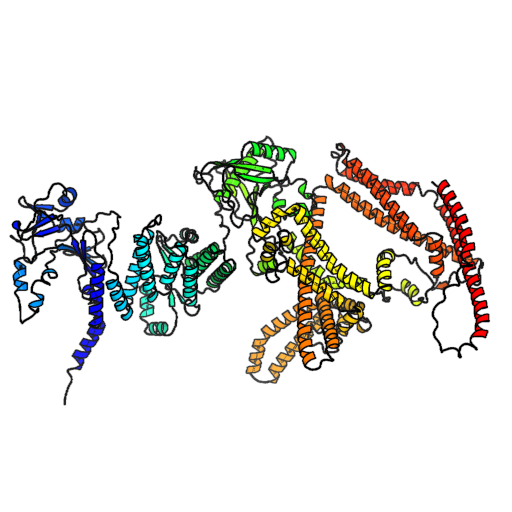 9.751 -1.093 1.00 94.00 798 PHE A CA 1
ATOM 6484 C C . PHE A 1 798 ? 17.794 9.174 -2.509 1.00 94.00 798 PHE A C 1
ATOM 6486 O O . PHE A 1 798 ? 18.799 9.000 -3.197 1.00 94.00 798 PHE A O 1
ATOM 6493 N N . TYR A 1 799 ? 16.571 8.965 -3.001 1.00 94.31 799 TYR A N 1
ATOM 6494 C CA . TYR A 1 799 ? 16.325 8.574 -4.391 1.00 94.31 799 TYR A CA 1
ATOM 6495 C C . TYR A 1 799 ? 16.830 9.613 -5.403 1.00 94.31 799 TYR A C 1
ATOM 6497 O O . TYR A 1 799 ? 17.540 9.247 -6.337 1.00 94.31 799 TYR A O 1
ATOM 6505 N N . LEU A 1 800 ? 16.558 10.905 -5.198 1.00 93.50 800 LEU A N 1
ATOM 6506 C CA . LEU A 1 800 ? 17.049 11.980 -6.071 1.00 93.50 800 LEU A CA 1
ATOM 6507 C C . LEU A 1 800 ? 18.582 12.041 -6.111 1.00 93.50 800 LEU A C 1
ATOM 6509 O O . LEU A 1 800 ? 19.170 12.094 -7.192 1.00 93.50 800 LEU A O 1
ATOM 6513 N N . ILE A 1 801 ? 19.232 11.983 -4.943 1.00 92.19 801 ILE A N 1
ATOM 6514 C CA . ILE A 1 801 ? 20.698 12.001 -4.833 1.00 92.19 801 ILE A CA 1
ATOM 6515 C C . ILE A 1 801 ? 21.295 10.789 -5.545 1.00 92.19 801 ILE A C 1
ATOM 6517 O O . ILE A 1 801 ? 22.208 10.917 -6.359 1.00 92.19 801 ILE A O 1
ATOM 6521 N N . THR A 1 802 ? 20.773 9.600 -5.260 1.00 88.62 802 THR A N 1
ATOM 6522 C CA . THR A 1 802 ? 21.322 8.362 -5.813 1.00 88.62 802 THR A CA 1
ATOM 6523 C C . THR A 1 802 ? 21.042 8.229 -7.311 1.00 88.62 802 THR A C 1
ATOM 6525 O O . THR A 1 802 ? 21.931 7.807 -8.047 1.00 88.62 802 THR A O 1
ATOM 6528 N N . THR A 1 803 ? 19.890 8.700 -7.798 1.00 88.81 803 THR A N 1
ATOM 6529 C CA . THR A 1 803 ? 19.599 8.834 -9.234 1.00 88.81 803 THR A CA 1
ATOM 6530 C C . THR A 1 803 ? 20.577 9.792 -9.912 1.00 88.81 803 THR A C 1
ATOM 6532 O O . THR A 1 803 ? 21.114 9.455 -10.967 1.00 88.81 803 THR A O 1
ATOM 6535 N N . ALA A 1 804 ? 20.858 10.955 -9.314 1.00 87.38 804 ALA A N 1
ATOM 6536 C CA . ALA A 1 804 ? 21.824 11.909 -9.856 1.00 87.38 804 ALA A CA 1
ATOM 6537 C C . ALA A 1 804 ? 23.235 11.301 -9.936 1.00 87.38 804 ALA A C 1
ATOM 6539 O O . ALA A 1 804 ? 23.888 11.386 -10.975 1.00 87.38 804 ALA A O 1
ATOM 6540 N N . VAL A 1 805 ? 23.678 10.609 -8.880 1.00 85.56 805 VAL A N 1
ATOM 6541 C CA . VAL A 1 805 ? 24.973 9.909 -8.858 1.00 85.56 805 VAL A CA 1
ATOM 6542 C C . VAL A 1 805 ? 25.030 8.827 -9.942 1.00 85.56 805 VAL A C 1
ATOM 6544 O O . VAL A 1 805 ? 25.964 8.812 -10.744 1.00 85.56 805 VAL A O 1
ATOM 6547 N N . LEU A 1 806 ? 24.021 7.954 -10.026 1.00 82.06 806 LEU A N 1
ATOM 6548 C CA . LEU A 1 806 ? 23.977 6.871 -11.014 1.00 82.06 806 LEU A CA 1
ATOM 6549 C C . LEU A 1 806 ? 23.914 7.394 -12.455 1.00 82.06 806 LEU A C 1
ATOM 6551 O O . LEU A 1 806 ? 24.565 6.823 -13.333 1.00 82.06 806 LEU A O 1
ATOM 6555 N N . ALA A 1 807 ? 23.191 8.491 -12.697 1.00 81.81 807 ALA A N 1
ATOM 6556 C CA . ALA A 1 807 ? 23.093 9.124 -14.010 1.00 81.81 807 ALA A CA 1
ATOM 6557 C C . ALA A 1 807 ? 24.417 9.762 -14.471 1.00 81.81 807 ALA A C 1
ATOM 6559 O O . ALA A 1 807 ? 24.670 9.814 -15.678 1.00 81.81 807 ALA A O 1
ATOM 6560 N N . CYS A 1 808 ? 25.262 10.211 -13.537 1.00 80.94 808 CYS A N 1
ATOM 6561 C CA . CYS A 1 808 ? 26.543 10.865 -13.824 1.00 80.94 808 CYS A CA 1
ATOM 6562 C C . CYS A 1 808 ? 27.717 9.893 -14.052 1.00 80.94 808 CYS A C 1
ATOM 6564 O O . CYS A 1 808 ? 28.681 10.270 -14.715 1.00 80.94 808 CYS A O 1
ATOM 6566 N N . ILE A 1 809 ? 27.662 8.660 -13.530 1.00 78.06 809 ILE A N 1
ATOM 6567 C CA . ILE A 1 809 ? 28.793 7.709 -13.588 1.00 78.06 809 ILE A CA 1
ATOM 6568 C C . ILE A 1 809 ? 29.168 7.283 -15.027 1.00 78.06 809 ILE A C 1
ATOM 6570 O O . ILE A 1 809 ? 30.338 7.408 -15.400 1.00 78.06 809 ILE A O 1
ATOM 6574 N N . PRO A 1 810 ? 28.249 6.767 -15.866 1.00 79.31 810 PRO A N 1
ATOM 6575 C CA . PRO A 1 810 ? 28.615 6.315 -17.205 1.00 79.31 810 PRO A CA 1
ATOM 6576 C C . PRO A 1 810 ? 28.751 7.498 -18.177 1.00 79.31 810 PRO A C 1
ATOM 6578 O O . PRO A 1 810 ? 27.759 8.130 -18.554 1.00 79.31 810 PRO A O 1
ATOM 6581 N N . ARG A 1 811 ? 29.993 7.752 -18.622 1.00 74.00 811 ARG A N 1
ATOM 6582 C CA . ARG A 1 811 ? 30.340 8.776 -19.632 1.00 74.00 811 ARG A CA 1
ATOM 6583 C C . ARG A 1 811 ? 29.723 8.501 -21.007 1.00 74.00 811 ARG A C 1
ATOM 6585 O O . ARG A 1 811 ? 29.389 9.442 -21.721 1.00 74.00 811 ARG A O 1
ATOM 6592 N N . ASP A 1 812 ? 29.582 7.227 -21.362 1.00 82.00 812 ASP A N 1
ATOM 6593 C CA . ASP A 1 812 ? 28.906 6.755 -22.568 1.00 82.00 812 ASP A CA 1
ATOM 6594 C C . ASP A 1 812 ? 28.030 5.550 -22.206 1.00 82.00 812 ASP A C 1
ATOM 6596 O O . ASP A 1 812 ? 28.512 4.505 -21.773 1.00 82.00 812 ASP A O 1
ATOM 6600 N N . LEU A 1 813 ? 26.716 5.735 -22.314 1.00 79.19 813 LEU A N 1
ATOM 6601 C CA . LEU A 1 813 ? 25.738 4.750 -21.868 1.00 79.19 813 LEU A CA 1
ATOM 6602 C C . LEU A 1 813 ? 25.617 3.572 -22.845 1.00 79.19 813 LEU A C 1
ATOM 6604 O O . LEU A 1 813 ? 25.279 2.471 -22.414 1.00 79.19 813 LEU A O 1
ATOM 6608 N N . GLU A 1 814 ? 25.924 3.774 -24.129 1.00 85.00 814 GLU A N 1
ATOM 6609 C CA . GLU A 1 814 ? 25.851 2.706 -25.129 1.00 85.00 814 GLU A CA 1
ATOM 6610 C C . GLU A 1 814 ? 26.924 1.644 -24.856 1.00 85.00 814 GLU A C 1
ATOM 6612 O O . GLU A 1 814 ? 26.608 0.464 -24.679 1.00 85.00 814 GLU A O 1
ATOM 6617 N N . THR A 1 815 ? 28.177 2.084 -24.709 1.00 87.19 815 THR A N 1
ATOM 6618 C CA . THR A 1 815 ? 29.306 1.210 -24.357 1.00 87.19 815 THR A CA 1
ATOM 6619 C C . THR A 1 815 ? 29.188 0.648 -22.943 1.00 87.19 815 THR A C 1
ATOM 6621 O O . THR A 1 815 ? 29.544 -0.509 -22.711 1.00 87.19 815 THR A O 1
ATOM 6624 N N . PHE A 1 816 ? 28.646 1.422 -21.999 1.00 88.81 816 PHE A N 1
ATOM 6625 C CA . PHE A 1 816 ? 28.371 0.948 -20.643 1.00 88.81 816 PHE A CA 1
ATOM 6626 C C . PHE A 1 816 ? 27.383 -0.227 -20.632 1.00 88.81 816 PHE A C 1
ATOM 6628 O O . PHE A 1 816 ? 27.666 -1.266 -20.034 1.00 88.81 816 PHE A O 1
ATOM 6635 N N . ILE A 1 817 ? 26.251 -0.101 -21.333 1.00 88.94 817 ILE A N 1
ATOM 6636 C CA . ILE A 1 817 ? 25.262 -1.182 -21.448 1.00 88.94 817 ILE A CA 1
ATOM 6637 C C . ILE A 1 817 ? 25.882 -2.405 -22.124 1.00 88.94 817 ILE A C 1
ATOM 6639 O O . ILE A 1 817 ? 25.699 -3.520 -21.636 1.00 88.94 817 ILE A O 1
ATOM 6643 N N . ASP A 1 818 ? 26.660 -2.210 -23.192 1.00 91.50 818 ASP A N 1
ATOM 6644 C CA . ASP A 1 818 ? 27.336 -3.311 -23.884 1.00 91.50 818 ASP A CA 1
ATOM 6645 C C . ASP A 1 818 ? 28.286 -4.089 -22.978 1.00 91.50 818 ASP A C 1
ATOM 6647 O O . ASP A 1 818 ? 28.291 -5.323 -23.005 1.00 91.50 818 ASP A O 1
ATOM 6651 N N . LYS A 1 819 ? 29.041 -3.394 -22.117 1.00 91.94 819 LYS A N 1
ATOM 6652 C CA . LYS A 1 819 ? 29.866 -4.054 -21.099 1.00 91.94 819 LYS A CA 1
ATOM 6653 C C . LYS A 1 819 ? 29.007 -4.919 -20.184 1.00 91.94 819 LYS A C 1
ATOM 6655 O O . LYS A 1 819 ? 29.455 -5.994 -19.799 1.00 91.94 819 LYS A O 1
ATOM 6660 N N . GLY A 1 820 ? 27.796 -4.497 -19.837 1.00 91.25 820 GLY A N 1
ATOM 6661 C CA . GLY A 1 820 ? 26.891 -5.246 -18.965 1.00 91.25 820 GLY A CA 1
ATOM 6662 C C . GLY A 1 820 ? 26.300 -6.519 -19.567 1.00 91.25 820 GLY A C 1
ATOM 6663 O O . GLY A 1 820 ? 25.938 -7.429 -18.819 1.00 91.25 820 GLY A O 1
ATOM 6664 N N . ILE A 1 821 ? 26.222 -6.623 -20.896 1.00 92.62 821 ILE A N 1
ATOM 6665 C CA . ILE A 1 821 ? 25.609 -7.777 -21.560 1.00 92.62 821 ILE A CA 1
ATOM 6666 C C . ILE A 1 821 ? 26.505 -9.018 -21.359 1.00 92.62 821 ILE A C 1
ATOM 6668 O O . ILE A 1 821 ? 27.716 -8.963 -21.601 1.00 92.62 821 ILE A O 1
ATOM 6672 N N . PRO A 1 822 ? 25.962 -10.145 -20.860 1.00 85.94 822 PRO A N 1
ATOM 6673 C CA . PRO A 1 822 ? 26.750 -11.352 -20.639 1.00 85.94 822 PRO A CA 1
ATOM 6674 C C . PRO A 1 822 ? 27.208 -11.951 -21.977 1.00 85.94 822 PRO A C 1
ATOM 6676 O O . PRO A 1 822 ? 26.393 -12.239 -22.848 1.00 85.94 822 PRO A O 1
ATOM 6679 N N . ASN A 1 823 ? 28.516 -12.185 -22.118 1.00 81.69 823 ASN A N 1
ATOM 6680 C CA . ASN A 1 823 ? 29.137 -12.765 -23.320 1.00 81.69 823 ASN A CA 1
ATOM 6681 C C . ASN A 1 823 ? 29.178 -14.309 -23.292 1.00 81.69 823 ASN A C 1
ATOM 6683 O O . ASN A 1 823 ? 29.922 -14.923 -24.050 1.00 81.69 823 ASN A O 1
ATOM 6687 N N . ASN A 1 824 ? 28.445 -14.953 -22.378 1.00 68.25 824 ASN A N 1
ATOM 6688 C CA . ASN A 1 824 ? 28.723 -16.341 -22.014 1.00 68.25 824 ASN A CA 1
ATOM 6689 C C . ASN A 1 824 ? 28.228 -17.362 -23.051 1.00 68.25 824 ASN A C 1
ATOM 6691 O O . ASN A 1 824 ? 27.038 -17.464 -23.335 1.00 68.25 824 ASN A O 1
ATOM 6695 N N . VAL A 1 825 ? 29.182 -18.186 -23.496 1.00 58.41 825 VAL A N 1
ATOM 6696 C CA . VAL A 1 825 ? 29.057 -19.403 -24.323 1.00 58.41 825 VAL A CA 1
ATOM 6697 C C . VAL A 1 825 ? 28.873 -20.652 -23.430 1.00 58.41 825 VAL A C 1
ATOM 6699 O O . VAL A 1 825 ? 29.285 -21.754 -23.769 1.00 58.41 825 VAL A O 1
ATOM 6702 N N . GLN A 1 826 ? 28.314 -20.507 -22.224 1.00 59.91 826 GLN A N 1
ATOM 6703 C CA . GLN A 1 826 ? 28.177 -21.645 -21.305 1.00 59.91 826 GLN A CA 1
ATOM 6704 C C . GLN A 1 826 ? 26.988 -22.539 -21.680 1.00 59.91 826 GLN A C 1
ATOM 6706 O O . GLN A 1 826 ? 25.965 -22.051 -22.159 1.00 59.91 826 GLN A O 1
ATOM 6711 N N . LEU A 1 827 ? 27.127 -23.850 -21.437 1.00 68.00 827 LEU A N 1
ATOM 6712 C CA . LEU A 1 827 ? 26.042 -24.816 -21.608 1.00 68.00 827 LEU A CA 1
ATOM 6713 C C . LEU A 1 827 ? 24.816 -24.383 -20.792 1.00 68.00 827 LEU A C 1
ATOM 6715 O O . LEU A 1 827 ? 24.912 -24.115 -19.594 1.00 68.00 827 LEU A O 1
ATOM 6719 N N . SER A 1 828 ? 23.653 -24.366 -21.440 1.00 77.62 828 SER A N 1
ATOM 6720 C CA . SER A 1 828 ? 22.361 -24.070 -20.824 1.00 77.62 828 SER A CA 1
ATOM 6721 C C . SER A 1 828 ? 21.943 -25.210 -19.889 1.00 77.62 828 SER A C 1
ATOM 6723 O O . SER A 1 828 ? 21.276 -26.160 -20.303 1.00 77.62 828 SER A O 1
ATOM 6725 N N . VAL A 1 829 ? 22.376 -25.147 -18.629 1.00 87.56 829 VAL A N 1
ATOM 6726 C CA . VAL A 1 829 ? 22.005 -26.138 -17.605 1.00 87.56 829 VAL A CA 1
ATOM 6727 C C . VAL A 1 829 ? 20.589 -25.883 -17.081 1.00 87.56 829 VAL A C 1
ATOM 6729 O O . VAL A 1 829 ? 19.960 -26.819 -16.598 1.00 87.56 829 VAL A O 1
ATOM 6732 N N . SER A 1 830 ? 20.076 -24.648 -17.176 1.00 92.06 830 SER A N 1
ATOM 6733 C CA . SER A 1 830 ? 18.777 -24.200 -16.649 1.00 92.06 830 SER A CA 1
ATOM 6734 C C . SER A 1 830 ? 17.935 -23.475 -17.704 1.00 92.06 830 SER A C 1
ATOM 6736 O O . SER A 1 830 ? 18.508 -22.760 -18.533 1.00 92.06 830 SER A O 1
ATOM 6738 N N . PRO A 1 831 ? 16.586 -23.556 -17.633 1.00 92.62 831 PRO A N 1
ATOM 6739 C CA . PRO A 1 831 ? 15.702 -22.688 -18.409 1.00 92.62 831 PRO A CA 1
ATOM 6740 C C . PRO A 1 831 ? 16.012 -21.193 -18.228 1.00 92.62 831 PRO A C 1
ATOM 6742 O O . PRO A 1 831 ? 15.842 -20.421 -19.165 1.00 92.62 831 PRO A O 1
ATOM 6745 N N . ILE A 1 832 ? 16.524 -20.767 -17.067 1.00 92.25 832 ILE A N 1
ATOM 6746 C CA . ILE A 1 832 ? 16.871 -19.364 -16.769 1.00 92.25 832 ILE A CA 1
ATOM 6747 C C . ILE A 1 832 ? 18.208 -18.955 -17.425 1.00 92.25 832 ILE A C 1
ATOM 6749 O O . ILE A 1 832 ? 18.444 -17.781 -17.712 1.00 92.25 832 ILE A O 1
ATOM 6753 N N . THR A 1 833 ? 19.092 -19.916 -17.713 1.00 90.56 833 THR A N 1
ATOM 6754 C CA . THR A 1 833 ? 20.455 -19.672 -18.221 1.00 90.56 833 THR A CA 1
ATOM 6755 C C . THR A 1 833 ? 20.652 -20.106 -19.674 1.00 90.56 833 THR A C 1
ATOM 6757 O O . THR A 1 833 ? 21.743 -20.516 -20.064 1.00 90.56 833 THR A O 1
ATOM 6760 N N . ILE A 1 834 ? 19.614 -19.982 -20.507 1.00 91.44 834 ILE A N 1
ATOM 6761 C CA . ILE A 1 834 ? 19.702 -20.277 -21.947 1.00 91.44 834 ILE A CA 1
ATOM 6762 C C . ILE A 1 834 ? 20.743 -19.361 -22.603 1.00 91.44 834 ILE A C 1
ATOM 6764 O O . ILE A 1 834 ? 20.843 -18.185 -22.245 1.00 91.44 834 ILE A O 1
ATOM 6768 N N . ASP A 1 835 ? 21.517 -19.877 -23.555 1.00 91.00 835 ASP A N 1
ATOM 6769 C CA . ASP A 1 835 ? 22.541 -19.110 -24.264 1.00 91.00 835 ASP A CA 1
ATOM 6770 C C . ASP A 1 835 ? 21.934 -18.041 -25.194 1.00 91.00 835 ASP A C 1
ATOM 6772 O O . ASP A 1 835 ? 20.796 -18.148 -25.659 1.00 91.00 835 ASP A O 1
ATOM 6776 N N . LEU A 1 836 ? 22.703 -16.988 -25.483 1.00 90.38 836 LEU A N 1
ATOM 6777 C CA . LEU A 1 836 ? 22.234 -15.825 -26.246 1.00 90.38 836 LEU A CA 1
ATOM 6778 C C . LEU A 1 836 ? 21.718 -16.194 -27.650 1.00 90.38 836 LEU A C 1
ATOM 6780 O O . LEU A 1 836 ? 20.734 -15.622 -28.126 1.00 90.38 836 LEU A O 1
ATOM 6784 N N . LYS A 1 837 ? 22.367 -17.167 -28.300 1.00 89.88 837 LYS A N 1
ATOM 6785 C CA . LYS A 1 837 ? 22.044 -17.616 -29.658 1.00 89.88 837 LYS A CA 1
ATOM 6786 C C . LYS A 1 837 ? 20.721 -18.372 -29.676 1.00 89.88 837 LYS A C 1
ATOM 6788 O O . LYS A 1 837 ? 19.879 -18.117 -30.540 1.00 89.88 837 LYS A O 1
ATOM 6793 N N . THR A 1 838 ? 20.502 -19.252 -28.705 1.00 90.88 838 THR A N 1
ATOM 6794 C CA . THR A 1 838 ? 19.226 -19.956 -28.531 1.00 90.88 838 THR A CA 1
ATOM 6795 C C . THR A 1 838 ? 18.106 -18.996 -28.141 1.00 90.88 838 THR A C 1
ATOM 6797 O O . THR A 1 838 ? 17.019 -19.102 -28.709 1.00 90.88 838 THR A O 1
ATOM 6800 N N . ARG A 1 839 ? 18.363 -17.993 -27.284 1.00 91.69 839 ARG A N 1
ATOM 6801 C CA . ARG A 1 839 ? 17.374 -16.936 -26.981 1.00 91.69 839 ARG A CA 1
ATOM 6802 C C . ARG A 1 839 ? 16.936 -16.185 -28.237 1.00 91.69 839 ARG A C 1
ATOM 6804 O O . ARG A 1 839 ? 15.741 -16.003 -28.444 1.00 91.69 839 ARG A O 1
ATOM 6811 N N . GLY A 1 840 ? 17.877 -15.786 -29.095 1.00 88.06 840 GLY A N 1
ATOM 6812 C CA . GLY A 1 840 ? 17.556 -15.113 -30.358 1.00 88.06 840 GLY A CA 1
ATOM 6813 C C . GLY A 1 840 ? 16.732 -15.984 -31.306 1.00 88.06 840 GLY A C 1
ATOM 6814 O O . GLY A 1 840 ? 15.736 -15.518 -31.858 1.00 88.06 840 GLY A O 1
ATOM 6815 N N . LYS A 1 841 ? 17.083 -17.272 -31.428 1.00 91.00 841 LYS A N 1
ATOM 6816 C CA . LYS A 1 841 ? 16.326 -18.241 -32.237 1.00 91.00 841 LYS A CA 1
ATOM 6817 C C . LYS A 1 841 ? 14.903 -18.451 -31.716 1.00 91.00 841 LYS A C 1
ATOM 6819 O O . LYS A 1 841 ? 13.958 -18.346 -32.490 1.00 91.00 841 LYS A O 1
ATOM 6824 N N . LEU A 1 842 ? 14.743 -18.725 -30.419 1.00 90.31 842 LEU A N 1
ATOM 6825 C CA . LEU A 1 842 ? 13.429 -18.963 -29.812 1.00 90.31 842 LEU A CA 1
ATOM 6826 C C . LEU A 1 842 ? 12.575 -17.688 -29.762 1.00 90.31 842 LEU A C 1
ATOM 6828 O O . LEU A 1 842 ? 11.360 -17.765 -29.904 1.00 90.31 842 LEU A O 1
ATOM 6832 N N . GLY A 1 843 ? 13.197 -16.517 -29.621 1.00 87.56 843 GLY A N 1
ATOM 6833 C CA . GLY A 1 843 ? 12.525 -15.219 -29.680 1.00 87.56 843 GLY A CA 1
ATOM 6834 C C . GLY A 1 843 ? 12.279 -14.681 -31.095 1.00 87.56 843 GLY A C 1
ATOM 6835 O O . GLY A 1 843 ? 11.784 -13.563 -31.220 1.00 87.56 843 GLY A O 1
ATOM 6836 N N . ALA A 1 844 ? 12.643 -15.425 -32.150 1.00 87.62 844 ALA A N 1
ATOM 6837 C CA . ALA A 1 844 ? 12.561 -15.008 -33.556 1.00 87.62 844 ALA A CA 1
ATOM 6838 C C . ALA A 1 844 ? 13.249 -13.656 -33.862 1.00 87.62 844 ALA A C 1
ATOM 6840 O O . ALA A 1 844 ? 12.813 -12.889 -34.724 1.00 87.62 844 ALA A O 1
ATOM 6841 N N . VAL A 1 845 ? 14.339 -13.350 -33.154 1.00 85.69 845 VAL A N 1
ATOM 6842 C CA . VAL A 1 845 ? 15.168 -12.163 -33.391 1.00 85.69 845 VAL A CA 1
ATOM 6843 C C . VAL A 1 845 ? 16.535 -12.624 -33.891 1.00 85.69 845 VAL A C 1
ATOM 6845 O O . VAL A 1 845 ? 17.386 -13.074 -33.124 1.00 85.69 845 VAL A O 1
ATOM 6848 N N . PHE A 1 846 ? 16.733 -12.527 -35.205 1.00 82.12 846 PHE A N 1
ATOM 6849 C CA . PHE A 1 846 ? 17.997 -12.860 -35.861 1.00 82.12 846 PHE A CA 1
ATOM 6850 C C . PHE A 1 846 ? 19.049 -11.759 -35.638 1.00 82.12 846 PHE A C 1
ATOM 6852 O O . PHE A 1 846 ? 18.711 -10.604 -35.379 1.00 82.12 846 PHE A O 1
ATOM 6859 N N . ASP A 1 847 ? 20.331 -12.122 -35.736 1.00 84.62 847 ASP A N 1
ATOM 6860 C CA . ASP A 1 847 ? 21.478 -11.200 -35.671 1.00 84.62 847 ASP A CA 1
ATOM 6861 C C . ASP A 1 847 ? 21.658 -10.411 -34.351 1.00 84.62 847 ASP A C 1
ATOM 6863 O O . ASP A 1 847 ? 22.309 -9.366 -34.349 1.00 84.62 847 ASP A O 1
ATOM 6867 N N . ILE A 1 848 ? 21.163 -10.901 -33.203 1.00 87.88 848 ILE A N 1
ATOM 6868 C CA . ILE A 1 848 ? 21.401 -10.244 -31.894 1.00 87.88 848 ILE A CA 1
ATOM 6869 C C . ILE A 1 848 ? 22.903 -10.053 -31.620 1.00 87.88 848 ILE A C 1
ATOM 6871 O O . ILE A 1 848 ? 23.311 -9.030 -31.075 1.00 87.88 848 ILE A O 1
ATOM 6875 N N . GLU A 1 849 ? 23.737 -11.016 -32.017 1.00 87.69 849 GLU A N 1
ATOM 6876 C CA . GLU A 1 849 ? 25.192 -10.980 -31.808 1.00 87.69 849 GLU A CA 1
ATOM 6877 C C . GLU A 1 849 ? 25.883 -9.824 -32.546 1.00 87.69 849 GLU A C 1
ATOM 6879 O O . GLU A 1 849 ? 26.894 -9.322 -32.063 1.00 87.69 849 GLU A O 1
ATOM 6884 N N . ARG A 1 850 ? 25.324 -9.376 -33.680 1.00 85.81 850 ARG A N 1
ATOM 6885 C CA . ARG A 1 850 ? 25.872 -8.288 -34.512 1.00 85.81 850 ARG A CA 1
ATOM 6886 C C . ARG A 1 850 ? 25.430 -6.896 -34.059 1.00 85.81 850 ARG A C 1
ATOM 6888 O O . ARG A 1 850 ? 25.903 -5.894 -34.594 1.00 85.81 850 ARG A O 1
ATOM 6895 N N . GLN A 1 851 ? 24.471 -6.823 -33.141 1.00 87.94 851 GLN A N 1
ATOM 6896 C CA . GLN A 1 851 ? 23.976 -5.560 -32.609 1.00 87.94 851 GLN A CA 1
ATOM 6897 C C . GLN A 1 851 ? 24.830 -5.115 -31.423 1.00 87.94 851 GLN A C 1
ATOM 6899 O O . GLN A 1 851 ? 25.397 -5.941 -30.711 1.00 87.94 851 GLN A O 1
ATOM 6904 N N . HIS A 1 852 ? 24.875 -3.805 -31.199 1.00 87.88 852 HIS A N 1
ATOM 6905 C CA . HIS A 1 852 ? 25.610 -3.172 -30.108 1.00 87.88 852 HIS A CA 1
ATOM 6906 C C . HIS A 1 852 ? 24.690 -2.223 -29.326 1.00 87.88 852 HIS A C 1
ATOM 6908 O O . HIS A 1 852 ? 23.644 -1.776 -29.819 1.00 87.88 852 HIS A O 1
ATOM 6914 N N . GLY A 1 853 ? 25.042 -1.997 -28.072 1.00 88.06 853 GLY A N 1
ATOM 6915 C CA . GLY A 1 853 ? 24.442 -1.066 -27.136 1.00 88.06 853 GLY A CA 1
ATOM 6916 C C . GLY A 1 853 ? 22.941 -1.234 -26.934 1.00 88.06 853 GLY A C 1
ATOM 6917 O O . GLY A 1 853 ? 22.419 -2.321 -26.663 1.00 88.06 853 GLY A O 1
ATOM 6918 N N . TYR A 1 854 ? 22.217 -0.124 -27.095 1.00 85.19 854 TYR A N 1
ATOM 6919 C CA . TYR A 1 854 ? 20.761 -0.057 -26.938 1.00 85.19 854 TYR A CA 1
ATOM 6920 C C . TYR A 1 854 ? 20.000 -0.990 -27.883 1.00 85.19 854 TYR A C 1
ATOM 6922 O O . TYR A 1 854 ? 18.948 -1.519 -27.523 1.00 85.19 854 TYR A O 1
ATOM 6930 N N . GLN A 1 855 ? 20.514 -1.209 -29.097 1.00 85.94 855 GLN A N 1
ATOM 6931 C CA . GLN A 1 855 ? 19.871 -2.117 -30.046 1.00 85.94 855 GLN A CA 1
ATOM 6932 C C . GLN A 1 855 ? 19.951 -3.553 -29.540 1.00 85.94 855 GLN A C 1
ATOM 6934 O O . GLN A 1 855 ? 18.933 -4.245 -29.523 1.00 85.94 855 GLN A O 1
ATOM 6939 N N . LYS A 1 856 ? 21.132 -3.960 -29.059 1.00 91.81 856 LYS A N 1
ATOM 6940 C CA . LYS A 1 856 ? 21.365 -5.307 -28.538 1.00 91.81 856 LYS A CA 1
ATOM 6941 C C . LYS A 1 856 ? 20.471 -5.597 -27.337 1.00 91.81 856 LYS A C 1
ATOM 6943 O O . LYS A 1 856 ? 19.762 -6.602 -27.342 1.00 91.81 856 LYS A O 1
ATOM 6948 N N . ILE A 1 857 ? 20.434 -4.701 -26.345 1.00 91.50 857 ILE A N 1
ATOM 6949 C CA . ILE A 1 857 ? 19.592 -4.896 -25.154 1.00 91.50 857 ILE A CA 1
ATOM 6950 C C . ILE A 1 857 ? 18.095 -4.869 -25.493 1.00 91.50 857 ILE A C 1
ATOM 6952 O O . ILE A 1 857 ? 17.344 -5.691 -24.975 1.00 91.50 857 ILE A O 1
ATOM 6956 N N . TYR A 1 858 ? 17.649 -3.993 -26.401 1.00 91.00 858 TYR A N 1
ATOM 6957 C CA . TYR A 1 858 ? 16.252 -3.973 -26.840 1.00 91.00 858 TYR A CA 1
ATOM 6958 C C . TYR A 1 858 ? 15.858 -5.271 -27.538 1.00 91.00 858 TYR A C 1
ATOM 6960 O O . TYR A 1 858 ? 14.818 -5.851 -27.230 1.00 91.00 858 TYR A O 1
ATOM 6968 N N . SER A 1 859 ? 16.687 -5.739 -28.470 1.00 91.31 859 SER A N 1
ATOM 6969 C CA . SER A 1 859 ? 16.463 -6.993 -29.187 1.00 91.31 859 SER A CA 1
ATOM 6970 C C . SER A 1 859 ? 16.462 -8.190 -28.244 1.00 91.31 859 SER A C 1
ATOM 6972 O O . SER A 1 859 ? 15.653 -9.093 -28.433 1.00 91.31 859 SER A O 1
ATOM 6974 N N . LEU A 1 860 ? 17.287 -8.167 -27.194 1.00 93.12 860 LEU A N 1
ATOM 6975 C CA . LEU A 1 860 ? 17.276 -9.180 -26.139 1.00 93.12 860 LEU A CA 1
ATOM 6976 C C . LEU A 1 860 ? 16.005 -9.140 -25.290 1.00 93.12 860 LEU A C 1
ATOM 6978 O O . LEU A 1 860 ? 15.378 -10.180 -25.112 1.00 93.12 860 LEU A O 1
ATOM 6982 N N . MET A 1 861 ? 15.582 -7.963 -24.819 1.00 93.81 861 MET A N 1
ATOM 6983 C CA . MET A 1 861 ? 14.321 -7.806 -24.079 1.00 93.81 861 MET A CA 1
ATOM 6984 C C . MET A 1 861 ? 13.125 -8.262 -24.924 1.00 93.81 861 MET A C 1
ATOM 6986 O O . MET A 1 861 ? 12.248 -8.972 -24.439 1.00 93.81 861 MET A O 1
ATOM 6990 N N . LYS A 1 862 ? 13.119 -7.912 -26.215 1.00 91.50 862 LYS A N 1
ATOM 6991 C CA . LYS A 1 862 ? 12.109 -8.362 -27.175 1.00 91.50 862 LYS A CA 1
ATOM 6992 C C . LYS A 1 862 ? 12.143 -9.888 -27.336 1.00 91.50 862 LYS A C 1
ATOM 6994 O O . LYS A 1 862 ? 11.099 -10.528 -27.248 1.00 91.50 862 LYS A O 1
ATOM 6999 N N . ALA A 1 863 ? 13.327 -10.468 -27.538 1.00 93.12 863 ALA A N 1
ATOM 7000 C CA . ALA A 1 863 ? 13.502 -11.910 -27.682 1.00 93.12 863 ALA A CA 1
ATOM 7001 C C . ALA A 1 863 ? 13.046 -12.678 -26.432 1.00 93.12 863 ALA A C 1
ATOM 7003 O O . ALA A 1 863 ? 12.419 -13.719 -26.580 1.00 93.12 863 ALA A O 1
ATOM 7004 N N . HIS A 1 864 ? 13.293 -12.155 -25.226 1.00 93.94 864 HIS A N 1
ATOM 7005 C CA . HIS A 1 864 ? 12.827 -12.749 -23.969 1.00 93.94 864 HIS A CA 1
ATOM 7006 C C . HIS A 1 864 ? 11.293 -12.907 -23.935 1.00 93.94 864 HIS A C 1
ATOM 7008 O O . HIS A 1 864 ? 10.804 -14.003 -23.663 1.00 93.94 864 HIS A O 1
ATOM 7014 N N . ILE A 1 865 ? 10.540 -11.861 -24.298 1.00 91.06 865 ILE A N 1
ATOM 7015 C CA . ILE A 1 865 ? 9.068 -11.916 -24.334 1.00 91.06 865 ILE A CA 1
ATOM 7016 C C . ILE A 1 865 ? 8.581 -12.917 -25.389 1.00 91.06 865 ILE A C 1
ATOM 7018 O O . ILE A 1 865 ? 7.762 -13.784 -25.090 1.00 91.06 865 ILE A O 1
ATOM 7022 N N . PHE A 1 866 ? 9.093 -12.835 -26.624 1.00 91.38 866 PHE A N 1
ATOM 7023 C CA . PHE A 1 866 ? 8.668 -13.750 -27.693 1.00 91.38 866 PHE A CA 1
ATOM 7024 C C . PHE A 1 866 ? 9.052 -15.201 -27.414 1.00 91.38 866 PHE A C 1
ATOM 7026 O O . PHE A 1 866 ? 8.335 -16.111 -27.821 1.00 91.38 866 PHE A O 1
ATOM 7033 N N . MET A 1 867 ? 10.145 -15.423 -26.687 1.00 93.00 867 MET A N 1
ATOM 7034 C CA . MET A 1 867 ? 10.560 -16.753 -26.274 1.00 93.00 867 MET A CA 1
ATOM 7035 C C . MET A 1 867 ? 9.536 -17.402 -25.338 1.00 93.00 867 MET A C 1
ATOM 7037 O O . MET A 1 867 ? 9.248 -18.578 -25.525 1.00 93.00 867 MET A O 1
ATOM 7041 N N . LEU A 1 868 ? 8.936 -16.666 -24.394 1.00 91.88 868 LEU A N 1
ATOM 7042 C CA . LEU A 1 868 ? 7.889 -17.220 -23.520 1.00 91.88 868 LEU A CA 1
ATOM 7043 C C . LEU A 1 868 ? 6.610 -17.600 -24.270 1.00 91.88 868 LEU A C 1
ATOM 7045 O O . LEU A 1 868 ? 5.924 -18.541 -23.878 1.00 91.88 868 LEU A O 1
ATOM 7049 N N . ILE A 1 869 ? 6.295 -16.881 -25.347 1.00 90.31 869 ILE A N 1
ATOM 7050 C CA . ILE A 1 869 ? 5.134 -17.174 -26.197 1.00 90.31 869 ILE A CA 1
ATOM 7051 C C . ILE A 1 869 ? 5.430 -18.370 -27.121 1.00 90.31 869 ILE A C 1
ATOM 7053 O O . ILE A 1 869 ? 4.512 -19.047 -27.575 1.00 90.31 869 ILE A O 1
ATOM 7057 N N . ASN A 1 870 ? 6.706 -18.670 -27.389 1.00 91.25 870 ASN A N 1
ATOM 7058 C CA . ASN A 1 870 ? 7.106 -19.747 -28.287 1.00 91.25 870 ASN A CA 1
ATOM 7059 C C . ASN A 1 870 ? 6.934 -21.136 -27.628 1.00 91.25 870 ASN A C 1
ATOM 7061 O O . ASN A 1 870 ? 7.651 -21.454 -26.675 1.00 91.25 870 ASN A O 1
ATOM 7065 N N . PRO A 1 871 ? 6.093 -22.038 -28.174 1.00 92.56 871 PRO A N 1
ATOM 7066 C CA . PRO A 1 871 ? 5.926 -23.398 -27.642 1.00 92.56 871 PRO A CA 1
ATOM 7067 C C . PRO A 1 871 ? 7.232 -24.208 -27.585 1.00 92.56 871 PRO A C 1
ATOM 7069 O O . PRO A 1 871 ? 7.407 -25.078 -26.730 1.00 92.56 871 PRO A O 1
ATOM 7072 N N . SER A 1 872 ? 8.185 -23.905 -28.472 1.00 93.94 872 SER A N 1
ATOM 7073 C CA . SER A 1 872 ? 9.489 -24.578 -28.531 1.00 93.94 872 SER A CA 1
ATOM 7074 C C . SER A 1 872 ? 10.344 -24.306 -27.292 1.00 93.94 872 SER A C 1
ATOM 7076 O O . SER A 1 872 ? 11.116 -25.175 -26.888 1.00 93.94 872 SER A O 1
ATOM 7078 N N . PHE A 1 873 ? 10.194 -23.133 -26.665 1.00 93.81 873 PHE A N 1
ATOM 7079 C CA . PHE A 1 873 ? 10.865 -22.820 -25.402 1.00 93.81 873 PHE A CA 1
ATOM 7080 C C . PHE A 1 873 ? 10.359 -23.724 -24.277 1.00 93.81 873 PHE A C 1
ATOM 7082 O O . PHE A 1 873 ? 11.163 -24.312 -23.561 1.00 93.81 873 PHE A O 1
ATOM 7089 N N . TRP A 1 874 ? 9.043 -23.904 -24.163 1.00 95.25 874 TRP A N 1
ATOM 7090 C CA . TRP A 1 874 ? 8.449 -24.769 -23.144 1.00 95.25 874 TRP A CA 1
ATOM 7091 C C . TRP A 1 874 ? 8.832 -26.231 -23.336 1.00 95.25 874 TRP A C 1
ATOM 7093 O O . TRP A 1 874 ? 9.193 -26.906 -22.372 1.00 95.25 874 TRP A O 1
ATOM 7103 N N . LYS A 1 875 ? 8.862 -26.701 -24.589 1.00 95.88 875 LYS A N 1
ATOM 7104 C CA . LYS A 1 875 ? 9.382 -28.033 -24.918 1.00 95.88 875 LYS A CA 1
ATOM 7105 C C . LYS A 1 875 ? 10.838 -28.190 -24.469 1.00 95.88 875 LYS A C 1
ATOM 7107 O O . LYS A 1 875 ? 11.166 -29.194 -23.842 1.00 95.88 875 LYS A O 1
ATOM 7112 N N . LEU A 1 876 ? 11.690 -27.197 -24.738 1.00 94.38 876 LEU A N 1
ATOM 7113 C CA . LEU A 1 876 ? 13.089 -27.195 -24.303 1.00 94.38 876 LEU A CA 1
ATOM 7114 C C . LEU A 1 876 ? 13.212 -27.186 -22.770 1.00 94.38 876 LEU A C 1
ATOM 7116 O O . LEU A 1 876 ? 13.982 -27.970 -22.218 1.00 94.38 876 LEU A O 1
ATOM 7120 N N . ALA A 1 877 ? 12.441 -26.346 -22.079 1.00 95.50 877 ALA A N 1
ATOM 7121 C CA . ALA A 1 877 ? 12.459 -26.246 -20.622 1.00 95.50 877 ALA A CA 1
ATOM 7122 C C . ALA A 1 877 ? 12.028 -27.565 -19.958 1.00 95.50 877 ALA A C 1
ATOM 7124 O O . ALA A 1 877 ? 12.717 -28.056 -19.065 1.00 95.50 877 ALA A O 1
ATOM 7125 N N . ILE A 1 878 ? 10.951 -28.192 -20.446 1.00 95.44 878 ILE A N 1
ATOM 7126 C CA . ILE A 1 878 ? 10.492 -29.506 -19.970 1.00 95.44 878 ILE A CA 1
ATOM 7127 C C . ILE A 1 878 ? 11.549 -30.581 -20.252 1.00 95.44 878 ILE A C 1
ATOM 7129 O O . ILE A 1 878 ? 11.865 -31.373 -19.367 1.00 95.44 878 ILE A O 1
ATOM 7133 N N . GLN A 1 879 ? 12.157 -30.589 -21.443 1.00 95.62 879 GLN A N 1
ATOM 7134 C CA . GLN A 1 879 ? 13.236 -31.526 -21.777 1.00 95.62 879 GLN A CA 1
ATOM 7135 C C . GLN A 1 879 ? 14.454 -31.374 -20.854 1.00 95.62 879 GLN A C 1
ATOM 7137 O O . GLN A 1 879 ? 15.040 -32.381 -20.453 1.00 95.62 879 GLN A O 1
ATOM 7142 N N . MET A 1 880 ? 14.822 -30.143 -20.480 1.00 95.00 880 MET A N 1
ATOM 7143 C CA . MET A 1 880 ? 15.892 -29.893 -19.508 1.00 95.00 880 MET A CA 1
ATOM 7144 C C . MET A 1 880 ? 15.558 -30.490 -18.136 1.00 95.00 880 MET A C 1
ATOM 7146 O O . MET A 1 880 ? 16.410 -31.165 -17.552 1.00 95.00 880 MET A O 1
ATOM 7150 N N . GLN A 1 881 ? 14.327 -30.308 -17.644 1.00 95.69 881 GLN A N 1
ATOM 7151 C CA . GLN A 1 881 ? 13.912 -30.885 -16.360 1.00 95.69 881 GLN A CA 1
ATOM 7152 C C . GLN A 1 881 ? 13.839 -32.410 -16.405 1.00 95.69 881 GLN A C 1
ATOM 7154 O O . GLN A 1 881 ? 14.352 -33.068 -15.502 1.00 95.69 881 GLN A O 1
ATOM 7159 N N . LEU A 1 882 ? 13.301 -32.986 -17.485 1.00 95.44 882 LEU A N 1
ATOM 7160 C CA . LEU A 1 882 ? 13.283 -34.436 -17.683 1.00 95.44 882 LEU A CA 1
ATOM 7161 C C . LEU A 1 882 ? 14.701 -35.008 -17.690 1.00 95.44 882 LEU A C 1
ATOM 7163 O O . LEU A 1 882 ? 14.963 -36.003 -17.024 1.00 95.44 882 LEU A O 1
ATOM 7167 N N . ARG A 1 883 ? 15.650 -34.364 -18.379 1.00 95.62 883 ARG A N 1
ATOM 7168 C CA . ARG A 1 883 ? 17.047 -34.820 -18.402 1.00 95.62 883 ARG A CA 1
ATOM 7169 C C . ARG A 1 883 ? 17.681 -34.818 -17.009 1.00 95.62 883 ARG A C 1
ATOM 7171 O O . ARG A 1 883 ? 18.416 -35.747 -16.683 1.00 95.62 883 ARG A O 1
ATOM 7178 N N . ARG A 1 884 ? 17.396 -33.803 -16.188 1.00 94.12 884 ARG A N 1
ATOM 7179 C CA . ARG A 1 884 ? 17.863 -33.738 -14.792 1.00 94.12 884 ARG A CA 1
ATOM 7180 C C . ARG A 1 884 ? 17.211 -34.812 -13.926 1.00 94.12 884 ARG A C 1
ATOM 7182 O O . ARG A 1 884 ? 17.911 -35.463 -13.156 1.00 94.12 884 ARG A O 1
ATOM 7189 N N . PHE A 1 885 ? 15.910 -35.033 -14.100 1.00 94.81 885 PHE A N 1
ATOM 7190 C CA . PHE A 1 885 ? 15.170 -36.084 -13.406 1.00 94.81 885 PHE A CA 1
ATOM 7191 C C . PHE A 1 885 ? 15.739 -37.473 -13.721 1.00 94.81 885 PHE A C 1
ATOM 7193 O O . PHE A 1 885 ? 16.079 -38.222 -12.809 1.00 94.81 885 PHE A O 1
ATOM 7200 N N . TRP A 1 886 ? 15.952 -37.783 -15.002 1.00 95.62 886 TRP A N 1
ATOM 7201 C CA . TRP A 1 886 ? 16.588 -39.035 -15.420 1.00 95.62 886 TRP A CA 1
ATOM 7202 C C . TRP A 1 886 ? 18.036 -39.145 -14.941 1.00 95.62 886 TRP A C 1
ATOM 7204 O O . TRP A 1 886 ? 18.472 -40.231 -14.584 1.00 95.62 886 TRP A O 1
ATOM 7214 N N . GLY A 1 887 ? 18.780 -38.037 -14.872 1.00 93.31 887 GLY A N 1
ATOM 7215 C CA . GLY A 1 887 ? 20.113 -38.014 -14.266 1.00 93.31 887 GLY A CA 1
ATOM 7216 C C . GLY A 1 887 ? 20.094 -38.417 -12.788 1.00 93.31 887 GLY A C 1
ATOM 7217 O O . GLY A 1 887 ? 20.891 -39.258 -12.376 1.00 93.31 887 GLY A O 1
ATOM 7218 N N . LEU A 1 888 ? 19.152 -37.877 -12.009 1.00 91.31 888 LEU A N 1
ATOM 7219 C CA . LEU A 1 888 ? 18.942 -38.258 -10.607 1.00 91.31 888 LEU A CA 1
ATOM 7220 C C . LEU A 1 888 ? 18.529 -39.731 -10.473 1.00 91.31 888 LEU A C 1
ATOM 7222 O O . LEU A 1 888 ? 19.069 -40.442 -9.624 1.00 91.31 888 LEU A O 1
ATOM 7226 N N . LEU A 1 889 ? 17.631 -40.206 -11.340 1.00 91.81 889 LEU A N 1
ATOM 7227 C CA . LEU A 1 889 ? 17.195 -41.603 -11.355 1.00 91.81 889 LEU A CA 1
ATOM 7228 C C . LEU A 1 889 ? 18.350 -42.551 -11.714 1.00 91.81 889 LEU A C 1
ATOM 7230 O O . LEU A 1 889 ? 18.554 -43.563 -11.048 1.00 91.81 889 LEU A O 1
ATOM 7234 N N . ASN A 1 890 ? 19.169 -42.190 -12.704 1.00 92.19 890 ASN A N 1
ATOM 7235 C CA . ASN A 1 890 ? 20.328 -42.978 -13.116 1.00 92.19 890 ASN A CA 1
ATOM 7236 C C . ASN A 1 890 ? 21.359 -43.096 -11.983 1.00 92.19 890 ASN A C 1
ATOM 7238 O O . ASN A 1 890 ? 21.874 -44.189 -11.748 1.00 92.19 890 ASN A O 1
ATOM 7242 N N . ILE A 1 891 ? 21.597 -42.019 -11.221 1.00 89.56 891 ILE A N 1
ATOM 7243 C CA . ILE A 1 891 ? 22.447 -42.055 -10.017 1.00 89.56 891 ILE A CA 1
ATOM 7244 C C . ILE A 1 891 ? 21.874 -43.020 -8.966 1.00 89.56 891 ILE A C 1
ATOM 7246 O O . ILE A 1 891 ? 22.640 -43.753 -8.334 1.00 89.56 891 ILE A O 1
ATOM 7250 N N . ALA A 1 892 ? 20.547 -43.060 -8.803 1.00 88.50 892 ALA A N 1
ATOM 7251 C CA . ALA A 1 892 ? 19.884 -44.004 -7.903 1.00 88.50 892 ALA A CA 1
ATOM 7252 C C . ALA A 1 892 ? 20.077 -45.460 -8.356 1.00 88.50 892 ALA A C 1
ATOM 7254 O O . ALA A 1 892 ? 20.387 -46.320 -7.533 1.00 88.50 892 ALA A O 1
ATOM 7255 N N . THR A 1 893 ? 19.945 -45.725 -9.661 1.00 89.06 893 THR A N 1
ATOM 7256 C CA . THR A 1 893 ? 20.073 -47.079 -10.231 1.00 89.06 893 THR A CA 1
ATOM 7257 C C . THR A 1 893 ? 21.514 -47.594 -10.271 1.00 89.06 893 THR A C 1
ATOM 7259 O O . THR A 1 893 ? 21.739 -48.773 -10.028 1.00 89.06 893 THR A O 1
ATOM 7262 N N . GLN A 1 894 ? 22.513 -46.736 -10.518 1.00 89.69 894 GLN A N 1
ATOM 7263 C CA . GLN A 1 894 ? 23.908 -47.178 -10.647 1.00 89.69 894 GLN A CA 1
ATOM 7264 C C . GLN A 1 894 ? 24.567 -47.547 -9.315 1.00 89.69 894 GLN A C 1
ATOM 7266 O O . GLN A 1 894 ? 25.491 -48.356 -9.301 1.00 89.69 894 GLN A O 1
ATOM 7271 N N . LYS A 1 895 ? 24.145 -46.952 -8.192 1.00 82.94 895 LYS A N 1
ATOM 7272 C CA . LYS A 1 895 ? 24.864 -47.117 -6.917 1.00 82.94 895 LYS A CA 1
ATOM 7273 C C . LYS A 1 895 ? 24.473 -48.347 -6.092 1.00 82.94 895 LYS A C 1
ATOM 7275 O O . LYS A 1 895 ? 25.092 -48.530 -5.049 1.00 82.94 895 LYS A O 1
ATOM 7280 N N . ASN A 1 896 ? 23.493 -49.164 -6.513 1.00 77.94 896 ASN A N 1
ATOM 7281 C CA . ASN A 1 896 ? 23.004 -50.392 -5.838 1.00 77.94 896 ASN A CA 1
ATOM 7282 C C . ASN A 1 896 ? 22.897 -50.312 -4.296 1.00 77.94 896 ASN A C 1
ATOM 7284 O O . ASN A 1 896 ? 22.935 -51.313 -3.585 1.00 77.94 896 ASN A O 1
ATOM 7288 N N . SER A 1 897 ? 22.758 -49.101 -3.756 1.00 85.31 897 SER A N 1
ATOM 7289 C CA . SER A 1 897 ? 22.749 -48.828 -2.329 1.00 85.31 897 SER A CA 1
ATOM 7290 C C . SER A 1 897 ? 21.339 -48.426 -1.950 1.00 85.31 897 SER A C 1
ATOM 7292 O O . SER A 1 897 ? 20.852 -47.369 -2.355 1.00 85.31 897 SER A O 1
ATOM 7294 N N . LEU A 1 898 ? 20.693 -49.264 -1.143 1.00 84.06 898 LEU A N 1
ATOM 7295 C CA . LEU A 1 898 ? 19.322 -49.060 -0.674 1.00 84.06 898 LEU A CA 1
ATOM 7296 C C . LEU A 1 898 ? 19.144 -47.689 0.013 1.00 84.06 898 LEU A C 1
ATOM 7298 O O . LEU A 1 898 ? 18.110 -47.043 -0.141 1.00 84.06 898 LEU A O 1
ATOM 7302 N N . LYS A 1 899 ? 20.202 -47.181 0.664 1.00 86.81 899 LYS A N 1
ATOM 7303 C CA . LYS A 1 899 ? 20.241 -45.838 1.267 1.00 86.81 899 LYS A CA 1
ATOM 7304 C C . LYS A 1 899 ? 20.141 -44.710 0.231 1.00 86.81 899 LYS A C 1
ATOM 7306 O O . LYS A 1 899 ? 19.458 -43.723 0.478 1.00 86.81 899 LYS A O 1
ATOM 7311 N N . VAL A 1 900 ? 20.792 -44.848 -0.928 1.00 84.94 900 VAL A N 1
ATOM 7312 C CA . VAL A 1 900 ? 20.753 -43.842 -2.009 1.00 84.94 900 VAL A CA 1
ATOM 7313 C C . VAL A 1 900 ? 19.389 -43.847 -2.701 1.00 84.94 900 VAL A C 1
ATOM 7315 O O . VAL A 1 900 ? 18.867 -42.783 -3.016 1.00 84.94 900 VAL A O 1
ATOM 7318 N N . SER A 1 901 ? 18.782 -45.023 -2.881 1.00 83.94 901 SER A N 1
ATOM 7319 C CA . SER A 1 901 ? 17.443 -45.144 -3.470 1.00 83.94 901 SER A CA 1
ATOM 7320 C C . SER A 1 901 ? 16.363 -44.503 -2.584 1.00 83.94 901 SER A C 1
ATOM 7322 O O . SER A 1 901 ? 15.612 -43.657 -3.068 1.00 83.94 901 SER A O 1
ATOM 7324 N N . LEU A 1 902 ? 16.355 -44.796 -1.274 1.00 87.12 902 LEU A N 1
ATOM 7325 C CA . LEU A 1 902 ? 15.440 -44.155 -0.315 1.00 87.12 902 LEU A CA 1
ATOM 7326 C C . LEU A 1 902 ? 15.630 -42.635 -0.253 1.00 87.12 902 LEU A C 1
ATOM 7328 O O . LEU A 1 902 ? 14.651 -41.890 -0.238 1.00 87.12 902 LEU A O 1
ATOM 7332 N N . PHE A 1 903 ? 16.884 -42.172 -0.269 1.00 88.56 903 PHE A N 1
ATOM 7333 C CA . PHE A 1 903 ? 17.192 -40.744 -0.310 1.00 88.56 903 PHE A CA 1
ATOM 7334 C C . PHE A 1 903 ? 16.626 -40.086 -1.575 1.00 88.56 903 PHE A C 1
ATOM 7336 O O . PHE A 1 903 ? 15.963 -39.059 -1.484 1.00 88.56 903 PHE A O 1
ATOM 7343 N N . VAL A 1 904 ? 16.808 -40.684 -2.756 1.00 89.12 904 VAL A N 1
ATOM 7344 C CA . VAL A 1 904 ? 16.267 -40.126 -4.006 1.00 89.12 904 VAL A CA 1
ATOM 7345 C C . VAL A 1 904 ? 14.738 -40.081 -3.982 1.00 89.12 904 VAL A C 1
ATOM 7347 O O . VAL A 1 904 ? 14.184 -39.041 -4.328 1.00 89.12 904 VAL A O 1
ATOM 7350 N N . VAL A 1 905 ? 14.057 -41.129 -3.502 1.00 90.00 905 VAL A N 1
ATOM 7351 C CA . VAL A 1 905 ? 12.585 -41.144 -3.376 1.00 90.00 905 VAL A CA 1
ATOM 7352 C C . VAL A 1 905 ? 12.082 -40.004 -2.485 1.00 90.00 905 VAL A C 1
ATOM 7354 O O . VAL A 1 905 ? 11.137 -39.310 -2.862 1.00 90.00 905 VAL A O 1
ATOM 7357 N N . PHE A 1 906 ? 12.753 -39.745 -1.359 1.00 93.00 906 PHE A N 1
ATOM 7358 C CA . PHE A 1 906 ? 12.409 -38.635 -0.463 1.00 93.00 906 PHE A CA 1
ATOM 7359 C C . PHE A 1 906 ? 12.593 -37.253 -1.119 1.00 93.00 906 PHE A C 1
ATOM 7361 O O . PHE A 1 906 ? 11.835 -36.326 -0.839 1.00 93.00 906 PHE A O 1
ATOM 7368 N N . PHE A 1 907 ? 13.563 -37.101 -2.027 1.00 92.06 907 PHE A N 1
ATOM 7369 C CA . PHE A 1 907 ? 13.851 -35.830 -2.704 1.00 92.06 907 PHE A CA 1
ATOM 7370 C C . PHE A 1 907 ? 12.998 -35.555 -3.954 1.00 92.06 907 PHE A C 1
ATOM 7372 O O . PHE A 1 907 ? 12.976 -34.414 -4.419 1.00 92.06 907 PHE A O 1
ATOM 7379 N N . ILE A 1 908 ? 12.269 -36.541 -4.491 1.00 93.19 908 ILE A N 1
ATOM 7380 C CA . ILE A 1 908 ? 11.435 -36.365 -5.696 1.00 93.19 908 ILE A CA 1
ATOM 7381 C C . ILE A 1 908 ? 10.377 -35.251 -5.532 1.00 93.19 908 ILE A C 1
ATOM 7383 O O . ILE A 1 908 ? 10.312 -34.387 -6.411 1.00 93.19 908 ILE A O 1
ATOM 7387 N N . PRO A 1 909 ? 9.581 -35.183 -4.441 1.00 94.38 909 PRO A N 1
ATOM 7388 C CA . PRO A 1 909 ? 8.606 -34.103 -4.257 1.00 94.38 909 PRO A CA 1
ATOM 7389 C C . PRO A 1 909 ? 9.261 -32.717 -4.241 1.00 94.38 909 PRO A C 1
ATOM 7391 O O . PRO A 1 909 ? 8.791 -31.795 -4.908 1.00 94.38 909 PRO A O 1
ATOM 7394 N N . TYR A 1 910 ? 10.401 -32.583 -3.555 1.00 94.25 910 TYR A N 1
ATOM 7395 C CA . TYR A 1 910 ? 11.165 -31.336 -3.524 1.00 94.25 910 TYR A CA 1
ATOM 7396 C C . TYR A 1 910 ? 11.702 -30.966 -4.907 1.00 94.25 910 TYR A C 1
ATOM 7398 O O . TYR A 1 910 ? 11.629 -29.802 -5.293 1.00 94.25 910 TYR A O 1
ATOM 7406 N N . PHE A 1 911 ? 12.183 -31.938 -5.688 1.00 94.69 911 PHE A N 1
ATOM 7407 C CA . PHE A 1 911 ? 12.617 -31.708 -7.065 1.00 94.69 911 PHE A CA 1
ATOM 7408 C C . PHE A 1 911 ? 11.488 -31.137 -7.936 1.00 94.69 911 PHE A C 1
ATOM 7410 O O . PHE A 1 911 ? 11.729 -30.185 -8.680 1.00 94.69 911 PHE A O 1
ATOM 7417 N N . PHE A 1 912 ? 10.255 -31.644 -7.817 1.00 94.88 912 PHE A N 1
ATOM 7418 C CA . PHE A 1 912 ? 9.106 -31.085 -8.540 1.00 94.88 912 PHE A CA 1
ATOM 7419 C C . PHE A 1 912 ? 8.786 -29.651 -8.109 1.00 94.88 912 PHE A C 1
ATOM 7421 O O . PHE A 1 912 ? 8.585 -28.795 -8.972 1.00 94.88 912 PHE A O 1
ATOM 7428 N N . VAL A 1 913 ? 8.812 -29.358 -6.803 1.00 94.38 913 VAL A N 1
ATOM 7429 C CA . VAL A 1 913 ? 8.641 -27.987 -6.292 1.00 94.38 913 VAL A CA 1
ATOM 7430 C C . VAL A 1 913 ? 9.728 -27.062 -6.850 1.00 94.38 913 VAL A C 1
ATOM 7432 O O . VAL A 1 913 ? 9.410 -25.980 -7.344 1.00 94.38 913 VAL A O 1
ATOM 7435 N N . PHE A 1 914 ? 10.992 -27.500 -6.865 1.00 94.50 914 PHE A N 1
ATOM 7436 C CA . PHE A 1 914 ? 12.093 -26.743 -7.468 1.00 94.50 914 PHE A CA 1
ATOM 7437 C C . PHE A 1 914 ? 11.912 -26.543 -8.977 1.00 94.50 914 PHE A C 1
ATOM 7439 O O . PHE A 1 914 ? 12.182 -25.451 -9.470 1.00 94.50 914 PHE A O 1
ATOM 7446 N N . CYS A 1 915 ? 11.413 -27.542 -9.711 1.00 95.06 915 CYS A N 1
ATOM 7447 C CA . CYS A 1 915 ? 11.129 -27.413 -11.141 1.00 95.06 915 CYS A CA 1
ATOM 7448 C C . CYS A 1 915 ? 10.037 -26.374 -11.413 1.00 95.06 915 CYS A C 1
ATOM 7450 O O . CYS A 1 915 ? 10.210 -25.524 -12.287 1.00 95.06 915 CYS A O 1
ATOM 7452 N N . VAL A 1 916 ? 8.929 -26.417 -10.665 1.00 94.31 916 VAL A N 1
ATOM 7453 C CA . VAL A 1 916 ? 7.840 -25.435 -10.791 1.00 94.31 916 VAL A CA 1
ATOM 7454 C C . VAL A 1 916 ? 8.344 -24.040 -10.426 1.00 94.31 916 VAL A C 1
ATOM 7456 O O . VAL A 1 916 ? 8.116 -23.096 -11.180 1.00 94.31 916 VAL A O 1
ATOM 7459 N N . ALA A 1 917 ? 9.094 -23.910 -9.329 1.00 94.62 917 ALA A N 1
ATOM 7460 C CA . ALA A 1 917 ? 9.692 -22.644 -8.920 1.00 94.62 917 ALA A CA 1
ATOM 7461 C C . ALA A 1 917 ? 10.661 -22.091 -9.981 1.00 94.62 917 ALA A C 1
ATOM 7463 O O . ALA A 1 917 ? 10.603 -20.909 -10.305 1.00 94.62 917 ALA A O 1
ATOM 7464 N N . GLU A 1 918 ? 11.514 -22.928 -10.577 1.00 95.94 918 GLU A N 1
ATOM 7465 C CA . GLU A 1 918 ? 12.443 -22.517 -11.638 1.00 95.94 918 GLU A CA 1
ATOM 7466 C C . GLU A 1 918 ? 11.711 -22.101 -12.921 1.00 95.94 918 GLU A C 1
ATOM 7468 O O . GLU A 1 918 ? 12.116 -21.134 -13.566 1.00 95.94 918 GLU A O 1
ATOM 7473 N N . LEU A 1 919 ? 10.616 -22.780 -13.284 1.00 95.62 919 LEU A N 1
ATOM 7474 C CA . LEU A 1 919 ? 9.776 -22.385 -14.418 1.00 95.62 919 LEU A CA 1
ATOM 7475 C C . LEU A 1 919 ? 9.063 -21.052 -14.156 1.00 95.62 919 LEU A C 1
ATOM 7477 O O . LEU A 1 919 ? 9.063 -20.189 -15.032 1.00 95.62 919 LEU A O 1
ATOM 7481 N N . LEU A 1 920 ? 8.524 -20.837 -12.953 1.00 93.75 920 LEU A N 1
ATOM 7482 C CA . LEU A 1 920 ? 7.937 -19.551 -12.552 1.00 93.75 920 LEU A CA 1
ATOM 7483 C C . LEU A 1 920 ? 8.980 -18.427 -12.550 1.00 93.75 920 LEU A C 1
ATOM 7485 O O . LEU A 1 920 ? 8.712 -17.323 -13.032 1.00 93.75 920 LEU A O 1
ATOM 7489 N N . LEU A 1 921 ? 10.194 -18.711 -12.072 1.00 93.81 921 LEU A N 1
ATOM 7490 C CA . LEU A 1 921 ? 11.322 -17.784 -12.150 1.00 93.81 921 LEU A CA 1
ATOM 7491 C C . LEU A 1 921 ? 11.720 -17.503 -13.601 1.00 93.81 921 LEU A C 1
ATOM 7493 O O . LEU A 1 921 ? 12.011 -16.356 -13.921 1.00 93.81 921 LEU A O 1
ATOM 7497 N N . ALA A 1 922 ? 11.680 -18.495 -14.495 1.00 94.31 922 ALA A N 1
ATOM 7498 C CA . ALA A 1 922 ? 11.929 -18.290 -15.920 1.00 94.31 922 ALA A CA 1
ATOM 7499 C C . ALA A 1 922 ? 10.848 -17.402 -16.564 1.00 94.31 922 ALA A C 1
ATOM 7501 O O . ALA A 1 922 ? 11.192 -16.461 -17.278 1.00 94.31 922 ALA A O 1
ATOM 7502 N N . VAL A 1 923 ? 9.563 -17.628 -16.266 1.00 93.81 923 VAL A N 1
ATOM 7503 C CA . VAL A 1 923 ? 8.462 -16.750 -16.713 1.00 93.81 923 VAL A CA 1
ATOM 7504 C C . VAL A 1 923 ? 8.668 -15.329 -16.214 1.00 93.81 923 VAL A C 1
ATOM 7506 O O . VAL A 1 923 ? 8.552 -14.384 -16.984 1.00 93.81 923 VAL A O 1
ATOM 7509 N N . THR A 1 924 ? 9.030 -15.169 -14.946 1.00 90.31 924 THR A N 1
ATOM 7510 C CA . THR A 1 924 ? 9.249 -13.851 -14.346 1.00 90.31 924 THR A CA 1
ATOM 7511 C C . THR A 1 924 ? 10.460 -13.154 -14.980 1.00 90.31 924 THR A C 1
ATOM 7513 O O . THR A 1 924 ? 10.375 -12.006 -15.409 1.00 90.31 924 THR A O 1
ATOM 7516 N N . TYR A 1 925 ? 11.581 -13.863 -15.119 1.00 93.81 925 TYR A N 1
ATOM 7517 C CA . TYR A 1 925 ? 12.832 -13.332 -15.659 1.00 93.81 925 TYR A CA 1
ATOM 7518 C C . TYR A 1 925 ? 12.743 -12.962 -17.149 1.00 93.81 925 TYR A C 1
ATOM 7520 O O . TYR A 1 925 ? 13.262 -11.922 -17.560 1.00 93.81 925 TYR A O 1
ATOM 7528 N N . TYR A 1 926 ? 12.085 -13.787 -17.970 1.00 93.00 926 TYR A N 1
ATOM 7529 C CA . TYR A 1 926 ? 11.920 -13.511 -19.401 1.00 93.00 926 TYR A CA 1
ATOM 7530 C C . TYR A 1 926 ? 10.682 -12.658 -19.715 1.00 93.00 926 TYR A C 1
ATOM 7532 O O . TYR A 1 926 ? 10.654 -11.971 -20.735 1.00 93.00 926 TYR A O 1
ATOM 7540 N N . GLY A 1 927 ? 9.669 -12.666 -18.850 1.00 88.75 927 GLY A N 1
ATOM 7541 C CA . GLY A 1 927 ? 8.407 -11.955 -19.063 1.00 88.75 927 GLY A CA 1
ATOM 7542 C C . GLY A 1 927 ? 8.484 -10.481 -18.709 1.00 88.75 927 GLY A C 1
ATOM 7543 O O . GLY A 1 927 ? 7.768 -9.677 -19.302 1.00 88.75 927 GLY A O 1
ATOM 7544 N N . PHE A 1 928 ? 9.387 -10.109 -17.798 1.00 91.00 928 PHE A N 1
ATOM 7545 C CA . PHE A 1 928 ? 9.554 -8.729 -17.361 1.00 91.00 928 PHE A CA 1
ATOM 7546 C C . PHE A 1 928 ? 10.923 -8.170 -17.789 1.00 91.00 928 PHE A C 1
ATOM 7548 O O . PHE A 1 928 ? 11.944 -8.454 -17.153 1.00 91.00 928 PHE A O 1
ATOM 7555 N N . PRO A 1 929 ? 10.965 -7.327 -18.842 1.00 89.94 929 PRO A N 1
ATOM 7556 C CA . PRO A 1 929 ? 12.184 -6.701 -19.366 1.00 89.94 929 PRO A CA 1
ATOM 7557 C C . PRO A 1 929 ? 13.052 -6.008 -18.315 1.00 89.94 929 PRO A C 1
ATOM 7559 O O . PRO A 1 929 ? 14.274 -5.946 -18.463 1.00 89.94 929 PRO A O 1
ATOM 7562 N N . ILE A 1 930 ? 12.430 -5.503 -17.248 1.00 88.50 930 ILE A N 1
ATOM 7563 C CA . ILE A 1 930 ? 13.124 -4.847 -16.143 1.00 88.50 930 ILE A CA 1
ATOM 7564 C C . ILE A 1 930 ? 14.167 -5.726 -15.458 1.00 88.50 930 ILE A C 1
ATOM 7566 O O . ILE A 1 930 ? 15.216 -5.202 -15.090 1.00 88.50 930 ILE A O 1
ATOM 7570 N N . PHE A 1 931 ? 13.965 -7.043 -15.353 1.00 90.38 931 PHE A N 1
ATOM 7571 C CA . PHE A 1 931 ? 14.971 -7.919 -14.745 1.00 90.38 931 PHE A CA 1
ATOM 7572 C C . PHE A 1 931 ? 16.216 -8.043 -15.616 1.00 90.38 931 PHE A C 1
ATOM 7574 O O . PHE A 1 931 ? 17.330 -7.954 -15.100 1.00 90.38 931 PHE A O 1
ATOM 7581 N N . LEU A 1 932 ? 16.050 -8.181 -16.937 1.00 91.12 932 LEU A N 1
ATOM 7582 C CA . LEU A 1 932 ? 17.185 -8.176 -17.860 1.00 91.12 932 LEU A CA 1
ATOM 7583 C C . LEU A 1 932 ? 17.896 -6.819 -17.830 1.00 91.12 932 LEU A C 1
ATOM 7585 O O . LEU A 1 932 ? 19.121 -6.774 -17.734 1.00 91.12 932 LEU A O 1
ATOM 7589 N N . PHE A 1 933 ? 17.142 -5.719 -17.886 1.00 90.12 933 PHE A N 1
ATOM 7590 C CA . PHE A 1 933 ? 17.711 -4.375 -17.826 1.00 90.12 933 PHE A CA 1
ATOM 7591 C C . PHE A 1 933 ? 18.497 -4.154 -16.529 1.00 90.12 933 PHE A C 1
ATOM 7593 O O . PHE A 1 933 ? 19.626 -3.662 -16.566 1.00 90.12 933 PHE A O 1
ATOM 7600 N N . PHE A 1 934 ? 17.941 -4.579 -15.394 1.00 89.25 934 PHE A N 1
ATOM 7601 C CA . PHE A 1 934 ? 18.599 -4.514 -14.097 1.00 89.25 934 PHE A CA 1
ATOM 7602 C C . PHE A 1 934 ? 19.868 -5.361 -14.059 1.00 89.25 934 PHE A C 1
ATOM 7604 O O . PHE A 1 934 ? 20.920 -4.851 -13.684 1.00 89.25 934 PHE A O 1
ATOM 7611 N N . GLN A 1 935 ? 19.803 -6.617 -14.508 1.00 91.06 935 GLN A N 1
ATOM 7612 C CA . GLN A 1 935 ? 20.966 -7.498 -14.559 1.00 91.06 935 GLN A CA 1
ATOM 7613 C C . GLN A 1 935 ? 22.086 -6.892 -15.409 1.00 91.06 935 GLN A C 1
ATOM 7615 O O . GLN A 1 935 ? 23.228 -6.835 -14.957 1.00 91.06 935 GLN A O 1
ATOM 7620 N N . VAL A 1 936 ? 21.769 -6.412 -16.615 1.00 91.81 936 VAL A N 1
ATOM 7621 C CA . VAL A 1 936 ? 22.750 -5.776 -17.507 1.00 91.81 936 VAL A CA 1
ATOM 7622 C C . VAL A 1 936 ? 23.339 -4.531 -16.849 1.00 91.81 936 VAL A C 1
ATOM 7624 O O . VAL A 1 936 ? 24.554 -4.356 -16.858 1.00 91.81 936 VAL A O 1
ATOM 7627 N N . THR A 1 937 ? 22.508 -3.708 -16.209 1.00 89.06 937 THR A N 1
ATOM 7628 C CA . THR A 1 937 ? 22.947 -2.494 -15.508 1.00 89.06 937 THR A CA 1
ATOM 7629 C C . THR A 1 937 ? 23.884 -2.827 -14.346 1.00 89.06 937 THR A C 1
ATOM 7631 O O . THR A 1 937 ? 24.974 -2.265 -14.258 1.00 89.06 937 THR A O 1
ATOM 7634 N N . VAL A 1 938 ? 23.520 -3.786 -13.491 1.00 89.62 938 VAL A N 1
ATOM 7635 C CA . VAL A 1 938 ? 24.363 -4.255 -12.381 1.00 89.62 938 VAL A CA 1
ATOM 7636 C C . VAL A 1 938 ? 25.681 -4.814 -12.909 1.00 89.62 938 VAL A C 1
ATOM 7638 O O . VAL A 1 938 ? 26.745 -4.405 -12.453 1.00 89.62 938 VAL A O 1
ATOM 7641 N N . CYS A 1 939 ? 25.642 -5.696 -13.911 1.00 91.06 939 CYS A N 1
ATOM 7642 C CA . CYS A 1 939 ? 26.850 -6.254 -14.515 1.00 91.06 939 CYS A CA 1
ATOM 7643 C C . CYS A 1 939 ? 27.749 -5.172 -15.131 1.00 91.06 939 CYS A C 1
ATOM 7645 O O . CYS A 1 939 ? 28.974 -5.277 -15.024 1.00 91.06 939 CYS A O 1
ATOM 7647 N N . ALA A 1 940 ? 27.168 -4.137 -15.743 1.00 91.75 940 ALA A N 1
ATOM 7648 C CA . ALA A 1 940 ? 27.903 -3.001 -16.288 1.00 91.75 940 ALA A CA 1
ATOM 7649 C C . ALA A 1 940 ? 28.613 -2.214 -15.178 1.00 91.75 940 ALA A C 1
ATOM 7651 O O . ALA A 1 940 ? 29.828 -2.024 -15.255 1.00 91.75 940 ALA A O 1
ATOM 7652 N N . TYR A 1 941 ? 27.902 -1.849 -14.103 1.00 90.12 941 TYR A N 1
ATOM 7653 C CA . TYR A 1 941 ? 28.500 -1.161 -12.953 1.00 90.12 941 TYR A CA 1
ATOM 7654 C C . TYR A 1 941 ? 29.602 -1.996 -12.295 1.00 90.12 941 TYR A C 1
ATOM 7656 O O . TYR A 1 941 ? 30.689 -1.478 -12.048 1.00 90.12 941 TYR A O 1
ATOM 7664 N N . CYS A 1 942 ? 29.379 -3.296 -12.079 1.00 89.19 942 CYS A N 1
ATOM 7665 C CA . CYS A 1 942 ? 30.395 -4.193 -11.525 1.00 89.19 942 CYS A CA 1
ATOM 7666 C C . CYS A 1 942 ? 31.665 -4.234 -12.391 1.00 89.19 942 CYS A C 1
ATOM 7668 O O . CYS A 1 942 ? 32.777 -4.254 -11.861 1.00 89.19 942 CYS A O 1
ATOM 7670 N N . LYS A 1 943 ? 31.523 -4.241 -13.725 1.00 91.56 943 LYS A N 1
ATOM 7671 C CA . LYS A 1 943 ? 32.663 -4.234 -14.657 1.00 91.56 943 LYS A CA 1
ATOM 7672 C C . LYS A 1 943 ? 33.390 -2.888 -14.680 1.00 91.56 943 LYS A C 1
ATOM 7674 O O . LYS A 1 943 ? 34.621 -2.887 -14.708 1.00 91.56 943 LYS A O 1
ATOM 7679 N N . GLU A 1 944 ? 32.677 -1.764 -14.616 1.00 89.81 944 GLU A N 1
ATOM 7680 C CA . GLU A 1 944 ? 33.314 -0.442 -14.504 1.00 89.81 944 GLU A CA 1
ATOM 7681 C C . GLU A 1 944 ? 34.072 -0.289 -13.183 1.00 89.81 944 GLU A C 1
ATOM 7683 O O . GLU A 1 944 ? 35.247 0.070 -13.186 1.00 89.81 944 GLU A O 1
ATOM 7688 N N . ILE A 1 945 ? 33.451 -0.662 -12.059 1.00 87.69 945 ILE A N 1
ATOM 7689 C CA . ILE A 1 945 ? 34.092 -0.656 -10.735 1.00 87.69 945 ILE A CA 1
ATOM 7690 C C . ILE A 1 945 ? 35.339 -1.539 -10.739 1.00 87.69 945 ILE A C 1
ATOM 7692 O O . ILE A 1 945 ? 36.395 -1.131 -10.252 1.00 87.69 945 ILE A O 1
ATOM 7696 N N . LYS A 1 946 ? 35.241 -2.742 -11.325 1.00 89.31 946 LYS A N 1
ATOM 7697 C CA . LYS A 1 946 ? 36.389 -3.637 -11.471 1.00 89.31 946 LYS A CA 1
ATOM 7698 C C . LYS A 1 946 ? 37.521 -2.944 -12.223 1.00 89.31 946 LYS A C 1
ATOM 7700 O O . LYS A 1 946 ? 38.635 -3.005 -11.730 1.00 89.31 946 LYS A O 1
ATOM 7705 N N . THR A 1 947 ? 37.223 -2.278 -13.340 1.00 89.69 947 THR A N 1
ATOM 7706 C CA . THR A 1 947 ? 38.211 -1.585 -14.186 1.00 89.69 947 THR A CA 1
ATOM 7707 C C . THR A 1 947 ? 38.916 -0.458 -13.426 1.00 89.69 947 THR A C 1
ATOM 7709 O O . THR A 1 947 ? 40.139 -0.349 -13.497 1.00 89.69 947 THR A O 1
ATOM 7712 N N . ILE A 1 948 ? 38.168 0.327 -12.644 1.00 86.75 948 ILE A N 1
ATOM 7713 C CA . ILE A 1 948 ? 38.704 1.442 -11.845 1.00 86.75 948 ILE A CA 1
ATOM 7714 C C . ILE A 1 948 ? 39.618 0.945 -10.712 1.00 86.75 948 ILE A C 1
ATOM 7716 O O . ILE A 1 948 ? 40.629 1.578 -10.420 1.00 86.75 948 ILE A O 1
ATOM 7720 N N . ILE A 1 949 ? 39.281 -0.184 -10.075 1.00 88.75 949 ILE A N 1
ATOM 7721 C CA . ILE A 1 949 ? 39.947 -0.644 -8.841 1.00 88.75 949 ILE A CA 1
ATOM 7722 C C . ILE A 1 949 ? 41.049 -1.689 -9.092 1.00 88.75 949 ILE A C 1
ATOM 7724 O O . ILE A 1 949 ? 41.920 -1.872 -8.240 1.00 88.75 949 ILE A O 1
ATOM 7728 N N . THR A 1 950 ? 41.088 -2.336 -10.266 1.00 88.00 950 THR A N 1
ATOM 7729 C CA . THR A 1 950 ? 42.154 -3.289 -10.639 1.00 88.00 950 THR A CA 1
ATOM 7730 C C . THR A 1 950 ? 43.596 -2.860 -10.313 1.00 88.00 950 THR A C 1
ATOM 7732 O O . THR A 1 950 ? 44.354 -3.740 -9.907 1.00 88.00 950 THR A O 1
ATOM 7735 N N . PRO A 1 951 ? 44.011 -1.579 -10.427 1.00 88.88 951 PRO A N 1
ATOM 7736 C CA . PRO A 1 951 ? 45.390 -1.191 -10.114 1.00 88.88 951 PRO A CA 1
ATOM 7737 C C . PRO A 1 951 ? 45.796 -1.275 -8.625 1.00 88.88 951 PRO A C 1
ATOM 7739 O O . PRO A 1 951 ? 46.984 -1.201 -8.337 1.00 88.88 951 PRO A O 1
ATOM 7742 N N . PHE A 1 952 ? 44.874 -1.463 -7.669 1.00 87.12 952 PHE A N 1
ATOM 7743 C CA . PHE A 1 952 ? 45.159 -1.347 -6.221 1.00 87.12 952 PHE A CA 1
ATOM 7744 C C . PHE A 1 952 ? 45.479 -2.672 -5.487 1.00 87.12 952 PHE A C 1
ATOM 7746 O O . PHE A 1 952 ? 45.461 -2.726 -4.253 1.00 87.12 952 PHE A O 1
ATOM 7753 N N . GLY A 1 953 ? 45.753 -3.766 -6.206 1.00 89.62 953 GLY A N 1
ATOM 7754 C CA . GLY A 1 953 ? 46.174 -5.040 -5.601 1.00 89.62 953 GLY A CA 1
ATOM 7755 C C . GLY A 1 953 ? 45.151 -5.663 -4.628 1.00 89.62 953 GLY A C 1
ATOM 7756 O O . GLY A 1 953 ? 43.945 -5.658 -4.883 1.00 89.62 953 GLY A O 1
ATOM 7757 N N . VAL A 1 954 ? 45.622 -6.236 -3.508 1.00 86.81 954 VAL A N 1
ATOM 7758 C CA . VAL A 1 954 ? 44.783 -6.973 -2.530 1.00 86.81 954 VAL A CA 1
ATOM 7759 C C . VAL A 1 954 ? 43.823 -6.054 -1.766 1.00 86.81 954 VAL A C 1
ATOM 7761 O O . VAL A 1 954 ? 42.644 -6.384 -1.641 1.00 86.81 954 VAL A O 1
ATOM 7764 N N . ILE A 1 955 ? 44.287 -4.880 -1.319 1.00 87.94 955 ILE A N 1
ATOM 7765 C CA . ILE A 1 955 ? 43.432 -3.860 -0.680 1.00 87.94 955 ILE A CA 1
ATOM 7766 C C . ILE A 1 955 ? 42.354 -3.398 -1.672 1.00 87.94 955 ILE A C 1
ATOM 7768 O O . ILE A 1 955 ? 41.180 -3.281 -1.312 1.00 87.94 955 ILE A O 1
ATOM 7772 N N . GLY A 1 956 ? 42.723 -3.260 -2.951 1.00 87.38 956 GLY A N 1
ATOM 7773 C CA . GLY A 1 956 ? 41.787 -3.026 -4.045 1.00 87.38 956 GLY A CA 1
ATOM 7774 C C . GLY A 1 956 ? 40.668 -4.068 -4.122 1.00 87.38 956 GLY A C 1
ATOM 7775 O O . GLY A 1 956 ? 39.518 -3.702 -4.334 1.00 87.38 956 GLY A O 1
ATOM 7776 N N . ASN A 1 957 ? 40.934 -5.356 -3.881 1.00 86.75 957 ASN A N 1
ATOM 7777 C CA . ASN A 1 957 ? 39.878 -6.375 -3.909 1.00 86.75 957 ASN A CA 1
ATOM 7778 C C . ASN A 1 957 ? 38.831 -6.181 -2.800 1.00 86.75 957 ASN A C 1
ATOM 7780 O O . ASN A 1 957 ? 37.642 -6.337 -3.082 1.00 86.75 957 ASN A O 1
ATOM 7784 N N . ILE A 1 958 ? 39.235 -5.807 -1.580 1.00 90.12 958 ILE A N 1
ATOM 7785 C CA . ILE A 1 958 ? 38.291 -5.526 -0.482 1.00 90.12 958 ILE A CA 1
ATOM 7786 C C . ILE A 1 958 ? 37.446 -4.296 -0.828 1.00 90.12 958 ILE A C 1
ATOM 7788 O O . ILE A 1 958 ? 36.218 -4.373 -0.811 1.00 90.12 958 ILE A O 1
ATOM 7792 N N . ILE A 1 959 ? 38.091 -3.199 -1.244 1.00 89.31 959 ILE A N 1
ATOM 7793 C CA . ILE A 1 959 ? 37.398 -1.972 -1.673 1.00 89.31 959 ILE A CA 1
ATOM 7794 C C . ILE A 1 959 ? 36.440 -2.278 -2.833 1.00 89.31 959 ILE A C 1
ATOM 7796 O O . ILE A 1 959 ? 35.309 -1.796 -2.843 1.00 89.31 959 ILE A O 1
ATOM 7800 N N . ARG A 1 960 ? 36.845 -3.134 -3.780 1.00 87.94 960 ARG A N 1
ATOM 7801 C CA . ARG A 1 960 ? 36.009 -3.570 -4.903 1.00 87.94 960 ARG A CA 1
ATOM 7802 C C . ARG A 1 960 ? 34.751 -4.281 -4.431 1.00 87.94 960 ARG A C 1
ATOM 7804 O O . ARG A 1 960 ? 33.679 -3.950 -4.932 1.00 87.94 960 ARG A O 1
ATOM 7811 N N . TYR A 1 961 ? 34.850 -5.246 -3.517 1.00 90.62 961 TYR A N 1
ATOM 7812 C CA . TYR A 1 961 ? 33.670 -5.963 -3.022 1.00 90.62 961 TYR A CA 1
ATOM 7813 C C . TYR A 1 961 ? 32.732 -5.035 -2.252 1.00 90.62 961 TYR A C 1
ATOM 7815 O O . TYR A 1 961 ? 31.531 -5.046 -2.523 1.00 90.62 961 TYR A O 1
ATOM 7823 N N . THR A 1 962 ? 33.270 -4.174 -1.386 1.00 90.31 962 THR A N 1
ATOM 7824 C CA . THR A 1 962 ? 32.471 -3.206 -0.624 1.00 90.31 962 THR A CA 1
ATOM 7825 C C . THR A 1 962 ? 31.781 -2.195 -1.540 1.00 90.31 962 THR A C 1
ATOM 7827 O O . THR A 1 962 ? 30.578 -1.978 -1.410 1.00 90.31 962 THR A O 1
ATOM 7830 N N . LEU A 1 963 ? 32.495 -1.622 -2.518 1.00 89.31 963 LEU A N 1
ATOM 7831 C CA . LEU A 1 963 ? 31.911 -0.671 -3.468 1.00 89.31 963 LEU A CA 1
ATOM 7832 C C . LEU A 1 963 ? 30.895 -1.348 -4.394 1.00 89.31 963 LEU A C 1
ATOM 7834 O O . LEU A 1 963 ? 29.859 -0.763 -4.695 1.00 89.31 963 LEU A O 1
ATOM 7838 N N . THR A 1 964 ? 31.155 -2.589 -4.813 1.00 87.81 964 THR A N 1
ATOM 7839 C CA . THR A 1 964 ? 30.200 -3.368 -5.614 1.00 87.81 964 THR A CA 1
ATOM 7840 C C . THR A 1 964 ? 28.919 -3.625 -4.824 1.00 87.81 964 THR A C 1
ATOM 7842 O O . THR A 1 964 ? 27.835 -3.371 -5.341 1.00 87.81 964 THR A O 1
ATOM 7845 N N . LEU A 1 965 ? 29.026 -4.068 -3.567 1.00 91.94 965 LEU A N 1
ATOM 7846 C CA . LEU A 1 965 ? 27.873 -4.284 -2.692 1.00 91.94 965 LEU A CA 1
ATOM 7847 C C . LEU A 1 965 ? 27.093 -2.983 -2.464 1.00 91.94 965 LEU A C 1
ATOM 7849 O O . LEU A 1 965 ? 25.867 -2.986 -2.556 1.00 91.94 965 LEU A O 1
ATOM 7853 N N . LEU A 1 966 ? 27.798 -1.871 -2.237 1.00 92.31 966 LEU A N 1
ATOM 7854 C CA . LEU A 1 966 ? 27.191 -0.551 -2.085 1.00 92.31 966 LEU A CA 1
ATOM 7855 C C . LEU A 1 966 ? 26.433 -0.140 -3.351 1.00 92.31 966 LEU A C 1
ATOM 7857 O O . LEU A 1 966 ? 25.265 0.219 -3.261 1.00 92.31 966 LEU A O 1
ATOM 7861 N N . VAL A 1 967 ? 27.051 -0.226 -4.532 1.00 89.25 967 VAL A N 1
ATOM 7862 C CA . VAL A 1 967 ? 26.411 0.165 -5.799 1.00 89.25 967 VAL A CA 1
ATOM 7863 C C . VAL A 1 967 ? 25.226 -0.737 -6.132 1.00 89.25 967 VAL A C 1
ATOM 7865 O O . VAL A 1 967 ? 24.191 -0.232 -6.560 1.00 89.25 967 VAL A O 1
ATOM 7868 N N . VAL A 1 968 ? 25.322 -2.045 -5.877 1.00 89.50 968 VAL A N 1
ATOM 7869 C CA . VAL A 1 968 ? 24.176 -2.958 -6.001 1.00 89.50 968 VAL A CA 1
ATOM 7870 C C . VAL A 1 968 ? 23.060 -2.549 -5.040 1.00 89.50 968 VAL A C 1
ATOM 7872 O O . VAL A 1 968 ? 21.918 -2.424 -5.473 1.00 89.50 968 VAL A O 1
ATOM 7875 N N . GLY A 1 969 ? 23.377 -2.269 -3.773 1.00 91.81 969 GLY A N 1
ATOM 7876 C CA . GLY A 1 969 ? 22.406 -1.791 -2.786 1.00 91.81 969 GLY A CA 1
ATOM 7877 C C . GLY A 1 969 ? 21.730 -0.482 -3.204 1.00 91.81 969 GLY A C 1
ATOM 7878 O O . GLY A 1 969 ? 20.507 -0.375 -3.140 1.00 91.81 969 GLY A O 1
ATOM 7879 N N . LEU A 1 970 ? 22.501 0.484 -3.714 1.00 91.94 970 LEU A N 1
ATOM 7880 C CA . LEU A 1 970 ? 21.985 1.749 -4.240 1.00 91.94 970 LEU A CA 1
ATOM 7881 C C . LEU A 1 970 ? 21.097 1.536 -5.470 1.00 91.94 970 LEU A C 1
ATOM 7883 O O . LEU A 1 970 ? 20.051 2.170 -5.573 1.00 91.94 970 LEU A O 1
ATOM 7887 N N . LEU A 1 971 ? 21.468 0.645 -6.392 1.00 89.06 971 LEU A N 1
ATOM 7888 C CA . LEU A 1 971 ? 20.656 0.328 -7.571 1.00 89.06 971 LEU A CA 1
ATOM 7889 C C . LEU A 1 971 ? 19.339 -0.351 -7.191 1.00 89.06 971 LEU A C 1
ATOM 7891 O O . LEU A 1 971 ? 18.290 0.038 -7.702 1.00 89.06 971 LEU A O 1
ATOM 7895 N N . VAL A 1 972 ? 19.381 -1.327 -6.278 1.00 91.06 972 VAL A N 1
ATOM 7896 C CA . VAL A 1 972 ? 18.179 -1.990 -5.750 1.00 91.06 972 VAL A CA 1
ATOM 7897 C C . VAL A 1 972 ? 17.273 -0.967 -5.073 1.00 91.06 972 VAL A C 1
ATOM 7899 O O . VAL A 1 972 ? 16.079 -0.933 -5.360 1.00 91.06 972 VAL A O 1
ATOM 7902 N N . PHE A 1 973 ? 17.837 -0.088 -4.241 1.00 92.69 973 PHE A N 1
ATOM 7903 C CA . PHE A 1 973 ? 17.089 0.994 -3.608 1.00 92.69 973 PHE A CA 1
ATOM 7904 C C . PHE A 1 973 ? 16.460 1.948 -4.638 1.00 92.69 973 PHE A C 1
ATOM 7906 O O . PHE A 1 973 ? 15.282 2.279 -4.525 1.00 92.69 973 PHE A O 1
ATOM 7913 N N . ASN A 1 974 ? 17.211 2.357 -5.667 1.00 90.75 974 ASN A N 1
ATOM 7914 C CA . ASN A 1 974 ? 16.699 3.238 -6.720 1.00 90.75 974 ASN A CA 1
ATOM 7915 C C . ASN A 1 974 ? 15.549 2.606 -7.481 1.00 90.75 974 ASN A C 1
ATOM 7917 O O . ASN A 1 974 ? 14.547 3.268 -7.713 1.00 90.75 974 ASN A O 1
ATOM 7921 N N . ILE A 1 975 ? 15.675 1.334 -7.857 1.00 89.50 975 ILE A N 1
ATOM 7922 C CA . ILE A 1 975 ? 14.605 0.626 -8.559 1.00 89.50 975 ILE A CA 1
ATOM 7923 C C . ILE A 1 975 ? 13.394 0.480 -7.657 1.00 89.50 975 ILE A C 1
ATOM 7925 O O . ILE A 1 975 ? 12.284 0.723 -8.115 1.00 89.50 975 ILE A O 1
ATOM 7929 N N . TYR A 1 976 ? 13.593 0.143 -6.384 1.00 92.69 976 TYR A N 1
ATOM 7930 C CA . TYR A 1 976 ? 12.513 0.064 -5.412 1.00 92.69 976 TYR A CA 1
ATOM 7931 C C . TYR A 1 976 ? 11.745 1.390 -5.310 1.00 92.69 976 TYR A C 1
ATOM 7933 O O . TYR A 1 976 ? 10.541 1.404 -5.561 1.00 92.69 976 TYR A O 1
ATOM 7941 N N . ILE A 1 977 ? 12.419 2.514 -5.035 1.00 93.69 977 ILE A N 1
ATOM 7942 C CA . ILE A 1 977 ? 11.736 3.814 -4.924 1.00 93.69 977 ILE A CA 1
ATOM 7943 C C . ILE A 1 977 ? 11.164 4.267 -6.264 1.00 93.69 977 ILE A C 1
ATOM 7945 O O . ILE A 1 977 ? 10.032 4.737 -6.291 1.00 93.69 977 ILE A O 1
ATOM 7949 N N . LEU A 1 978 ? 11.879 4.088 -7.375 1.00 90.81 978 LEU A N 1
ATOM 7950 C CA . LEU A 1 978 ? 11.356 4.405 -8.703 1.00 90.81 978 LEU A CA 1
ATOM 7951 C C . LEU A 1 978 ? 10.080 3.607 -8.996 1.00 90.81 978 LEU A C 1
ATOM 7953 O O . LEU A 1 978 ? 9.140 4.179 -9.531 1.00 90.81 978 LEU A O 1
ATOM 7957 N N . THR A 1 979 ? 10.023 2.324 -8.619 1.00 90.81 979 THR A N 1
ATOM 7958 C CA . THR A 1 979 ? 8.814 1.495 -8.757 1.00 90.81 979 THR A CA 1
ATOM 7959 C C . THR A 1 979 ? 7.670 2.111 -7.968 1.00 90.81 979 THR A C 1
ATOM 7961 O O . THR A 1 979 ? 6.592 2.318 -8.513 1.00 90.81 979 THR A O 1
ATOM 7964 N N . VAL A 1 980 ? 7.906 2.443 -6.697 1.00 92.75 980 VAL A N 1
ATOM 7965 C CA . VAL A 1 980 ? 6.878 3.019 -5.823 1.00 92.75 980 VAL A CA 1
ATOM 7966 C C . VAL A 1 980 ? 6.404 4.376 -6.351 1.00 92.75 980 VAL A C 1
ATOM 7968 O O . VAL A 1 980 ? 5.208 4.579 -6.523 1.00 92.75 980 VAL A O 1
ATOM 7971 N N . VAL A 1 981 ? 7.321 5.286 -6.687 1.00 94.12 981 VAL A N 1
ATOM 7972 C CA . VAL A 1 981 ? 6.995 6.611 -7.243 1.00 94.12 981 VAL A CA 1
ATOM 7973 C C . VAL A 1 981 ? 6.256 6.475 -8.573 1.00 94.12 981 VAL A C 1
ATOM 7975 O O . VAL A 1 981 ? 5.276 7.181 -8.801 1.00 94.12 981 VAL A O 1
ATOM 7978 N N . PHE A 1 982 ? 6.693 5.570 -9.453 1.00 92.81 982 PHE A N 1
ATOM 7979 C CA . PHE A 1 982 ? 6.050 5.340 -10.744 1.00 92.81 982 PHE A CA 1
ATOM 7980 C C . PHE A 1 982 ? 4.634 4.794 -10.577 1.00 92.81 982 PHE A C 1
ATOM 7982 O O . PHE A 1 982 ? 3.716 5.319 -11.202 1.00 92.81 982 PHE A O 1
ATOM 7989 N N . VAL A 1 983 ? 4.446 3.764 -9.747 1.00 91.62 983 VAL A N 1
ATOM 7990 C CA . VAL A 1 983 ? 3.128 3.151 -9.545 1.00 91.62 983 VAL A CA 1
ATOM 7991 C C . VAL A 1 983 ? 2.178 4.140 -8.865 1.00 91.62 983 VAL A C 1
ATOM 7993 O O . VAL A 1 983 ? 1.040 4.239 -9.310 1.00 91.62 983 VAL A O 1
ATOM 7996 N N . ASP A 1 984 ? 2.629 4.933 -7.885 1.00 93.19 984 ASP A N 1
ATOM 7997 C CA . ASP A 1 984 ? 1.793 5.954 -7.225 1.00 93.19 984 ASP A CA 1
ATOM 7998 C C . ASP A 1 984 ? 1.386 7.059 -8.214 1.00 93.19 984 ASP A C 1
ATOM 8000 O O . ASP A 1 984 ? 0.207 7.381 -8.356 1.00 93.19 984 ASP A O 1
ATOM 8004 N N . SER A 1 985 ? 2.343 7.543 -9.012 1.00 93.81 985 SER A N 1
ATOM 8005 C CA . SER A 1 985 ? 2.094 8.537 -10.066 1.00 93.81 985 SER A CA 1
ATOM 8006 C C . SER A 1 985 ? 1.134 8.021 -11.140 1.00 93.81 985 SER A C 1
ATOM 8008 O O . SER A 1 985 ? 0.230 8.734 -11.577 1.00 93.81 985 SER A O 1
ATOM 8010 N N . PHE A 1 986 ? 1.319 6.774 -11.582 1.00 92.44 986 PHE A N 1
ATOM 8011 C CA . PHE A 1 986 ? 0.462 6.135 -12.578 1.00 92.44 986 PHE A CA 1
ATOM 8012 C C . PHE A 1 986 ? -0.954 5.920 -12.040 1.00 92.44 986 PHE A C 1
ATOM 8014 O O . PHE A 1 986 ? -1.937 6.187 -12.736 1.00 92.44 986 PHE A O 1
ATOM 8021 N N . HIS A 1 987 ? -1.057 5.467 -10.794 1.00 91.06 987 HIS A N 1
ATOM 8022 C CA . HIS A 1 987 ? -2.316 5.268 -10.096 1.00 91.06 987 HIS A CA 1
ATOM 8023 C C . HIS A 1 987 ? -3.079 6.593 -9.944 1.00 91.06 987 HIS A C 1
ATOM 8025 O O . HIS A 1 987 ? -4.264 6.656 -10.279 1.00 91.06 987 HIS A O 1
ATOM 8031 N N . PHE A 1 988 ? -2.393 7.672 -9.556 1.00 92.69 988 PHE A N 1
ATOM 8032 C CA . PHE A 1 988 ? -2.962 9.019 -9.511 1.00 92.69 988 PHE A CA 1
ATOM 8033 C C . PHE A 1 988 ? -3.466 9.488 -10.884 1.00 92.69 988 PHE A C 1
ATOM 8035 O O . PHE A 1 988 ? -4.628 9.871 -11.004 1.00 92.69 988 PHE A O 1
ATOM 8042 N N . ILE A 1 989 ? -2.649 9.396 -11.941 1.00 92.56 989 ILE A N 1
ATOM 8043 C CA . ILE A 1 989 ? -3.063 9.795 -13.300 1.00 92.56 989 ILE A CA 1
ATOM 8044 C C . ILE A 1 989 ? -4.275 8.997 -13.766 1.00 92.56 989 ILE A C 1
ATOM 8046 O O . ILE A 1 989 ? -5.224 9.574 -14.292 1.00 92.56 989 ILE A O 1
ATOM 8050 N N . THR A 1 990 ? -4.255 7.678 -13.578 1.00 91.25 990 THR A N 1
ATOM 8051 C CA . THR A 1 990 ? -5.352 6.811 -14.017 1.00 91.25 990 THR A CA 1
ATOM 8052 C C . THR A 1 990 ? -6.648 7.202 -13.317 1.00 91.25 990 THR A C 1
ATOM 8054 O O . THR A 1 990 ? -7.686 7.272 -13.965 1.00 91.25 990 THR A O 1
ATOM 8057 N N . ARG A 1 991 ? -6.597 7.553 -12.029 1.00 89.50 991 ARG A N 1
ATOM 8058 C CA . ARG A 1 991 ? -7.761 8.055 -11.285 1.00 89.50 991 ARG A CA 1
ATOM 8059 C C . ARG A 1 991 ? -8.251 9.391 -11.790 1.00 89.50 991 ARG A C 1
ATOM 8061 O O . ARG A 1 991 ? -9.447 9.531 -12.013 1.00 89.50 991 ARG A O 1
ATOM 8068 N N . VAL A 1 992 ? -7.345 10.339 -12.009 1.00 90.31 992 VAL A N 1
ATOM 8069 C CA . VAL A 1 992 ? -7.711 11.637 -12.579 1.00 90.31 992 VAL A CA 1
ATOM 8070 C C . VAL A 1 992 ? -8.399 11.433 -13.927 1.00 90.31 992 VAL A C 1
ATOM 8072 O O . VAL A 1 992 ? -9.496 11.940 -14.126 1.00 90.31 992 VAL A O 1
ATOM 8075 N N . ILE A 1 993 ? -7.832 10.617 -14.819 1.00 88.00 993 ILE A N 1
ATOM 8076 C CA . ILE A 1 993 ? -8.430 10.320 -16.128 1.00 88.00 993 ILE A CA 1
ATOM 8077 C C . ILE A 1 993 ? -9.798 9.651 -15.969 1.00 88.00 993 ILE A C 1
ATOM 8079 O O . ILE A 1 993 ? -10.763 10.113 -16.572 1.00 88.00 993 ILE A O 1
ATOM 8083 N N . MET A 1 994 ? -9.897 8.594 -15.160 1.00 87.69 994 MET A N 1
ATOM 8084 C CA . MET A 1 994 ? -11.134 7.831 -14.991 1.00 87.69 994 MET A CA 1
ATOM 8085 C C . MET A 1 994 ? -12.241 8.679 -14.367 1.00 87.69 994 MET A C 1
ATOM 8087 O O . MET A 1 994 ? -13.323 8.752 -14.934 1.00 87.69 994 MET A O 1
ATOM 8091 N N . PHE A 1 995 ? -11.990 9.367 -13.251 1.00 88.06 995 PHE A N 1
ATOM 8092 C CA . PHE A 1 995 ? -13.008 10.193 -12.594 1.00 88.06 995 PHE A CA 1
ATOM 8093 C C . PHE A 1 995 ? -13.328 11.466 -13.373 1.00 88.06 995 PHE A C 1
ATOM 8095 O O . PHE A 1 995 ? -14.482 11.894 -13.366 1.00 88.06 995 PHE A O 1
ATOM 8102 N N . THR A 1 996 ? -12.364 12.039 -14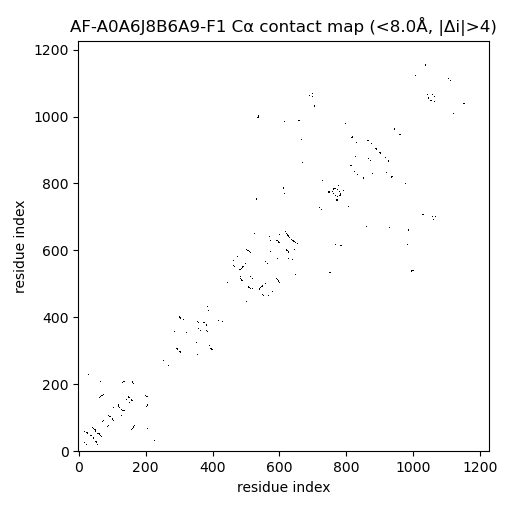.099 1.00 87.00 996 THR A N 1
ATOM 8103 C CA . THR A 1 996 ? -12.660 13.109 -15.060 1.00 87.00 996 THR A CA 1
ATOM 8104 C C . THR A 1 996 ? -13.584 12.575 -16.147 1.00 87.00 996 THR A C 1
ATOM 8106 O O . THR A 1 996 ? -14.625 13.171 -16.384 1.00 87.00 996 THR A O 1
ATOM 8109 N N . PHE A 1 997 ? -13.283 11.422 -16.750 1.00 85.06 997 PHE A N 1
ATOM 8110 C CA . PHE A 1 997 ? -14.112 10.819 -17.798 1.00 85.06 997 PHE A CA 1
ATOM 8111 C C . PHE A 1 997 ? -15.510 10.425 -17.302 1.00 85.06 997 PHE A C 1
ATOM 8113 O O . PHE A 1 997 ? -16.503 10.737 -17.957 1.00 85.06 997 PHE A O 1
ATOM 8120 N N . THR A 1 998 ? -15.614 9.831 -16.112 1.00 84.56 998 THR A N 1
ATOM 8121 C CA . THR A 1 998 ? -16.897 9.574 -15.445 1.00 84.56 998 THR A CA 1
ATOM 8122 C C . THR A 1 998 ? -17.653 10.880 -15.201 1.00 84.56 998 THR A C 1
ATOM 8124 O O . THR A 1 998 ? -18.854 10.933 -15.439 1.00 84.56 998 THR A O 1
ATOM 8127 N N . GLY A 1 999 ? -16.965 11.955 -14.799 1.00 83.38 999 GLY A N 1
ATOM 8128 C CA . GLY A 1 999 ? -17.539 13.297 -14.673 1.00 83.38 999 GLY A CA 1
ATOM 8129 C C . GLY A 1 999 ? -18.059 13.867 -15.990 1.00 83.38 999 GLY A C 1
ATOM 8130 O O . GLY A 1 999 ? -19.173 14.390 -16.022 1.00 83.38 999 GLY A O 1
ATOM 8131 N N . LEU A 1 1000 ? -17.300 13.704 -17.077 1.00 80.25 1000 LEU A N 1
ATOM 8132 C CA . LEU A 1 1000 ? -17.711 14.098 -18.427 1.00 80.25 1000 LEU A CA 1
ATOM 8133 C C . LEU A 1 1000 ? -18.989 13.356 -18.860 1.00 80.25 1000 LEU A C 1
ATOM 8135 O O . LEU A 1 1000 ? -19.906 13.964 -19.405 1.00 80.25 1000 LEU A O 1
ATOM 8139 N N . ILE A 1 1001 ? -19.077 12.048 -18.590 1.00 79.56 1001 ILE A N 1
ATOM 8140 C CA . ILE A 1 1001 ? -20.253 11.233 -18.943 1.00 79.56 1001 ILE A CA 1
ATOM 8141 C C . ILE A 1 1001 ? -21.453 11.552 -18.050 1.00 79.56 1001 ILE A C 1
ATOM 8143 O O . ILE A 1 1001 ? -22.578 11.623 -18.538 1.00 79.56 1001 ILE A O 1
ATOM 8147 N N . ALA A 1 1002 ? -21.233 11.722 -16.746 1.00 77.00 1002 ALA A N 1
ATOM 8148 C CA . ALA A 1 1002 ? -22.305 11.956 -15.785 1.00 77.00 1002 ALA A CA 1
ATOM 8149 C C . ALA A 1 1002 ? -22.945 13.343 -15.953 1.00 77.00 1002 ALA A C 1
ATOM 8151 O O . ALA A 1 1002 ? -24.139 13.502 -15.686 1.00 77.00 1002 ALA A O 1
ATOM 8152 N N . TYR A 1 1003 ? -22.169 14.334 -16.409 1.00 74.94 1003 TYR A N 1
ATOM 8153 C CA . TYR A 1 1003 ? -22.602 15.728 -16.534 1.00 74.94 1003 TYR A CA 1
ATOM 8154 C C . TYR A 1 1003 ? -22.375 16.279 -17.942 1.00 74.94 1003 TYR A C 1
ATOM 8156 O O . TYR A 1 1003 ? -21.614 17.230 -18.137 1.00 74.94 1003 TYR A O 1
ATOM 8164 N N . PRO A 1 1004 ? -23.077 15.722 -18.940 1.00 70.75 1004 PRO A N 1
ATOM 8165 C CA . PRO A 1 1004 ? -22.892 16.086 -20.336 1.00 70.75 1004 PRO A CA 1
ATOM 8166 C C . PRO A 1 1004 ? -23.113 17.583 -20.603 1.00 70.75 1004 PRO A C 1
ATOM 8168 O O . PRO A 1 1004 ? -22.353 18.199 -21.344 1.00 70.75 1004 PRO A O 1
ATOM 8171 N N . GLY A 1 1005 ? -24.117 18.192 -19.959 1.00 69.56 1005 GLY A N 1
ATOM 8172 C CA . GLY A 1 1005 ? -24.494 19.591 -20.197 1.00 69.56 1005 GLY A CA 1
ATOM 8173 C C . GLY A 1 1005 ? -23.422 20.616 -19.809 1.00 69.56 1005 GLY A C 1
ATOM 8174 O O . GLY A 1 1005 ? -23.258 21.614 -20.497 1.00 69.56 1005 GLY A O 1
ATOM 8175 N N . THR A 1 1006 ? -22.645 20.369 -18.750 1.00 68.06 1006 THR A N 1
ATOM 8176 C CA . THR A 1 1006 ? -21.568 21.284 -18.323 1.00 68.06 1006 THR A CA 1
ATOM 8177 C C . THR A 1 1006 ? -20.238 20.981 -19.003 1.00 68.06 1006 THR A C 1
ATOM 8179 O O . THR A 1 1006 ? -19.373 21.849 -19.087 1.00 68.06 1006 THR A O 1
ATOM 8182 N N . THR A 1 1007 ? -20.050 19.753 -19.491 1.00 71.44 1007 THR A N 1
ATOM 8183 C CA . THR A 1 1007 ? -18.731 19.249 -19.884 1.00 71.44 1007 THR A CA 1
ATOM 8184 C C . THR A 1 1007 ? -18.540 19.032 -21.375 1.00 71.44 1007 THR A C 1
ATOM 8186 O O . THR A 1 1007 ? -17.412 19.173 -21.858 1.00 71.44 1007 THR A O 1
ATOM 8189 N N . TYR A 1 1008 ? -19.604 18.741 -22.132 1.00 72.25 1008 TYR A N 1
ATOM 8190 C CA . TYR A 1 1008 ? -19.476 18.482 -23.565 1.00 72.25 1008 TYR A CA 1
ATOM 8191 C C . TYR A 1 1008 ? -18.889 19.671 -24.316 1.00 72.25 1008 TYR A C 1
ATOM 8193 O O . TYR A 1 1008 ? -18.093 19.456 -25.224 1.00 72.25 1008 TYR A O 1
ATOM 8201 N N . GLY A 1 1009 ? -19.189 20.908 -23.906 1.00 69.56 1009 GLY A N 1
ATOM 8202 C CA . GLY A 1 1009 ? -18.571 22.101 -24.491 1.00 69.56 1009 GLY A CA 1
ATOM 8203 C C . GLY A 1 1009 ? -17.041 22.075 -24.394 1.00 69.56 1009 GLY A C 1
ATOM 8204 O O . GLY A 1 1009 ? -16.356 22.240 -25.402 1.00 69.56 1009 GLY A O 1
ATOM 8205 N N . TYR A 1 1010 ? -16.495 21.781 -23.210 1.00 71.81 1010 TYR A N 1
ATOM 8206 C CA . TYR A 1 1010 ? -15.046 21.689 -22.991 1.00 71.81 1010 TYR A CA 1
ATOM 8207 C C . TYR A 1 1010 ? -14.418 20.478 -23.688 1.00 71.81 1010 TYR A C 1
ATOM 8209 O O . TYR A 1 1010 ? -13.313 20.576 -24.222 1.00 71.81 1010 TYR A O 1
ATOM 8217 N N . PHE A 1 1011 ? -15.116 19.342 -23.720 1.00 74.00 1011 PHE A N 1
ATOM 8218 C CA . PHE A 1 1011 ? -14.636 18.140 -24.399 1.00 74.00 1011 PHE A CA 1
ATOM 8219 C C . PHE A 1 1011 ? -14.588 18.322 -25.920 1.00 74.00 1011 PHE A C 1
ATOM 8221 O O . PHE A 1 1011 ? -13.563 18.045 -26.544 1.00 74.00 1011 PHE A O 1
ATOM 8228 N N . VAL A 1 1012 ? -15.662 18.856 -26.511 1.00 74.56 1012 VAL A N 1
ATOM 8229 C CA . VAL A 1 1012 ? -15.719 19.219 -27.933 1.00 74.56 1012 VAL A CA 1
ATOM 8230 C C . VAL A 1 1012 ? -14.655 20.267 -28.239 1.00 74.56 1012 VAL A C 1
ATOM 8232 O O . VAL A 1 1012 ? -13.939 20.112 -29.219 1.00 74.56 1012 VAL A O 1
ATOM 8235 N N . PHE A 1 1013 ? -14.457 21.268 -27.378 1.00 74.19 1013 PHE A N 1
ATOM 8236 C CA . PHE A 1 1013 ? -13.377 22.245 -27.530 1.00 74.19 1013 PHE A CA 1
ATOM 8237 C C . PHE A 1 1013 ? -11.989 21.592 -27.566 1.00 74.19 1013 PHE A C 1
ATOM 8239 O O . PHE A 1 1013 ? -11.215 21.853 -28.487 1.00 74.19 1013 PHE A O 1
ATOM 8246 N N . ALA A 1 1014 ? -11.681 20.711 -26.610 1.00 77.44 1014 ALA A N 1
ATOM 8247 C CA . ALA A 1 1014 ? -10.396 20.020 -26.543 1.00 77.44 1014 ALA A CA 1
ATOM 8248 C C . ALA A 1 1014 ? -10.166 19.102 -27.757 1.00 77.44 1014 ALA A C 1
ATOM 8250 O O . ALA A 1 1014 ? -9.090 19.138 -28.359 1.00 77.44 1014 ALA A O 1
ATOM 8251 N N . ILE A 1 1015 ? -11.180 18.326 -28.162 1.00 80.50 1015 ILE A N 1
ATOM 8252 C CA . ILE A 1 1015 ? -11.125 17.500 -29.378 1.00 80.50 1015 ILE A CA 1
ATOM 8253 C C . ILE A 1 1015 ? -10.947 18.373 -30.612 1.00 80.50 1015 ILE A C 1
ATOM 8255 O O . ILE A 1 1015 ? -10.155 18.027 -31.483 1.00 80.50 1015 ILE A O 1
ATOM 8259 N N . THR A 1 1016 ? -11.641 19.503 -30.697 1.00 78.81 1016 THR A N 1
ATOM 8260 C CA . THR A 1 1016 ? -11.543 20.406 -31.840 1.00 78.81 1016 THR A CA 1
ATOM 8261 C C . THR A 1 1016 ? -10.160 21.044 -31.922 1.00 78.81 1016 THR A C 1
ATOM 8263 O O . THR A 1 1016 ? -9.579 21.050 -33.004 1.00 78.81 1016 THR A O 1
ATOM 8266 N N . ILE A 1 1017 ? -9.575 21.495 -30.805 1.00 81.62 1017 ILE A N 1
ATOM 8267 C CA . ILE A 1 1017 ? -8.175 21.950 -30.777 1.00 81.62 1017 ILE A CA 1
ATOM 8268 C C . ILE A 1 1017 ? -7.254 20.829 -31.249 1.00 81.62 1017 ILE A C 1
ATOM 8270 O O . ILE A 1 1017 ? -6.426 21.058 -32.128 1.00 81.62 1017 ILE A O 1
ATOM 8274 N N . LEU A 1 1018 ? -7.408 19.611 -30.721 1.00 80.38 1018 LEU A N 1
ATOM 8275 C CA . LEU A 1 1018 ? -6.585 18.474 -31.130 1.00 80.38 1018 LEU A CA 1
ATOM 8276 C C . LEU A 1 1018 ? -6.741 18.181 -32.628 1.00 80.38 1018 LEU A C 1
ATOM 8278 O O . LEU A 1 1018 ? -5.752 17.962 -33.324 1.00 80.38 1018 LEU A O 1
ATOM 8282 N N . MET A 1 1019 ? -7.968 18.217 -33.137 1.00 84.50 1019 MET A N 1
ATOM 8283 C CA . MET A 1 1019 ? -8.280 18.003 -34.543 1.00 84.50 1019 MET A CA 1
ATOM 8284 C C . MET A 1 1019 ? -7.636 19.085 -35.415 1.00 84.50 1019 MET A C 1
ATOM 8286 O O . MET A 1 1019 ? -7.017 18.739 -36.417 1.00 84.50 1019 MET A O 1
ATOM 8290 N N . TYR A 1 1020 ? -7.690 20.359 -35.014 1.00 84.31 1020 TYR A N 1
ATOM 8291 C CA . TYR A 1 1020 ? -7.024 21.454 -35.723 1.00 84.31 1020 TYR A CA 1
ATOM 8292 C C . TYR A 1 1020 ? -5.502 21.375 -35.636 1.00 84.31 1020 TYR A C 1
ATOM 8294 O O . TYR A 1 1020 ? -4.828 21.678 -36.616 1.00 84.31 1020 TYR A O 1
ATOM 8302 N N . VAL A 1 1021 ? -4.941 20.928 -34.510 1.00 82.94 1021 VAL A N 1
ATOM 8303 C CA . VAL A 1 1021 ? -3.500 20.658 -34.392 1.00 82.94 1021 VAL A CA 1
ATOM 8304 C C . VAL A 1 1021 ? -3.110 19.566 -35.387 1.00 82.94 1021 VAL A C 1
ATOM 8306 O O . VAL A 1 1021 ? -2.178 19.751 -36.169 1.00 82.94 1021 VAL A O 1
ATOM 8309 N N . MET A 1 1022 ? -3.860 18.462 -35.427 1.00 82.50 1022 MET A N 1
ATOM 8310 C CA . MET A 1 1022 ? -3.638 17.366 -36.374 1.00 82.50 1022 MET A CA 1
ATOM 8311 C C . MET A 1 1022 ? -3.839 17.796 -37.832 1.00 82.50 1022 MET A C 1
ATOM 8313 O O . MET A 1 1022 ? -3.100 17.352 -38.710 1.00 82.50 1022 MET A O 1
ATOM 8317 N N . GLU A 1 1023 ? -4.788 18.686 -38.100 1.00 83.75 1023 GLU A N 1
ATOM 8318 C CA . GLU A 1 1023 ? -5.044 19.247 -39.424 1.00 83.75 1023 GLU A CA 1
ATOM 8319 C C . GLU A 1 1023 ? -3.946 20.215 -39.864 1.00 83.75 1023 GLU A C 1
ATOM 8321 O O . GLU A 1 1023 ? -3.470 20.104 -40.989 1.00 83.75 1023 GLU A O 1
ATOM 8326 N N . ALA A 1 1024 ? -3.457 21.087 -38.980 1.00 84.81 1024 ALA A N 1
ATOM 8327 C CA . ALA A 1 1024 ? -2.304 21.947 -39.239 1.00 84.81 1024 ALA A CA 1
ATOM 8328 C C . ALA A 1 1024 ? -1.057 21.106 -39.562 1.00 84.81 1024 ALA A C 1
ATOM 8330 O O . ALA A 1 1024 ? -0.339 21.367 -40.531 1.00 84.81 1024 ALA A O 1
ATOM 8331 N N . ILE A 1 1025 ? -0.849 20.022 -38.810 1.00 79.19 1025 ILE A N 1
ATOM 8332 C CA . ILE A 1 1025 ? 0.210 19.042 -39.075 1.00 79.19 1025 ILE A CA 1
ATOM 8333 C C . ILE A 1 1025 ? 0.024 18.384 -40.452 1.00 79.19 1025 ILE A C 1
ATOM 8335 O O . ILE A 1 1025 ? 0.983 18.253 -41.222 1.00 79.19 1025 ILE A O 1
ATOM 8339 N N . GLN A 1 1026 ? -1.199 17.968 -40.778 1.00 82.62 1026 GLN A N 1
ATOM 8340 C CA . GLN A 1 1026 ? -1.518 17.330 -42.053 1.00 82.62 1026 GLN A CA 1
ATOM 8341 C C . GLN A 1 1026 ? -1.394 18.309 -43.232 1.00 82.62 1026 GLN A C 1
ATOM 8343 O O . GLN A 1 1026 ? -0.930 17.910 -44.302 1.00 82.62 1026 GLN A O 1
ATOM 8348 N N . HIS A 1 1027 ? -1.730 19.585 -43.045 1.00 84.06 1027 HIS A N 1
ATOM 8349 C CA . HIS A 1 1027 ? -1.564 20.654 -44.030 1.00 84.06 1027 HIS A CA 1
ATOM 8350 C C . HIS A 1 1027 ? -0.085 20.860 -44.368 1.00 84.06 1027 HIS A C 1
ATOM 8352 O O . HIS A 1 1027 ? 0.289 20.807 -45.538 1.00 84.06 1027 HIS A O 1
ATOM 8358 N N . ILE A 1 1028 ? 0.786 20.972 -43.357 1.00 83.56 1028 ILE A N 1
ATOM 8359 C CA . ILE A 1 1028 ? 2.242 21.035 -43.569 1.00 83.56 1028 ILE A CA 1
ATOM 8360 C C . ILE A 1 1028 ? 2.706 19.802 -44.361 1.00 83.56 1028 ILE A C 1
ATOM 8362 O O . ILE A 1 1028 ? 3.376 19.921 -45.389 1.00 83.56 1028 ILE A O 1
ATOM 8366 N N . ARG A 1 1029 ? 2.311 18.596 -43.933 1.00 81.88 1029 ARG A N 1
ATOM 8367 C CA . ARG A 1 1029 ? 2.711 17.345 -44.599 1.00 81.88 1029 ARG A CA 1
ATOM 8368 C C . ARG A 1 1029 ? 2.282 17.301 -46.069 1.00 81.88 1029 ARG A C 1
ATOM 8370 O O . ARG A 1 1029 ? 3.077 16.919 -46.931 1.00 81.88 1029 ARG A O 1
ATOM 8377 N N . THR A 1 1030 ? 1.028 17.641 -46.349 1.00 84.75 1030 THR A N 1
ATOM 8378 C CA . THR A 1 1030 ? 0.460 17.609 -47.703 1.00 84.75 1030 THR A CA 1
ATOM 8379 C C . THR A 1 1030 ? 1.046 18.709 -48.582 1.00 84.75 1030 THR A C 1
ATOM 8381 O O . THR A 1 1030 ? 1.408 18.410 -49.719 1.00 84.75 1030 THR A O 1
ATOM 8384 N N . GLY A 1 1031 ? 1.255 19.918 -48.051 1.00 87.75 1031 GLY A N 1
ATOM 8385 C CA . GLY A 1 1031 ? 1.909 21.033 -48.741 1.00 87.75 1031 GLY A CA 1
ATOM 8386 C C . GLY A 1 1031 ? 3.310 20.675 -49.234 1.00 87.75 1031 GLY A C 1
ATOM 8387 O O . GLY A 1 1031 ? 3.589 20.765 -50.429 1.00 87.75 1031 GLY A O 1
ATOM 8388 N N . TYR A 1 1032 ? 4.167 20.134 -48.362 1.00 88.56 1032 TYR A N 1
ATOM 8389 C CA . TYR A 1 1032 ? 5.509 19.697 -48.772 1.00 88.56 1032 TYR A CA 1
ATOM 8390 C C . TYR A 1 1032 ? 5.498 18.470 -49.691 1.00 88.56 1032 TYR A C 1
ATOM 8392 O O . TYR A 1 1032 ? 6.390 18.316 -50.524 1.00 88.56 1032 TYR A O 1
ATOM 8400 N N . SER A 1 1033 ? 4.484 17.605 -49.591 1.00 86.00 1033 SER A N 1
ATOM 8401 C CA . SER A 1 1033 ? 4.316 16.474 -50.512 1.00 86.00 1033 SER A CA 1
ATOM 8402 C C . SER A 1 1033 ? 3.911 16.942 -51.916 1.00 86.00 1033 SER A C 1
ATOM 8404 O O . SER A 1 1033 ? 4.449 16.446 -52.908 1.00 86.00 1033 SER A O 1
ATOM 8406 N N . LYS A 1 1034 ? 2.998 17.921 -52.012 1.00 89.31 1034 LYS A N 1
ATOM 8407 C CA . LYS A 1 1034 ? 2.625 18.583 -53.272 1.00 89.31 1034 LYS A CA 1
ATOM 8408 C C . LYS A 1 1034 ? 3.834 19.315 -53.868 1.00 89.31 1034 LYS A C 1
ATOM 8410 O O . LYS A 1 1034 ? 4.148 19.086 -55.035 1.00 89.31 1034 LYS A O 1
ATOM 8415 N N . LEU A 1 1035 ? 4.561 20.094 -53.059 1.00 90.88 1035 LEU A N 1
ATOM 8416 C CA . LEU A 1 1035 ? 5.782 20.794 -53.475 1.00 90.88 1035 LEU A CA 1
ATOM 8417 C C . LEU A 1 1035 ? 6.835 19.822 -54.022 1.00 90.88 1035 LEU A C 1
ATOM 8419 O O . LEU A 1 1035 ? 7.354 20.036 -55.112 1.00 90.88 1035 LEU A O 1
ATOM 8423 N N . PHE A 1 1036 ? 7.096 18.713 -53.325 1.00 91.06 1036 PHE A N 1
ATOM 8424 C CA . PHE A 1 1036 ? 8.028 17.676 -53.781 1.00 91.06 1036 PHE A CA 1
ATOM 8425 C C . PHE A 1 1036 ? 7.654 17.116 -55.158 1.00 91.06 1036 PHE A C 1
ATOM 8427 O O . PHE A 1 1036 ? 8.491 17.055 -56.061 1.00 91.06 1036 PHE A O 1
ATOM 8434 N N . ASN A 1 1037 ? 6.380 16.769 -55.354 1.00 90.44 1037 ASN A N 1
ATOM 8435 C CA . ASN A 1 1037 ? 5.894 16.272 -56.640 1.00 90.44 1037 ASN A CA 1
ATOM 8436 C C . ASN A 1 1037 ? 5.998 17.328 -57.753 1.00 90.44 1037 ASN A C 1
ATOM 8438 O O . ASN A 1 1037 ? 6.302 16.976 -58.895 1.00 90.44 1037 ASN A O 1
ATOM 8442 N N . ARG A 1 1038 ? 5.783 18.612 -57.442 1.00 90.94 1038 ARG A N 1
ATOM 8443 C CA . ARG A 1 1038 ? 5.923 19.718 -58.405 1.00 90.94 1038 ARG A CA 1
ATOM 8444 C C . ARG A 1 1038 ? 7.369 19.973 -58.791 1.00 90.94 1038 ARG A C 1
ATOM 8446 O O . ARG A 1 1038 ? 7.652 20.040 -59.984 1.00 90.94 1038 ARG A O 1
ATOM 8453 N N . VAL A 1 1039 ? 8.279 20.029 -57.819 1.00 93.19 1039 VAL A N 1
ATOM 8454 C CA . VAL A 1 1039 ? 9.724 20.137 -58.073 1.00 93.19 1039 VAL A CA 1
ATOM 8455 C C . VAL A 1 1039 ? 10.171 18.992 -58.972 1.00 93.19 1039 VAL A C 1
ATOM 8457 O O . VAL A 1 1039 ? 10.808 19.232 -59.993 1.00 93.19 1039 VAL A O 1
ATOM 8460 N N . ARG A 1 1040 ? 9.743 17.759 -58.676 1.00 92.12 1040 ARG A N 1
ATOM 8461 C CA . ARG A 1 1040 ? 10.021 16.591 -59.517 1.00 92.12 1040 ARG A CA 1
ATOM 8462 C C . ARG A 1 1040 ? 9.498 16.749 -60.946 1.00 92.12 1040 ARG A C 1
ATOM 8464 O O . ARG A 1 1040 ? 10.263 16.524 -61.878 1.00 92.12 1040 ARG A O 1
ATOM 8471 N N . LYS A 1 1041 ? 8.239 17.159 -61.144 1.00 92.56 1041 LYS A N 1
ATOM 8472 C CA . LYS A 1 1041 ? 7.677 17.408 -62.488 1.00 92.56 1041 LYS A CA 1
ATOM 8473 C C . LYS A 1 1041 ? 8.431 18.513 -63.241 1.00 92.56 1041 LYS A C 1
ATOM 8475 O O . LYS A 1 1041 ? 8.725 18.339 -64.421 1.00 92.56 1041 LYS A O 1
ATOM 8480 N N . CYS A 1 1042 ? 8.783 19.610 -62.568 1.00 92.25 1042 CYS A N 1
ATOM 8481 C CA . CYS A 1 1042 ? 9.547 20.708 -63.168 1.00 92.25 1042 CYS A CA 1
ATOM 8482 C C . CYS A 1 1042 ? 10.955 20.258 -63.565 1.00 92.25 1042 CYS A C 1
ATOM 8484 O O . CYS A 1 1042 ? 11.389 20.545 -64.675 1.00 92.25 1042 CYS A O 1
ATOM 8486 N N . CYS A 1 1043 ? 11.629 19.475 -62.720 1.00 92.12 1043 CYS A N 1
ATOM 8487 C CA . CYS A 1 1043 ? 12.928 18.894 -63.052 1.00 92.12 1043 CYS A CA 1
ATOM 8488 C C . CYS A 1 1043 ? 12.842 17.980 -64.286 1.00 92.12 1043 CYS A C 1
ATOM 8490 O O . CYS A 1 1043 ? 13.737 18.034 -65.120 1.00 92.12 1043 CYS A O 1
ATOM 8492 N N . VAL A 1 1044 ? 11.761 17.194 -64.450 1.00 92.00 1044 VAL A N 1
ATOM 8493 C CA . VAL A 1 1044 ? 11.551 16.346 -65.648 1.00 92.00 1044 VAL A CA 1
ATOM 8494 C C . VAL A 1 1044 ? 11.430 17.222 -66.884 1.00 92.00 1044 VAL A C 1
ATOM 8496 O O . VAL A 1 1044 ? 12.076 16.955 -67.890 1.00 92.00 1044 VAL A O 1
ATOM 8499 N N . LYS A 1 1045 ? 10.640 18.295 -66.797 1.00 92.06 1045 LYS A N 1
ATOM 8500 C CA . LYS A 1 1045 ? 10.425 19.217 -67.913 1.00 92.06 1045 LYS A CA 1
ATOM 8501 C C . LYS A 1 1045 ? 11.715 19.940 -68.318 1.00 92.06 1045 LYS A C 1
ATOM 8503 O O . LYS A 1 1045 ? 12.034 19.979 -69.499 1.00 92.06 1045 LYS A O 1
ATOM 8508 N N . ILE A 1 1046 ? 12.473 20.467 -67.353 1.00 89.69 1046 ILE A N 1
ATOM 8509 C CA . ILE A 1 1046 ? 13.753 21.153 -67.605 1.00 89.69 1046 ILE A CA 1
ATOM 8510 C C . ILE A 1 1046 ? 14.792 20.179 -68.177 1.00 89.69 1046 ILE A C 1
ATOM 8512 O O . ILE A 1 1046 ? 15.508 20.531 -69.112 1.00 89.69 1046 ILE A O 1
ATOM 8516 N N . HIS A 1 1047 ? 14.857 18.956 -67.642 1.00 89.31 1047 HIS A N 1
ATOM 8517 C CA . HIS A 1 1047 ? 15.784 17.931 -68.115 1.00 89.31 1047 HIS A CA 1
ATOM 8518 C C . HIS A 1 1047 ? 15.463 17.495 -69.551 1.00 89.31 1047 HIS A C 1
ATOM 8520 O O . HIS A 1 1047 ? 16.357 17.475 -70.389 1.00 89.31 1047 HIS A O 1
ATOM 8526 N N . ASN A 1 1048 ? 14.188 17.244 -69.867 1.00 89.69 1048 ASN A N 1
ATOM 8527 C CA . ASN A 1 1048 ? 13.754 16.878 -71.220 1.00 89.69 1048 ASN A CA 1
ATOM 8528 C C . ASN A 1 1048 ? 13.971 18.009 -72.238 1.00 89.69 1048 ASN A C 1
ATOM 8530 O O . ASN A 1 1048 ? 14.285 17.738 -73.392 1.00 89.69 1048 ASN A O 1
ATOM 8534 N N . ASN A 1 1049 ? 13.839 19.269 -71.813 1.00 89.50 1049 ASN A N 1
ATOM 8535 C CA . ASN A 1 1049 ? 14.119 20.438 -72.652 1.00 89.50 1049 ASN A CA 1
ATOM 8536 C C . ASN A 1 1049 ? 15.624 20.715 -72.825 1.00 89.50 1049 ASN A C 1
ATOM 8538 O O . ASN A 1 1049 ? 15.990 21.668 -73.510 1.00 89.50 1049 ASN A O 1
ATOM 8542 N N . ASN A 1 1050 ? 16.488 19.920 -72.185 1.00 85.06 1050 ASN A N 1
ATOM 8543 C CA . ASN A 1 1050 ? 17.945 19.996 -72.258 1.00 85.06 1050 ASN A CA 1
ATOM 8544 C C . ASN A 1 1050 ? 18.533 21.389 -71.945 1.00 85.06 1050 ASN A C 1
ATOM 8546 O O . ASN A 1 1050 ? 19.594 21.754 -72.444 1.00 85.06 1050 ASN A O 1
ATOM 8550 N N . SER A 1 1051 ? 17.851 22.181 -71.108 1.00 83.00 1051 SER A N 1
ATOM 8551 C CA . SER A 1 1051 ? 18.231 23.579 -70.840 1.00 83.00 1051 SER A CA 1
ATOM 8552 C C . SER A 1 1051 ? 19.531 23.722 -70.034 1.00 83.00 1051 SER A C 1
ATOM 8554 O O . SER A 1 1051 ? 20.148 24.780 -70.059 1.00 83.00 1051 SER A O 1
ATOM 8556 N N . PHE A 1 1052 ? 19.952 22.667 -69.328 1.00 86.69 1052 PHE A N 1
ATOM 8557 C CA . PHE A 1 1052 ? 21.193 22.619 -68.545 1.00 86.69 1052 PHE A CA 1
ATOM 8558 C C . PHE A 1 1052 ? 21.871 21.245 -68.710 1.00 86.69 1052 PHE A C 1
ATOM 8560 O O . PHE A 1 1052 ? 21.760 20.397 -67.821 1.00 86.69 1052 PHE A O 1
ATOM 8567 N N . PRO A 1 1053 ? 22.565 20.987 -69.834 1.00 80.56 1053 PRO A N 1
ATOM 8568 C CA . PRO A 1 1053 ? 23.049 19.646 -70.190 1.00 80.56 1053 PRO A CA 1
ATOM 8569 C C . PRO A 1 1053 ? 24.097 19.081 -69.213 1.00 80.56 1053 PRO A C 1
ATOM 8571 O O . PRO A 1 1053 ? 24.215 17.869 -69.060 1.00 80.56 1053 PRO A O 1
ATOM 8574 N N . ASN A 1 1054 ? 24.821 19.946 -68.494 1.00 82.62 1054 ASN A N 1
ATOM 8575 C CA . ASN A 1 1054 ? 25.918 19.553 -67.601 1.00 82.62 1054 ASN A CA 1
ATOM 8576 C C . ASN A 1 1054 ? 25.493 19.298 -66.141 1.00 82.62 1054 ASN A C 1
ATOM 8578 O O . ASN A 1 1054 ? 26.344 18.978 -65.302 1.00 82.62 1054 ASN A O 1
ATOM 8582 N N . ILE A 1 1055 ? 24.200 19.436 -65.819 1.00 84.06 1055 ILE A N 1
ATOM 8583 C CA . ILE A 1 1055 ? 23.655 19.209 -64.475 1.00 84.06 1055 ILE A CA 1
ATOM 8584 C C . ILE A 1 1055 ? 22.599 18.111 -64.531 1.00 84.06 1055 ILE A C 1
ATOM 8586 O O . ILE A 1 1055 ? 21.534 18.262 -65.128 1.00 84.06 1055 ILE A O 1
ATOM 8590 N N . SER A 1 1056 ? 22.856 17.010 -63.826 1.00 84.50 1056 SER A N 1
ATOM 8591 C CA . SER A 1 1056 ? 21.819 16.017 -63.573 1.00 84.50 1056 SER A CA 1
ATOM 8592 C C . SER A 1 1056 ? 20.837 16.580 -62.542 1.00 84.50 1056 SER A C 1
ATOM 8594 O O . SER A 1 1056 ? 21.161 16.740 -61.368 1.00 84.50 1056 SER A O 1
ATOM 8596 N N . LEU A 1 1057 ? 19.624 16.913 -62.990 1.00 86.81 1057 LEU A N 1
ATOM 8597 C CA . LEU A 1 1057 ? 18.505 17.294 -62.115 1.00 86.81 1057 LEU A CA 1
ATOM 8598 C C . LEU A 1 1057 ? 17.649 16.099 -61.710 1.00 86.81 1057 LEU A C 1
ATOM 8600 O O . LEU A 1 1057 ? 16.983 16.131 -60.673 1.00 86.81 1057 LEU A O 1
ATOM 8604 N N . ILE A 1 1058 ? 17.668 15.052 -62.537 1.00 88.56 1058 ILE A N 1
ATOM 8605 C CA . ILE A 1 1058 ? 16.967 13.795 -62.316 1.00 88.56 1058 ILE A CA 1
ATOM 8606 C C . ILE A 1 1058 ? 17.916 12.642 -62.561 1.00 88.56 1058 ILE A C 1
ATOM 8608 O O . ILE A 1 1058 ? 18.697 12.650 -63.509 1.00 88.56 1058 ILE A O 1
ATOM 8612 N N . LYS A 1 1059 ? 17.795 11.624 -61.716 1.00 87.94 1059 LYS A N 1
ATOM 8613 C CA . LYS A 1 1059 ? 18.363 10.305 -61.960 1.00 87.94 1059 LYS A CA 1
ATOM 8614 C C . LYS A 1 1059 ? 17.214 9.306 -62.028 1.00 87.94 1059 LYS A C 1
ATOM 8616 O O . LYS A 1 1059 ? 16.256 9.409 -61.264 1.00 87.94 1059 LYS A O 1
ATOM 8621 N N . GLN A 1 1060 ? 17.265 8.366 -62.962 1.00 83.12 1060 GLN A N 1
ATOM 8622 C CA . GLN A 1 1060 ? 16.276 7.295 -63.025 1.00 83.12 1060 GLN A CA 1
ATOM 8623 C C . GLN A 1 1060 ? 16.785 6.130 -62.175 1.00 83.12 1060 GLN A C 1
ATOM 8625 O O . GLN A 1 1060 ? 17.898 5.648 -62.381 1.00 83.12 1060 GLN A O 1
ATOM 8630 N N . PHE A 1 1061 ? 15.999 5.701 -61.192 1.00 77.50 1061 PHE A N 1
ATOM 8631 C CA . PHE A 1 1061 ? 16.342 4.570 -60.338 1.00 77.50 1061 PHE A CA 1
ATOM 8632 C C . PHE A 1 1061 ? 15.154 3.618 -60.243 1.00 77.50 1061 PHE A C 1
ATOM 8634 O O . PHE A 1 1061 ? 14.086 3.997 -59.762 1.00 77.50 1061 PHE A O 1
ATOM 8641 N N . ASN A 1 1062 ? 15.327 2.398 -60.753 1.00 75.25 1062 ASN A N 1
ATOM 8642 C CA . ASN A 1 1062 ? 14.298 1.355 -60.810 1.00 75.25 1062 ASN A CA 1
ATOM 8643 C C . ASN A 1 1062 ? 12.939 1.848 -61.340 1.00 75.25 1062 ASN A C 1
ATOM 8645 O O . ASN A 1 1062 ? 11.891 1.559 -60.769 1.00 75.25 1062 ASN A O 1
ATOM 8649 N N . GLY A 1 1063 ? 12.963 2.640 -62.417 1.00 79.44 1063 GLY A N 1
ATOM 8650 C CA . GLY A 1 1063 ? 11.760 3.191 -63.051 1.00 79.44 1063 GLY A CA 1
ATOM 8651 C C . GLY A 1 1063 ? 11.206 4.468 -62.408 1.00 79.44 1063 GLY A C 1
ATOM 8652 O O . GLY A 1 1063 ? 10.282 5.065 -62.956 1.00 79.44 1063 GLY A O 1
ATOM 8653 N N . PHE A 1 1064 ? 11.778 4.948 -61.300 1.00 79.25 1064 PHE A N 1
ATOM 8654 C CA . PHE A 1 1064 ? 11.363 6.194 -60.652 1.00 79.25 1064 PHE A CA 1
ATOM 8655 C C . PHE A 1 1064 ? 12.365 7.326 -60.900 1.00 79.25 1064 PHE A C 1
ATOM 8657 O O . PHE A 1 1064 ? 13.568 7.170 -60.709 1.00 79.25 1064 PHE A O 1
ATOM 8664 N N . ASN A 1 1065 ? 11.851 8.500 -61.270 1.00 85.56 1065 ASN A N 1
ATOM 8665 C CA . ASN A 1 1065 ? 12.634 9.734 -61.353 1.00 85.56 1065 ASN A CA 1
ATOM 8666 C C . ASN A 1 1065 ? 12.907 10.261 -59.940 1.00 85.56 1065 ASN A C 1
ATOM 8668 O O . ASN A 1 1065 ? 11.968 10.642 -59.237 1.00 85.56 1065 ASN A O 1
ATOM 8672 N N . VAL A 1 1066 ? 14.170 10.297 -59.533 1.00 88.75 1066 VAL A N 1
ATOM 8673 C CA . VAL A 1 1066 ? 14.606 10.871 -58.254 1.00 88.75 1066 VAL A CA 1
ATOM 8674 C C . VAL A 1 1066 ? 15.192 12.260 -58.467 1.00 88.75 1066 VAL A C 1
ATOM 8676 O O . VAL A 1 1066 ? 15.805 12.508 -59.502 1.00 88.75 1066 VAL A O 1
ATOM 8679 N N . ILE A 1 1067 ? 15.000 13.163 -57.504 1.00 90.25 1067 ILE A N 1
ATOM 8680 C CA . ILE A 1 1067 ? 15.508 14.549 -57.553 1.00 90.25 1067 ILE A CA 1
ATOM 8681 C C . ILE A 1 1067 ? 16.583 14.783 -56.507 1.00 90.25 1067 ILE A C 1
ATOM 8683 O O . ILE A 1 1067 ? 16.567 14.119 -55.474 1.00 90.25 1067 ILE A O 1
ATOM 8687 N N . SER A 1 1068 ? 17.486 15.738 -56.728 1.00 88.06 1068 SER A N 1
ATOM 8688 C CA . SER A 1 1068 ? 18.530 15.987 -55.740 1.00 88.06 1068 SER A CA 1
ATOM 8689 C C . SER A 1 1068 ? 17.968 16.515 -54.404 1.00 88.06 1068 SER A C 1
ATOM 8691 O O . SER A 1 1068 ? 17.052 17.340 -54.380 1.00 88.06 1068 SER A O 1
ATOM 8693 N N . ARG A 1 1069 ? 18.511 16.043 -53.275 1.00 85.12 1069 ARG A N 1
ATOM 8694 C CA . ARG A 1 1069 ? 18.178 16.487 -51.918 1.00 85.12 1069 ARG A CA 1
ATOM 8695 C C . ARG A 1 1069 ? 18.531 17.951 -51.720 1.00 85.12 1069 ARG A C 1
ATOM 8697 O O . ARG A 1 1069 ? 17.697 18.689 -51.201 1.00 85.12 1069 ARG A O 1
ATOM 8704 N N . GLU A 1 1070 ? 19.728 18.353 -52.132 1.00 87.31 1070 GLU A N 1
ATOM 8705 C CA . GLU A 1 1070 ? 20.173 19.746 -52.065 1.00 87.31 1070 GLU A CA 1
ATOM 8706 C C . GLU A 1 1070 ? 19.229 20.649 -52.845 1.00 87.31 1070 GLU A C 1
ATOM 8708 O O . GLU A 1 1070 ? 18.731 21.625 -52.296 1.00 87.31 1070 GLU A O 1
ATOM 8713 N N . LEU A 1 1071 ? 18.901 20.262 -54.082 1.00 91.38 1071 LEU A N 1
ATOM 8714 C CA . LEU A 1 1071 ? 17.958 20.993 -54.923 1.00 91.38 1071 LEU A CA 1
ATOM 8715 C C . LEU A 1 1071 ? 16.595 21.135 -54.240 1.00 91.38 1071 LEU A C 1
ATOM 8717 O O . LEU A 1 1071 ? 16.034 22.225 -54.190 1.00 91.38 1071 LEU A O 1
ATOM 8721 N N . PHE A 1 1072 ? 16.050 20.048 -53.687 1.00 91.62 1072 PHE A N 1
ATOM 8722 C CA . PHE A 1 1072 ? 14.755 20.114 -53.018 1.00 91.62 1072 PHE A CA 1
ATOM 8723 C C . PHE A 1 1072 ? 14.790 21.021 -51.782 1.00 91.62 1072 PHE A C 1
ATOM 8725 O O . PHE A 1 1072 ? 13.879 21.824 -51.601 1.00 91.62 1072 PHE A O 1
ATOM 8732 N N . PHE A 1 1073 ? 15.832 20.934 -50.946 1.00 88.56 1073 PHE A N 1
ATOM 8733 C CA . PHE A 1 1073 ? 15.961 21.810 -49.779 1.00 88.56 1073 PHE A CA 1
ATOM 8734 C C . PHE A 1 1073 ? 16.262 23.266 -50.153 1.00 88.56 1073 PHE A C 1
ATOM 8736 O O . PHE A 1 1073 ? 15.798 24.148 -49.437 1.00 88.56 1073 PHE A O 1
ATOM 8743 N N . PHE A 1 1074 ? 16.941 23.517 -51.274 1.00 92.06 1074 PHE A N 1
ATOM 8744 C CA . PHE A 1 1074 ? 17.137 24.852 -51.844 1.00 92.06 1074 PHE A CA 1
ATOM 8745 C C . PHE A 1 1074 ? 15.807 25.460 -52.308 1.00 92.06 1074 PHE A C 1
ATOM 8747 O O . PHE A 1 1074 ? 15.482 26.601 -51.981 1.00 92.06 1074 PHE A O 1
ATOM 8754 N N . VAL A 1 1075 ? 14.972 24.670 -52.991 1.00 92.62 1075 VAL A N 1
ATOM 8755 C CA . VAL A 1 1075 ? 13.615 25.107 -53.345 1.00 92.62 1075 VAL A CA 1
ATOM 8756 C C . VAL A 1 1075 ? 12.776 25.338 -52.085 1.00 92.62 1075 VAL A C 1
ATOM 8758 O O . VAL A 1 1075 ? 12.067 26.335 -52.000 1.00 92.62 1075 VAL A O 1
ATOM 8761 N N . VAL A 1 1076 ? 12.870 24.467 -51.076 1.00 89.88 1076 VAL A N 1
ATOM 8762 C CA . VAL A 1 1076 ? 12.166 24.652 -49.796 1.00 89.88 1076 VAL A CA 1
ATOM 8763 C C . VAL A 1 1076 ? 12.625 25.926 -49.083 1.00 89.88 1076 VAL A C 1
ATOM 8765 O O . VAL A 1 1076 ? 11.779 26.681 -48.621 1.00 89.88 1076 VAL A O 1
ATOM 8768 N N . SER A 1 1077 ? 13.926 26.212 -48.996 1.00 89.00 1077 SER A N 1
ATOM 8769 C CA . SER A 1 1077 ? 14.415 27.402 -48.289 1.00 89.00 1077 SER A CA 1
ATOM 8770 C C . SER A 1 1077 ? 14.007 28.709 -48.966 1.00 89.00 1077 SER A C 1
ATOM 8772 O O . SER A 1 1077 ? 13.786 29.686 -48.252 1.00 89.00 1077 SER A O 1
ATOM 8774 N N . ARG A 1 1078 ? 13.885 28.729 -50.301 1.00 91.62 1078 ARG A N 1
ATOM 8775 C CA . ARG A 1 1078 ? 13.576 29.948 -51.067 1.00 91.62 1078 ARG A CA 1
ATOM 8776 C C . ARG A 1 1078 ? 12.089 30.131 -51.385 1.00 91.62 1078 ARG A C 1
ATOM 8778 O O . ARG A 1 1078 ? 11.613 31.256 -51.355 1.00 91.62 1078 ARG A O 1
ATOM 8785 N N . HIS A 1 1079 ? 11.351 29.053 -51.658 1.00 92.12 1079 HIS A N 1
ATOM 8786 C CA . HIS A 1 1079 ? 9.931 29.131 -52.029 1.00 92.12 1079 HIS A CA 1
ATOM 8787 C C . HIS A 1 1079 ? 8.984 29.014 -50.828 1.00 92.12 1079 HIS A C 1
ATOM 8789 O O . HIS A 1 1079 ? 8.036 29.782 -50.714 1.00 92.12 1079 HIS A O 1
ATOM 8795 N N . ARG A 1 1080 ? 9.212 28.040 -49.934 1.00 88.94 1080 ARG A N 1
ATOM 8796 C CA . ARG A 1 1080 ? 8.341 27.765 -48.775 1.00 88.94 1080 ARG A CA 1
ATOM 8797 C C . ARG A 1 1080 ? 9.165 27.334 -47.559 1.00 88.94 1080 ARG A C 1
ATOM 8799 O O . ARG A 1 1080 ? 9.264 26.136 -47.284 1.00 88.94 1080 ARG A O 1
ATOM 8806 N N . PRO A 1 1081 ? 9.790 28.274 -46.829 1.00 87.31 1081 PRO A N 1
ATOM 8807 C CA . PRO A 1 1081 ? 10.644 27.932 -45.700 1.00 87.31 1081 PRO A CA 1
ATOM 8808 C C . PRO A 1 1081 ? 9.851 27.314 -44.539 1.00 87.31 1081 PRO A C 1
ATOM 8810 O O . PRO A 1 1081 ? 8.851 27.857 -44.068 1.00 87.31 1081 PRO A O 1
ATOM 8813 N N . ILE A 1 1082 ? 10.362 26.202 -43.997 1.00 79.56 1082 ILE A N 1
ATOM 8814 C CA . ILE A 1 1082 ? 9.714 25.415 -42.926 1.00 79.56 1082 ILE A CA 1
ATOM 8815 C C . ILE A 1 1082 ? 9.367 26.263 -41.700 1.00 79.56 1082 ILE A C 1
ATOM 8817 O O . ILE A 1 1082 ? 8.306 26.081 -41.109 1.00 79.56 1082 ILE A O 1
ATOM 8821 N N . ARG A 1 1083 ? 10.239 27.204 -41.322 1.00 80.25 1083 ARG A N 1
ATOM 8822 C CA . ARG A 1 1083 ? 10.023 28.076 -40.156 1.00 80.25 1083 ARG A CA 1
ATOM 8823 C C . ARG A 1 1083 ? 8.791 28.964 -40.330 1.00 80.25 1083 ARG A C 1
ATOM 8825 O O . ARG A 1 1083 ? 8.037 29.131 -39.380 1.00 80.25 1083 ARG A O 1
ATOM 8832 N N . VAL A 1 1084 ? 8.584 29.474 -41.540 1.00 83.25 1084 VAL A N 1
ATOM 8833 C CA . VAL A 1 1084 ? 7.464 30.354 -41.884 1.00 83.25 1084 VAL A CA 1
ATOM 8834 C C . VAL A 1 1084 ? 6.159 29.558 -41.924 1.00 83.25 1084 VAL A C 1
ATOM 8836 O O . VAL A 1 1084 ? 5.182 29.966 -41.311 1.00 83.25 1084 VAL A O 1
ATOM 8839 N N . GLU A 1 1085 ? 6.159 28.364 -42.520 1.00 82.75 1085 GLU A N 1
ATOM 8840 C CA . GLU A 1 1085 ? 4.982 27.476 -42.539 1.00 82.75 1085 GLU A CA 1
ATOM 8841 C C . GLU A 1 1085 ? 4.581 26.980 -41.136 1.00 82.75 1085 GLU A C 1
ATOM 8843 O O . GLU A 1 1085 ? 3.393 26.929 -40.806 1.00 82.75 1085 GLU A O 1
ATOM 8848 N N . ILE A 1 1086 ? 5.554 26.646 -40.274 1.00 78.81 1086 ILE A N 1
ATOM 8849 C CA . ILE A 1 1086 ? 5.286 26.298 -38.867 1.00 78.81 1086 ILE A CA 1
ATOM 8850 C C . ILE A 1 1086 ? 4.734 27.511 -38.116 1.00 78.81 1086 ILE A C 1
ATOM 8852 O O . ILE A 1 1086 ? 3.755 27.367 -37.386 1.00 78.81 1086 ILE A O 1
ATOM 8856 N N . PHE A 1 1087 ? 5.326 28.693 -38.306 1.00 82.31 1087 PHE A N 1
ATOM 8857 C CA . PHE A 1 1087 ? 4.859 29.927 -37.678 1.00 82.31 1087 PHE A CA 1
ATOM 8858 C C . PHE A 1 1087 ? 3.426 30.269 -38.098 1.00 82.31 1087 PHE A C 1
ATOM 8860 O O . PHE A 1 1087 ? 2.583 30.478 -37.232 1.00 82.31 1087 PHE A O 1
ATOM 8867 N N . PHE A 1 1088 ? 3.106 30.231 -39.394 1.00 82.88 1088 PHE A N 1
ATOM 8868 C CA . PHE A 1 1088 ? 1.743 30.467 -39.875 1.00 82.88 1088 PHE A CA 1
ATOM 8869 C C . PHE A 1 1088 ? 0.759 29.398 -39.400 1.00 82.88 1088 PHE A C 1
ATOM 8871 O O . PHE A 1 1088 ? -0.377 29.722 -39.066 1.00 82.88 1088 PHE A O 1
ATOM 8878 N N . SER A 1 1089 ? 1.173 28.133 -39.318 1.00 82.69 1089 SER A N 1
ATOM 8879 C CA . SER A 1 1089 ? 0.330 27.062 -38.768 1.00 82.69 1089 SER A CA 1
ATOM 8880 C C . SER A 1 1089 ? 0.058 27.257 -37.273 1.00 82.69 1089 SER A C 1
ATOM 8882 O O . SER A 1 1089 ? -1.065 27.048 -36.819 1.00 82.69 1089 SER A O 1
ATOM 8884 N N . PHE A 1 1090 ? 1.059 27.708 -36.512 1.00 82.19 1090 PHE A N 1
ATOM 8885 C CA . PHE A 1 1090 ? 0.900 28.080 -35.108 1.00 82.19 1090 PHE A CA 1
ATOM 8886 C C . PHE A 1 1090 ? 0.005 29.315 -34.948 1.00 82.19 1090 PHE A C 1
ATOM 8888 O O . PHE A 1 1090 ? -0.916 29.289 -34.140 1.00 82.19 1090 PHE A O 1
ATOM 8895 N N . LEU A 1 1091 ? 0.207 30.361 -35.752 1.00 84.12 1091 LEU A N 1
ATOM 8896 C CA . LEU A 1 1091 ? -0.619 31.569 -35.735 1.00 84.12 1091 LEU A CA 1
ATOM 8897 C C . LEU A 1 1091 ? -2.084 31.249 -36.067 1.00 84.12 1091 LEU A C 1
ATOM 8899 O O . LEU A 1 1091 ? -2.985 31.714 -35.372 1.00 84.12 1091 LEU A O 1
ATOM 8903 N N . LYS A 1 1092 ? -2.325 30.382 -37.062 1.00 82.00 1092 LYS A N 1
ATOM 8904 C CA . LYS A 1 1092 ? -3.659 29.844 -37.376 1.00 82.00 1092 LYS A CA 1
ATOM 8905 C C . LYS A 1 1092 ? -4.265 29.111 -36.179 1.00 82.00 1092 LYS A C 1
ATOM 8907 O O . LYS A 1 1092 ? -5.426 29.341 -35.860 1.00 82.00 1092 LYS A O 1
ATOM 8912 N N . LEU A 1 1093 ? -3.492 28.270 -35.487 1.00 83.94 1093 LEU A N 1
ATOM 8913 C CA . LEU A 1 1093 ? -3.952 27.580 -34.276 1.00 83.94 1093 LEU A CA 1
ATOM 8914 C C . LEU A 1 1093 ? -4.289 28.548 -33.139 1.00 83.94 1093 LEU A C 1
ATOM 8916 O O . LEU A 1 1093 ? -5.318 28.368 -32.491 1.00 83.94 1093 LEU A O 1
ATOM 8920 N N . VAL A 1 1094 ? -3.468 29.576 -32.912 1.00 83.50 1094 VAL A N 1
ATOM 8921 C CA . VAL A 1 1094 ? -3.730 30.620 -31.909 1.00 83.50 1094 VAL A CA 1
ATOM 8922 C C . VAL A 1 1094 ? -5.014 31.372 -32.248 1.00 83.50 1094 VAL A C 1
ATOM 8924 O O . VAL A 1 1094 ? -5.870 31.517 -31.381 1.00 83.50 1094 VAL A O 1
ATOM 8927 N N . PHE A 1 1095 ? -5.195 31.776 -33.507 1.00 84.12 1095 PHE A N 1
ATOM 8928 C CA . PHE A 1 1095 ? -6.400 32.470 -33.960 1.00 84.12 1095 PHE A CA 1
ATOM 8929 C C . PHE A 1 1095 ? -7.660 31.604 -33.820 1.00 84.12 1095 PHE A C 1
ATOM 8931 O O . PHE A 1 1095 ? -8.659 32.060 -33.271 1.00 84.12 1095 PHE A O 1
ATOM 8938 N N . ILE A 1 1096 ? -7.604 30.333 -34.235 1.00 80.69 1096 ILE A N 1
ATOM 8939 C CA . ILE A 1 1096 ? -8.714 29.380 -34.068 1.00 80.69 1096 ILE A CA 1
ATOM 8940 C C . ILE A 1 1096 ? -9.025 29.165 -32.583 1.00 80.69 1096 ILE A C 1
ATOM 8942 O O . ILE A 1 1096 ? -10.189 29.190 -32.192 1.00 80.69 1096 ILE A O 1
ATOM 8946 N N . THR A 1 1097 ? -8.001 28.992 -31.742 1.00 80.31 1097 THR A N 1
ATOM 8947 C CA . THR A 1 1097 ? -8.173 28.813 -30.291 1.00 80.31 1097 THR A CA 1
ATOM 8948 C C . THR A 1 1097 ? -8.798 30.054 -29.657 1.00 80.31 1097 THR A C 1
ATOM 8950 O O . THR A 1 1097 ? -9.699 29.926 -28.832 1.00 80.31 1097 THR A O 1
ATOM 8953 N N . PHE A 1 1098 ? -8.376 31.249 -30.076 1.00 84.25 1098 PHE A N 1
ATOM 8954 C CA . PHE A 1 1098 ? -8.935 32.519 -29.623 1.00 84.25 1098 PHE A CA 1
ATOM 8955 C C . PHE A 1 1098 ? -10.395 32.703 -30.062 1.00 84.25 1098 PHE A C 1
ATOM 8957 O O . PHE A 1 1098 ? -11.240 33.021 -29.229 1.00 84.25 1098 PHE A O 1
ATOM 8964 N N . LEU A 1 1099 ? -10.726 32.431 -31.330 1.00 80.56 1099 LEU A N 1
ATOM 8965 C CA . LEU A 1 1099 ? -12.106 32.474 -31.827 1.00 80.56 1099 LEU A CA 1
ATOM 8966 C C . LEU A 1 1099 ? -13.007 31.473 -31.102 1.00 80.56 1099 LEU A C 1
ATOM 8968 O O . LEU A 1 1099 ? -14.121 31.813 -30.711 1.00 80.56 1099 LEU A O 1
ATOM 8972 N N . MET A 1 1100 ? -12.522 30.250 -30.886 1.00 76.44 1100 MET A N 1
ATOM 8973 C CA . MET A 1 1100 ? -13.263 29.250 -30.125 1.00 76.44 1100 MET A CA 1
ATOM 8974 C C . MET A 1 1100 ? -13.429 29.653 -28.657 1.00 76.44 1100 MET A C 1
ATOM 8976 O O . MET A 1 1100 ? -14.506 29.459 -28.099 1.00 76.44 1100 MET A O 1
ATOM 8980 N N . TYR A 1 1101 ? -12.404 30.244 -28.036 1.00 81.69 1101 TYR A N 1
ATOM 8981 C CA . TYR A 1 1101 ? -12.510 30.801 -26.689 1.00 81.69 1101 TYR A CA 1
ATOM 8982 C C . TYR A 1 1101 ? -13.580 31.896 -26.626 1.00 81.69 1101 TYR A C 1
ATOM 8984 O O . TYR A 1 1101 ? -14.441 31.840 -25.753 1.00 81.69 1101 TYR A O 1
ATOM 8992 N N . LEU A 1 1102 ? -13.584 32.846 -27.570 1.00 80.75 1102 LEU A N 1
ATOM 8993 C CA . LEU A 1 1102 ? -14.610 33.888 -27.652 1.00 80.75 1102 LEU A CA 1
ATOM 8994 C C . LEU A 1 1102 ? -16.009 33.298 -27.849 1.00 80.75 1102 LEU A C 1
ATOM 8996 O O . LEU A 1 1102 ? -16.947 33.739 -27.187 1.00 80.75 1102 LEU A O 1
ATOM 9000 N N . ALA A 1 1103 ? -16.153 32.287 -28.708 1.00 72.62 1103 ALA A N 1
ATOM 9001 C CA . ALA A 1 1103 ? -17.424 31.610 -28.932 1.00 72.62 1103 ALA A CA 1
ATOM 9002 C C . ALA A 1 1103 ? -17.934 30.929 -27.651 1.00 72.62 1103 ALA A C 1
ATOM 9004 O O . ALA A 1 1103 ? -19.079 31.143 -27.258 1.00 72.62 1103 ALA A O 1
ATOM 9005 N N . ILE A 1 1104 ? -17.073 30.184 -26.950 1.00 70.25 1104 ILE A N 1
ATOM 9006 C CA . ILE A 1 1104 ? -17.424 29.528 -25.680 1.00 70.25 1104 ILE A CA 1
ATOM 9007 C C . ILE A 1 1104 ? -17.734 30.557 -24.601 1.00 70.25 1104 ILE A C 1
ATOM 9009 O O . ILE A 1 1104 ? -18.756 30.445 -23.934 1.00 70.25 1104 ILE A O 1
ATOM 9013 N N . HIS A 1 1105 ? -16.899 31.582 -24.445 1.00 73.62 1105 HIS A N 1
ATOM 9014 C CA . HIS A 1 1105 ? -17.124 32.662 -23.490 1.00 73.62 1105 HIS A CA 1
ATOM 9015 C C . HIS A 1 1105 ? -18.464 33.371 -23.747 1.00 73.62 1105 HIS A C 1
ATOM 9017 O O . HIS A 1 1105 ? -19.182 33.697 -22.804 1.00 73.62 1105 HIS A O 1
ATOM 9023 N N . THR A 1 1106 ? -18.835 33.567 -25.015 1.00 70.19 1106 THR A N 1
ATOM 9024 C CA . THR A 1 1106 ? -20.124 34.158 -25.402 1.00 70.19 1106 THR A CA 1
ATOM 9025 C C . THR A 1 1106 ? -21.290 33.231 -25.050 1.00 70.19 1106 THR A C 1
ATOM 9027 O O . THR A 1 1106 ? -22.242 33.689 -24.423 1.00 70.19 1106 THR A O 1
ATOM 9030 N N . ILE A 1 1107 ? -21.188 31.926 -25.343 1.00 67.75 1107 ILE A N 1
ATOM 9031 C CA . ILE A 1 1107 ? -22.189 30.913 -24.950 1.00 67.75 1107 ILE A CA 1
ATOM 9032 C C . ILE A 1 1107 ? -22.357 30.863 -23.425 1.00 67.75 1107 ILE A C 1
ATOM 9034 O O . ILE A 1 1107 ? -23.480 30.852 -22.932 1.00 67.75 1107 ILE A O 1
ATOM 9038 N N . VAL A 1 1108 ? -21.253 30.883 -22.672 1.00 65.25 1108 VAL A N 1
ATOM 9039 C CA . VAL A 1 1108 ? -21.267 30.845 -21.202 1.00 65.25 1108 VAL A CA 1
ATOM 9040 C C . VAL A 1 1108 ? -21.919 32.103 -20.617 1.00 65.25 1108 VAL A C 1
ATOM 9042 O O . VAL A 1 1108 ? -22.715 31.986 -19.686 1.00 65.25 1108 VAL A O 1
ATOM 9045 N N . LYS A 1 1109 ? -21.632 33.298 -21.161 1.00 69.69 1109 LYS A N 1
ATOM 9046 C CA . LYS A 1 1109 ? -22.239 34.565 -20.701 1.00 69.69 1109 LYS A CA 1
ATOM 9047 C C . LYS A 1 1109 ? -23.724 34.701 -21.044 1.00 69.69 1109 LYS A C 1
ATOM 9049 O O . LYS A 1 1109 ? -24.441 35.388 -20.319 1.00 69.69 1109 LYS A O 1
ATOM 9054 N N . LEU A 1 1110 ? -24.197 34.074 -22.119 1.00 71.81 1110 LEU A N 1
ATOM 9055 C CA . LEU A 1 1110 ? -25.618 34.006 -22.467 1.00 71.81 1110 LEU A CA 1
ATOM 9056 C C . LEU A 1 1110 ? -26.319 32.982 -21.556 1.00 71.81 1110 LEU A C 1
ATOM 9058 O O . LEU A 1 1110 ? -26.647 31.872 -21.969 1.00 71.81 1110 LEU A O 1
ATOM 9062 N N . GLN A 1 1111 ? -26.556 33.368 -20.296 1.00 54.91 1111 GLN A N 1
ATOM 9063 C CA . GLN A 1 1111 ? -27.166 32.527 -19.252 1.00 54.91 1111 GLN A CA 1
ATOM 9064 C C . GLN A 1 1111 ? -28.501 31.869 -19.669 1.00 54.91 1111 GLN A C 1
ATOM 9066 O O . GLN A 1 1111 ? -28.833 30.812 -19.148 1.00 54.91 1111 GLN A O 1
ATOM 9071 N N . GLY A 1 1112 ? -29.223 32.415 -20.656 1.00 57.97 1112 GLY A N 1
ATOM 9072 C CA . GLY A 1 1112 ? -30.466 31.831 -21.183 1.00 57.97 1112 GLY A CA 1
ATOM 9073 C C . GLY A 1 1112 ? -30.310 30.608 -22.105 1.00 57.97 1112 GLY A C 1
ATOM 9074 O O . GLY A 1 1112 ? -31.301 29.948 -22.392 1.00 57.97 1112 GLY A O 1
ATOM 9075 N N . LEU A 1 1113 ? -29.101 30.270 -22.579 1.00 57.06 1113 LEU A N 1
ATOM 9076 C CA . LEU A 1 1113 ? -28.876 29.101 -23.458 1.00 57.06 1113 LEU A CA 1
ATOM 9077 C C . LEU A 1 1113 ? -28.666 27.781 -22.687 1.00 57.06 1113 LEU A C 1
ATOM 9079 O O . LEU A 1 1113 ? -28.599 26.709 -23.296 1.00 57.06 1113 LEU A O 1
ATOM 9083 N N . TRP A 1 1114 ? -28.553 27.839 -21.358 1.00 56.16 1114 TRP A N 1
ATOM 9084 C CA . TRP A 1 1114 ? -28.300 26.668 -20.510 1.00 56.16 1114 TRP A CA 1
ATOM 9085 C C . TRP A 1 1114 ? -29.517 25.739 -20.397 1.00 56.16 1114 TRP A C 1
ATOM 9087 O O . TRP A 1 1114 ? -29.342 24.549 -20.146 1.00 56.16 1114 TRP A O 1
ATOM 9097 N N . ASP A 1 1115 ? -30.716 26.253 -20.684 1.00 62.31 1115 ASP A N 1
ATOM 9098 C CA . ASP A 1 1115 ? -31.962 25.476 -20.734 1.00 62.31 1115 ASP A CA 1
ATOM 9099 C C . ASP A 1 1115 ? -32.195 24.781 -22.086 1.00 62.31 1115 ASP A C 1
ATOM 9101 O O . ASP A 1 1115 ? -33.144 24.011 -22.251 1.00 62.31 1115 ASP A O 1
ATOM 9105 N N . ILE A 1 1116 ? -31.338 25.023 -23.082 1.00 65.69 1116 ILE A N 1
ATOM 9106 C CA . ILE A 1 1116 ? -31.453 24.363 -24.382 1.00 65.69 1116 ILE A CA 1
ATOM 9107 C C . ILE A 1 1116 ? -30.976 22.910 -24.267 1.00 65.69 1116 ILE A C 1
ATOM 9109 O O . ILE A 1 1116 ? -29.949 22.622 -23.655 1.00 65.69 1116 ILE A O 1
ATOM 9113 N N . ASN A 1 1117 ? -31.705 21.993 -24.918 1.00 72.62 1117 ASN A N 1
ATOM 9114 C CA . ASN A 1 1117 ? -31.360 20.575 -25.026 1.00 72.62 1117 ASN A CA 1
ATOM 9115 C C . ASN A 1 1117 ? -29.845 20.378 -25.308 1.00 72.62 1117 ASN A C 1
ATOM 9117 O O . ASN A 1 1117 ? -29.333 20.969 -26.267 1.00 72.62 1117 ASN A O 1
ATOM 9121 N N . PRO A 1 1118 ? -29.134 19.530 -24.534 1.00 64.00 1118 PRO A N 1
ATOM 9122 C CA . PRO A 1 1118 ? -27.716 19.219 -24.740 1.00 64.00 1118 PRO A CA 1
ATOM 9123 C C . PRO A 1 1118 ? -27.362 18.851 -26.186 1.00 64.00 1118 PRO A C 1
ATOM 9125 O O . PRO A 1 1118 ? -26.280 19.188 -26.664 1.00 64.00 1118 PRO A O 1
ATOM 9128 N N . LEU A 1 1119 ? -28.286 18.213 -26.914 1.00 68.94 1119 LEU A N 1
ATOM 9129 C CA . LEU A 1 1119 ? -28.123 17.916 -28.337 1.00 68.94 1119 LEU A CA 1
ATOM 9130 C C . LEU A 1 1119 ? -27.891 19.194 -29.157 1.00 68.94 1119 LEU A C 1
ATOM 9132 O O . LEU A 1 1119 ? -26.975 19.252 -29.971 1.00 68.94 1119 LEU A O 1
ATOM 9136 N N . THR A 1 1120 ? -28.680 20.240 -28.923 1.00 72.81 1120 THR A N 1
ATOM 9137 C CA . THR A 1 1120 ? -28.566 21.517 -29.634 1.00 72.81 1120 THR A CA 1
ATOM 9138 C C . THR A 1 1120 ? -27.292 22.257 -29.240 1.00 72.81 1120 THR A C 1
ATOM 9140 O O . THR A 1 1120 ? -26.676 22.887 -30.097 1.00 72.81 1120 THR A O 1
ATOM 9143 N N . GLN A 1 1121 ? -26.848 22.156 -27.983 1.00 67.88 1121 GLN A N 1
ATOM 9144 C CA . GLN A 1 1121 ? -25.557 22.710 -27.558 1.00 67.88 1121 GLN A CA 1
ATOM 9145 C C . GLN A 1 1121 ? -24.396 22.026 -28.292 1.00 67.88 1121 GLN A C 1
ATOM 9147 O O . GLN A 1 1121 ? -23.511 22.708 -28.807 1.00 67.88 1121 GLN A O 1
ATOM 9152 N N . VAL A 1 1122 ? -24.437 20.694 -28.423 1.00 67.38 1122 VAL A N 1
ATOM 9153 C CA . VAL A 1 1122 ? -23.455 19.928 -29.205 1.00 67.38 1122 VAL A CA 1
ATOM 9154 C C . VAL A 1 1122 ? -23.520 20.304 -30.684 1.00 67.38 1122 VAL A C 1
ATOM 9156 O O . VAL A 1 1122 ? -22.482 20.577 -31.278 1.00 67.38 1122 VAL A O 1
ATOM 9159 N N . VAL A 1 1123 ? -24.712 20.379 -31.281 1.00 76.12 1123 VAL A N 1
ATOM 9160 C CA . VAL A 1 1123 ? -24.886 20.780 -32.689 1.00 76.12 1123 VAL A CA 1
ATOM 9161 C C . VAL A 1 1123 ? -24.367 22.199 -32.925 1.00 76.12 1123 VAL A C 1
ATOM 9163 O O . VAL A 1 1123 ? -23.654 22.427 -33.897 1.00 76.12 1123 VAL A O 1
ATOM 9166 N N . THR A 1 1124 ? -24.646 23.136 -32.018 1.00 74.50 1124 THR A N 1
ATOM 9167 C CA . THR A 1 1124 ? -24.170 24.526 -32.104 1.00 74.50 1124 THR A CA 1
ATOM 9168 C C . THR A 1 1124 ? -22.652 24.595 -31.961 1.00 74.50 1124 THR A C 1
ATOM 9170 O O . THR A 1 1124 ? -21.991 25.257 -32.759 1.00 74.50 1124 THR A O 1
ATOM 9173 N N . ALA A 1 1125 ? -22.077 23.863 -31.003 1.00 70.69 1125 ALA A N 1
ATOM 9174 C CA . ALA A 1 1125 ? -20.631 23.768 -30.836 1.00 70.69 1125 ALA A CA 1
ATOM 9175 C C . ALA A 1 1125 ? -19.965 23.154 -32.075 1.00 70.69 1125 ALA A C 1
ATOM 9177 O O . ALA A 1 1125 ? -18.998 23.716 -32.581 1.00 70.69 1125 ALA A O 1
ATOM 9178 N N . LEU A 1 1126 ? -20.505 22.057 -32.618 1.00 74.44 1126 LEU A N 1
ATOM 9179 C CA . LEU A 1 1126 ? -20.018 21.436 -33.853 1.00 74.44 1126 LEU A CA 1
ATOM 9180 C C . LEU A 1 1126 ? -20.126 22.390 -35.046 1.00 74.44 1126 LEU A C 1
ATOM 9182 O O . LEU A 1 1126 ? -19.194 22.458 -35.845 1.00 74.44 1126 LEU A O 1
ATOM 9186 N N . PHE A 1 1127 ? -21.213 23.156 -35.148 1.00 80.00 1127 PHE A N 1
ATOM 9187 C CA . PHE A 1 1127 ? -21.398 24.150 -36.202 1.00 80.00 1127 PHE A CA 1
ATOM 9188 C C . PHE A 1 1127 ? -20.357 25.270 -36.102 1.00 80.00 1127 PHE A C 1
ATOM 9190 O O . PHE A 1 1127 ? -19.677 25.556 -37.084 1.00 80.00 1127 PHE A O 1
ATOM 9197 N N . ILE A 1 1128 ? -20.137 25.824 -34.905 1.00 75.06 1128 ILE A N 1
ATOM 9198 C CA . ILE A 1 1128 ? -19.073 26.807 -34.640 1.00 75.06 1128 ILE A CA 1
ATOM 9199 C C . ILE A 1 1128 ? -17.697 26.221 -34.985 1.00 75.06 1128 ILE A C 1
ATOM 9201 O O . ILE A 1 1128 ? -16.883 26.881 -35.629 1.00 75.06 1128 ILE A O 1
ATOM 9205 N N . CYS A 1 1129 ? -17.456 24.956 -34.631 1.00 71.44 1129 CYS A N 1
ATOM 9206 C CA . CYS A 1 1129 ? -16.221 24.247 -34.962 1.00 71.44 1129 CYS A CA 1
ATOM 9207 C C . CYS A 1 1129 ? -16.062 23.998 -36.474 1.00 71.44 1129 CYS A C 1
ATOM 9209 O O . CYS A 1 1129 ? -14.932 23.832 -36.930 1.00 71.44 1129 CYS A O 1
ATOM 9211 N N . LEU A 1 1130 ? -17.149 23.976 -37.254 1.00 78.88 1130 LEU A N 1
ATOM 9212 C CA . LEU A 1 1130 ? -17.150 23.800 -38.713 1.00 78.88 1130 LEU A CA 1
ATOM 9213 C C . LEU A 1 1130 ? -16.928 25.111 -39.482 1.00 78.88 1130 LEU A C 1
ATOM 9215 O O . LEU A 1 1130 ? -16.474 25.050 -40.626 1.00 78.88 1130 LEU A O 1
ATOM 9219 N N . ILE A 1 1131 ? -17.187 26.278 -38.879 1.00 79.69 1131 ILE A N 1
ATOM 9220 C CA . ILE A 1 1131 ? -17.047 27.589 -39.540 1.00 79.69 1131 ILE A CA 1
ATOM 9221 C C . ILE A 1 1131 ? -15.646 27.794 -40.146 1.00 79.69 1131 ILE A C 1
ATOM 9223 O O . ILE A 1 1131 ? -15.580 28.118 -41.333 1.00 79.69 1131 ILE A O 1
ATOM 9227 N N . PRO A 1 1132 ? -14.521 27.547 -39.439 1.00 74.38 1132 PRO A N 1
ATOM 9228 C CA . PRO A 1 1132 ? -13.195 27.733 -40.035 1.00 74.38 1132 PRO A CA 1
ATOM 9229 C C . PRO A 1 1132 ? -12.941 26.810 -41.237 1.00 74.38 1132 PRO A C 1
ATOM 9231 O O . PRO A 1 1132 ? -12.294 27.216 -42.202 1.00 74.38 1132 PRO A O 1
ATOM 9234 N N . LYS A 1 1133 ? -13.491 25.586 -41.226 1.00 75.62 1133 LYS A N 1
ATOM 9235 C CA . LYS A 1 1133 ? -13.401 24.649 -42.360 1.00 75.62 1133 LYS A CA 1
ATOM 9236 C C . LYS A 1 1133 ? -14.228 25.097 -43.558 1.00 75.62 1133 LYS A C 1
ATOM 9238 O O . LYS A 1 1133 ? -13.764 24.979 -44.692 1.00 75.62 1133 LYS A O 1
ATOM 9243 N N . LEU A 1 1134 ? -15.439 25.596 -43.317 1.00 78.12 1134 LEU A N 1
ATOM 9244 C CA . LEU A 1 1134 ? -16.299 26.145 -44.365 1.00 78.12 1134 LEU A CA 1
ATOM 9245 C C . LEU A 1 1134 ? -15.663 27.395 -44.981 1.00 78.12 1134 LEU A C 1
ATOM 9247 O O . LEU A 1 1134 ? -15.574 27.484 -46.202 1.00 78.12 1134 LEU A O 1
ATOM 9251 N N . TRP A 1 1135 ? -15.115 28.283 -44.149 1.00 76.25 1135 TRP A N 1
ATOM 9252 C CA . TRP A 1 1135 ? -14.371 29.463 -44.589 1.00 76.25 1135 TRP A CA 1
ATOM 9253 C C . TRP A 1 1135 ? -13.161 29.092 -45.453 1.00 76.25 1135 TRP A C 1
ATOM 9255 O O . TRP A 1 1135 ? -12.986 29.623 -46.548 1.00 76.25 1135 TRP A O 1
ATOM 9265 N N . HIS A 1 1136 ? -12.359 28.116 -45.014 1.00 71.50 1136 HIS A N 1
ATOM 9266 C CA . HIS A 1 1136 ? -11.212 27.632 -45.783 1.00 71.50 1136 HIS A CA 1
ATOM 9267 C C . HIS A 1 1136 ? -11.617 27.045 -47.149 1.00 71.50 1136 HIS A C 1
ATOM 9269 O O . HIS A 1 1136 ? -10.948 27.296 -48.153 1.00 71.50 1136 HIS A O 1
ATOM 9275 N N . LYS A 1 1137 ? -12.739 26.313 -47.214 1.00 75.75 1137 LYS A N 1
ATOM 9276 C CA . LYS A 1 1137 ? -13.304 25.805 -48.477 1.00 75.75 1137 LYS A CA 1
ATOM 9277 C C . LYS A 1 1137 ? -13.856 26.905 -49.387 1.00 75.75 1137 LYS A C 1
ATOM 9279 O O . LYS A 1 1137 ? -13.782 26.765 -50.600 1.00 75.75 1137 LYS A O 1
ATOM 9284 N N . MET A 1 1138 ? -14.411 27.981 -48.831 1.00 73.56 1138 MET A N 1
ATOM 9285 C CA . MET A 1 1138 ? -14.899 29.112 -49.631 1.00 73.56 1138 MET A CA 1
ATOM 9286 C C . MET A 1 1138 ? -13.748 29.932 -50.228 1.00 73.56 1138 MET A C 1
ATOM 9288 O O . MET A 1 1138 ? -13.859 30.395 -51.359 1.00 73.56 1138 MET A O 1
ATOM 9292 N N . MET A 1 1139 ? -12.631 30.050 -49.504 1.00 65.56 1139 MET A N 1
ATOM 9293 C CA . MET A 1 1139 ? -11.433 30.780 -49.940 1.00 65.56 1139 MET A CA 1
ATOM 9294 C C . MET A 1 1139 ? -10.555 30.022 -50.954 1.00 65.56 1139 MET A C 1
ATOM 9296 O O . MET A 1 1139 ? -9.668 30.613 -51.556 1.00 65.56 1139 MET A O 1
ATOM 9300 N N . THR A 1 1140 ? -10.769 28.723 -51.185 1.00 66.75 1140 THR A N 1
ATOM 9301 C CA . THR A 1 1140 ? -9.922 27.895 -52.077 1.00 66.75 1140 THR A CA 1
ATOM 9302 C C . THR A 1 1140 ? -10.342 27.940 -53.558 1.00 66.75 1140 THR A C 1
ATOM 9304 O O . THR A 1 1140 ? -10.055 27.019 -54.318 1.00 66.75 1140 THR A O 1
ATOM 9307 N N . ARG A 1 1141 ? -11.021 29.007 -54.004 1.00 53.72 1141 ARG A N 1
ATOM 9308 C CA . ARG A 1 1141 ? -11.724 29.033 -55.301 1.00 53.72 1141 ARG A CA 1
ATOM 9309 C C . ARG A 1 1141 ? -10.827 29.131 -56.553 1.00 53.72 1141 ARG A C 1
ATOM 9311 O O . ARG A 1 1141 ? -11.336 28.863 -57.632 1.00 53.72 1141 ARG A O 1
ATOM 9318 N N . ASP A 1 1142 ? -9.517 29.363 -56.425 1.00 66.31 1142 ASP A N 1
ATOM 9319 C CA . ASP A 1 1142 ? -8.585 29.479 -57.567 1.00 66.31 1142 ASP A CA 1
ATOM 9320 C C . ASP A 1 1142 ? -7.311 28.612 -57.446 1.00 66.31 1142 ASP A C 1
ATOM 9322 O O . ASP A 1 1142 ? -6.203 29.042 -57.775 1.00 66.31 1142 ASP A O 1
ATOM 9326 N N . GLU A 1 1143 ? -7.437 27.347 -57.018 1.00 69.44 1143 GLU A N 1
ATOM 9327 C CA . GLU A 1 1143 ? -6.282 26.424 -56.957 1.00 69.44 1143 GLU A CA 1
ATOM 9328 C C . GLU A 1 1143 ? -5.560 26.268 -58.314 1.00 69.44 1143 GLU A C 1
ATOM 9330 O O . GLU A 1 1143 ? -4.351 26.061 -58.346 1.00 69.44 1143 GLU A O 1
ATOM 9335 N N . PHE A 1 1144 ? -6.255 26.411 -59.450 1.00 73.69 1144 PHE A N 1
ATOM 9336 C CA . PHE A 1 1144 ? -5.648 26.229 -60.775 1.00 73.69 1144 PHE A CA 1
ATOM 9337 C C . PHE A 1 1144 ? -4.677 27.356 -61.172 1.00 73.69 1144 PHE A C 1
ATOM 9339 O O . PHE A 1 1144 ? -3.597 27.083 -61.703 1.00 73.69 1144 PHE A O 1
ATOM 9346 N N . LEU A 1 1145 ? -5.035 28.619 -60.912 1.00 74.75 1145 LEU A N 1
ATOM 9347 C CA . LEU A 1 1145 ? -4.192 29.774 -61.249 1.00 74.75 1145 LEU A CA 1
ATOM 9348 C C . LEU A 1 1145 ? -2.971 29.857 -60.329 1.00 74.75 1145 LEU A C 1
ATOM 9350 O O . LEU A 1 1145 ? -1.854 30.095 -60.799 1.00 74.75 1145 LEU A O 1
ATOM 9354 N N . VAL A 1 1146 ? -3.170 29.570 -59.040 1.00 78.00 1146 VAL A N 1
ATOM 9355 C CA . VAL A 1 1146 ? -2.085 29.471 -58.057 1.00 78.00 1146 VAL A CA 1
ATOM 9356 C C . VAL A 1 1146 ? -1.116 28.352 -58.445 1.00 78.00 1146 VAL A C 1
ATOM 9358 O O . VAL A 1 1146 ? 0.096 28.571 -58.459 1.00 78.00 1146 VAL A O 1
ATOM 9361 N N . ASP A 1 1147 ? -1.624 27.192 -58.872 1.00 78.88 1147 ASP A N 1
ATOM 9362 C CA . ASP A 1 1147 ? -0.790 26.065 -59.298 1.00 78.88 1147 ASP A CA 1
ATOM 9363 C C . ASP A 1 1147 ? 0.093 26.394 -60.511 1.00 78.88 1147 ASP A C 1
ATOM 9365 O O . ASP A 1 1147 ? 1.251 25.961 -60.564 1.00 78.88 1147 ASP A O 1
ATOM 9369 N N . MET A 1 1148 ? -0.414 27.177 -61.470 1.00 79.88 1148 MET A N 1
ATOM 9370 C CA . MET A 1 1148 ? 0.379 27.631 -62.618 1.00 79.88 1148 MET A CA 1
ATOM 9371 C C . MET A 1 1148 ? 1.452 28.651 -62.222 1.00 79.88 1148 MET A C 1
ATOM 9373 O O . MET A 1 1148 ? 2.606 28.505 -62.641 1.00 79.88 1148 MET A O 1
ATOM 9377 N N . ARG A 1 1149 ? 1.110 29.645 -61.388 1.00 85.69 1149 ARG A N 1
ATOM 9378 C CA . ARG A 1 1149 ? 2.068 30.656 -60.899 1.00 85.69 1149 ARG A CA 1
ATOM 9379 C C . ARG A 1 1149 ? 3.186 29.993 -60.092 1.00 85.69 1149 ARG A C 1
ATOM 9381 O O . ARG A 1 1149 ? 4.365 30.243 -60.342 1.00 85.69 1149 ARG A O 1
ATOM 9388 N N . GLU A 1 1150 ? 2.835 29.080 -59.188 1.00 86.56 1150 GLU A N 1
ATOM 9389 C CA . GLU A 1 1150 ? 3.804 28.348 -58.368 1.00 86.56 1150 GLU A CA 1
ATOM 9390 C C . GLU A 1 1150 ? 4.719 27.450 -59.209 1.00 86.56 1150 GLU A C 1
ATOM 9392 O O . GLU A 1 1150 ? 5.917 27.382 -58.939 1.00 86.56 1150 GLU A O 1
ATOM 9397 N N . ALA A 1 1151 ? 4.207 26.792 -60.255 1.00 87.25 1151 ALA A N 1
ATOM 9398 C CA . ALA A 1 1151 ? 5.046 25.997 -61.154 1.00 87.25 1151 ALA A CA 1
ATOM 9399 C C . ALA A 1 1151 ? 6.101 26.857 -61.872 1.00 87.25 1151 ALA A C 1
ATOM 9401 O O . ALA A 1 1151 ? 7.253 26.431 -61.986 1.00 87.25 1151 ALA A O 1
ATOM 9402 N N . PHE A 1 1152 ? 5.737 28.069 -62.306 1.00 89.62 1152 PHE A N 1
ATOM 9403 C CA . PHE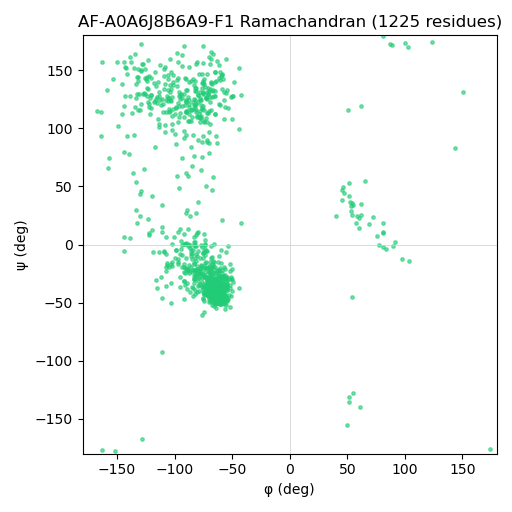 A 1 1152 ? 6.668 29.006 -62.939 1.00 89.62 1152 PHE A CA 1
ATOM 9404 C C . PHE A 1 1152 ? 7.746 29.497 -61.961 1.00 89.62 1152 PHE A C 1
ATOM 9406 O O . PHE A 1 1152 ? 8.936 29.457 -62.279 1.00 89.62 1152 PHE A O 1
ATOM 9413 N N . VAL A 1 1153 ? 7.350 29.880 -60.743 1.00 92.38 1153 VAL A N 1
ATOM 9414 C CA . VAL A 1 1153 ? 8.287 30.310 -59.690 1.00 92.38 1153 VAL A CA 1
ATOM 9415 C C . VAL A 1 1153 ? 9.245 29.177 -59.311 1.00 92.38 1153 VAL A C 1
ATOM 9417 O O . VAL A 1 1153 ? 10.456 29.389 -59.251 1.00 92.38 1153 VAL A O 1
ATOM 9420 N N . ILE A 1 1154 ? 8.740 27.952 -59.127 1.00 93.94 1154 ILE A N 1
ATOM 9421 C CA . ILE A 1 1154 ? 9.578 26.774 -58.853 1.00 93.94 1154 ILE A CA 1
ATOM 9422 C C . ILE A 1 1154 ? 10.551 26.525 -60.011 1.00 93.94 1154 ILE A C 1
ATOM 9424 O O . ILE A 1 1154 ? 11.723 26.241 -59.772 1.00 93.94 1154 ILE A O 1
ATOM 9428 N N . GLN A 1 1155 ? 10.093 26.644 -61.260 1.00 93.62 1155 GLN A N 1
ATOM 9429 C CA . GLN A 1 1155 ? 10.945 26.482 -62.437 1.00 93.62 1155 GLN A CA 1
ATOM 9430 C C . GLN A 1 1155 ? 12.078 27.521 -62.468 1.00 93.62 1155 GLN A C 1
ATOM 9432 O O . GLN A 1 1155 ? 13.218 27.145 -62.748 1.00 93.62 1155 GLN A O 1
ATOM 9437 N N . LYS A 1 1156 ? 11.791 28.786 -62.127 1.00 93.50 1156 LYS A N 1
ATOM 9438 C CA . LYS A 1 1156 ? 12.797 29.854 -61.997 1.00 93.50 1156 LYS A CA 1
ATOM 9439 C C . LYS A 1 1156 ? 13.827 29.518 -60.912 1.00 93.50 1156 LYS A C 1
ATOM 9441 O O . LYS A 1 1156 ? 15.013 29.473 -61.210 1.00 93.50 1156 LYS A O 1
ATOM 9446 N N . ILE A 1 1157 ? 13.380 29.140 -59.712 1.00 94.25 1157 ILE A N 1
ATOM 9447 C CA . ILE A 1 1157 ? 14.272 28.778 -58.592 1.00 94.25 1157 ILE A CA 1
ATOM 9448 C C . ILE A 1 1157 ? 15.161 27.570 -58.938 1.00 94.25 1157 ILE A C 1
ATOM 9450 O O . ILE A 1 1157 ? 16.341 27.545 -58.588 1.00 94.25 1157 ILE A O 1
ATOM 9454 N N . ILE A 1 1158 ? 14.625 26.560 -59.638 1.00 94.50 1158 ILE A N 1
ATOM 9455 C CA . ILE A 1 1158 ? 15.427 25.415 -60.103 1.00 94.50 1158 ILE A CA 1
ATOM 9456 C C . ILE A 1 1158 ? 16.471 25.873 -61.132 1.00 94.50 1158 ILE A C 1
ATOM 9458 O O . ILE A 1 1158 ? 17.609 25.404 -61.086 1.00 94.50 1158 ILE A O 1
ATOM 9462 N N . ALA A 1 1159 ? 16.114 26.776 -62.050 1.00 91.88 1159 ALA A N 1
ATOM 9463 C CA . ALA A 1 1159 ? 17.058 27.335 -63.015 1.00 91.88 1159 ALA A CA 1
ATOM 9464 C C . ALA A 1 1159 ? 18.171 28.141 -62.322 1.00 91.88 1159 ALA A C 1
ATOM 9466 O O . ALA A 1 1159 ? 19.334 27.990 -62.691 1.00 91.88 1159 ALA A O 1
ATOM 9467 N N . ASP A 1 1160 ? 17.842 28.917 -61.289 1.00 92.69 1160 ASP A N 1
ATOM 9468 C CA . ASP A 1 1160 ? 18.817 29.674 -60.495 1.00 92.69 1160 ASP A CA 1
ATOM 9469 C C . ASP A 1 1160 ? 19.780 28.736 -59.753 1.00 92.69 1160 ASP A C 1
ATOM 9471 O O . ASP A 1 1160 ? 20.996 28.920 -59.823 1.00 92.69 1160 ASP A O 1
ATOM 9475 N N . TYR A 1 1161 ? 19.267 27.650 -59.156 1.00 93.88 1161 TYR A N 1
ATOM 9476 C CA . TYR A 1 1161 ? 20.109 26.592 -58.581 1.00 93.88 1161 TYR A CA 1
ATOM 9477 C C . TYR A 1 1161 ? 21.069 25.995 -59.621 1.00 93.88 1161 TYR A C 1
ATOM 9479 O O . TYR A 1 1161 ? 22.247 25.773 -59.332 1.00 93.88 1161 TYR A O 1
ATOM 9487 N N . CYS A 1 1162 ? 20.591 25.743 -60.847 1.00 91.69 1162 CYS A N 1
ATOM 9488 C CA . CYS A 1 1162 ? 21.439 25.224 -61.924 1.00 91.69 1162 CYS A CA 1
ATOM 9489 C C . CYS A 1 1162 ? 22.558 26.203 -62.283 1.00 91.69 1162 CYS A C 1
ATOM 9491 O O . CYS A 1 1162 ? 23.714 25.794 -62.381 1.00 91.69 1162 CYS A O 1
ATOM 9493 N N . ARG A 1 1163 ? 22.235 27.491 -62.451 1.00 91.62 1163 ARG A N 1
ATOM 9494 C CA . ARG A 1 1163 ? 23.228 28.532 -62.762 1.00 91.62 1163 ARG A CA 1
ATOM 9495 C C . ARG A 1 1163 ? 24.276 28.646 -61.662 1.00 91.62 1163 ARG A C 1
ATOM 9497 O O . ARG A 1 1163 ? 25.466 28.637 -61.962 1.00 91.62 1163 ARG A O 1
ATOM 9504 N N . GLN A 1 1164 ? 23.843 28.663 -60.402 1.00 90.75 1164 GLN A N 1
ATOM 9505 C CA . GLN A 1 1164 ? 24.746 28.721 -59.255 1.00 90.75 1164 GLN A CA 1
ATOM 9506 C C . GLN A 1 1164 ? 25.704 27.522 -59.238 1.00 90.75 1164 GLN A C 1
ATOM 9508 O O . GLN A 1 1164 ? 26.909 27.693 -59.070 1.00 90.75 1164 GLN A O 1
ATOM 9513 N N . LYS A 1 1165 ? 25.193 26.310 -59.487 1.00 88.19 1165 LYS A N 1
ATOM 9514 C CA . LYS A 1 1165 ? 26.009 25.088 -59.502 1.00 88.19 1165 LYS A CA 1
ATOM 9515 C C . LYS A 1 1165 ? 26.972 25.022 -60.694 1.00 88.19 1165 LYS A C 1
ATOM 9517 O O . LYS A 1 1165 ? 28.070 24.490 -60.538 1.00 88.19 1165 LYS A O 1
ATOM 9522 N N . LEU A 1 1166 ? 26.593 25.560 -61.859 1.00 87.75 1166 LEU A N 1
ATOM 9523 C CA . LEU A 1 1166 ? 27.502 25.719 -63.005 1.00 87.75 1166 LEU A CA 1
ATOM 9524 C C . LEU A 1 1166 ? 28.647 26.676 -62.663 1.00 87.75 1166 LEU A C 1
ATOM 9526 O O . LEU A 1 1166 ? 29.805 26.309 -62.841 1.00 87.75 1166 LEU A O 1
ATOM 9530 N N . TYR A 1 1167 ? 28.326 27.834 -62.084 1.00 87.69 1167 TYR A N 1
ATOM 9531 C CA . TYR A 1 1167 ? 29.315 28.834 -61.687 1.00 87.69 1167 TYR A CA 1
ATOM 9532 C C . TYR A 1 1167 ? 30.323 28.283 -60.666 1.00 87.69 1167 TYR A C 1
ATOM 9534 O O . TYR A 1 1167 ? 31.532 28.418 -60.841 1.00 87.69 1167 TYR A O 1
ATOM 9542 N N . THR A 1 1168 ? 29.853 27.577 -59.629 1.00 84.19 1168 THR A N 1
ATOM 9543 C CA . THR A 1 1168 ? 30.748 26.934 -58.647 1.00 84.19 1168 THR A CA 1
ATOM 9544 C C . THR A 1 1168 ? 31.653 25.884 -59.295 1.00 84.19 1168 THR A C 1
ATOM 9546 O O . THR A 1 1168 ? 32.808 25.734 -58.902 1.00 84.19 1168 THR A O 1
ATOM 9549 N N . ARG A 1 1169 ? 31.156 25.156 -60.303 1.00 80.69 1169 ARG A N 1
ATOM 9550 C CA . ARG A 1 1169 ? 31.939 24.129 -60.998 1.00 80.69 1169 ARG A CA 1
ATOM 9551 C C . ARG A 1 1169 ? 33.046 24.741 -61.855 1.00 80.69 1169 ARG A C 1
ATOM 9553 O O . ARG A 1 1169 ? 34.167 24.258 -61.765 1.00 80.69 1169 ARG A O 1
ATOM 9560 N N . GLU A 1 1170 ? 32.748 25.801 -62.606 1.00 79.50 1170 GLU A N 1
ATOM 9561 C CA . GLU A 1 1170 ? 33.737 26.542 -63.408 1.00 79.50 1170 GLU A CA 1
ATOM 9562 C C . GLU A 1 1170 ? 34.834 27.160 -62.531 1.00 79.50 1170 GLU A C 1
ATOM 9564 O O . GLU A 1 1170 ? 36.023 27.093 -62.857 1.00 79.50 1170 GLU A O 1
ATOM 9569 N N . HIS A 1 1171 ? 34.453 27.695 -61.370 1.00 76.12 1171 HIS A N 1
ATOM 9570 C CA . HIS A 1 1171 ? 35.398 28.306 -60.442 1.00 76.12 1171 HIS A CA 1
ATOM 9571 C C . HIS A 1 1171 ? 36.304 27.277 -59.743 1.00 76.12 1171 HIS A C 1
ATOM 9573 O O . HIS A 1 1171 ? 37.483 27.559 -59.525 1.00 76.12 1171 HIS A O 1
ATOM 9579 N N . ASN A 1 1172 ? 35.790 26.078 -59.442 1.00 73.31 1172 ASN A N 1
ATOM 9580 C CA . ASN A 1 1172 ? 36.587 24.981 -58.883 1.00 73.31 1172 ASN A CA 1
ATOM 9581 C C . ASN A 1 1172 ? 37.541 24.381 -59.928 1.00 73.31 1172 ASN A C 1
ATOM 9583 O O . ASN A 1 1172 ? 38.703 24.143 -59.613 1.00 73.31 1172 ASN A O 1
ATOM 9587 N N . THR A 1 1173 ? 37.110 24.226 -61.187 1.00 68.69 1173 THR A N 1
ATOM 9588 C CA . THR A 1 1173 ? 38.005 23.767 -62.267 1.00 68.69 1173 THR A CA 1
ATOM 9589 C C . THR A 1 1173 ? 39.136 24.755 -62.562 1.00 68.69 1173 THR A C 1
ATOM 9591 O O . THR A 1 1173 ? 40.244 24.331 -62.873 1.00 68.69 1173 THR A O 1
ATOM 9594 N N . ASN A 1 1174 ? 38.899 26.062 -62.401 1.00 61.97 1174 ASN A N 1
ATOM 9595 C CA . ASN A 1 1174 ? 39.945 27.084 -62.527 1.00 61.97 1174 ASN A CA 1
ATOM 9596 C C . ASN A 1 1174 ? 40.832 27.204 -61.268 1.00 61.97 1174 ASN A C 1
ATOM 9598 O O . ASN A 1 1174 ? 41.963 27.677 -61.364 1.00 61.97 1174 ASN A O 1
ATOM 9602 N N . GLY A 1 1175 ? 40.339 26.781 -60.098 1.00 56.94 1175 GLY A N 1
ATOM 9603 C CA . GLY A 1 1175 ? 41.100 26.721 -58.844 1.00 56.94 1175 GLY A CA 1
ATOM 9604 C C . GLY A 1 1175 ? 42.084 25.548 -58.790 1.00 56.94 1175 GLY A C 1
ATOM 9605 O O . GLY A 1 1175 ? 43.234 25.741 -58.398 1.00 56.94 1175 GLY A O 1
ATOM 9606 N N . ASP A 1 1176 ? 41.684 24.366 -59.266 1.00 54.50 1176 ASP A N 1
ATOM 9607 C CA . ASP A 1 1176 ? 42.561 23.184 -59.322 1.00 54.50 1176 ASP A CA 1
ATOM 9608 C C . ASP A 1 1176 ? 43.696 23.345 -60.353 1.00 54.50 1176 ASP A C 1
ATOM 9610 O O . ASP A 1 1176 ? 44.813 22.886 -60.119 1.00 54.50 1176 ASP A O 1
ATOM 9614 N N . LEU A 1 1177 ? 43.467 24.095 -61.441 1.00 55.59 1177 LEU A N 1
ATOM 9615 C CA . LEU A 1 1177 ? 44.521 24.482 -62.394 1.00 55.59 1177 LEU A CA 1
ATOM 9616 C C . LEU A 1 1177 ? 45.524 25.502 -61.821 1.00 55.59 1177 LEU A C 1
ATOM 9618 O O . LEU A 1 1177 ? 46.621 25.622 -62.354 1.00 55.59 1177 LEU A O 1
ATOM 9622 N N . ARG A 1 1178 ? 45.181 26.227 -60.745 1.00 51.44 1178 ARG A N 1
ATOM 9623 C CA . ARG A 1 1178 ? 46.088 27.173 -60.063 1.00 51.44 1178 ARG A CA 1
ATOM 9624 C C . ARG A 1 1178 ? 46.809 26.566 -58.856 1.00 51.44 1178 ARG A C 1
ATOM 9626 O O . ARG A 1 1178 ? 47.917 26.995 -58.553 1.00 51.44 1178 ARG A O 1
ATOM 9633 N N . ASN A 1 1179 ? 46.215 25.575 -58.189 1.00 48.91 1179 ASN A N 1
ATOM 9634 C CA . ASN A 1 1179 ? 46.826 24.902 -57.036 1.00 48.91 1179 ASN A CA 1
ATOM 9635 C C . ASN A 1 1179 ? 47.805 23.782 -57.428 1.00 48.91 1179 ASN A C 1
ATOM 9637 O O . ASN A 1 1179 ? 48.716 23.490 -56.655 1.00 48.91 1179 ASN A O 1
ATOM 9641 N N . GLY A 1 1180 ? 47.696 23.226 -58.643 1.00 51.53 1180 GLY A N 1
ATOM 9642 C CA . GLY A 1 1180 ? 48.666 22.262 -59.182 1.00 51.53 1180 GLY A CA 1
ATOM 9643 C C . GLY A 1 1180 ? 50.103 22.796 -59.321 1.00 51.53 1180 GLY A C 1
ATOM 9644 O O . GLY A 1 1180 ? 51.039 22.003 -59.317 1.00 51.53 1180 GLY A O 1
ATOM 9645 N N . ASP A 1 1181 ? 50.295 24.121 -59.354 1.00 50.31 1181 ASP A N 1
ATOM 9646 C CA . ASP A 1 1181 ? 51.621 24.759 -59.425 1.00 50.31 1181 ASP A CA 1
ATOM 9647 C C . ASP A 1 1181 ? 52.194 25.174 -58.048 1.00 50.31 1181 ASP A C 1
ATOM 9649 O O . ASP A 1 1181 ? 53.363 25.551 -57.957 1.00 50.31 1181 ASP A O 1
ATOM 9653 N N . GLN A 1 1182 ? 51.420 25.086 -56.955 1.00 47.78 1182 GLN A N 1
ATOM 9654 C CA . GLN A 1 1182 ? 51.862 25.474 -55.598 1.00 47.78 1182 GLN A CA 1
ATOM 9655 C C . GLN A 1 1182 ? 52.109 24.296 -54.639 1.00 47.78 1182 GLN A C 1
ATOM 9657 O O . GLN A 1 1182 ? 52.674 24.493 -53.561 1.00 47.78 1182 GLN A O 1
ATOM 9662 N N . GLU A 1 1183 ? 51.765 23.063 -55.020 1.00 45.34 1183 GLU A N 1
ATOM 9663 C CA . GLU A 1 1183 ? 51.995 21.876 -54.179 1.00 45.34 1183 GLU A CA 1
ATOM 9664 C C . GLU A 1 1183 ? 53.443 21.339 -54.224 1.00 45.34 1183 GLU A C 1
ATOM 9666 O O . GLU A 1 1183 ? 53.810 20.504 -53.404 1.00 45.34 1183 GLU A O 1
ATOM 9671 N N . ASN A 1 1184 ? 54.315 21.890 -55.083 1.00 47.62 1184 ASN A N 1
ATOM 9672 C CA . ASN A 1 1184 ? 55.751 21.557 -55.124 1.00 47.62 1184 ASN A CA 1
ATOM 9673 C C . ASN A 1 1184 ? 56.649 22.439 -54.226 1.00 47.62 1184 ASN A C 1
ATOM 9675 O O . ASN A 1 1184 ? 57.864 22.244 -54.196 1.00 47.62 1184 ASN A O 1
ATOM 9679 N N . THR A 1 1185 ? 56.096 23.399 -53.474 1.00 50.44 1185 THR A N 1
ATOM 9680 C CA . THR A 1 1185 ? 56.889 24.343 -52.653 1.00 50.44 1185 THR A CA 1
ATOM 9681 C C . THR A 1 1185 ? 56.628 24.283 -51.145 1.00 50.44 1185 THR A C 1
ATOM 9683 O O . THR A 1 1185 ? 57.388 24.884 -50.386 1.00 50.44 1185 THR A O 1
ATOM 9686 N N . ASN A 1 1186 ? 55.643 23.511 -50.674 1.00 43.34 1186 ASN A N 1
ATOM 9687 C CA . ASN A 1 1186 ? 55.232 23.516 -49.259 1.00 43.34 1186 ASN A CA 1
ATOM 9688 C C . ASN A 1 1186 ? 55.759 22.356 -48.393 1.00 43.34 1186 ASN A C 1
ATOM 9690 O O . ASN A 1 1186 ? 55.461 22.307 -47.201 1.00 43.34 1186 ASN A O 1
ATOM 9694 N N . GLU A 1 1187 ? 56.644 21.498 -48.909 1.00 45.88 1187 GLU A N 1
ATOM 9695 C CA . GLU A 1 1187 ? 57.333 20.478 -48.092 1.00 45.88 1187 GLU A CA 1
ATOM 9696 C C . GLU A 1 1187 ? 58.550 21.030 -47.305 1.00 45.88 1187 GLU A C 1
ATOM 9698 O O . GLU A 1 1187 ? 59.311 20.275 -46.703 1.00 45.88 1187 GLU A O 1
ATOM 9703 N N . ARG A 1 1188 ? 58.752 22.362 -47.262 1.00 46.28 1188 ARG A N 1
ATOM 9704 C CA . ARG A 1 1188 ? 59.914 22.999 -46.600 1.00 46.28 1188 ARG A CA 1
ATOM 9705 C C . ARG A 1 1188 ? 59.627 24.020 -45.492 1.00 46.28 1188 ARG A C 1
ATOM 9707 O O . ARG A 1 1188 ? 60.569 24.652 -45.021 1.00 46.28 1188 ARG A O 1
ATOM 9714 N N . GLN A 1 1189 ? 58.389 24.171 -45.016 1.00 47.03 1189 GLN A N 1
ATOM 9715 C CA . GLN A 1 1189 ? 58.062 25.134 -43.943 1.00 47.03 1189 GLN A CA 1
ATOM 9716 C C . GLN A 1 1189 ? 57.257 24.533 -42.779 1.00 47.03 1189 GLN A C 1
ATOM 9718 O O . GLN A 1 1189 ? 56.314 25.130 -42.272 1.00 47.03 1189 GLN A O 1
ATOM 9723 N N . SER A 1 1190 ? 57.663 23.363 -42.281 1.00 46.91 1190 SER A N 1
ATOM 9724 C CA . SER A 1 1190 ? 57.146 22.812 -41.022 1.00 46.91 1190 SER A CA 1
ATOM 9725 C C . SER A 1 1190 ? 58.081 23.104 -39.844 1.00 46.91 1190 SER A C 1
ATOM 9727 O O . SER A 1 1190 ? 58.571 22.170 -39.225 1.00 46.91 1190 SER A O 1
ATOM 9729 N N . LEU A 1 1191 ? 58.380 24.369 -39.536 1.00 48.91 1191 LEU A N 1
ATOM 9730 C CA . LEU A 1 1191 ? 59.047 24.766 -38.284 1.00 48.91 1191 LEU A CA 1
ATOM 9731 C C . LEU A 1 1191 ? 58.872 26.278 -38.075 1.00 48.91 1191 LEU A C 1
ATOM 9733 O O . LEU A 1 1191 ? 59.657 27.063 -38.591 1.00 48.91 1191 LEU A O 1
ATOM 9737 N N . LEU A 1 1192 ? 57.823 26.652 -37.335 1.00 40.91 1192 LEU A N 1
ATOM 9738 C CA . LEU A 1 1192 ? 57.681 27.801 -36.419 1.00 40.91 1192 LEU A CA 1
ATOM 9739 C C . LEU A 1 1192 ? 56.217 28.253 -36.377 1.00 40.91 1192 LEU A C 1
ATOM 9741 O O . LEU A 1 1192 ? 55.543 28.360 -37.395 1.00 40.91 1192 LEU A O 1
ATOM 9745 N N . GLY A 1 1193 ? 55.719 28.430 -35.153 1.00 42.56 1193 GLY A N 1
ATOM 9746 C CA . GLY A 1 1193 ? 54.319 28.702 -34.856 1.00 42.56 1193 GLY A CA 1
ATOM 9747 C C . GLY A 1 1193 ? 53.818 30.052 -35.362 1.00 42.56 1193 GLY A C 1
ATOM 9748 O O . GLY A 1 1193 ? 54.589 30.959 -35.655 1.00 42.56 1193 GLY A O 1
ATOM 9749 N N . GLY A 1 1194 ? 52.496 30.191 -35.398 1.00 34.66 1194 GLY A N 1
ATOM 9750 C CA . GLY A 1 1194 ? 51.855 31.423 -35.825 1.00 34.66 1194 GLY A CA 1
ATOM 9751 C C . GLY A 1 1194 ? 50.395 31.476 -35.415 1.00 34.66 1194 GLY A C 1
ATOM 9752 O O . GLY A 1 1194 ? 49.572 30.687 -35.862 1.00 34.66 1194 GLY A O 1
ATOM 9753 N N . ASN A 1 1195 ? 50.128 32.423 -34.527 1.00 40.91 1195 ASN A N 1
ATOM 9754 C CA . ASN A 1 1195 ? 48.829 32.970 -34.182 1.00 40.91 1195 ASN A CA 1
ATOM 9755 C C . ASN A 1 1195 ? 48.193 33.669 -35.401 1.00 40.91 1195 ASN A C 1
ATOM 9757 O O . ASN A 1 1195 ? 48.911 34.144 -36.271 1.00 40.91 1195 ASN A O 1
ATOM 9761 N N . THR A 1 1196 ? 46.861 33.797 -35.351 1.00 47.47 1196 THR A N 1
ATOM 9762 C CA . THR A 1 1196 ? 46.014 34.836 -35.980 1.00 47.47 1196 THR A CA 1
ATOM 9763 C C . THR A 1 1196 ? 46.187 35.140 -37.473 1.00 47.47 1196 THR A C 1
ATOM 9765 O O . THR A 1 1196 ? 47.144 35.792 -37.853 1.00 47.47 1196 THR A O 1
ATOM 9768 N N . ASP A 1 1197 ? 45.139 34.878 -38.267 1.00 37.22 1197 ASP A N 1
ATOM 9769 C CA . ASP A 1 1197 ? 44.494 35.979 -38.993 1.00 37.22 1197 ASP A CA 1
ATOM 9770 C C . ASP A 1 1197 ? 43.054 35.681 -39.435 1.00 37.22 1197 ASP A C 1
ATOM 9772 O O . ASP A 1 1197 ? 42.715 34.622 -39.966 1.00 37.22 1197 ASP A O 1
ATOM 9776 N N . ARG A 1 1198 ? 42.189 36.664 -39.163 1.00 46.31 1198 ARG A N 1
ATOM 9777 C CA . ARG A 1 1198 ? 40.840 36.817 -39.711 1.00 46.31 1198 ARG A CA 1
ATOM 9778 C C . ARG A 1 1198 ? 40.949 37.767 -40.895 1.00 46.31 1198 ARG A C 1
ATOM 9780 O O . ARG A 1 1198 ? 41.408 38.886 -40.712 1.00 46.31 1198 ARG A O 1
ATOM 9787 N N . GLY A 1 1199 ? 40.360 37.398 -42.027 1.00 46.81 1199 GLY A N 1
ATOM 9788 C CA . GLY A 1 1199 ? 39.888 38.391 -42.989 1.00 46.81 1199 GLY A CA 1
ATOM 9789 C C . GLY A 1 1199 ? 40.058 37.983 -44.436 1.00 46.81 1199 GLY A C 1
ATOM 9790 O O . GLY A 1 1199 ? 40.991 38.441 -45.059 1.00 46.81 1199 GLY A O 1
ATOM 9791 N N . TYR A 1 1200 ? 39.122 37.195 -44.972 1.00 40.34 1200 TYR A N 1
ATOM 9792 C CA . TYR A 1 1200 ? 38.843 37.126 -46.415 1.00 40.34 1200 TYR A CA 1
ATOM 9793 C C . TYR A 1 1200 ? 37.415 36.602 -46.649 1.00 40.34 1200 TYR A C 1
ATOM 9795 O O . TYR A 1 1200 ? 37.220 35.509 -47.153 1.00 40.34 1200 TYR A O 1
ATOM 9803 N N . TYR A 1 1201 ? 36.403 37.370 -46.231 1.00 40.66 1201 TYR A N 1
ATOM 9804 C CA . TYR A 1 1201 ? 35.001 37.212 -46.659 1.00 40.66 1201 TYR A CA 1
ATOM 9805 C C . TYR A 1 1201 ? 34.269 38.552 -46.454 1.00 40.66 1201 TYR A C 1
ATOM 9807 O O . TYR A 1 1201 ? 33.530 38.705 -45.487 1.00 40.66 1201 TYR A O 1
ATOM 9815 N N . SER A 1 1202 ? 34.497 39.568 -47.296 1.00 40.62 1202 SER A N 1
ATOM 9816 C CA . SER A 1 1202 ? 33.639 40.775 -47.264 1.00 40.62 1202 SER A CA 1
ATOM 9817 C C . SER A 1 1202 ? 33.331 41.442 -48.606 1.00 40.62 1202 SER A C 1
ATOM 9819 O O . SER A 1 1202 ? 32.678 42.480 -48.608 1.00 40.62 1202 SER A O 1
ATOM 9821 N N . ILE A 1 1203 ? 33.724 40.867 -49.749 1.00 45.59 1203 ILE A N 1
ATOM 9822 C CA . ILE A 1 1203 ? 33.475 41.517 -51.052 1.00 45.59 1203 ILE A CA 1
ATOM 9823 C C . ILE A 1 1203 ? 32.280 40.900 -51.805 1.00 45.59 1203 ILE A C 1
ATOM 9825 O O . ILE A 1 1203 ? 31.667 41.573 -52.615 1.00 45.59 1203 ILE A O 1
ATOM 9829 N N . ALA A 1 1204 ? 31.835 39.685 -51.462 1.00 44.22 1204 ALA A N 1
ATOM 9830 C CA . ALA A 1 1204 ? 30.697 39.038 -52.131 1.00 44.22 1204 ALA A CA 1
ATOM 9831 C C . ALA A 1 1204 ? 29.320 39.258 -51.459 1.00 44.22 1204 ALA A C 1
ATOM 9833 O O . ALA A 1 1204 ? 28.328 38.731 -51.952 1.00 44.22 1204 ALA A O 1
ATOM 9834 N N . SER A 1 1205 ? 29.227 39.990 -50.335 1.00 44.78 1205 SER A N 1
ATOM 9835 C CA . SER A 1 1205 ? 27.946 40.167 -49.616 1.00 44.78 1205 SER A CA 1
ATOM 9836 C C . SER A 1 1205 ? 27.201 41.463 -49.932 1.00 44.78 1205 SER A C 1
ATOM 9838 O O . SER A 1 1205 ? 26.038 41.562 -49.566 1.00 44.78 1205 SER A O 1
ATOM 9840 N N . LYS A 1 1206 ? 27.827 42.445 -50.595 1.00 43.59 1206 LYS A N 1
ATOM 9841 C CA . LYS A 1 1206 ? 27.176 43.738 -50.866 1.00 43.59 1206 LYS A CA 1
ATOM 9842 C C . LYS A 1 1206 ? 26.271 43.727 -52.099 1.00 43.59 1206 LYS A C 1
ATOM 9844 O O . LYS A 1 1206 ? 25.223 44.353 -52.056 1.00 43.59 1206 LYS A O 1
ATOM 9849 N N . ASP A 1 1207 ? 26.605 42.949 -53.126 1.00 44.00 1207 ASP A N 1
ATOM 9850 C CA . ASP A 1 1207 ? 25.771 42.864 -54.337 1.00 44.00 1207 ASP A CA 1
ATOM 9851 C C . ASP A 1 1207 ? 24.571 41.914 -54.155 1.00 44.00 1207 ASP A C 1
ATOM 9853 O O . ASP A 1 1207 ? 23.558 42.041 -54.832 1.00 44.00 1207 ASP A O 1
ATOM 9857 N N . ALA A 1 1208 ? 24.639 40.998 -53.180 1.00 47.34 1208 ALA A N 1
ATOM 9858 C CA . ALA A 1 1208 ? 23.525 40.119 -52.823 1.00 47.34 1208 ALA A CA 1
ATOM 9859 C C . ALA A 1 1208 ? 22.499 40.786 -51.885 1.00 47.34 1208 ALA A C 1
ATOM 9861 O O . ALA A 1 1208 ? 21.356 40.342 -51.831 1.00 47.34 1208 ALA A O 1
ATOM 9862 N N . GLU A 1 1209 ? 22.884 41.838 -51.149 1.00 44.56 1209 GLU A N 1
ATOM 9863 C CA . GLU A 1 1209 ? 21.969 42.572 -50.262 1.00 44.56 1209 GLU A CA 1
ATOM 9864 C C . GLU A 1 1209 ? 21.059 43.548 -51.029 1.00 44.56 1209 GLU A C 1
ATOM 9866 O O . GLU A 1 1209 ? 19.919 43.733 -50.607 1.00 44.56 1209 GLU A O 1
ATOM 9871 N N . SER A 1 1210 ? 21.480 44.101 -52.179 1.00 43.75 1210 SER A N 1
ATOM 9872 C CA . SER A 1 1210 ? 20.617 45.017 -52.950 1.00 43.75 1210 SER A CA 1
ATOM 9873 C C . SER A 1 1210 ? 19.534 44.298 -53.764 1.00 43.75 1210 SER A C 1
ATOM 9875 O O . SER A 1 1210 ? 18.422 44.808 -53.867 1.00 43.75 1210 SER A O 1
ATOM 9877 N N . GLU A 1 1211 ? 19.799 43.094 -54.287 1.00 47.59 1211 GLU A N 1
ATOM 9878 C CA . GLU A 1 1211 ? 18.771 42.290 -54.978 1.00 47.59 1211 GLU A CA 1
ATOM 9879 C C . GLU A 1 1211 ? 17.754 41.657 -54.000 1.00 47.59 1211 GLU A C 1
ATOM 9881 O O . GLU A 1 1211 ? 16.592 41.448 -54.360 1.00 47.59 1211 GLU A O 1
ATOM 9886 N N . ASP A 1 1212 ? 18.145 41.387 -52.744 1.00 44.19 1212 ASP A N 1
ATOM 9887 C CA . ASP A 1 1212 ? 17.232 40.860 -51.710 1.00 44.19 1212 ASP A CA 1
ATOM 9888 C C . ASP A 1 1212 ? 16.323 41.954 -51.100 1.00 44.19 1212 ASP A C 1
ATOM 9890 O O . ASP A 1 1212 ? 15.258 41.618 -50.571 1.00 44.19 1212 ASP A O 1
ATOM 9894 N N . GLU A 1 1213 ? 16.685 43.244 -51.186 1.00 49.88 1213 GLU A N 1
ATOM 9895 C CA . GLU A 1 1213 ? 15.814 44.368 -50.790 1.00 49.88 1213 GLU A CA 1
ATOM 9896 C C . GLU A 1 1213 ? 14.750 44.697 -51.850 1.00 49.88 1213 GLU A C 1
ATOM 9898 O O . GLU A 1 1213 ? 13.584 44.893 -51.496 1.00 49.88 1213 GLU A O 1
ATOM 9903 N N . GLU A 1 1214 ? 15.097 44.660 -53.140 1.00 48.75 1214 GLU A N 1
ATOM 9904 C CA . GLU A 1 1214 ? 14.149 44.902 -54.240 1.00 48.75 1214 GLU A CA 1
ATOM 9905 C C . GLU A 1 1214 ? 13.099 43.777 -54.329 1.00 48.75 1214 GLU A C 1
ATOM 9907 O O . GLU A 1 1214 ? 11.894 44.036 -54.376 1.00 48.75 1214 GLU A O 1
ATOM 9912 N N . MET A 1 1215 ? 13.519 42.513 -54.170 1.00 46.12 1215 MET A N 1
ATOM 9913 C CA . MET A 1 1215 ? 12.595 41.371 -54.130 1.00 46.12 1215 MET A CA 1
ATOM 9914 C C . MET A 1 1215 ? 11.707 41.358 -52.868 1.00 46.12 1215 MET A C 1
ATOM 9916 O O . MET A 1 1215 ? 10.601 40.814 -52.895 1.00 46.12 1215 MET A O 1
ATOM 9920 N N . ARG A 1 1216 ? 12.158 41.953 -51.752 1.00 53.06 1216 ARG A N 1
ATOM 9921 C CA . ARG A 1 1216 ? 11.346 42.119 -50.529 1.00 53.06 1216 ARG A CA 1
ATOM 9922 C C . ARG A 1 1216 ? 10.291 43.211 -50.669 1.00 53.06 1216 ARG A C 1
ATOM 9924 O O . ARG A 1 1216 ? 9.204 43.046 -50.114 1.00 53.06 1216 ARG A O 1
ATOM 9931 N N . SER A 1 1217 ? 10.613 44.290 -51.380 1.00 54.53 1217 SER A N 1
ATOM 9932 C CA . SER A 1 1217 ? 9.691 45.392 -51.665 1.00 54.53 1217 SER A CA 1
ATOM 9933 C C . SER A 1 1217 ? 8.516 44.919 -52.526 1.00 54.53 1217 SER A C 1
ATOM 9935 O O . SER A 1 1217 ? 7.362 45.124 -52.149 1.00 54.53 1217 SER A O 1
ATOM 9937 N N . ASP A 1 1218 ? 8.791 44.175 -53.601 1.00 54.31 1218 ASP A N 1
ATOM 9938 C CA . ASP A 1 1218 ? 7.747 43.639 -54.486 1.00 54.31 1218 ASP A CA 1
ATOM 9939 C C . ASP A 1 1218 ? 6.861 42.598 -53.788 1.00 54.31 1218 ASP A C 1
ATOM 9941 O O . ASP A 1 1218 ? 5.646 42.572 -53.983 1.00 54.31 1218 ASP A O 1
ATOM 9945 N N . LEU A 1 1219 ? 7.439 41.777 -52.902 1.00 45.84 1219 LEU A N 1
ATOM 9946 C CA . LEU A 1 1219 ? 6.674 40.787 -52.140 1.00 45.84 1219 LEU A CA 1
ATOM 9947 C C . LEU A 1 1219 ? 5.755 41.435 -51.091 1.00 45.84 1219 LEU A C 1
ATOM 9949 O O . LEU A 1 1219 ? 4.694 40.889 -50.801 1.00 45.84 1219 LEU A O 1
ATOM 9953 N N . LEU A 1 1220 ? 6.153 42.573 -50.509 1.00 50.91 1220 LEU A N 1
ATOM 9954 C CA . LEU A 1 1220 ? 5.328 43.336 -49.563 1.00 50.91 1220 LEU A CA 1
ATOM 9955 C C . LEU A 1 1220 ? 4.218 44.123 -50.272 1.00 50.91 1220 LEU A C 1
ATOM 9957 O O . LEU A 1 1220 ? 3.132 44.254 -49.709 1.00 50.91 1220 LEU A O 1
ATOM 9961 N N . LEU A 1 1221 ? 4.463 44.595 -51.499 1.00 50.91 1221 LEU A N 1
ATOM 9962 C CA . LEU A 1 1221 ? 3.463 45.277 -52.323 1.00 50.91 1221 LEU A CA 1
ATOM 9963 C C . LEU A 1 1221 ? 2.392 44.301 -52.846 1.00 50.91 1221 LEU A C 1
ATOM 9965 O O . LEU A 1 1221 ? 1.205 44.619 -52.808 1.00 50.91 1221 LEU A O 1
ATOM 9969 N N . ASP A 1 1222 ? 2.785 43.085 -53.243 1.00 50.81 1222 ASP A N 1
ATOM 9970 C CA . ASP A 1 1222 ? 1.842 42.018 -53.615 1.00 50.81 1222 ASP A CA 1
ATOM 9971 C C . ASP A 1 1222 ? 1.028 41.529 -52.398 1.00 50.81 1222 ASP A C 1
ATOM 9973 O O . ASP A 1 1222 ? -0.176 41.302 -52.518 1.00 50.81 1222 ASP A O 1
ATOM 9977 N N . LEU A 1 1223 ? 1.634 41.443 -51.202 1.00 42.00 1223 LEU A N 1
ATOM 9978 C CA . LEU A 1 1223 ? 0.921 41.055 -49.972 1.00 42.00 1223 LEU A CA 1
ATOM 9979 C C . LEU A 1 1223 ? -0.082 42.119 -49.496 1.00 42.00 1223 LEU A C 1
ATOM 9981 O O . LEU A 1 1223 ? -1.081 41.774 -48.871 1.00 42.00 1223 LEU A O 1
ATOM 9985 N N . ALA A 1 1224 ? 0.193 43.399 -49.762 1.00 49.06 1224 ALA A N 1
ATOM 9986 C CA . ALA A 1 1224 ? -0.704 44.511 -49.450 1.00 49.06 1224 ALA A CA 1
ATOM 9987 C C . ALA A 1 1224 ? -1.864 44.649 -50.452 1.00 49.06 1224 ALA A C 1
ATOM 9989 O O . ALA A 1 1224 ? -2.866 45.267 -50.118 1.00 49.06 1224 ALA A O 1
ATOM 9990 N N . ASN A 1 1225 ? -1.735 44.076 -51.654 1.00 42.16 1225 ASN A N 1
ATOM 9991 C CA . ASN A 1 1225 ? -2.805 44.026 -52.653 1.00 42.16 1225 ASN A CA 1
ATOM 9992 C C . ASN A 1 1225 ? -3.691 42.765 -52.527 1.00 42.16 1225 ASN A C 1
ATOM 9994 O O . ASN A 1 1225 ? -4.804 42.759 -53.050 1.00 42.16 1225 ASN A O 1
ATOM 9998 N N . GLU A 1 1226 ? -3.213 41.698 -51.868 1.00 41.19 1226 GLU A N 1
ATOM 9999 C CA . GLU A 1 1226 ? -3.993 40.479 -51.567 1.00 41.19 1226 GLU A CA 1
ATOM 10000 C C . GLU A 1 1226 ? -4.746 40.520 -50.218 1.00 41.19 1226 GLU A C 1
ATOM 10002 O O . GLU A 1 1226 ? -5.695 39.750 -50.037 1.00 41.19 1226 GLU A O 1
ATOM 10007 N N . LEU A 1 1227 ? -4.328 41.376 -49.275 1.00 38.22 1227 LEU A N 1
ATOM 10008 C CA . LEU A 1 1227 ? -5.040 41.682 -48.021 1.00 38.22 1227 LEU A CA 1
ATOM 10009 C C . LEU A 1 1227 ? -6.112 42.749 -48.245 1.00 38.22 1227 LEU A C 1
ATOM 10011 O O . LEU A 1 1227 ? -7.207 42.588 -47.654 1.00 38.22 1227 LEU A O 1
#

Sequence (1227 aa):
MSKPSIDRSLQIYQYLGYIIGSEEVVRTRRKIFWALDSISQFPDSTVISSGSKAEGLDLTGSDYDQMFVLKYFRIYENVNDVSSSTHQIPVIMDISDTKPGFTKLKLYNISHRYVPQINLWGEIIEGGQFMSSRLFREFCLPDHMIIHGPCRSTPDDTYDSALCFRCKEWIQPACHWVDRSRLSWPDPKLVTSEQRASLLPYLTASALSCLTYPNVLLIPLNFNNIKQIITSIININDAELSTYMMSLISNNSVLLASLNFTGENKALYKQYQISLQCYKVGMYNDVTSAWSLLASLLYKFKRFHECIDILNYTLSKCTPEKIMLNFDNSLSEQTDFQKGKDAVGLLLTCKHIVINNLSFSEPYYLLPVELTPLIQYDVHDNTCTIPPVVYLNMLSFLCLHHLEDQRGKLNALRDLEHTIREKYFIFPNETNFQIANNCLKIAKKECDDWKYEYPEENGVTNMCNMTVKDGSEFMFLLRKSEFKGRLIRFNVIFEGIETFKTKCVVEPKQWVWTFPGEKGATHFLKWPQEYRVWSLGLLDSRTFGPVDIRITVQGNCPVIIGQNETTQRIGLALIKMANKASDLPGANVEYGYGYVCYHERVYIDSPFMYSLCLHIICPFEALGYRCCNTIYEIGNNKTRVVCDGDVIHYDEAWWIVPFIIGILMFANVPLLLVKPFQKKRRCKGYHAIDLLQSEIYNEDWLIANPLSFCRIIRSPFIYFGEKFPRMAGVIIRIFITMCSIFILIIQILVHYTYDYKYTLDLVKAGVPLAFRSMVTGYHYSKRNFMPRLGGPYVGLAFYLITTAVLACIPRDLETFIDKGIPNNVQLSVSPITIDLKTRGKLGAVFDIERQHGYQKIYSLMKAHIFMLINPSFWKLAIQMQLRRFWGLLNIATQKNSLKVSLFVVFFIPYFFVFCVAELLLAVTYYGFPIFLFFQVTVCAYCKEIKTIITPFGVIGNIIRYTLTLLVVGLLVFNIYILTVVFVDSFHFITRVIMFTFTGLIAYPGTTYGYFVFAITILMYVMEAIQHIRTGYSKLFNRVRKCCVKIHNNNSFPNISLIKQFNGFNVISRELFFFVVSRHRPIRVEIFFSFLKLVFITFLMYLAIHTIVKLQGLWDINPLTQVVTALFICLIPKLWHKMMTRDEFLVDMREAFVIQKIIADYCRQKLYTREHNTNGDLRNGDQENTNERQSLLGGNTDRGYYSIASKDAESEDEEMRSDLLLDLANEL

Mean predicted aligned error: 18.39 Å

pLDDT: mean 76.57, std 16.68, range [24.72, 97.25]